Protein AF-0000000076608865 (afdb_homodimer)

Structure (mmCIF, N/CA/C/O backbone):
data_AF-0000000076608865-model_v1
#
loop_
_entity.id
_entity.type
_entity.pdbx_description
1 polymer 'Outer membrane protein TolC'
#
loop_
_atom_site.group_PDB
_atom_site.id
_atom_site.type_symbol
_atom_site.label_atom_id
_atom_site.label_alt_id
_atom_site.label_comp_id
_atom_site.label_asym_id
_atom_site.label_entity_id
_atom_site.label_seq_id
_atom_site.pdbx_PDB_ins_code
_atom_site.Cartn_x
_atom_site.Cartn_y
_atom_site.Cartn_z
_atom_site.occupancy
_atom_site.B_iso_or_equiv
_atom_site.auth_seq_id
_atom_site.auth_comp_id
_atom_site.auth_asym_id
_atom_site.auth_atom_id
_atom_site.pdbx_PDB_model_num
ATOM 1 N N . MET A 1 1 ? -36 -18.703 9.414 1 23.44 1 MET A N 1
ATOM 2 C CA . MET A 1 1 ? -34.625 -18.516 8.891 1 23.44 1 MET A CA 1
ATOM 3 C C . MET A 1 1 ? -34.688 -17.922 7.488 1 23.44 1 MET A C 1
ATOM 5 O O . MET A 1 1 ? -33.625 -17.547 6.938 1 23.44 1 MET A O 1
ATOM 9 N N . SER A 1 2 ? -35.812 -18 6.781 1 22.02 2 SER A N 1
ATOM 10 C CA . SER A 1 2 ? -36 -17.75 5.359 1 22.02 2 SER A CA 1
ATOM 11 C C . SER A 1 2 ? -36.281 -16.266 5.098 1 22.02 2 SER A C 1
ATOM 13 O O . SER A 1 2 ? -36.062 -15.781 3.984 1 22.02 2 SER A O 1
ATOM 15 N N . ALA A 1 3 ? -36.781 -15.555 6.078 1 30.47 3 ALA A N 1
ATOM 16 C CA . ALA A 1 3 ? -37.281 -14.219 5.758 1 30.47 3 ALA A CA 1
ATOM 17 C C . ALA A 1 3 ? -36.125 -13.234 5.586 1 30.47 3 ALA A C 1
ATOM 19 O O . ALA A 1 3 ? -36.281 -12.141 5.051 1 30.47 3 ALA A O 1
ATOM 20 N N . LYS A 1 4 ? -35.062 -13.531 6.41 1 27.98 4 LYS A N 1
ATOM 21 C CA . LYS A 1 4 ? -34.094 -12.484 6.691 1 27.98 4 LYS A CA 1
ATOM 22 C C . LYS A 1 4 ? -33.156 -12.281 5.512 1 27.98 4 LYS A C 1
ATOM 24 O O . LYS A 1 4 ? -32.188 -11.492 5.594 1 27.98 4 LYS A O 1
ATOM 29 N N . ARG A 1 5 ? -33.188 -13.234 4.602 1 32.5 5 ARG A N 1
ATOM 30 C CA . ARG A 1 5 ? -32.312 -13.156 3.441 1 32.5 5 ARG A CA 1
ATOM 31 C C . ARG A 1 5 ? -32.812 -12.102 2.455 1 32.5 5 ARG A C 1
ATOM 33 O O . ARG A 1 5 ? -32.094 -11.758 1.51 1 32.5 5 ARG A O 1
ATOM 40 N N . HIS A 1 6 ? -34.125 -11.703 2.582 1 32 6 HIS A N 1
ATOM 41 C CA . HIS A 1 6 ? -34.719 -10.992 1.454 1 32 6 HIS A CA 1
ATOM 42 C C . HIS A 1 6 ? -34.344 -9.516 1.481 1 32 6 HIS A C 1
ATOM 44 O O . HIS A 1 6 ? -34.406 -8.836 0.454 1 32 6 HIS A O 1
ATOM 50 N N . SER A 1 7 ? -34.094 -9.047 2.701 1 30.83 7 SER A N 1
ATOM 51 C CA . SER A 1 7 ? -34.062 -7.586 2.709 1 30.83 7 SER A CA 1
ATOM 52 C C . SER A 1 7 ? -32.719 -7.078 2.203 1 30.83 7 SER A C 1
ATOM 54 O O . SER A 1 7 ? -32.625 -5.961 1.684 1 30.83 7 SER A O 1
ATOM 56 N N . ALA A 1 8 ? -31.641 -7.883 2.416 1 35.97 8 ALA A N 1
ATOM 57 C CA . ALA A 1 8 ? -30.297 -7.453 2.027 1 35.97 8 ALA A CA 1
ATOM 58 C C . ALA A 1 8 ? -30.141 -7.469 0.51 1 35.97 8 ALA A C 1
ATOM 60 O O . ALA A 1 8 ? -29.219 -6.859 -0.028 1 35.97 8 ALA A O 1
ATOM 61 N N . GLN A 1 9 ? -31.016 -8.25 -0.214 1 34.78 9 GLN A N 1
ATOM 62 C CA . GLN A 1 9 ? -30.922 -8.398 -1.663 1 34.78 9 GLN A CA 1
ATOM 63 C C . GLN A 1 9 ? -31.375 -7.125 -2.373 1 34.78 9 GLN A C 1
ATOM 65 O O . GLN A 1 9 ? -30.906 -6.824 -3.475 1 34.78 9 GLN A O 1
ATOM 70 N N . SER A 1 10 ? -32.25 -6.348 -1.708 1 37.31 10 SER A N 1
ATOM 71 C CA . SER A 1 10 ? -32.875 -5.254 -2.441 1 37.31 10 SER A CA 1
ATOM 72 C C . SER A 1 10 ? -31.938 -4.066 -2.588 1 37.31 10 SER A C 1
ATOM 74 O O . SER A 1 10 ? -31.969 -3.355 -3.594 1 37.31 10 SER A O 1
ATOM 76 N N . PHE A 1 11 ? -31.172 -3.928 -1.561 1 34.41 11 PHE A N 1
ATOM 77 C CA . PHE A 1 11 ? -30.359 -2.717 -1.556 1 34.41 11 PHE A CA 1
ATOM 78 C C . PHE A 1 11 ? -29.203 -2.834 -2.545 1 34.41 11 PHE A C 1
ATOM 80 O O . PHE A 1 11 ? -28.781 -1.839 -3.139 1 34.41 11 PHE A O 1
ATOM 87 N N . ASP A 1 12 ? -28.672 -4.043 -2.762 1 39.84 12 ASP A N 1
ATOM 88 C CA . ASP A 1 12 ? -27.594 -4.285 -3.727 1 39.84 12 ASP A CA 1
ATOM 89 C C . ASP A 1 12 ? -28.062 -3.994 -5.148 1 39.84 12 ASP A C 1
ATOM 91 O O . ASP A 1 12 ? -27.312 -3.428 -5.949 1 39.84 12 ASP A O 1
ATOM 95 N N . VAL A 1 13 ? -29.344 -4.207 -5.406 1 36.31 13 VAL A N 1
ATOM 96 C CA . VAL A 1 13 ? -29.953 -4.023 -6.719 1 36.31 13 VAL A CA 1
ATOM 97 C C . VAL A 1 13 ? -30.188 -2.535 -6.98 1 36.31 13 VAL A C 1
ATOM 99 O O . VAL A 1 13 ? -29.953 -2.053 -8.094 1 36.31 13 VAL A O 1
ATOM 102 N N . LYS A 1 14 ? -30.484 -1.72 -5.949 1 37.81 14 LYS A N 1
ATOM 103 C CA . LYS A 1 14 ? -30.812 -0.326 -6.238 1 37.81 14 LYS A CA 1
ATOM 104 C C . LYS A 1 14 ? -29.547 0.476 -6.57 1 37.81 14 LYS A C 1
ATOM 106 O O . LYS A 1 14 ? -29.547 1.288 -7.5 1 37.81 14 LYS A O 1
ATOM 111 N N . LEU A 1 15 ? -28.531 0.295 -5.805 1 40.53 15 LEU A N 1
ATOM 112 C CA . LEU A 1 15 ? -27.297 0.981 -6.168 1 40.53 15 LEU A CA 1
ATOM 113 C C . LEU A 1 15 ? -26.734 0.442 -7.48 1 40.53 15 LEU A C 1
ATOM 115 O O . LEU A 1 15 ? -26.281 1.211 -8.328 1 40.53 15 LEU A O 1
ATOM 119 N N . LEU A 1 16 ? -26.797 -0.871 -7.742 1 38.5 16 LEU A N 1
ATOM 120 C CA . LEU A 1 16 ? -26.422 -1.47 -9.023 1 38.5 16 LEU A CA 1
ATOM 121 C C . LEU A 1 16 ? -27.422 -1.072 -10.109 1 38.5 16 LEU A C 1
ATOM 123 O O . LEU A 1 16 ? -27.016 -0.835 -11.258 1 38.5 16 LEU A O 1
ATOM 127 N N . ASN A 1 17 ? -28.688 -1.06 -9.891 1 40.31 17 ASN A N 1
ATOM 128 C CA . ASN A 1 17 ? -29.703 -0.626 -10.844 1 40.31 17 ASN A CA 1
ATOM 129 C C . ASN A 1 17 ? -29.562 0.852 -11.188 1 40.31 17 ASN A C 1
ATOM 131 O O . ASN A 1 17 ? -29.984 1.289 -12.258 1 40.31 17 ASN A O 1
ATOM 135 N N . MET A 1 18 ? -29.141 1.663 -10.289 1 37.03 18 MET A N 1
ATOM 136 C CA . MET A 1 18 ? -28.891 3.049 -10.672 1 37.03 18 MET A CA 1
ATOM 137 C C . MET A 1 18 ? -27.812 3.125 -11.758 1 37.03 18 MET A C 1
ATOM 139 O O . MET A 1 18 ? -27.906 3.957 -12.664 1 37.03 18 MET A O 1
ATOM 143 N N . ILE A 1 19 ? -26.875 2.215 -11.812 1 36.56 19 ILE A N 1
ATOM 144 C CA . ILE A 1 19 ? -25.859 2.186 -12.859 1 36.56 19 ILE A CA 1
ATOM 145 C C . ILE A 1 19 ? -26.469 1.709 -14.172 1 36.56 19 ILE A C 1
ATOM 147 O O . ILE A 1 19 ? -26.188 2.26 -15.234 1 36.56 19 ILE A O 1
ATOM 151 N N . HIS A 1 20 ? -27.359 0.694 -14.195 1 36.03 20 HIS A N 1
ATOM 152 C CA . HIS A 1 20 ? -27.859 0.118 -15.438 1 36.03 20 HIS A CA 1
ATOM 153 C C . HIS A 1 20 ? -28.766 1.101 -16.172 1 36.03 20 HIS A C 1
ATOM 155 O O . HIS A 1 20 ? -28.891 1.042 -17.391 1 36.03 20 HIS A O 1
ATOM 161 N N . ASN A 1 21 ? -29.562 1.917 -15.578 1 33.91 21 ASN A N 1
ATOM 162 C CA . ASN A 1 21 ? -30.562 2.711 -16.266 1 33.91 21 ASN A CA 1
ATOM 163 C C . ASN A 1 21 ? -29.922 3.777 -17.156 1 33.91 21 ASN A C 1
ATOM 165 O O . ASN A 1 21 ? -30.625 4.523 -17.844 1 33.91 21 ASN A O 1
ATOM 169 N N . ILE A 1 22 ? -28.734 4.133 -17.062 1 31.3 22 ILE A N 1
ATOM 170 C CA . ILE A 1 22 ? -28.234 5.293 -17.797 1 31.3 22 ILE A CA 1
ATOM 171 C C . ILE A 1 22 ? -28.016 4.914 -19.266 1 31.3 22 ILE A C 1
ATOM 173 O O . ILE A 1 22 ? -27.891 5.789 -20.125 1 31.3 22 ILE A O 1
ATOM 177 N N . THR A 1 23 ? -28.031 3.645 -19.703 1 29.27 23 THR A N 1
ATOM 178 C CA . THR A 1 23 ? -27.5 3.369 -21.031 1 29.27 23 THR A CA 1
ATOM 179 C C . THR A 1 23 ? -28.547 3.635 -22.094 1 29.27 23 THR A C 1
ATOM 181 O O . THR A 1 23 ? -28.281 3.504 -23.297 1 29.27 23 THR A O 1
ATOM 184 N N . ARG A 1 24 ? -29.875 3.637 -21.906 1 30.03 24 ARG A N 1
ATOM 185 C CA . ARG A 1 24 ? -30.766 3.342 -23.031 1 30.03 24 ARG A CA 1
ATOM 186 C C . ARG A 1 24 ? -31.016 4.59 -23.859 1 30.03 24 ARG A C 1
ATOM 188 O O . ARG A 1 24 ? -31.922 4.617 -24.688 1 30.03 24 ARG A O 1
ATOM 195 N N . ILE A 1 25 ? -30.516 5.828 -23.75 1 30.62 25 ILE A N 1
ATOM 196 C CA . ILE A 1 25 ? -31.219 6.957 -24.359 1 30.62 25 ILE A CA 1
ATOM 197 C C . ILE A 1 25 ? -30.828 7.086 -25.828 1 30.62 25 ILE A C 1
ATOM 199 O O . ILE A 1 25 ? -30.234 8.086 -26.234 1 30.62 25 ILE A O 1
ATOM 203 N N . GLU A 1 26 ? -30.5 5.996 -26.594 1 25.61 26 GLU A N 1
ATOM 204 C CA . GLU A 1 26 ? -29.781 6.297 -27.828 1 25.61 26 GLU A CA 1
ATOM 205 C C . GLU A 1 26 ? -30.703 6.914 -28.875 1 25.61 26 GLU A C 1
ATOM 207 O O . GLU A 1 26 ? -30.297 7.801 -29.625 1 25.61 26 GLU A O 1
ATOM 212 N N . SER A 1 27 ? -31.875 6.453 -29.266 1 27.23 27 SER A N 1
ATOM 213 C CA . SER A 1 27 ? -31.984 6.219 -30.703 1 27.23 27 SER A CA 1
ATOM 214 C C . SER A 1 27 ? -32.562 7.426 -31.422 1 27.23 27 SER A C 1
ATOM 216 O O . SER A 1 27 ? -32.781 7.395 -32.625 1 27.23 27 SER A O 1
ATOM 218 N N . MET A 1 28 ? -33.156 8.477 -30.781 1 29.44 28 MET A N 1
ATOM 219 C CA . MET A 1 28 ? -34.156 9.086 -31.641 1 29.44 28 MET A CA 1
ATOM 220 C C . MET A 1 28 ? -33.5 9.891 -32.75 1 29.44 28 MET A C 1
ATOM 222 O O . MET A 1 28 ? -32.375 10.328 -32.625 1 29.44 28 MET A O 1
ATOM 226 N N . SER A 1 29 ? -34.312 10.273 -33.969 1 31.48 29 SER A N 1
ATOM 227 C CA . SER A 1 29 ? -34.094 10.641 -35.344 1 31.48 29 SER A CA 1
ATOM 228 C C . SER A 1 29 ? -33.656 12.086 -35.5 1 31.48 29 SER A C 1
ATOM 230 O O . SER A 1 29 ? -34.312 13 -34.969 1 31.48 29 SER A O 1
ATOM 232 N N . ARG A 1 30 ? -32.312 12.469 -35.844 1 30.91 30 ARG A N 1
ATOM 233 C CA . ARG A 1 30 ? -31.406 13.602 -35.688 1 30.91 30 ARG A CA 1
ATOM 234 C C . ARG A 1 30 ? -31.625 14.648 -36.781 1 30.91 30 ARG A C 1
ATOM 236 O O . ARG A 1 30 ? -30.859 15.609 -36.875 1 30.91 30 ARG A O 1
ATOM 243 N N . ARG A 1 31 ? -32.438 14.43 -37.75 1 32.88 31 ARG A N 1
ATOM 244 C CA . ARG A 1 31 ? -32.031 15.188 -38.938 1 32.88 31 ARG A CA 1
ATOM 245 C C . ARG A 1 31 ? -32.281 16.688 -38.719 1 32.88 31 ARG A C 1
ATOM 247 O O . ARG A 1 31 ? -31.453 17.516 -39.094 1 32.88 31 ARG A O 1
ATOM 254 N N . SER A 1 32 ? -33.625 16.984 -38.781 1 38.12 32 SER A N 1
ATOM 255 C CA . SER A 1 32 ? -34.031 18.344 -39.156 1 38.12 32 SER A CA 1
ATOM 256 C C . SER A 1 32 ? -33.625 19.344 -38.094 1 38.12 32 SER A C 1
ATOM 258 O O . SER A 1 32 ? -33.75 20.562 -38.281 1 38.12 32 SER A O 1
ATOM 260 N N . LYS A 1 33 ? -33.719 18.844 -36.781 1 37.53 33 LYS A N 1
ATOM 261 C CA . LYS A 1 33 ? -33.594 19.75 -35.656 1 37.53 33 LYS A CA 1
ATOM 262 C C . LYS A 1 33 ? -32.188 20.297 -35.531 1 37.53 33 LYS A C 1
ATOM 264 O O . LYS A 1 33 ? -31.859 20.969 -34.531 1 37.53 33 LYS A O 1
ATOM 269 N N . MET A 1 34 ? -31.469 20.094 -36.656 1 35.22 34 MET A N 1
ATOM 270 C CA . MET A 1 34 ? -30.047 20.406 -36.594 1 35.22 34 MET A CA 1
ATOM 271 C C . MET A 1 34 ? -29.812 21.906 -36.688 1 35.22 34 MET A C 1
ATOM 273 O O . MET A 1 34 ? -28.922 22.453 -36.031 1 35.22 34 MET A O 1
ATOM 277 N N . LEU A 1 35 ? -30.562 22.531 -37.719 1 41.53 35 LEU A N 1
ATOM 278 C CA . LEU A 1 35 ? -30.078 23.844 -38.125 1 41.53 35 LEU A CA 1
ATOM 279 C C . LEU A 1 35 ? -30.375 24.891 -37.062 1 41.53 35 LEU A C 1
ATOM 281 O O . LEU A 1 35 ? -29.547 25.766 -36.781 1 41.53 35 LEU A O 1
ATOM 285 N N . SER A 1 36 ? -31.734 25 -36.719 1 40.34 36 SER A N 1
ATOM 286 C CA . SER A 1 36 ? -32.094 26 -35.719 1 40.34 36 SER A CA 1
ATOM 287 C C . SER A 1 36 ? -31.344 25.766 -34.406 1 40.34 36 SER A C 1
ATOM 289 O O . SER A 1 36 ? -31.297 26.656 -33.562 1 40.34 36 SER A O 1
ATOM 291 N N . PHE A 1 37 ? -30.938 24.438 -34.281 1 38.75 37 PHE A N 1
ATOM 292 C CA . PHE A 1 37 ? -30.25 24.078 -33.062 1 38.75 37 PHE A CA 1
ATOM 293 C C . PHE A 1 37 ? -28.844 24.688 -33 1 38.75 37 PHE A C 1
ATOM 295 O O . PHE A 1 37 ? -28.234 24.766 -31.938 1 38.75 37 PHE A O 1
ATOM 302 N N . PHE A 1 38 ? -28.344 25.062 -34.188 1 41.62 38 PHE A N 1
ATOM 303 C CA . PHE A 1 38 ? -26.984 25.578 -34.156 1 41.62 38 PHE A CA 1
ATOM 304 C C . PHE A 1 38 ? -26.969 26.984 -33.562 1 41.62 38 PHE A C 1
ATOM 306 O O . PHE A 1 38 ? -26.031 27.328 -32.812 1 41.62 38 PHE A O 1
ATOM 313 N N . PHE A 1 39 ? -27.859 27.953 -34.094 1 43.38 39 PHE A N 1
ATOM 314 C CA . PHE A 1 39 ? -27.75 29.344 -33.656 1 43.38 39 PHE A CA 1
ATOM 315 C C . PHE A 1 39 ? -28.078 29.469 -32.188 1 43.38 39 PHE A C 1
ATOM 317 O O . PHE A 1 39 ? -27.562 30.359 -31.5 1 43.38 39 PHE A O 1
ATOM 324 N N . LEU A 1 40 ? -29.219 28.828 -31.766 1 38.25 40 LEU A N 1
ATOM 325 C CA . LEU A 1 40 ? -29.547 28.922 -30.344 1 38.25 40 LEU A CA 1
ATOM 326 C C . LEU A 1 40 ? -28.469 28.266 -29.5 1 38.25 40 LEU A C 1
ATOM 328 O O . LEU A 1 40 ? -28.438 28.438 -28.281 1 38.25 40 LEU A O 1
ATOM 332 N N . SER A 1 41 ? -27.703 27.375 -30.078 1 37.5 41 SER A N 1
ATOM 333 C CA . SER A 1 41 ? -26.766 26.672 -29.234 1 37.5 41 SER A CA 1
ATOM 334 C C . SER A 1 41 ? -25.594 27.562 -28.828 1 37.5 41 SER A C 1
ATOM 336 O O . SER A 1 41 ? -24.719 27.156 -28.062 1 37.5 41 SER A O 1
ATOM 338 N N . LEU A 1 42 ? -25.375 28.562 -29.641 1 39.19 42 LEU A N 1
ATOM 339 C CA . LEU A 1 42 ? -24.188 29.312 -29.25 1 39.19 42 LEU A CA 1
ATOM 340 C C . LEU A 1 42 ? -24.438 30.094 -27.969 1 39.19 42 LEU A C 1
ATOM 342 O O . LEU A 1 42 ? -23.547 30.781 -27.469 1 39.19 42 LEU A O 1
ATOM 346 N N . PHE A 1 43 ? -25.781 30.531 -27.828 1 36.72 43 PHE A N 1
ATOM 347 C CA . PHE A 1 43 ? -25.891 31.422 -26.672 1 36.72 43 PHE A CA 1
ATOM 348 C C . PHE A 1 43 ? -25.203 30.812 -25.453 1 36.72 43 PHE A C 1
ATOM 350 O O . PHE A 1 43 ? -24 31 -25.266 1 36.72 43 PHE A O 1
ATOM 357 N N . PHE A 1 44 ? -26.125 30.672 -24.359 1 35.91 44 PHE A N 1
ATOM 358 C CA . PHE A 1 44 ? -25.922 30.797 -22.922 1 35.91 44 PHE A CA 1
ATOM 359 C C . PHE A 1 44 ? -25.156 29.609 -22.359 1 35.91 44 PHE A C 1
ATOM 361 O O . PHE A 1 44 ? -25.734 28.719 -21.734 1 35.91 44 PHE A O 1
ATOM 368 N N . SER A 1 45 ? -24.375 29.016 -23.109 1 37.72 45 SER A N 1
ATOM 369 C CA . SER A 1 45 ? -23.688 28.062 -22.25 1 37.72 45 SER A CA 1
ATOM 370 C C . SER A 1 45 ? -23.062 28.75 -21.047 1 37.72 45 SER A C 1
ATOM 372 O O . SER A 1 45 ? -21.844 28.938 -20.984 1 37.72 45 SER A O 1
ATOM 374 N N . ILE A 1 46 ? -23.531 29.953 -20.812 1 37.59 46 ILE A N 1
ATOM 375 C CA . ILE A 1 46 ? -23.078 30.234 -19.453 1 37.59 46 ILE A CA 1
ATOM 376 C C . ILE A 1 46 ? -23.375 29.031 -18.547 1 37.59 46 ILE A C 1
ATOM 378 O O . ILE A 1 46 ? -24.531 28.797 -18.203 1 37.59 46 ILE A O 1
ATOM 382 N N . GLN A 1 47 ? -22.984 27.922 -18.875 1 38 47 GLN A N 1
ATOM 383 C CA . GLN A 1 47 ? -23.141 26.844 -17.891 1 38 47 GLN A CA 1
ATOM 384 C C . GLN A 1 47 ? -23.047 27.375 -16.469 1 38 47 GLN A C 1
ATOM 386 O O . GLN A 1 47 ? -22.016 27.906 -16.062 1 38 47 GLN A O 1
ATOM 391 N N . ALA A 1 48 ? -24.047 28.094 -16.078 1 42.41 48 ALA A N 1
ATOM 392 C CA . ALA A 1 48 ? -24.188 28.172 -14.625 1 42.41 48 ALA A CA 1
ATOM 393 C C . ALA A 1 48 ? -23.391 27.047 -13.945 1 42.41 48 ALA A C 1
ATOM 395 O O . ALA A 1 48 ? -23.547 25.875 -14.305 1 42.41 48 ALA A O 1
ATOM 396 N N . GLN A 1 49 ? -22.25 27.266 -13.578 1 50.62 49 GLN A N 1
ATOM 397 C CA . GLN A 1 49 ? -21.422 26.344 -12.812 1 50.62 49 GLN A CA 1
ATOM 398 C C . GLN A 1 49 ? -22.281 25.484 -11.891 1 50.62 49 GLN A C 1
ATOM 400 O O . GLN A 1 49 ? -22.828 25.984 -10.906 1 50.62 49 GLN A O 1
ATOM 405 N N . GLU A 1 50 ? -23.125 24.609 -12.328 1 56.97 50 GLU A N 1
ATOM 406 C CA . GLU A 1 50 ? -24.094 23.734 -11.68 1 56.97 50 GLU A CA 1
ATOM 407 C C . GLU A 1 50 ? -23.547 23.156 -10.383 1 56.97 50 GLU A C 1
ATOM 409 O O . GLU A 1 50 ? -22.469 22.547 -10.375 1 56.97 50 GLU A O 1
ATOM 414 N N . LYS A 1 51 ? -23.969 23.672 -9.281 1 73.31 51 LYS A N 1
ATOM 415 C CA . LYS A 1 51 ? -23.719 23.141 -7.945 1 73.31 51 LYS A CA 1
ATOM 416 C C . LYS A 1 51 ? -24.109 21.672 -7.867 1 73.31 51 LYS A C 1
ATOM 418 O O . LYS A 1 51 ? -25.141 21.25 -8.422 1 73.31 51 LYS A O 1
ATOM 423 N N . LEU A 1 52 ? -23.203 20.891 -7.547 1 81.06 52 LEU A N 1
ATOM 424 C CA . LEU A 1 52 ? -23.438 19.453 -7.398 1 81.06 52 LEU A CA 1
ATOM 425 C C . LEU A 1 52 ? -23.812 19.109 -5.961 1 81.06 52 LEU A C 1
ATOM 427 O O . LEU A 1 52 ? -23.188 19.594 -5.016 1 81.06 52 LEU A O 1
ATOM 431 N N . SER A 1 53 ? -24.938 18.406 -5.883 1 85.75 53 SER A N 1
ATOM 432 C CA . SER A 1 53 ? -25.344 17.922 -4.566 1 85.75 53 SER A CA 1
ATOM 433 C C . SER A 1 53 ? -24.422 16.812 -4.074 1 85.75 53 SER A C 1
ATOM 435 O O . SER A 1 53 ? -23.672 16.234 -4.859 1 85.75 53 SER A O 1
ATOM 437 N N . LEU A 1 54 ? -24.469 16.656 -2.801 1 91.31 54 LEU A N 1
ATOM 438 C CA . LEU A 1 54 ? -23.672 15.586 -2.219 1 91.31 54 LEU A CA 1
ATOM 439 C C . LEU A 1 54 ? -24.016 14.242 -2.844 1 91.31 54 LEU A C 1
ATOM 441 O O . LEU A 1 54 ? -23.141 13.445 -3.145 1 91.31 54 LEU A O 1
ATOM 445 N N . VAL A 1 55 ? -25.297 13.977 -3.072 1 90.94 55 VAL A N 1
ATOM 446 C CA . VAL A 1 55 ? -25.75 12.711 -3.652 1 90.94 55 VAL A CA 1
ATOM 447 C C . VAL A 1 55 ? -25.156 12.555 -5.055 1 90.94 55 VAL A C 1
ATOM 449 O O . VAL A 1 55 ? -24.688 11.477 -5.414 1 90.94 55 VAL A O 1
ATOM 452 N N . GLU A 1 56 ? -25.219 13.609 -5.793 1 89.06 56 GLU A N 1
ATOM 453 C CA . GLU A 1 56 ? -24.656 13.57 -7.141 1 89.06 56 GLU A CA 1
ATOM 454 C C . GLU A 1 56 ? -23.156 13.328 -7.113 1 89.06 56 GLU A C 1
ATOM 456 O O . GLU A 1 56 ? -22.625 12.578 -7.938 1 89.06 56 GLU A O 1
ATOM 461 N N . LEU A 1 57 ? -22.484 13.961 -6.168 1 90.94 57 LEU A N 1
ATOM 462 C CA . LEU A 1 57 ? -21.047 13.789 -6.035 1 90.94 57 LEU A CA 1
ATOM 463 C C . LEU A 1 57 ? -20.703 12.344 -5.672 1 90.94 57 LEU A C 1
ATOM 465 O O . LEU A 1 57 ? -19.734 11.789 -6.18 1 90.94 57 LEU A O 1
ATOM 469 N N . ILE A 1 58 ? -21.469 11.812 -4.809 1 94.31 58 ILE A N 1
ATOM 470 C CA . ILE A 1 58 ? -21.266 10.422 -4.41 1 94.31 58 ILE A CA 1
ATOM 471 C C . ILE A 1 58 ? -21.453 9.508 -5.617 1 94.31 58 ILE A C 1
ATOM 473 O O . ILE A 1 58 ? -20.672 8.594 -5.844 1 94.31 58 ILE A O 1
ATOM 477 N N . GLU A 1 59 ? -22.453 9.758 -6.438 1 93.31 59 GLU A N 1
ATOM 478 C CA . GLU A 1 59 ? -22.703 8.945 -7.625 1 93.31 59 GLU A CA 1
ATOM 479 C C . GLU A 1 59 ? -21.531 9.031 -8.609 1 93.31 59 GLU A C 1
ATOM 481 O O . GLU A 1 59 ? -21.078 8.008 -9.125 1 93.31 59 GLU A O 1
ATOM 486 N N . ILE A 1 60 ? -21.109 10.188 -8.812 1 92.69 60 ILE A N 1
ATOM 487 C CA . ILE A 1 60 ? -19.984 10.406 -9.719 1 92.69 60 ILE A CA 1
ATOM 488 C C . ILE A 1 60 ? -18.734 9.695 -9.172 1 92.69 60 ILE A C 1
ATOM 490 O O . ILE A 1 60 ? -18.016 9.023 -9.922 1 92.69 60 ILE A O 1
ATOM 494 N N . GLY A 1 61 ? -18.484 9.867 -7.852 1 94.75 61 GLY A N 1
ATOM 495 C CA . GLY A 1 61 ? -17.344 9.227 -7.223 1 94.75 61 GLY A CA 1
ATOM 496 C C . GLY A 1 61 ? -17.375 7.715 -7.32 1 94.75 61 GLY A C 1
ATOM 497 O O . GLY A 1 61 ? -16.359 7.082 -7.613 1 94.75 61 GLY A O 1
ATOM 498 N N . LEU A 1 62 ? -18.5 7.152 -7.105 1 95.88 62 LEU A N 1
ATOM 499 C CA . LEU A 1 62 ? -18.641 5.699 -7.152 1 95.88 62 LEU A CA 1
ATOM 500 C C . LEU A 1 62 ? -18.391 5.172 -8.562 1 95.88 62 LEU A C 1
ATOM 502 O O . LEU A 1 62 ? -17.859 4.074 -8.727 1 95.88 62 LEU A O 1
ATOM 506 N N . GLU A 1 63 ? -18.672 5.934 -9.516 1 93.88 63 GLU A N 1
ATOM 507 C CA . GLU A 1 63 ? -18.5 5.512 -10.898 1 93.88 63 GLU A CA 1
ATOM 508 C C . GLU A 1 63 ? -17.062 5.727 -11.375 1 93.88 63 GLU A C 1
ATOM 510 O O . GLU A 1 63 ? -16.531 4.922 -12.133 1 93.88 63 GLU A O 1
ATOM 515 N N . ALA A 1 64 ? -16.469 6.73 -10.852 1 93.88 64 ALA A N 1
ATOM 516 C CA . ALA A 1 64 ? -15.227 7.168 -11.477 1 93.88 64 ALA A CA 1
ATOM 517 C C . ALA A 1 64 ? -14.023 6.863 -10.578 1 93.88 64 ALA A C 1
ATOM 519 O O . ALA A 1 64 ? -12.883 6.91 -11.031 1 93.88 64 ALA A O 1
ATOM 520 N N . ASN A 1 65 ? -14.242 6.59 -9.289 1 95.81 65 ASN A N 1
ATOM 521 C CA . ASN A 1 65 ? -13.117 6.375 -8.375 1 95.81 65 ASN A CA 1
ATOM 522 C C . ASN A 1 65 ? -12.367 5.086 -8.703 1 95.81 65 ASN A C 1
ATOM 524 O O . ASN A 1 65 ? -12.961 4.008 -8.727 1 95.81 65 ASN A O 1
ATOM 528 N N . PRO A 1 66 ? -11.062 5.199 -8.969 1 96.56 66 PRO A N 1
ATOM 529 C CA . PRO A 1 66 ? -10.305 4.02 -9.383 1 96.56 66 PRO A CA 1
ATOM 530 C C . PRO A 1 66 ? -10.305 2.916 -8.328 1 96.56 66 PRO A C 1
ATOM 532 O O . PRO A 1 66 ? -10.281 1.73 -8.664 1 96.56 66 PRO A O 1
ATOM 535 N N . SER A 1 67 ? -10.297 3.242 -7.094 1 96.44 67 SER A N 1
ATOM 536 C CA . SER A 1 67 ? -10.266 2.236 -6.039 1 96.44 67 SER A CA 1
ATOM 537 C C . SER A 1 67 ? -11.492 1.34 -6.086 1 96.44 67 SER A C 1
ATOM 539 O O . SER A 1 67 ? -11.398 0.127 -5.887 1 96.44 67 SER A O 1
ATOM 541 N N . VAL A 1 68 ? -12.609 1.946 -6.332 1 96.94 68 VAL A N 1
ATOM 542 C CA . VAL A 1 68 ? -13.852 1.185 -6.426 1 96.94 68 VAL A CA 1
ATOM 543 C C . VAL A 1 68 ? -13.812 0.28 -7.656 1 96.94 68 VAL A C 1
ATOM 545 O O . VAL A 1 68 ? -14.172 -0.898 -7.578 1 96.94 68 VAL A O 1
ATOM 548 N N . GLN A 1 69 ? -13.344 0.803 -8.719 1 97.25 69 GLN A N 1
ATOM 549 C CA . GLN A 1 69 ? -13.266 0.032 -9.953 1 97.25 69 GLN A CA 1
ATOM 550 C C . GLN A 1 69 ? -12.32 -1.153 -9.805 1 97.25 69 GLN A C 1
ATOM 552 O O . GLN A 1 69 ? -12.602 -2.246 -10.305 1 97.25 69 GLN A O 1
ATOM 557 N N . ILE A 1 70 ? -11.242 -0.925 -9.125 1 98 70 ILE A N 1
ATOM 558 C CA . ILE A 1 70 ? -10.273 -1.992 -8.898 1 98 70 ILE A CA 1
ATOM 559 C C . ILE A 1 70 ? -10.906 -3.094 -8.055 1 98 70 ILE A C 1
ATOM 561 O O . ILE A 1 70 ? -10.75 -4.281 -8.352 1 98 70 ILE A O 1
ATOM 565 N N . MET A 1 71 ? -11.648 -2.736 -7.051 1 97.69 71 MET A N 1
ATOM 566 C CA . MET A 1 71 ? -12.297 -3.725 -6.199 1 97.69 71 MET A CA 1
ATOM 567 C C . MET A 1 71 ? -13.352 -4.504 -6.98 1 97.69 71 MET A C 1
ATOM 569 O O . MET A 1 71 ? -13.516 -5.707 -6.777 1 97.69 71 MET A O 1
ATOM 573 N N . GLN A 1 72 ? -14.055 -3.828 -7.863 1 97.56 72 GLN A N 1
ATOM 574 C CA . GLN A 1 72 ? -15.023 -4.5 -8.727 1 97.56 72 GLN A CA 1
ATOM 575 C C . GLN A 1 72 ? -14.336 -5.504 -9.648 1 97.56 72 GLN A C 1
ATOM 577 O O . GLN A 1 72 ? -14.82 -6.621 -9.828 1 97.56 72 GLN A O 1
ATOM 582 N N . ASN A 1 73 ? -13.219 -5.039 -10.172 1 97.75 73 ASN A N 1
ATOM 583 C CA . ASN A 1 73 ? -12.438 -5.938 -11.016 1 97.75 73 ASN A CA 1
ATOM 584 C C . ASN A 1 73 ? -11.945 -7.148 -10.234 1 97.75 73 ASN A C 1
ATOM 586 O O . ASN A 1 73 ? -11.945 -8.273 -10.75 1 97.75 73 ASN A O 1
ATOM 590 N N . ASN A 1 74 ? -11.516 -6.98 -9.016 1 97.56 74 ASN A N 1
ATOM 591 C CA . ASN A 1 74 ? -11.094 -8.094 -8.172 1 97.56 74 ASN A CA 1
ATOM 592 C C . ASN A 1 74 ? -12.234 -9.07 -7.914 1 97.56 74 ASN A C 1
ATOM 594 O O . ASN A 1 74 ? -12.023 -10.289 -7.867 1 97.56 74 ASN A O 1
ATOM 598 N N . SER A 1 75 ? -13.422 -8.547 -7.723 1 97.56 75 SER A N 1
ATOM 599 C CA . SER A 1 75 ? -14.594 -9.398 -7.566 1 97.56 75 SER A CA 1
ATOM 600 C C . SER A 1 75 ? -14.867 -10.195 -8.836 1 97.56 75 SER A C 1
ATOM 602 O O . SER A 1 75 ? -15.281 -11.359 -8.773 1 97.56 75 SER A O 1
ATOM 604 N N . GLU A 1 76 ? -14.609 -9.602 -9.969 1 97.5 76 GLU A N 1
ATOM 605 C CA . GLU A 1 76 ? -14.766 -10.305 -11.242 1 97.5 76 GLU A CA 1
ATOM 606 C C . GLU A 1 76 ? -13.758 -11.445 -11.359 1 97.5 76 GLU A C 1
ATOM 608 O O . GLU A 1 76 ? -14.094 -12.523 -11.859 1 97.5 76 GLU A O 1
ATOM 613 N N . ILE A 1 77 ? -12.57 -11.18 -10.906 1 97.88 77 ILE A N 1
ATOM 614 C CA . ILE A 1 77 ? -11.555 -12.227 -10.906 1 97.88 77 ILE A CA 1
ATOM 615 C C . ILE A 1 77 ? -12 -13.383 -10.016 1 97.88 77 ILE A C 1
ATOM 617 O O . ILE A 1 77 ? -11.898 -14.555 -10.406 1 97.88 77 ILE A O 1
ATOM 621 N N . ALA A 1 78 ? -12.492 -13.062 -8.82 1 97.5 78 ALA A N 1
ATOM 622 C CA . ALA A 1 78 ? -12.984 -14.094 -7.91 1 97.5 78 ALA A CA 1
ATOM 623 C C . ALA A 1 78 ? -14.148 -14.867 -8.531 1 97.5 78 ALA A C 1
ATOM 625 O O . ALA A 1 78 ? -14.25 -16.078 -8.375 1 97.5 78 ALA A O 1
ATOM 626 N N . ARG A 1 79 ? -15.008 -14.18 -9.242 1 97.19 79 ARG A N 1
ATOM 627 C CA . ARG A 1 79 ? -16.109 -14.828 -9.945 1 97.19 79 ARG A CA 1
ATOM 628 C C . ARG A 1 79 ? -15.602 -15.789 -11.008 1 97.19 79 ARG A C 1
ATOM 630 O O . ARG A 1 79 ? -16.109 -16.906 -11.133 1 97.19 79 ARG A O 1
ATOM 637 N N . ASN A 1 80 ? -14.578 -15.312 -11.734 1 96.31 80 ASN A N 1
ATOM 638 C CA . ASN A 1 80 ? -13.969 -16.156 -12.758 1 96.31 80 ASN A CA 1
ATOM 639 C C . ASN A 1 80 ? -13.336 -17.406 -12.156 1 96.31 80 ASN A C 1
ATOM 641 O O . ASN A 1 80 ? -13.336 -18.469 -12.773 1 96.31 80 ASN A O 1
ATOM 645 N N . ASN A 1 81 ? -12.797 -17.312 -10.969 1 96.44 81 ASN A N 1
ATOM 646 C CA . ASN A 1 81 ? -12.117 -18.438 -10.32 1 96.44 81 ASN A CA 1
ATOM 647 C C . ASN A 1 81 ? -13.109 -19.438 -9.75 1 96.44 81 ASN A C 1
ATOM 649 O O . ASN A 1 81 ? -12.75 -20.578 -9.469 1 96.44 81 ASN A O 1
ATOM 653 N N . HIS A 1 82 ? -14.344 -18.984 -9.469 1 96.81 82 HIS A N 1
ATOM 654 C CA . HIS A 1 82 ? -15.414 -19.891 -9.07 1 96.81 82 HIS A CA 1
ATOM 655 C C . HIS A 1 82 ? -16.031 -20.578 -10.273 1 96.81 82 HIS A C 1
ATOM 657 O O . HIS A 1 82 ? -16.969 -20.062 -10.883 1 96.81 82 HIS A O 1
ATOM 663 N N . SER A 1 83 ? -15.383 -21.734 -10.609 1 95.19 83 SER A N 1
ATOM 664 C CA . SER A 1 83 ? -15.789 -22.469 -11.805 1 95.19 83 SER A CA 1
ATOM 665 C C . SER A 1 83 ? -15.938 -23.953 -11.516 1 95.19 83 SER A C 1
ATOM 667 O O . SER A 1 83 ? -15.625 -24.422 -10.414 1 95.19 83 SER A O 1
ATOM 669 N N . TYR A 1 84 ? -16.422 -24.688 -12.492 1 95.62 84 TYR A N 1
ATOM 670 C CA . TYR A 1 84 ? -16.594 -26.141 -12.375 1 95.62 84 TYR A CA 1
ATOM 671 C C . TYR A 1 84 ? -15.32 -26.875 -12.773 1 95.62 84 TYR A C 1
ATOM 673 O O . TYR A 1 84 ? -15.336 -28.094 -12.969 1 95.62 84 TYR A O 1
ATOM 681 N N . ALA A 1 85 ? -14.188 -26.203 -12.758 1 93.5 85 ALA A N 1
ATOM 682 C CA . ALA A 1 85 ? -12.914 -26.766 -13.203 1 93.5 85 ALA A CA 1
ATOM 683 C C . ALA A 1 85 ? -12.562 -28.016 -12.406 1 93.5 85 ALA A C 1
ATOM 685 O O . ALA A 1 85 ? -12.109 -29.016 -12.984 1 93.5 85 ALA A O 1
ATOM 686 N N . PRO A 1 86 ? -12.836 -28.031 -11.086 1 93.69 86 PRO A N 1
ATOM 687 C CA . PRO A 1 86 ? -12.461 -29.203 -10.305 1 93.69 86 PRO A CA 1
ATOM 688 C C . PRO A 1 86 ? -13.219 -30.469 -10.734 1 93.69 86 PRO A C 1
ATOM 690 O O . PRO A 1 86 ? -12.781 -31.578 -10.453 1 93.69 86 PRO A O 1
ATOM 693 N N . PHE A 1 87 ? -14.375 -30.328 -11.508 1 95.81 87 PHE A N 1
ATOM 694 C CA . PHE A 1 87 ? -15.211 -31.453 -11.898 1 95.81 87 PHE A CA 1
ATOM 695 C C . PHE A 1 87 ? -14.961 -31.828 -13.352 1 95.81 87 PHE A C 1
ATOM 697 O O . PHE A 1 87 ? -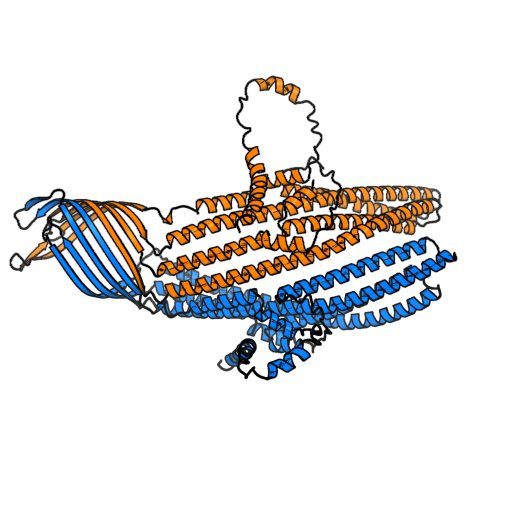15.547 -32.781 -13.859 1 95.81 87 PHE A O 1
ATOM 704 N N . MET A 1 88 ? -14.039 -31.156 -13.984 1 95.38 88 MET A N 1
ATOM 705 C CA . MET A 1 88 ? -13.852 -31.359 -15.422 1 95.38 88 MET A CA 1
ATOM 706 C C . MET A 1 88 ? -12.625 -32.219 -15.688 1 95.38 88 MET A C 1
ATOM 708 O O . MET A 1 88 ? -11.664 -32.219 -14.922 1 95.38 88 MET A O 1
ATOM 712 N N . PRO A 1 89 ? -12.664 -32.906 -16.797 1 95.75 89 PRO A N 1
ATOM 713 C CA . PRO A 1 89 ? -11.484 -33.656 -17.188 1 95.75 89 PRO A CA 1
ATOM 714 C C . PRO A 1 89 ? -10.375 -32.781 -17.766 1 95.75 89 PRO A C 1
ATOM 716 O O . PRO A 1 89 ? -10.594 -31.594 -18 1 95.75 89 PRO A O 1
ATOM 719 N N . SER A 1 90 ? -9.242 -33.375 -17.875 1 95.75 90 SER A N 1
ATOM 720 C CA . SER A 1 90 ? -8.125 -32.75 -18.562 1 95.75 90 SER A CA 1
ATOM 721 C C . SER A 1 90 ? -7.633 -33.594 -19.719 1 95.75 90 SER A C 1
ATOM 723 O O . SER A 1 90 ? -7.652 -34.812 -19.641 1 95.75 90 SER A O 1
ATOM 725 N N . MET A 1 91 ? -7.34 -32.969 -20.812 1 96.19 91 MET A N 1
ATOM 726 C CA . MET A 1 91 ? -6.852 -33.656 -22.016 1 96.19 91 MET A CA 1
ATOM 727 C C . MET A 1 91 ? -5.496 -33.094 -22.438 1 96.19 91 MET A C 1
ATOM 729 O O . MET A 1 91 ? -5.312 -31.891 -22.531 1 96.19 91 MET A O 1
ATOM 733 N N . ARG A 1 92 ? -4.621 -34 -22.703 1 95.94 92 ARG A N 1
ATOM 734 C CA . ARG A 1 92 ? -3.273 -33.656 -23.109 1 95.94 92 ARG A CA 1
ATOM 735 C C . ARG A 1 92 ? -2.852 -34.438 -24.359 1 95.94 92 ARG A C 1
ATOM 737 O O . ARG A 1 92 ? -3.178 -35.594 -24.484 1 95.94 92 ARG A O 1
ATOM 744 N N . ALA A 1 93 ? -2.127 -33.75 -25.25 1 95.88 93 ALA A N 1
ATOM 745 C CA . ALA A 1 93 ? -1.512 -34.406 -26.422 1 95.88 93 ALA A CA 1
ATOM 746 C C . ALA A 1 93 ? 0.01 -34.312 -26.344 1 95.88 93 ALA A C 1
ATOM 748 O O . ALA A 1 93 ? 0.56 -33.312 -25.859 1 95.88 93 ALA A O 1
ATOM 749 N N . SER A 1 94 ? 0.647 -35.375 -26.797 1 95.69 94 SER A N 1
ATOM 750 C CA . SER A 1 94 ? 2.105 -35.406 -26.797 1 95.69 94 SER A CA 1
ATOM 751 C C . SER A 1 94 ? 2.648 -36.156 -28 1 95.69 94 SER A C 1
ATOM 753 O O . SER A 1 94 ? 1.949 -36.969 -28.594 1 95.69 94 SER A O 1
ATOM 755 N N . GLY A 1 95 ? 3.779 -35.812 -28.469 1 95.44 95 GLY A N 1
ATOM 756 C CA . GLY A 1 95 ? 4.562 -36.438 -29.5 1 95.44 95 GLY A CA 1
ATOM 757 C C . GLY A 1 95 ? 6.051 -36.469 -29.219 1 95.44 95 GLY A C 1
ATOM 758 O O . GLY A 1 95 ? 6.578 -35.5 -28.625 1 95.44 95 GLY A O 1
ATOM 759 N N . ARG A 1 96 ? 6.699 -37.625 -29.625 1 95.44 96 ARG A N 1
ATOM 760 C CA . ARG A 1 96 ? 8.141 -37.719 -29.391 1 95.44 96 ARG A CA 1
ATOM 761 C C . ARG A 1 96 ? 8.82 -38.531 -30.5 1 95.44 96 ARG A C 1
ATOM 763 O O . ARG A 1 96 ? 8.234 -39.469 -31.047 1 95.44 96 ARG A O 1
ATOM 770 N N . THR A 1 97 ? 9.953 -38.156 -30.891 1 94.81 97 THR A N 1
ATOM 771 C CA . THR A 1 97 ? 10.852 -38.875 -31.781 1 94.81 97 THR A CA 1
ATOM 772 C C . THR A 1 97 ? 12.227 -39.031 -31.125 1 94.81 97 THR A C 1
ATOM 774 O O . THR A 1 97 ? 12.719 -38.125 -30.469 1 94.81 97 THR A O 1
ATOM 777 N N . ASN A 1 98 ? 12.727 -40.281 -31.188 1 94.19 98 ASN A N 1
ATOM 778 C CA . ASN A 1 98 ? 14.031 -40.562 -30.594 1 94.19 98 ASN A CA 1
ATOM 779 C C . ASN A 1 98 ? 14.867 -41.469 -31.516 1 94.19 98 ASN A C 1
ATOM 781 O O . ASN A 1 98 ? 14.367 -42.469 -32.031 1 94.19 98 ASN A O 1
ATOM 785 N N . VAL A 1 99 ? 16.062 -41.094 -31.719 1 93.38 99 VAL A N 1
ATOM 786 C CA . VAL A 1 99 ? 17.031 -41.906 -32.469 1 93.38 99 VAL A CA 1
ATOM 787 C C . VAL A 1 99 ? 18.234 -42.219 -31.578 1 93.38 99 VAL A C 1
ATOM 789 O O . VAL A 1 99 ? 18.703 -41.375 -30.828 1 93.38 99 VAL A O 1
ATOM 792 N N . SER A 1 100 ? 18.594 -43.5 -31.578 1 92.88 100 SER A N 1
ATOM 793 C CA . SER A 1 100 ? 19.734 -43.875 -30.766 1 92.88 100 SER A CA 1
ATOM 794 C C . SER A 1 100 ? 20.75 -44.688 -31.562 1 92.88 100 SER A C 1
ATOM 796 O O . SER A 1 100 ? 20.406 -45.312 -32.562 1 92.88 100 SER A O 1
ATOM 798 N N . ARG A 1 101 ? 21.953 -44.562 -31.219 1 92.38 101 ARG A N 1
ATOM 799 C CA . ARG A 1 101 ? 23.062 -45.375 -31.688 1 92.38 101 ARG A CA 1
ATOM 800 C C . ARG A 1 101 ? 23.75 -46.094 -30.531 1 92.38 101 ARG A C 1
ATOM 802 O O . ARG A 1 101 ? 24.391 -45.438 -29.688 1 92.38 101 ARG A O 1
ATOM 809 N N . THR A 1 102 ? 23.562 -47.438 -30.547 1 90 102 THR A N 1
ATOM 810 C CA . THR A 1 102 ? 24.016 -48.156 -29.359 1 90 102 THR A CA 1
ATOM 811 C C . THR A 1 102 ? 24.844 -49.375 -29.734 1 90 102 THR A C 1
ATOM 813 O O . THR A 1 102 ? 24.719 -49.906 -30.844 1 90 102 THR A O 1
ATOM 816 N N . ASN A 1 103 ? 25.703 -49.75 -28.781 1 90.12 103 ASN A N 1
ATOM 817 C CA . ASN A 1 103 ? 26.344 -51.062 -28.766 1 90.12 103 ASN A CA 1
ATOM 818 C C . ASN A 1 103 ? 25.641 -52.031 -27.812 1 90.12 103 ASN A C 1
ATOM 820 O O . ASN A 1 103 ? 25.344 -51.656 -26.672 1 90.12 103 ASN A O 1
ATOM 824 N N . GLU A 1 104 ? 25.297 -53.25 -28.328 1 88.56 104 GLU A N 1
ATOM 825 C CA . GLU A 1 104 ? 24.5 -54.156 -27.531 1 88.56 104 GLU A CA 1
ATOM 826 C C . GLU A 1 104 ? 25.141 -55.531 -27.469 1 88.56 104 GLU A C 1
ATOM 828 O O . GLU A 1 104 ? 25.75 -56 -28.453 1 88.56 104 GLU A O 1
ATOM 833 N N . GLU A 1 105 ? 25.031 -56.156 -26.281 1 87 105 GLU A N 1
ATOM 834 C CA . GLU A 1 105 ? 25.391 -57.562 -26.047 1 87 105 GLU A CA 1
ATOM 835 C C . GLU A 1 105 ? 24.234 -58.312 -25.391 1 87 105 GLU A C 1
ATOM 837 O O . GLU A 1 105 ? 23.656 -57.844 -24.406 1 87 105 GLU A O 1
ATOM 842 N N . ARG A 1 106 ? 23.859 -59.531 -25.984 1 85.19 106 ARG A N 1
ATOM 843 C CA . ARG A 1 106 ? 22.75 -60.312 -25.453 1 85.19 106 ARG A CA 1
ATOM 844 C C . ARG A 1 106 ? 23.078 -61.781 -25.422 1 85.19 106 ARG A C 1
ATOM 846 O O . ARG A 1 106 ? 23.781 -62.281 -26.297 1 85.19 106 ARG A O 1
ATOM 853 N N . VAL A 1 107 ? 22.547 -62.406 -24.359 1 82 107 VAL A N 1
ATOM 854 C CA . VAL A 1 107 ? 22.578 -63.875 -24.281 1 82 107 VAL A CA 1
ATOM 855 C C . VAL A 1 107 ? 21.156 -64.438 -24.219 1 82 107 VAL A C 1
ATOM 857 O O . VAL A 1 107 ? 20.375 -64.062 -23.344 1 82 107 VAL A O 1
ATOM 860 N N . LEU A 1 108 ? 20.672 -65.188 -25.141 1 78.62 108 LEU A N 1
ATOM 861 C CA . LEU A 1 108 ? 19.328 -65.75 -25.203 1 78.62 108 LEU A CA 1
ATOM 862 C C . LEU A 1 108 ? 19.281 -67.125 -24.578 1 78.62 108 LEU A C 1
ATOM 864 O O . LEU A 1 108 ? 20.219 -67.938 -24.75 1 78.62 108 LEU A O 1
ATOM 868 N N . ALA A 1 109 ? 18.234 -67.375 -23.875 1 71.94 109 ALA A N 1
ATOM 869 C CA . ALA A 1 109 ? 18.078 -68.625 -23.219 1 71.94 109 ALA A CA 1
ATOM 870 C C . ALA A 1 109 ? 17.656 -69.688 -24.234 1 71.94 109 ALA A C 1
ATOM 872 O O . ALA A 1 109 ? 18.031 -70.875 -24.094 1 71.94 109 ALA A O 1
ATOM 873 N N . ILE A 1 110 ? 16.734 -69.438 -25.172 1 63.38 110 ILE A N 1
ATOM 874 C CA . ILE A 1 110 ? 16.172 -70.5 -26.047 1 63.38 110 ILE A CA 1
ATOM 875 C C . ILE A 1 110 ? 17.266 -71 -26.969 1 63.38 110 ILE A C 1
ATOM 877 O O . ILE A 1 110 ? 17.219 -72.188 -27.375 1 63.38 110 ILE A O 1
ATOM 881 N N . GLU A 1 111 ? 18.172 -70.25 -27.516 1 54.88 111 GLU A N 1
ATOM 882 C CA . GLU A 1 111 ? 19.109 -70.75 -28.516 1 54.88 111 GLU A CA 1
ATOM 883 C C . GLU A 1 111 ? 20.406 -71.25 -27.875 1 54.88 111 GLU A C 1
ATOM 885 O O . GLU A 1 111 ? 21.484 -71.125 -28.453 1 54.88 111 GLU A O 1
ATOM 890 N N . THR A 1 112 ? 20.453 -72.062 -26.891 1 58.94 112 THR A N 1
ATOM 891 C CA . THR A 1 112 ? 21.594 -72.75 -26.281 1 58.94 112 THR A CA 1
ATOM 892 C C . THR A 1 112 ? 22.609 -71.688 -25.766 1 58.94 112 THR A C 1
ATOM 894 O O . THR A 1 112 ? 23.812 -71.812 -26.031 1 58.94 112 THR A O 1
ATOM 897 N N . GLY A 1 113 ? 22.109 -70.562 -25.219 1 64.88 113 GLY A N 1
ATOM 898 C CA . GLY A 1 113 ? 23.031 -69.625 -24.562 1 64.88 113 GLY A CA 1
ATOM 899 C C . GLY A 1 113 ? 23.844 -68.812 -25.547 1 64.88 113 GLY A C 1
ATOM 900 O O . GLY A 1 113 ? 25.016 -68.5 -25.297 1 64.88 113 GLY A O 1
ATOM 901 N N . ALA A 1 114 ? 23.453 -68.625 -26.844 1 73.56 114 ALA A N 1
ATOM 902 C CA . ALA A 1 114 ? 24.188 -67.938 -27.891 1 73.56 114 ALA A CA 1
ATOM 903 C C . ALA A 1 114 ? 24.328 -66.438 -27.578 1 73.56 114 ALA A C 1
ATOM 905 O O . ALA A 1 114 ? 23.359 -65.812 -27.203 1 73.56 114 ALA A O 1
ATOM 906 N N . GLU A 1 115 ? 25.609 -66 -27.562 1 81.81 115 GLU A N 1
ATOM 907 C CA . GLU A 1 115 ? 25.953 -64.625 -27.375 1 81.81 115 GLU A CA 1
ATOM 908 C C . GLU A 1 115 ? 25.906 -63.844 -28.688 1 81.81 115 GLU A C 1
ATOM 910 O O . GLU A 1 115 ? 26.453 -64.312 -29.703 1 81.81 115 GLU A O 1
ATOM 915 N N . ARG A 1 116 ? 25.094 -62.875 -28.75 1 83.75 116 ARG A N 1
ATOM 916 C CA . ARG A 1 116 ? 25.016 -62 -29.922 1 83.75 116 ARG A CA 1
ATOM 917 C C . ARG A 1 116 ? 25.453 -60.594 -29.594 1 83.75 116 ARG A C 1
ATOM 919 O O . ARG A 1 116 ? 25.094 -60.031 -28.547 1 83.75 116 ARG A O 1
ATOM 926 N N . GLU A 1 117 ? 26.406 -60.094 -30.422 1 86.94 117 GLU A N 1
ATOM 927 C CA . GLU A 1 117 ? 26.922 -58.719 -30.266 1 86.94 117 GLU A CA 1
ATOM 928 C C . GLU A 1 117 ? 26.531 -57.844 -31.469 1 86.94 117 GLU A C 1
ATOM 930 O O . GLU A 1 117 ? 26.625 -58.281 -32.625 1 86.94 117 GLU A O 1
ATOM 935 N N . PHE A 1 118 ? 25.984 -56.719 -31.203 1 87.06 118 PHE A N 1
ATOM 936 C CA . PHE A 1 118 ? 25.641 -55.719 -32.219 1 87.06 118 PHE A CA 1
ATOM 937 C C . PHE A 1 118 ? 26.375 -54.406 -31.953 1 87.06 118 PHE A C 1
ATOM 939 O O . PHE A 1 118 ? 26.391 -53.906 -30.828 1 87.06 118 PHE A O 1
ATOM 946 N N . ARG A 1 119 ? 27.047 -53.875 -32.969 1 88.5 119 ARG A N 1
ATOM 947 C CA . ARG A 1 119 ? 27.781 -52.625 -32.812 1 88.5 119 ARG A CA 1
ATOM 948 C C . ARG A 1 119 ? 27.125 -51.5 -33.594 1 88.5 119 ARG A C 1
ATOM 950 O O . ARG A 1 119 ? 26.703 -51.688 -34.719 1 88.5 119 ARG A O 1
ATOM 957 N N . ASN A 1 120 ? 27.078 -50.312 -32.938 1 90.75 120 ASN A N 1
ATOM 958 C CA . ASN A 1 120 ? 26.594 -49.062 -33.5 1 90.75 120 ASN A CA 1
ATOM 959 C C . ASN A 1 120 ? 25.234 -49.219 -34.156 1 90.75 120 ASN A C 1
ATOM 961 O O . ASN A 1 120 ? 25.047 -48.844 -35.312 1 90.75 120 ASN A O 1
ATOM 965 N N . VAL A 1 121 ? 24.406 -49.875 -33.5 1 89.44 121 VAL A N 1
ATOM 966 C CA . VAL A 1 121 ? 23.078 -50.156 -34.031 1 89.44 121 VAL A CA 1
ATOM 967 C C . VAL A 1 121 ? 22.219 -48.906 -33.969 1 89.44 121 VAL A C 1
ATOM 969 O O . VAL A 1 121 ? 22.109 -48.281 -32.906 1 89.44 121 VAL A O 1
ATOM 972 N N . ARG A 1 122 ? 21.656 -48.5 -35.125 1 91.25 122 ARG A N 1
ATOM 973 C CA . ARG A 1 122 ? 20.734 -47.375 -35.156 1 91.25 122 ARG A CA 1
ATOM 974 C C . ARG A 1 122 ? 19.297 -47.812 -34.906 1 91.25 122 ARG A C 1
ATOM 976 O O . ARG A 1 122 ? 18.766 -48.688 -35.594 1 91.25 122 ARG A O 1
ATOM 983 N N . SER A 1 123 ? 18.781 -47.281 -33.875 1 91.56 123 SER A N 1
ATOM 984 C CA . SER A 1 123 ? 17.391 -47.562 -33.531 1 91.56 123 SER A CA 1
ATOM 985 C C . SER A 1 123 ? 16.547 -46.312 -33.531 1 91.56 123 SER A C 1
ATOM 987 O O . SER A 1 123 ? 17.047 -45.219 -33.188 1 91.56 123 SER A O 1
ATOM 989 N N . GLU A 1 124 ? 15.312 -46.375 -34 1 93.56 124 GLU A N 1
ATOM 990 C CA . GLU A 1 124 ? 14.391 -45.25 -34.062 1 93.56 124 GLU A CA 1
ATOM 991 C C . GLU A 1 124 ? 13.078 -45.562 -33.344 1 93.56 124 GLU A C 1
ATOM 993 O O . GLU A 1 124 ? 12.547 -46.656 -33.469 1 93.56 124 GLU A O 1
ATOM 998 N N . ASN A 1 125 ? 12.695 -44.625 -32.594 1 94.12 125 ASN A N 1
ATOM 999 C CA . ASN A 1 125 ? 11.422 -44.719 -31.906 1 94.12 125 ASN A CA 1
ATOM 1000 C C . ASN A 1 125 ? 10.57 -43.469 -32.125 1 94.12 125 ASN A C 1
ATOM 1002 O O . ASN A 1 125 ? 11.047 -42.344 -31.938 1 94.12 125 ASN A O 1
ATOM 1006 N N . ILE A 1 126 ? 9.336 -43.594 -32.594 1 94.5 126 ILE A N 1
ATOM 1007 C CA . ILE A 1 126 ? 8.367 -42.531 -32.781 1 94.5 126 ILE A CA 1
ATOM 1008 C C . ILE A 1 126 ? 7.117 -42.812 -31.938 1 94.5 126 ILE A C 1
ATOM 1010 O O . ILE A 1 126 ? 6.609 -43.938 -31.953 1 94.5 126 ILE A O 1
ATOM 1014 N N . GLY A 1 127 ? 6.754 -41.875 -31.188 1 95.31 127 GLY A N 1
ATOM 1015 C CA . GLY A 1 127 ? 5.551 -42 -30.375 1 95.31 127 GLY A CA 1
ATOM 1016 C C . GLY A 1 127 ? 4.672 -40.781 -30.406 1 95.31 127 GLY A C 1
ATOM 1017 O O . GLY A 1 127 ? 5.176 -39.656 -30.453 1 95.31 127 GLY A O 1
ATOM 1018 N N . ALA A 1 128 ? 3.338 -40.906 -30.438 1 95.19 128 ALA A N 1
ATOM 1019 C CA . ALA A 1 128 ? 2.342 -39.844 -30.344 1 95.19 128 ALA A CA 1
ATOM 1020 C C . ALA A 1 128 ? 1.085 -40.344 -29.625 1 95.19 128 ALA A C 1
ATOM 1022 O O . ALA A 1 128 ? 0.798 -41.531 -29.609 1 95.19 128 ALA A O 1
ATOM 1023 N N . GLY A 1 129 ? 0.461 -39.375 -29.031 1 96.25 129 GLY A N 1
ATOM 1024 C CA . GLY A 1 129 ? -0.763 -39.812 -28.359 1 96.25 129 GLY A CA 1
ATOM 1025 C C . GLY A 1 129 ? -1.523 -38.656 -27.734 1 96.25 129 GLY A C 1
ATOM 1026 O O . GLY A 1 129 ? -1.027 -37.531 -27.703 1 96.25 129 GLY A O 1
ATOM 1027 N N . ALA A 1 130 ? -2.779 -38.875 -27.422 1 95.81 130 ALA A N 1
ATOM 1028 C CA . ALA A 1 130 ? -3.664 -38 -26.656 1 95.81 130 ALA A CA 1
ATOM 1029 C C . ALA A 1 130 ? -4.312 -38.75 -25.5 1 95.81 130 ALA A C 1
ATOM 1031 O O . ALA A 1 130 ? -4.691 -39.906 -25.625 1 95.81 130 ALA A O 1
ATOM 1032 N N . SER A 1 131 ? -4.227 -38.062 -24.391 1 96.25 131 SER A N 1
ATOM 1033 C CA . SER A 1 131 ? -4.773 -38.719 -23.203 1 96.25 131 SER A CA 1
ATOM 1034 C C . SER A 1 131 ? -5.754 -37.812 -22.469 1 96.25 131 SER A C 1
ATOM 1036 O O . SER A 1 131 ? -5.578 -36.594 -22.453 1 96.25 131 SER A O 1
ATOM 1038 N N . LEU A 1 132 ? -6.816 -38.344 -21.969 1 96.69 132 LEU A N 1
ATOM 1039 C CA . LEU A 1 132 ? -7.824 -37.688 -21.156 1 96.69 132 LEU A CA 1
ATOM 1040 C C . LEU A 1 132 ? -7.855 -38.281 -19.75 1 96.69 132 LEU A C 1
ATOM 1042 O O . LEU A 1 132 ? -7.836 -39.5 -19.578 1 96.69 132 LEU A O 1
ATOM 1046 N N . SER A 1 133 ? -7.766 -37.438 -18.797 1 96.62 133 SER A N 1
ATOM 1047 C CA . SER A 1 133 ? -7.867 -37.812 -17.406 1 96.62 133 SER A CA 1
ATOM 1048 C C . SER A 1 133 ? -9.023 -37.125 -16.703 1 96.62 133 SER A C 1
ATOM 1050 O O . SER A 1 133 ? -9.156 -35.906 -16.797 1 96.62 133 SER A O 1
ATOM 1052 N N . TRP A 1 134 ? -9.914 -37.906 -16.09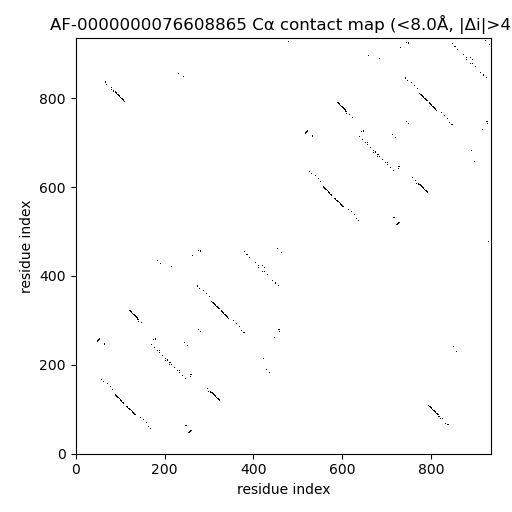4 1 96.69 134 TRP A N 1
ATOM 1053 C CA . TRP A 1 134 ? -11.078 -37.375 -15.406 1 96.69 134 TRP A CA 1
ATOM 1054 C C . TRP A 1 134 ? -11.133 -37.844 -13.953 1 96.69 134 TRP A C 1
ATOM 1056 O O . TRP A 1 134 ? -11.32 -39.031 -13.688 1 96.69 134 TRP A O 1
ATOM 1066 N N . ARG A 1 135 ? -10.977 -36.875 -13.016 1 96.44 135 ARG A N 1
ATOM 1067 C CA . ARG A 1 135 ? -11.07 -37.219 -11.602 1 96.44 135 ARG A CA 1
ATOM 1068 C C . ARG A 1 135 ? -12.516 -37.5 -11.203 1 96.44 135 ARG A C 1
ATOM 1070 O O . ARG A 1 135 ? -13.359 -36.594 -11.195 1 96.44 135 ARG A O 1
ATOM 1077 N N . ILE A 1 136 ? -12.742 -38.688 -10.828 1 96.25 136 ILE A N 1
ATOM 1078 C CA . ILE A 1 136 ? -14.094 -39.125 -10.492 1 96.25 136 ILE A CA 1
ATOM 1079 C C . ILE A 1 136 ? -14.336 -38.938 -8.992 1 96.25 136 ILE A C 1
ATOM 1081 O O . ILE A 1 136 ? -15.445 -38.594 -8.578 1 96.25 136 ILE A O 1
ATOM 1085 N N . PHE A 1 137 ? -13.336 -39.219 -8.258 1 97.31 137 PHE A N 1
ATOM 1086 C CA . PHE A 1 137 ? -13.438 -39.156 -6.809 1 97.31 137 PHE A CA 1
ATOM 1087 C C . PHE A 1 137 ? -12.109 -38.719 -6.199 1 97.31 137 PHE A C 1
ATOM 1089 O O . PHE A 1 137 ? -11.047 -39.188 -6.602 1 97.31 137 PHE A O 1
ATOM 1096 N N . ASP A 1 138 ? -12.203 -37.719 -5.238 1 96.62 138 ASP A N 1
ATOM 1097 C CA . ASP A 1 138 ? -10.984 -37.281 -4.57 1 96.62 138 ASP A CA 1
ATOM 1098 C C . ASP A 1 138 ? -11.242 -37 -3.088 1 96.62 138 ASP A C 1
ATOM 1100 O O . ASP A 1 138 ? -10.742 -36.031 -2.535 1 96.62 138 ASP A O 1
ATOM 1104 N N . GLY A 1 139 ? -12.055 -37.844 -2.498 1 96.5 139 GLY A N 1
ATOM 1105 C CA . GLY A 1 139 ? -12.391 -37.656 -1.096 1 96.5 139 GLY A CA 1
ATOM 1106 C C . GLY A 1 139 ? -13.258 -36.438 -0.841 1 96.5 139 GLY A C 1
ATOM 1107 O O . GLY A 1 139 ? -13.125 -35.781 0.194 1 96.5 139 GLY A O 1
ATOM 1108 N N . LEU A 1 140 ? -13.969 -35.938 -1.868 1 96.81 140 LEU A N 1
ATOM 1109 C CA . LEU A 1 140 ? -14.914 -34.844 -1.84 1 96.81 140 LEU A CA 1
ATOM 1110 C C . LEU A 1 140 ? -14.18 -33.5 -1.81 1 96.81 140 LEU A C 1
ATOM 1112 O O . LEU A 1 140 ? -14.766 -32.469 -1.448 1 96.81 140 LEU A O 1
ATOM 1116 N N . GLY A 1 141 ? -12.867 -33.562 -2.119 1 97.19 141 GLY A N 1
ATOM 1117 C CA . GLY A 1 141 ? -12.078 -32.344 -2.182 1 97.19 141 GLY A CA 1
ATOM 1118 C C . GLY A 1 141 ? -12.562 -31.375 -3.248 1 97.19 141 GLY A C 1
ATOM 1119 O O . GLY A 1 141 ? -12.523 -30.156 -3.057 1 97.19 141 GLY A O 1
ATOM 1120 N N . MET A 1 142 ? -13.023 -31.891 -4.355 1 96.81 142 MET A N 1
ATOM 1121 C CA . MET A 1 142 ? -13.484 -31.062 -5.457 1 96.81 142 MET A CA 1
ATOM 1122 C C . MET A 1 142 ? -14.703 -30.234 -5.043 1 96.81 142 MET A C 1
ATOM 1124 O O . MET A 1 142 ? -14.812 -29.062 -5.402 1 96.81 142 MET A O 1
ATOM 1128 N N . PHE A 1 143 ? -15.625 -30.828 -4.238 1 97.69 143 PHE A N 1
ATOM 1129 C CA . PHE A 1 143 ? -16.797 -30.109 -3.77 1 97.69 143 PHE A CA 1
ATOM 1130 C C . PHE A 1 143 ? -16.422 -29.047 -2.754 1 97.69 143 PHE A C 1
ATOM 1132 O O . PHE A 1 143 ? -16.938 -27.922 -2.791 1 97.69 143 PHE A O 1
ATOM 1139 N N . ALA A 1 144 ? -15.453 -29.422 -1.871 1 98 144 ALA A N 1
ATOM 1140 C CA . ALA A 1 144 ? -14.977 -28.469 -0.874 1 98 144 ALA A CA 1
ATOM 1141 C C . ALA A 1 144 ? -14.281 -27.281 -1.537 1 98 144 ALA A C 1
ATOM 1143 O O . ALA A 1 144 ? -14.469 -26.125 -1.129 1 98 144 ALA A O 1
ATOM 1144 N N . THR A 1 145 ? -13.523 -27.547 -2.52 1 97.75 145 THR A N 1
ATOM 1145 C CA . THR A 1 145 ? -12.828 -26.516 -3.262 1 97.75 145 THR A CA 1
ATOM 1146 C C . THR A 1 145 ? -13.82 -25.594 -3.969 1 97.75 145 THR A C 1
ATOM 1148 O O . THR A 1 145 ? -13.656 -24.375 -3.977 1 97.75 145 THR A O 1
ATOM 1151 N N . PHE A 1 146 ? -14.836 -26.203 -4.602 1 97.69 146 PHE A N 1
ATOM 1152 C CA . PHE A 1 146 ? -15.883 -25.422 -5.27 1 97.69 146 PHE A CA 1
ATOM 1153 C C . PHE A 1 146 ? -16.578 -24.5 -4.277 1 97.69 146 PHE A C 1
ATOM 1155 O O . PHE A 1 146 ? -16.781 -23.328 -4.559 1 97.69 146 PHE A O 1
ATOM 1162 N N . ASP A 1 147 ? -16.891 -25.047 -3.092 1 97.88 147 ASP A N 1
ATOM 1163 C CA . ASP A 1 147 ? -17.516 -24.25 -2.055 1 97.88 147 ASP A CA 1
ATOM 1164 C C . ASP A 1 147 ? -16.609 -23.109 -1.608 1 97.88 147 ASP A C 1
ATOM 1166 O O . ASP A 1 147 ? -17.062 -21.969 -1.44 1 97.88 147 ASP A O 1
ATOM 1170 N N . ARG A 1 148 ? -15.367 -23.391 -1.412 1 98.06 148 ARG A N 1
ATOM 1171 C CA . ARG A 1 148 ? -14.383 -22.422 -0.946 1 98.06 148 ARG A CA 1
ATOM 1172 C C . ARG A 1 148 ? -14.281 -21.234 -1.907 1 98.06 148 ARG A C 1
ATOM 1174 O O . ARG A 1 148 ? -14.281 -20.078 -1.48 1 98.06 148 ARG A O 1
ATOM 1181 N N . THR A 1 149 ? -14.227 -21.5 -3.236 1 97.81 149 THR A N 1
ATOM 1182 C CA . THR A 1 149 ? -14.094 -20.438 -4.223 1 97.81 149 THR A CA 1
ATOM 1183 C C . THR A 1 149 ? -15.367 -19.594 -4.293 1 97.81 149 THR A C 1
ATOM 1185 O O . THR A 1 149 ? -15.305 -18.391 -4.539 1 97.81 149 THR A O 1
ATOM 1188 N N . GLY A 1 150 ? -16.516 -20.234 -4.086 1 97.88 150 GLY A N 1
ATOM 1189 C CA . GLY A 1 150 ? -17.75 -19.484 -4.012 1 97.88 150 GLY A CA 1
ATOM 1190 C C . GLY A 1 150 ? -17.797 -18.516 -2.848 1 97.88 150 GLY A C 1
ATOM 1191 O O . GLY A 1 150 ? -18.234 -17.375 -2.998 1 97.88 150 GLY A O 1
ATOM 1192 N N . LEU A 1 151 ? -17.312 -19.016 -1.706 1 98.06 151 LEU A N 1
ATOM 1193 C CA . LEU A 1 151 ? -17.234 -18.156 -0.521 1 98.06 151 LEU A CA 1
ATOM 1194 C C . LEU A 1 151 ? -16.234 -17.031 -0.729 1 98.06 151 LEU A C 1
ATOM 1196 O O . LEU A 1 151 ? -16.469 -15.906 -0.283 1 98.06 151 LEU A O 1
ATOM 1200 N N . GLN A 1 152 ? -15.195 -17.312 -1.426 1 98.06 152 GLN A N 1
ATOM 1201 C CA . GLN A 1 152 ? -14.195 -16.281 -1.728 1 98.06 152 GLN A CA 1
ATOM 1202 C C . GLN A 1 152 ? -14.789 -15.195 -2.617 1 98.06 152 GLN A C 1
ATOM 1204 O O . GLN A 1 152 ? -14.453 -14.016 -2.467 1 98.06 152 GLN A O 1
ATOM 1209 N N . TYR A 1 153 ? -15.672 -15.586 -3.582 1 98 153 TYR A N 1
ATOM 1210 C CA . TYR A 1 153 ? -16.375 -14.609 -4.414 1 98 153 TYR A CA 1
ATOM 1211 C C . TYR A 1 153 ? -17.266 -13.719 -3.574 1 98 153 TYR A C 1
ATOM 1213 O O . TYR A 1 153 ? -17.266 -12.492 -3.723 1 98 153 TYR A O 1
ATOM 1221 N N . SER A 1 154 ? -17.922 -14.328 -2.621 1 97.88 154 SER A N 1
ATOM 1222 C CA . SER A 1 154 ? -18.797 -13.562 -1.73 1 97.88 154 SER A CA 1
ATOM 1223 C C . SER A 1 154 ? -18 -12.602 -0.865 1 97.88 154 SER A C 1
ATOM 1225 O O . SER A 1 154 ? -18.422 -11.461 -0.639 1 97.88 154 SER A O 1
ATOM 1227 N N . VAL A 1 155 ? -16.875 -13.031 -0.333 1 97.88 155 VAL A N 1
ATOM 1228 C CA . VAL A 1 155 ? -16 -12.18 0.468 1 97.88 155 VAL A CA 1
ATOM 1229 C C . VAL A 1 155 ? -15.547 -10.977 -0.362 1 97.88 155 VAL A C 1
ATOM 1231 O O . VAL A 1 155 ? -15.516 -9.852 0.133 1 97.88 155 VAL A O 1
ATOM 1234 N N . SER A 1 156 ? -15.195 -11.242 -1.641 1 97.75 156 SER A N 1
ATOM 1235 C CA . SER A 1 156 ? -14.734 -10.172 -2.514 1 97.75 156 SER A CA 1
ATOM 1236 C C . SER A 1 156 ? -15.82 -9.125 -2.727 1 97.75 156 SER A C 1
ATOM 1238 O O . SER A 1 156 ? -15.531 -7.926 -2.811 1 97.75 156 SER A O 1
ATOM 1240 N N . GLU A 1 157 ? -17.031 -9.586 -2.826 1 96.94 157 GLU A N 1
ATOM 1241 C CA . GLU A 1 157 ? -18.156 -8.664 -2.957 1 96.94 157 GLU A CA 1
ATOM 1242 C C . GLU A 1 157 ? -18.328 -7.809 -1.702 1 96.94 157 GLU A C 1
ATOM 1244 O O . GLU A 1 157 ? -18.547 -6.602 -1.793 1 96.94 157 GLU A O 1
ATOM 1249 N N . MET A 1 158 ? -18.156 -8.461 -0.542 1 96.75 158 MET A N 1
ATOM 1250 C CA . MET A 1 158 ? -18.281 -7.738 0.719 1 96.75 158 MET A CA 1
ATOM 1251 C C . MET A 1 158 ? -17.109 -6.766 0.904 1 96.75 158 MET A C 1
ATOM 1253 O O . MET A 1 158 ? -17.297 -5.684 1.47 1 96.75 158 MET A O 1
ATOM 1257 N N . GLN A 1 159 ? -15.992 -7.086 0.449 1 97.25 159 GLN A N 1
ATOM 1258 C CA . GLN A 1 159 ? -14.844 -6.188 0.496 1 97.25 159 GLN A CA 1
ATOM 1259 C C . GLN A 1 159 ? -15.062 -4.969 -0.393 1 97.25 159 GLN A C 1
ATOM 1261 O O . GLN A 1 159 ? -14.656 -3.855 -0.042 1 97.25 159 GLN A O 1
ATOM 1266 N N . THR A 1 160 ? -15.641 -5.211 -1.562 1 97.31 160 THR A N 1
ATOM 1267 C CA . THR A 1 160 ? -15.992 -4.102 -2.447 1 97.31 160 THR A CA 1
ATOM 1268 C C . THR A 1 160 ? -16.969 -3.156 -1.765 1 97.31 160 THR A C 1
ATOM 1270 O O . THR A 1 160 ? -16.812 -1.937 -1.821 1 97.31 160 THR A O 1
ATOM 1273 N N . ARG A 1 161 ? -17.906 -3.723 -1.072 1 96.44 161 ARG A N 1
ATOM 1274 C CA . ARG A 1 161 ? -18.891 -2.926 -0.33 1 96.44 161 ARG A CA 1
ATOM 1275 C C . ARG A 1 161 ? -18.188 -2.062 0.721 1 96.44 161 ARG A C 1
ATOM 1277 O O . ARG A 1 161 ? -18.531 -0.886 0.881 1 96.44 161 ARG A O 1
ATOM 1284 N N . ARG A 1 162 ? -17.281 -2.58 1.405 1 95.75 162 ARG A N 1
ATOM 1285 C CA . ARG A 1 162 ? -16.547 -1.85 2.439 1 95.75 162 ARG A CA 1
ATOM 1286 C C . ARG A 1 162 ? -15.812 -0.651 1.852 1 95.75 162 ARG A C 1
ATOM 1288 O O . ARG A 1 162 ? -15.82 0.435 2.434 1 95.75 162 ARG A O 1
ATOM 1295 N N . VAL A 1 163 ? -15.227 -0.86 0.683 1 96.94 163 VAL A N 1
ATOM 1296 C CA . VAL A 1 163 ? -14.5 0.222 0.028 1 96.94 163 VAL A CA 1
ATOM 1297 C C . VAL A 1 163 ? -15.477 1.311 -0.41 1 96.94 163 VAL A C 1
ATOM 1299 O O . VAL A 1 163 ? -15.188 2.502 -0.272 1 96.94 163 VAL A O 1
ATOM 1302 N N . VAL A 1 164 ? -16.594 0.905 -0.89 1 96.69 164 VAL A N 1
ATOM 1303 C CA . VAL A 1 164 ? -17.641 1.839 -1.302 1 96.69 164 VAL A CA 1
ATOM 1304 C C . VAL A 1 164 ? -18.125 2.631 -0.092 1 96.69 164 VAL A C 1
ATOM 1306 O O . VAL A 1 164 ? -18.25 3.857 -0.152 1 96.69 164 VAL A O 1
ATOM 1309 N N . GLU A 1 165 ? -18.391 1.931 1.015 1 95.75 165 GLU A N 1
ATOM 1310 C CA . GLU A 1 165 ? -18.828 2.572 2.248 1 95.75 165 GLU A CA 1
ATOM 1311 C C . GLU A 1 165 ? -17.812 3.605 2.73 1 95.75 165 GLU A C 1
ATOM 1313 O O . GLU A 1 165 ? -18.188 4.715 3.117 1 95.75 165 GLU A O 1
ATOM 1318 N N . ASN A 1 166 ? -16.578 3.305 2.713 1 95.38 166 ASN A N 1
ATOM 1319 C CA . ASN A 1 166 ? -15.531 4.234 3.135 1 95.38 166 ASN A CA 1
ATOM 1320 C C . ASN A 1 166 ? -15.461 5.445 2.209 1 95.38 166 ASN A C 1
ATOM 1322 O O . ASN A 1 166 ? -15.273 6.574 2.672 1 95.38 166 ASN A O 1
ATOM 1326 N N . LEU A 1 167 ? -15.609 5.172 0.891 1 96.62 167 LEU A N 1
ATOM 1327 C CA . LEU A 1 167 ? -15.539 6.262 -0.074 1 96.62 167 LEU A CA 1
ATOM 1328 C C . LEU A 1 167 ? -16.688 7.25 0.142 1 96.62 167 LEU A C 1
ATOM 1330 O O . LEU A 1 167 ? -16.484 8.461 0.09 1 96.62 167 LEU A O 1
ATOM 1334 N N . VAL A 1 168 ? -17.875 6.738 0.422 1 96.56 168 VAL A N 1
ATOM 1335 C CA . VAL A 1 168 ? -19.031 7.594 0.632 1 96.56 168 VAL A CA 1
ATOM 1336 C C . VAL A 1 168 ? -18.812 8.477 1.855 1 96.56 168 VAL A C 1
ATOM 1338 O O . VAL A 1 168 ? -19.141 9.672 1.834 1 96.56 168 VAL A O 1
ATOM 1341 N N . VAL A 1 169 ? -18.219 7.941 2.896 1 96 169 VAL A N 1
ATOM 1342 C CA . VAL A 1 169 ? -17.922 8.711 4.102 1 96 169 VAL A CA 1
ATOM 1343 C C . VAL A 1 169 ? -16.859 9.766 3.797 1 96 169 VAL A C 1
ATOM 1345 O O . VAL A 1 169 ? -16.984 10.914 4.207 1 96 169 VAL A O 1
ATOM 1348 N N . ASP A 1 170 ? -15.867 9.383 3.029 1 96.62 170 ASP A N 1
ATOM 1349 C CA . ASP A 1 170 ? -14.781 10.297 2.701 1 96.62 170 ASP A CA 1
ATOM 1350 C C . ASP A 1 170 ? -15.281 11.477 1.867 1 96.62 170 ASP A C 1
ATOM 1352 O O . ASP A 1 170 ? -14.906 12.625 2.115 1 96.62 170 ASP A O 1
ATOM 1356 N N . ILE A 1 171 ? -16.109 11.164 0.897 1 95.31 171 ILE A N 1
ATOM 1357 C CA . ILE A 1 171 ? -16.672 12.219 0.061 1 95.31 171 ILE A CA 1
ATOM 1358 C C . ILE A 1 171 ? -17.531 13.148 0.912 1 95.31 171 ILE A C 1
ATOM 1360 O O . ILE A 1 171 ? -17.438 14.367 0.799 1 95.31 171 ILE A O 1
ATOM 1364 N N . SER A 1 172 ? -18.344 12.594 1.804 1 95.38 172 SER A N 1
ATOM 1365 C CA . SER A 1 172 ? -19.188 13.398 2.684 1 95.38 172 SER A CA 1
ATOM 1366 C C . SER A 1 172 ? -18.344 14.281 3.604 1 95.38 172 SER A C 1
ATOM 1368 O O . SER A 1 172 ? -18.656 15.453 3.812 1 95.38 172 SER A O 1
ATOM 1370 N N . ASP A 1 173 ? -17.281 13.727 4.148 1 96.06 173 ASP A N 1
ATOM 1371 C CA . ASP A 1 173 ? -16.375 14.469 5.016 1 96.06 173 ASP A CA 1
ATOM 1372 C C . ASP A 1 173 ? -15.797 15.688 4.297 1 96.06 173 ASP A C 1
ATOM 1374 O O . ASP A 1 173 ? -15.852 16.797 4.816 1 96.06 173 ASP A O 1
ATOM 1378 N N . GLN A 1 174 ? -15.32 15.414 3.09 1 94.06 174 GLN A N 1
ATOM 1379 C CA . GLN A 1 174 ? -14.719 16.516 2.344 1 94.06 174 GLN A CA 1
ATOM 1380 C C . GLN A 1 174 ? -15.766 17.531 1.917 1 94.06 174 GLN A C 1
ATOM 1382 O O . GLN A 1 174 ? -15.492 18.734 1.9 1 94.06 174 GLN A O 1
ATOM 1387 N N . TYR A 1 175 ? -16.969 17.078 1.558 1 93.94 175 TYR A N 1
ATOM 1388 C CA . TYR A 1 175 ? -18.062 17.953 1.154 1 93.94 175 TYR A CA 1
ATOM 1389 C C . TYR A 1 175 ? -18.422 18.922 2.277 1 93.94 175 TYR A C 1
ATOM 1391 O O . TYR A 1 175 ? -18.453 20.141 2.074 1 93.94 175 TYR A O 1
ATOM 1399 N N . TYR A 1 176 ? -18.672 18.406 3.447 1 94.44 176 TYR A N 1
ATOM 1400 C CA . TYR A 1 176 ? -19.078 19.25 4.562 1 94.44 176 TYR A CA 1
ATOM 1401 C C . TYR A 1 176 ? -17.906 20.094 5.055 1 94.44 176 TYR A C 1
ATOM 1403 O O . TYR A 1 176 ? -18.109 21.203 5.559 1 94.44 176 TYR A O 1
ATOM 1411 N N . ARG A 1 177 ? -16.703 19.641 4.875 1 94.31 177 ARG A N 1
ATOM 1412 C CA . ARG A 1 177 ? -15.539 20.469 5.176 1 94.31 177 ARG A CA 1
ATOM 1413 C C . ARG A 1 177 ? -15.516 21.719 4.301 1 94.31 177 ARG A C 1
ATOM 1415 O O . ARG A 1 177 ? -15.18 22.812 4.77 1 94.31 177 ARG A O 1
ATOM 1422 N N . ILE A 1 178 ? -15.859 21.516 3.062 1 93.38 178 ILE A N 1
ATOM 1423 C CA . ILE A 1 178 ? -15.898 22.641 2.143 1 93.38 178 ILE A CA 1
ATOM 1424 C C . ILE A 1 178 ? -16.969 23.625 2.584 1 93.38 178 ILE A C 1
ATOM 1426 O O . ILE A 1 178 ? -16.75 24.844 2.59 1 93.38 178 ILE A O 1
ATOM 1430 N N . VAL A 1 179 ? -18.125 23.125 3 1 92.62 179 VAL A N 1
ATOM 1431 C CA . VAL A 1 179 ? -19.219 23.984 3.467 1 92.62 179 VAL A CA 1
ATOM 1432 C C . VAL A 1 179 ? -18.75 24.828 4.652 1 92.62 179 VAL A C 1
ATOM 1434 O O . VAL A 1 179 ? -18.938 26.047 4.668 1 92.62 179 VAL A O 1
ATOM 1437 N N . VAL A 1 180 ? -18.062 24.141 5.57 1 94.38 180 VAL A N 1
ATOM 1438 C CA . VAL A 1 180 ? -17.578 24.828 6.766 1 94.38 180 VAL A CA 1
ATOM 1439 C C . VAL A 1 180 ? -16.5 25.828 6.383 1 94.38 180 VAL A C 1
ATOM 1441 O O . VAL A 1 180 ? -16.484 26.953 6.891 1 94.38 180 VAL A O 1
ATOM 1444 N N . GLN A 1 181 ? -15.656 25.453 5.516 1 93.75 181 GLN A N 1
ATOM 1445 C CA . GLN A 1 181 ? -14.547 26.328 5.125 1 93.75 181 GLN A CA 1
ATOM 1446 C C . GLN A 1 181 ? -15.047 27.562 4.398 1 93.75 181 GLN A C 1
ATOM 1448 O O . GLN A 1 181 ? -14.461 28.641 4.527 1 93.75 181 GLN A O 1
ATOM 1453 N N . GLU A 1 182 ? -16.125 27.422 3.68 1 92.19 182 GLU A N 1
ATOM 1454 C CA . GLU A 1 182 ? -16.734 28.578 3.023 1 92.19 182 GLU A CA 1
ATOM 1455 C C . GLU A 1 182 ? -17.25 29.578 4.043 1 92.19 182 GLU A C 1
ATOM 1457 O O . GLU A 1 182 ? -17.062 30.797 3.891 1 92.19 182 GLU A O 1
ATOM 1462 N N . HIS A 1 183 ? -17.875 29.078 5.082 1 92.31 183 HIS A N 1
ATOM 1463 C CA . HIS A 1 183 ? -18.359 29.953 6.141 1 92.31 183 HIS A CA 1
ATOM 1464 C C . HIS A 1 183 ? -17.219 30.594 6.902 1 92.31 183 HIS A C 1
ATOM 1466 O O . HIS A 1 183 ? -17.297 31.766 7.301 1 92.31 183 HIS A O 1
ATOM 1472 N N . ARG A 1 184 ? -16.125 29.828 7.086 1 93.44 184 ARG A N 1
ATOM 1473 C CA . ARG A 1 184 ? -14.938 30.375 7.746 1 93.44 184 ARG A CA 1
ATOM 1474 C C . ARG A 1 184 ? -14.312 31.484 6.914 1 93.44 184 ARG A C 1
ATOM 1476 O O . ARG A 1 184 ? -13.859 32.5 7.457 1 93.44 184 ARG A O 1
ATOM 1483 N N . LEU A 1 185 ? -14.297 31.266 5.656 1 93.81 185 LEU A N 1
ATOM 1484 C CA . LEU A 1 185 ? -13.75 32.281 4.762 1 93.81 185 LEU A CA 1
ATOM 1485 C C . LEU A 1 185 ? -14.586 33.562 4.816 1 93.81 185 LEU A C 1
ATOM 1487 O O . LEU A 1 185 ? -14.031 34.656 4.855 1 93.81 185 LEU A O 1
ATOM 1491 N N . GLU A 1 186 ? -15.883 33.438 4.879 1 92.75 186 GLU A N 1
ATOM 1492 C CA . GLU A 1 186 ? -16.766 34.594 4.977 1 92.75 186 GLU A CA 1
ATOM 1493 C C . GLU A 1 186 ? -16.562 35.344 6.289 1 92.75 186 GLU A C 1
ATOM 1495 O O . GLU A 1 186 ? -16.531 36.562 6.305 1 92.75 186 GLU A O 1
ATOM 1500 N N . ALA A 1 187 ? -16.375 34.562 7.359 1 91.94 187 ALA A N 1
ATOM 1501 C CA . ALA A 1 187 ? -16.125 35.188 8.656 1 91.94 187 ALA A CA 1
ATOM 1502 C C . ALA A 1 187 ? -14.773 35.906 8.656 1 91.94 187 ALA A C 1
ATOM 1504 O O . ALA A 1 187 ? -14.656 37 9.219 1 91.94 187 ALA A O 1
ATOM 1505 N N . ALA A 1 188 ? -13.805 35.344 8.039 1 94.56 188 ALA A N 1
ATOM 1506 C CA . ALA A 1 188 ? -12.484 35.938 7.941 1 94.56 188 ALA A CA 1
ATOM 1507 C C . ALA A 1 188 ? -12.523 37.25 7.137 1 94.56 188 ALA A C 1
ATOM 1509 O O . ALA A 1 188 ? -11.844 38.219 7.473 1 94.56 188 ALA A O 1
ATOM 1510 N N . ARG A 1 189 ? -13.312 37.25 6.098 1 95.25 189 ARG A N 1
ATOM 1511 C CA . ARG A 1 189 ? -13.477 38.469 5.289 1 95.25 189 ARG A CA 1
ATOM 1512 C C . ARG A 1 189 ? -14.094 39.594 6.109 1 95.25 189 ARG A C 1
ATOM 1514 O O . ARG A 1 189 ? -13.641 40.719 6.043 1 95.25 189 ARG A O 1
ATOM 1521 N N . ARG A 1 190 ? -15.102 39.219 6.859 1 91.25 190 ARG A N 1
ATOM 1522 C CA . ARG A 1 190 ? -15.742 40.219 7.715 1 91.25 190 ARG A CA 1
ATOM 1523 C C . ARG A 1 190 ? -14.773 40.75 8.758 1 91.25 190 ARG A C 1
ATOM 1525 O O . ARG A 1 190 ? -14.75 41.938 9.031 1 91.25 190 ARG A O 1
ATOM 1532 N N . LEU A 1 191 ? -13.969 39.812 9.336 1 92.25 191 LEU A N 1
ATOM 1533 C CA . LEU A 1 191 ? -12.969 40.219 10.312 1 92.25 191 LEU A CA 1
ATOM 1534 C C . LEU A 1 191 ? -11.953 41.188 9.695 1 92.25 191 LEU A C 1
ATOM 1536 O O . LEU A 1 191 ? -11.586 42.188 10.305 1 92.25 191 LEU A O 1
ATOM 1540 N N . MET A 1 192 ? -11.523 40.906 8.531 1 92.88 192 MET A N 1
ATOM 1541 C CA . MET A 1 192 ? -10.547 41.75 7.828 1 92.88 192 MET A CA 1
ATOM 1542 C C . MET A 1 192 ? -11.125 43.125 7.516 1 92.88 192 MET A C 1
ATOM 1544 O O . MET A 1 192 ? -10.438 44.125 7.648 1 92.88 192 MET A O 1
ATOM 1548 N N . GLU A 1 193 ? -12.375 43.188 7.16 1 92.31 193 GLU A N 1
ATOM 1549 C CA . GLU A 1 193 ? -13.039 44.438 6.875 1 92.31 193 GLU A CA 1
ATOM 1550 C C . GLU A 1 193 ? -13.117 45.312 8.125 1 92.31 193 GLU A C 1
ATOM 1552 O O . GLU A 1 193 ? -12.898 46.531 8.055 1 92.31 193 GLU A O 1
ATOM 1557 N N . LEU A 1 194 ? -13.43 44.688 9.242 1 89.06 194 LEU A N 1
ATOM 1558 C CA . LEU A 1 194 ? -13.492 45.406 10.5 1 89.06 194 LEU A CA 1
ATOM 1559 C C . LEU A 1 194 ? -12.125 45.938 10.891 1 89.06 194 LEU A C 1
ATOM 1561 O O . LEU A 1 194 ? -12 47.062 11.367 1 89.06 194 LEU A O 1
ATOM 1565 N N . SER A 1 195 ? -11.102 45.125 10.734 1 90.94 195 SER A N 1
ATOM 1566 C CA . SER A 1 195 ? -9.742 45.531 11.062 1 90.94 195 SER A CA 1
ATOM 1567 C C . SER A 1 195 ? -9.266 46.656 10.141 1 90.94 195 SER A C 1
ATOM 1569 O O . SER A 1 195 ? -8.523 47.531 10.562 1 90.94 195 SER A O 1
ATOM 1571 N N . ARG A 1 196 ? -9.609 46.625 8.906 1 91 196 ARG A N 1
ATOM 1572 C CA . ARG A 1 196 ? -9.281 47.656 7.961 1 91 196 ARG A CA 1
ATOM 1573 C C . ARG A 1 196 ? -9.914 49 8.375 1 91 196 ARG A C 1
ATOM 1575 O O . ARG A 1 196 ? -9.273 50.031 8.305 1 91 196 ARG A O 1
ATOM 1582 N N . GLU A 1 197 ? -11.156 48.906 8.781 1 87.56 197 GLU A N 1
ATOM 1583 C CA . GLU A 1 197 ? -11.859 50.094 9.234 1 87.56 197 GLU A CA 1
ATOM 1584 C C . GLU A 1 197 ? -11.219 50.688 10.484 1 87.56 197 GLU A C 1
ATOM 1586 O O . GLU A 1 197 ? -11.094 51.906 10.617 1 87.56 197 GLU A O 1
ATOM 1591 N N . ARG A 1 198 ? -10.828 49.812 11.359 1 88.44 198 ARG A N 1
ATOM 1592 C CA . ARG A 1 198 ? -10.148 50.25 12.57 1 88.44 198 ARG A CA 1
ATOM 1593 C C . ARG A 1 198 ? -8.828 50.938 12.242 1 88.44 198 ARG A C 1
ATOM 1595 O O . ARG A 1 198 ? -8.5 52 12.82 1 88.44 198 ARG A O 1
ATOM 1602 N N . TYR A 1 199 ? -8.102 50.344 11.391 1 89.19 199 TYR A N 1
ATOM 1603 C CA . TYR A 1 199 ? -6.832 50.938 10.969 1 89.19 199 TYR A CA 1
ATOM 1604 C C . TYR A 1 199 ? -7.039 52.312 10.352 1 89.19 199 TYR A C 1
ATOM 1606 O O . TYR A 1 199 ? -6.289 53.25 10.641 1 89.19 199 TYR A O 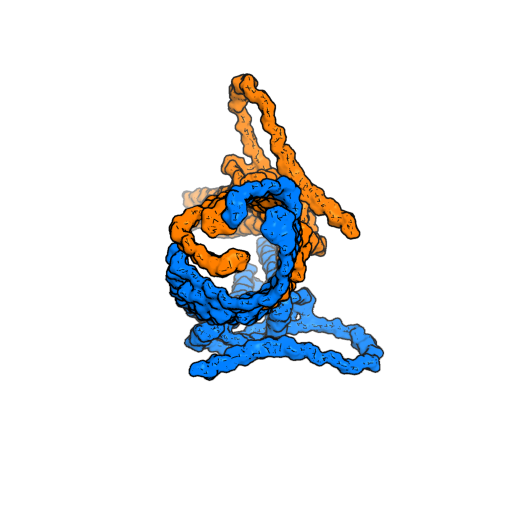1
ATOM 1614 N N . ARG A 1 200 ? -8.07 52.5 9.578 1 89.5 200 ARG A N 1
ATOM 1615 C CA . ARG A 1 200 ? -8.391 53.781 8.953 1 89.5 200 ARG A CA 1
ATOM 1616 C C . ARG A 1 200 ? -8.75 54.812 9.992 1 89.5 200 ARG A C 1
ATOM 1618 O O . ARG A 1 200 ? -8.266 55.969 9.93 1 89.5 200 ARG A O 1
ATOM 1625 N N . ILE A 1 201 ? -9.555 54.438 10.969 1 84.94 201 ILE A N 1
ATOM 1626 C CA . ILE A 1 201 ? -10 55.344 12.016 1 84.94 201 ILE A CA 1
ATOM 1627 C C . ILE A 1 201 ? -8.805 55.844 12.82 1 84.94 201 ILE A C 1
ATOM 1629 O O . ILE A 1 201 ? -8.641 57.031 13.047 1 84.94 201 ILE A O 1
ATOM 1633 N N . ILE A 1 202 ? -7.949 54.875 13.195 1 88.31 202 ILE A N 1
ATOM 1634 C CA . ILE A 1 202 ? -6.809 55.219 14.039 1 88.31 202 ILE A CA 1
ATOM 1635 C C . ILE A 1 202 ? -5.824 56.062 13.25 1 88.31 202 ILE A C 1
ATOM 1637 O O . ILE A 1 202 ? -5.188 56.969 13.805 1 88.31 202 ILE A O 1
ATOM 1641 N N . GLN A 1 203 ? -5.664 55.844 11.977 1 89.12 203 GLN A N 1
ATOM 1642 C CA . GLN A 1 203 ? -4.801 56.656 11.125 1 89.12 203 GLN A CA 1
ATOM 1643 C C . GLN A 1 203 ? -5.27 58.094 11.094 1 89.12 203 GLN A C 1
ATOM 1645 O O . GLN A 1 203 ? -4.453 59.031 11.172 1 89.12 203 GLN A O 1
ATOM 1650 N N . GLU A 1 204 ? -6.559 58.312 11.062 1 86.69 204 GLU A N 1
ATOM 1651 C CA . GLU A 1 204 ? -7.129 59.656 11.062 1 86.69 204 GLU A CA 1
ATOM 1652 C C . GLU A 1 204 ? -6.949 60.312 12.422 1 86.69 204 GLU A C 1
ATOM 1654 O O . GLU A 1 204 ? -6.699 61.531 12.5 1 86.69 204 GLU A O 1
ATOM 1659 N N . GLN A 1 205 ? -7.082 59.594 13.5 1 86.75 205 GLN A N 1
ATOM 1660 C CA . GLN A 1 205 ? -6.93 60.125 14.852 1 86.75 205 GLN A CA 1
ATOM 1661 C C . GLN A 1 205 ? -5.488 60.531 15.125 1 86.75 205 GLN A C 1
ATOM 1663 O O . GLN A 1 205 ? -5.238 61.531 15.805 1 86.75 205 GLN A O 1
ATOM 1668 N N . VAL A 1 206 ? -4.574 59.75 14.562 1 87.94 206 VAL A N 1
ATOM 1669 C CA . VAL A 1 206 ? -3.166 60.094 14.727 1 87.94 206 VAL A CA 1
ATOM 1670 C C . VAL A 1 206 ? -2.842 61.375 13.938 1 87.94 206 VAL A C 1
ATOM 1672 O O . VAL A 1 206 ? -2.082 62.219 14.406 1 87.94 206 VAL A O 1
ATOM 1675 N N . ASN A 1 207 ? -3.412 61.5 12.828 1 88.56 207 ASN A N 1
ATOM 1676 C CA . ASN A 1 207 ? -3.199 62.688 12 1 88.56 207 ASN A CA 1
ATOM 1677 C C . ASN A 1 207 ? -3.703 63.969 12.68 1 88.56 207 ASN A C 1
ATOM 1679 O O . ASN A 1 207 ? -3.127 65.062 12.508 1 88.56 207 ASN A O 1
ATOM 1683 N N . ILE A 1 208 ? -4.719 63.781 13.5 1 87.62 208 ILE A N 1
ATOM 1684 C CA . ILE A 1 208 ? -5.277 64.938 14.172 1 87.62 208 ILE A CA 1
ATOM 1685 C C . ILE A 1 208 ? -4.738 65 15.594 1 87.62 208 ILE A C 1
ATOM 1687 O O . ILE A 1 208 ? -5.125 65.938 16.359 1 87.62 208 ILE A O 1
ATOM 1691 N N . GLY A 1 209 ? -3.83 64.125 16.062 1 83.69 209 GLY A N 1
ATOM 1692 C CA . GLY A 1 209 ? -3.086 64.125 17.312 1 83.69 209 GLY A CA 1
ATOM 1693 C C . GLY A 1 209 ? -3.855 63.594 18.5 1 83.69 209 GLY A C 1
ATOM 1694 O O . GLY A 1 209 ? -3.525 63.875 19.656 1 83.69 209 GLY A O 1
ATOM 1695 N N . THR A 1 210 ? -4.938 62.844 18.266 1 81.19 210 THR A N 1
ATOM 1696 C CA . THR A 1 210 ? -5.773 62.344 19.359 1 81.19 210 THR A CA 1
ATOM 1697 C C . THR A 1 210 ? -5.426 60.906 19.688 1 81.19 210 THR A C 1
ATOM 1699 O O . THR A 1 210 ? -5.961 60.344 20.641 1 81.19 210 THR A O 1
ATOM 1702 N N . ALA A 1 211 ? -4.629 60.281 18.859 1 80.94 211 ALA A N 1
ATOM 1703 C CA . ALA A 1 211 ? -4.16 58.938 19.141 1 80.94 211 ALA A CA 1
ATOM 1704 C C . ALA A 1 211 ? -2.645 58.844 19 1 80.94 211 ALA A C 1
ATOM 1706 O O . ALA A 1 211 ? -2.012 59.719 18.406 1 80.94 211 ALA A O 1
ATOM 1707 N N . SER A 1 212 ? -2.125 57.906 19.656 1 80.81 212 SER A N 1
ATOM 1708 C CA . SER A 1 212 ? -0.674 57.75 19.672 1 80.81 212 SER A CA 1
ATOM 1709 C C . SER A 1 212 ? -0.187 56.906 18.5 1 80.81 212 SER A C 1
ATOM 1711 O O . SER A 1 212 ? -0.97 56.188 17.875 1 80.81 212 SER A O 1
ATOM 1713 N N . GLY A 1 213 ? 1.084 57.125 18.188 1 79.88 213 GLY A N 1
ATOM 1714 C CA . GLY A 1 213 ? 1.731 56.312 17.172 1 79.88 213 GLY A CA 1
ATOM 1715 C C . GLY A 1 213 ? 1.724 54.812 17.5 1 79.88 213 GLY A C 1
ATOM 1716 O O . GLY A 1 213 ? 1.668 53.969 16.594 1 79.88 213 GLY A O 1
ATOM 1717 N N . MET A 1 214 ? 1.627 54.5 18.703 1 76.44 214 MET A N 1
ATOM 1718 C CA . MET A 1 214 ? 1.587 53.125 19.156 1 76.44 214 MET A CA 1
ATOM 1719 C C . MET A 1 214 ? 0.255 52.469 18.797 1 76.44 214 MET A C 1
ATOM 1721 O O . MET A 1 214 ? 0.212 51.281 18.438 1 76.44 214 MET A O 1
ATOM 1725 N N . ASP A 1 215 ? -0.745 53.281 18.906 1 79.88 215 ASP A N 1
ATOM 1726 C CA . ASP A 1 215 ? -2.07 52.781 18.562 1 79.88 215 ASP A CA 1
ATOM 1727 C C . ASP A 1 215 ? -2.152 52.438 17.062 1 79.88 215 ASP A C 1
ATOM 1729 O O . ASP A 1 215 ? -2.775 51.438 16.688 1 79.88 215 ASP A O 1
ATOM 1733 N N . LEU A 1 216 ? -1.52 53.312 16.328 1 85.19 216 LEU A N 1
ATOM 1734 C CA . LEU A 1 216 ? -1.51 53.094 14.883 1 85.19 216 LEU A CA 1
ATOM 1735 C C . LEU A 1 216 ? -0.729 51.844 14.516 1 85.19 216 LEU A C 1
ATOM 1737 O O . LEU A 1 216 ? -1.154 51.062 13.656 1 85.19 216 LEU A O 1
ATOM 1741 N N . GLN A 1 217 ? 0.381 51.625 15.164 1 82.81 217 GLN A N 1
ATOM 1742 C CA . GLN A 1 217 ? 1.189 50.438 14.914 1 82.81 217 GLN A CA 1
ATOM 1743 C C . GLN A 1 217 ? 0.441 49.188 15.32 1 82.81 217 GLN A C 1
ATOM 1745 O O . GLN A 1 217 ? 0.524 48.156 14.633 1 82.81 217 GLN A O 1
ATOM 1750 N N . GLN A 1 218 ? -0.298 49.188 16.375 1 80.88 218 GLN A N 1
ATOM 1751 C CA . GLN A 1 218 ? -1.077 48.031 16.844 1 80.88 218 GLN A CA 1
ATOM 1752 C C . GLN A 1 218 ? -2.195 47.719 15.852 1 80.88 218 GLN A C 1
ATOM 1754 O O . GLN A 1 218 ? -2.447 46.531 15.57 1 80.88 218 GLN A O 1
ATOM 1759 N N . ALA A 1 219 ? -2.857 48.688 15.438 1 85.38 219 ALA A N 1
ATOM 1760 C CA . ALA A 1 219 ? -3.922 48.5 14.461 1 85.38 219 ALA A CA 1
ATOM 1761 C C . ALA A 1 219 ? -3.371 47.906 13.172 1 85.38 219 ALA A C 1
ATOM 1763 O O . ALA A 1 219 ? -4.031 47.062 12.531 1 85.38 219 ALA A O 1
ATOM 1764 N N . GLN A 1 220 ? -2.18 48.375 12.82 1 85 220 GLN A N 1
ATOM 1765 C CA . GLN A 1 220 ? -1.529 47.844 11.625 1 85 220 GLN A CA 1
ATOM 1766 C C . GLN A 1 220 ? -1.179 46.375 11.805 1 85 220 GLN A C 1
ATOM 1768 O O . GLN A 1 220 ? -1.354 45.562 10.883 1 85 220 GLN A O 1
ATOM 1773 N N . LEU A 1 221 ? -0.728 45.938 12.938 1 81.88 221 LEU A N 1
ATOM 1774 C CA . LEU A 1 221 ? -0.393 44.562 13.242 1 81.88 221 LEU A CA 1
ATOM 1775 C C . LEU A 1 221 ? -1.634 43.688 13.18 1 81.88 221 LEU A C 1
ATOM 1777 O O . LEU A 1 221 ? -1.585 42.562 12.641 1 81.88 221 LEU A O 1
ATOM 1781 N N . ASP A 1 222 ? -2.68 44.156 13.75 1 85.81 222 ASP A N 1
ATOM 1782 C CA . ASP A 1 222 ? -3.928 43.406 13.742 1 85.81 222 ASP A CA 1
ATOM 1783 C C . ASP A 1 222 ? -4.457 43.25 12.32 1 85.81 222 ASP A C 1
ATOM 1785 O O . ASP A 1 222 ? -4.938 42.156 11.953 1 85.81 222 ASP A O 1
ATOM 1789 N N . PHE A 1 223 ? -4.352 44.344 11.602 1 87.12 223 PHE A N 1
ATOM 1790 C CA . PHE A 1 223 ? -4.793 44.281 10.211 1 87.12 223 PHE A CA 1
ATOM 1791 C C . PHE A 1 223 ? -3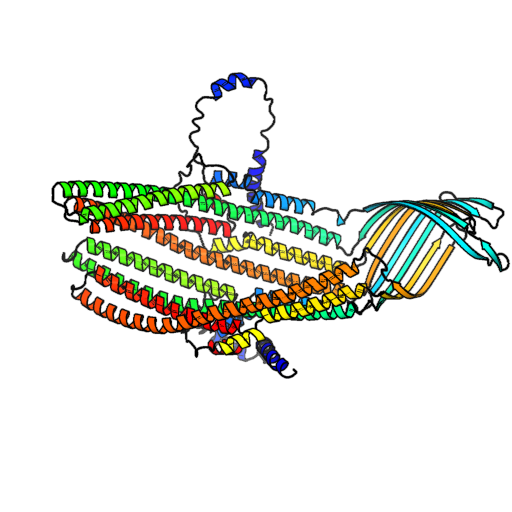.975 43.281 9.414 1 87.12 223 PHE A C 1
ATOM 1793 O O . PHE A 1 223 ? -4.531 42.5 8.641 1 87.12 223 PHE A O 1
ATOM 1800 N N . ASN A 1 224 ? -2.684 43.25 9.586 1 83.06 224 ASN A N 1
ATOM 1801 C CA . ASN A 1 224 ? -1.81 42.281 8.922 1 83.06 224 ASN A CA 1
ATOM 1802 C C . ASN A 1 224 ? -2.139 40.844 9.344 1 83.06 224 ASN A C 1
ATOM 1804 O O . ASN A 1 224 ? -2.148 39.938 8.508 1 83.06 224 ASN A O 1
ATOM 1808 N N . ALA A 1 225 ? -2.357 40.625 10.594 1 84.25 225 ALA A N 1
ATOM 1809 C CA . ALA A 1 225 ? -2.693 39.312 11.125 1 84.25 225 ALA A CA 1
ATOM 1810 C C . ALA A 1 225 ? -3.99 38.781 10.508 1 84.25 225 ALA A C 1
ATOM 1812 O O . ALA A 1 225 ? -4.09 37.594 10.164 1 84.25 225 ALA A O 1
ATOM 1813 N N . ASP A 1 226 ? -4.949 39.688 10.398 1 90.12 226 ASP A N 1
ATOM 1814 C CA . ASP A 1 226 ? -6.234 39.281 9.844 1 90.12 226 ASP A CA 1
ATOM 1815 C C . ASP A 1 226 ? -6.129 39.062 8.336 1 90.12 226 ASP A C 1
ATOM 1817 O O . ASP A 1 226 ? -6.82 38.188 7.789 1 90.12 226 ASP A O 1
ATOM 1821 N N . SER A 1 227 ? -5.246 39.875 7.703 1 88.06 227 SER A N 1
ATOM 1822 C CA . SER A 1 227 ? -4.984 39.625 6.289 1 88.06 227 SER A CA 1
ATOM 1823 C C . SER A 1 227 ? -4.355 38.25 6.07 1 88.06 227 SER A C 1
ATOM 1825 O O . SER A 1 227 ? -4.75 37.531 5.164 1 88.06 227 SER A O 1
ATOM 1827 N N . SER A 1 228 ? -3.449 37.875 6.887 1 86.62 228 SER A N 1
ATOM 1828 C CA . SER A 1 228 ? -2.824 36.562 6.828 1 86.62 228 SER A CA 1
ATOM 1829 C C . SER A 1 228 ? -3.84 35.469 7.09 1 86.62 228 SER A C 1
ATOM 1831 O O . SER A 1 228 ? -3.812 34.406 6.438 1 86.62 228 SER A O 1
ATOM 1833 N N . TYR A 1 229 ? -4.637 35.688 8.062 1 88.94 229 TYR A N 1
ATOM 1834 C CA . TYR A 1 229 ? -5.668 34.719 8.414 1 88.94 229 TYR A CA 1
ATOM 1835 C C . TYR A 1 229 ? -6.613 34.469 7.242 1 88.94 229 TYR A C 1
ATOM 1837 O O . TYR A 1 229 ? -6.973 33.312 6.953 1 88.94 229 TYR A O 1
ATOM 1845 N N . LEU A 1 230 ? -7.035 35.594 6.574 1 93.19 230 LEU A N 1
ATOM 1846 C CA . LEU A 1 230 ? -7.91 35.5 5.41 1 93.19 230 LEU A CA 1
ATOM 1847 C C . LEU A 1 230 ? -7.246 34.688 4.305 1 93.19 230 LEU A C 1
ATOM 1849 O O . LEU A 1 230 ? -7.875 33.812 3.711 1 93.19 230 LEU A O 1
ATOM 1853 N N . VAL A 1 231 ? -6.02 34.938 4.008 1 90.94 231 VAL A N 1
ATOM 1854 C CA . VAL A 1 231 ? -5.262 34.25 2.975 1 90.94 231 VAL A CA 1
ATOM 1855 C C . VAL A 1 231 ? -5.195 32.75 3.305 1 90.94 231 VAL A C 1
ATOM 1857 O O . VAL A 1 231 ? -5.363 31.906 2.422 1 90.94 231 VAL A O 1
ATOM 1860 N N . ARG A 1 232 ? -5 32.375 4.531 1 91.25 232 ARG A N 1
ATOM 1861 C CA . ARG A 1 232 ? -4.922 30.984 4.973 1 91.25 232 ARG A CA 1
ATOM 1862 C C . ARG A 1 232 ? -6.262 30.266 4.785 1 91.25 232 ARG A C 1
ATOM 1864 O O . ARG A 1 232 ? -6.301 29.109 4.363 1 91.25 232 ARG A O 1
ATOM 1871 N N . GLN A 1 233 ? -7.281 31 5.172 1 93.75 233 GLN A N 1
ATOM 1872 C CA . GLN A 1 233 ? -8.602 30.406 4.996 1 93.75 233 GLN A CA 1
ATOM 1873 C C . GLN A 1 233 ? -8.898 30.141 3.523 1 93.75 233 GLN A C 1
ATOM 1875 O O . GLN A 1 233 ? -9.508 29.125 3.18 1 93.75 233 GLN A O 1
ATOM 1880 N N . ASP A 1 234 ? -8.516 31.031 2.697 1 92.75 234 ASP A N 1
ATOM 1881 C CA . ASP A 1 234 ? -8.688 30.859 1.258 1 92.75 234 ASP A CA 1
ATOM 1882 C C . ASP A 1 234 ? -7.906 29.641 0.753 1 92.75 234 ASP A C 1
ATOM 1884 O O . ASP A 1 234 ? -8.414 28.875 -0.056 1 92.75 234 ASP A O 1
ATOM 1888 N N . GLU A 1 235 ? -6.738 29.484 1.18 1 92.56 235 GLU A N 1
ATOM 1889 C CA . GLU A 1 235 ? -5.91 28.328 0.822 1 92.56 235 GLU A CA 1
ATOM 1890 C C . GLU A 1 235 ? -6.562 27.016 1.261 1 92.56 235 GLU A C 1
ATOM 1892 O O . GLU A 1 235 ? -6.598 26.047 0.499 1 92.56 235 GLU A O 1
ATOM 1897 N N . LEU A 1 236 ? -7.008 26.969 2.479 1 94 236 LEU A N 1
ATOM 1898 C CA . LEU A 1 236 ? -7.629 25.766 3.021 1 94 236 LEU A CA 1
ATOM 1899 C C . LEU A 1 236 ? -8.859 25.375 2.209 1 94 236 LEU A C 1
ATOM 1901 O O . LEU A 1 236 ? -9.109 24.188 1.99 1 94 236 LEU A O 1
ATOM 1905 N N . LEU A 1 237 ? -9.633 26.438 1.812 1 93 237 LEU A N 1
ATOM 1906 C CA . LEU A 1 237 ? -10.797 26.156 0.981 1 93 237 LEU A CA 1
ATOM 1907 C C . LEU A 1 237 ? -10.391 25.547 -0.352 1 93 237 LEU A C 1
ATOM 1909 O O . LEU A 1 237 ? -10.938 24.516 -0.764 1 93 237 LEU A O 1
ATOM 1913 N N . LYS A 1 238 ? -9.414 26.141 -1.006 1 91.31 238 LYS A N 1
ATOM 1914 C CA . LYS A 1 238 ? -8.914 25.625 -2.279 1 91.31 238 LYS A CA 1
ATOM 1915 C C . LYS A 1 238 ? -8.422 24.188 -2.135 1 91.31 238 LYS A C 1
ATOM 1917 O O . LYS A 1 238 ? -8.719 23.344 -2.973 1 91.31 238 LYS A O 1
ATOM 1922 N N . ASN A 1 239 ? -7.707 23.938 -1.081 1 92.69 239 ASN A N 1
ATOM 1923 C CA . ASN A 1 239 ? -7.168 22.609 -0.836 1 92.69 239 ASN A CA 1
ATOM 1924 C C . ASN A 1 239 ? -8.281 21.578 -0.605 1 92.69 239 ASN A C 1
ATOM 1926 O O . ASN A 1 239 ? -8.156 20.422 -1.001 1 92.69 239 ASN A O 1
ATOM 1930 N N . SER A 1 240 ? -9.289 22 0.051 1 92.94 240 SER A N 1
ATOM 1931 C CA . SER A 1 240 ? -10.414 21.109 0.292 1 92.94 240 SER A CA 1
ATOM 1932 C C . SER A 1 240 ? -11.086 20.703 -1.016 1 92.94 240 SER A C 1
ATOM 1934 O O . SER A 1 240 ? -11.469 19.547 -1.188 1 92.94 240 SER A O 1
ATOM 1936 N N . TYR A 1 241 ? -11.211 21.672 -1.877 1 91.25 241 TYR A N 1
ATOM 1937 C CA . TYR A 1 241 ? -11.781 21.359 -3.182 1 91.25 241 TYR A CA 1
ATOM 1938 C C . TYR A 1 241 ? -10.898 20.391 -3.947 1 91.25 241 TYR A C 1
ATOM 1940 O O . TYR A 1 241 ? -11.391 19.469 -4.598 1 91.25 241 TYR A O 1
ATOM 1948 N N . ILE A 1 242 ? -9.609 20.578 -3.93 1 92.56 242 ILE A N 1
ATOM 1949 C CA . ILE A 1 242 ? -8.656 19.703 -4.605 1 92.56 242 ILE A CA 1
ATOM 1950 C C . ILE A 1 242 ? -8.797 18.281 -4.066 1 92.56 242 ILE A C 1
ATOM 1952 O O . ILE A 1 242 ? -8.82 17.328 -4.84 1 92.56 242 ILE A O 1
ATOM 1956 N N . ARG A 1 243 ? -8.945 18.141 -2.764 1 93.56 243 ARG A N 1
ATOM 1957 C CA . ARG A 1 243 ? -9.094 16.828 -2.143 1 93.56 243 ARG A CA 1
ATOM 1958 C C . ARG A 1 243 ? -10.398 16.156 -2.57 1 93.56 243 ARG A C 1
ATOM 1960 O O . ARG A 1 243 ? -10.43 14.953 -2.814 1 93.56 243 ARG A O 1
ATOM 1967 N N . LEU A 1 244 ? -11.453 16.969 -2.584 1 93.12 244 LEU A N 1
ATOM 1968 C CA . LEU A 1 244 ? -12.727 16.406 -3.031 1 93.12 244 LEU A CA 1
ATOM 1969 C C . LEU A 1 244 ? -12.641 15.953 -4.48 1 93.12 244 LEU A C 1
ATOM 1971 O O . LEU A 1 244 ? -13.125 14.867 -4.82 1 93.12 244 LEU A O 1
ATOM 1975 N N . ASN A 1 245 ? -12.008 16.766 -5.289 1 91.38 245 ASN A N 1
ATOM 1976 C CA . ASN A 1 245 ? -11.859 16.422 -6.699 1 91.38 245 ASN A CA 1
ATOM 1977 C C . ASN A 1 245 ? -11.102 15.109 -6.879 1 91.38 245 ASN A C 1
ATOM 1979 O O . ASN A 1 245 ? -11.414 14.32 -7.773 1 91.38 245 ASN A O 1
ATOM 1983 N N . ARG A 1 246 ? -10.164 14.914 -6.039 1 93.12 246 ARG A N 1
ATOM 1984 C CA . ARG A 1 246 ? -9.398 13.672 -6.102 1 93.12 246 ARG A CA 1
ATOM 1985 C C . ARG A 1 246 ? -10.281 12.469 -5.781 1 93.12 246 ARG A C 1
ATOM 1987 O O . ARG A 1 246 ? -10.195 11.438 -6.438 1 93.12 246 ARG A O 1
ATOM 1994 N N . LEU A 1 247 ? -11.125 12.625 -4.844 1 94.25 247 LEU A N 1
ATOM 1995 C CA . LEU A 1 247 ? -12 11.539 -4.426 1 94.25 247 LEU A CA 1
ATOM 1996 C C . LEU A 1 247 ? -13.008 11.203 -5.52 1 94.25 247 LEU A C 1
ATOM 1998 O O . LEU A 1 247 ? -13.289 10.023 -5.773 1 94.25 247 LEU A O 1
ATOM 2002 N N . VAL A 1 248 ? -13.531 12.258 -6.152 1 92.69 248 VAL A N 1
ATOM 2003 C CA . VAL A 1 248 ? -14.586 12.031 -7.133 1 92.69 248 VAL A CA 1
ATOM 2004 C C . VAL A 1 248 ? -13.977 11.852 -8.523 1 92.69 248 VAL A C 1
ATOM 2006 O O . VAL A 1 248 ? -14.672 11.477 -9.469 1 92.69 248 VAL A O 1
ATOM 2009 N N . ASN A 1 249 ? -12.641 12.07 -8.594 1 89.5 249 ASN A N 1
ATOM 2010 C CA . ASN A 1 249 ? -11.914 11.93 -9.852 1 89.5 249 ASN A CA 1
ATOM 2011 C C . ASN A 1 249 ? -12.531 12.766 -10.961 1 89.5 249 ASN A C 1
ATOM 2013 O O . ASN A 1 249 ? -12.789 12.266 -12.055 1 89.5 249 ASN A O 1
ATOM 2017 N N . HIS A 1 250 ? -12.875 13.938 -10.672 1 80.81 250 HIS A N 1
ATOM 2018 C CA . HIS A 1 250 ? -13.438 14.914 -11.602 1 80.81 250 HIS A CA 1
ATOM 2019 C C . HIS A 1 250 ? -12.867 16.297 -11.352 1 80.81 250 HIS A C 1
ATOM 2021 O O . HIS A 1 250 ? -12.734 16.734 -10.203 1 80.81 250 HIS A O 1
ATOM 2027 N N . ASP A 1 251 ? -12.297 16.844 -12.508 1 71.5 251 ASP A N 1
ATOM 2028 C CA . ASP A 1 251 ? -11.773 18.188 -12.352 1 71.5 251 ASP A CA 1
ATOM 2029 C C . ASP A 1 251 ? -12.898 19.203 -12.18 1 71.5 251 ASP A C 1
ATOM 2031 O O . ASP A 1 251 ? -13.516 19.625 -13.156 1 71.5 251 ASP A O 1
ATOM 2035 N N . LEU A 1 252 ? -13.25 19.422 -11.008 1 61.12 252 LEU A N 1
ATOM 2036 C CA . LEU A 1 252 ? -14.336 20.344 -10.719 1 61.12 252 LEU A CA 1
ATOM 2037 C C . LEU A 1 252 ? -13.805 21.75 -10.484 1 61.12 252 LEU A C 1
ATOM 2039 O O . LEU A 1 252 ? -14.398 22.531 -9.734 1 61.12 252 LEU A O 1
ATOM 2043 N N . SER A 1 253 ? -12.531 22.016 -10.859 1 58.62 253 SER A N 1
ATOM 2044 C CA . SER A 1 253 ? -11.938 23.328 -10.648 1 58.62 253 SER A CA 1
ATOM 2045 C C . SER A 1 253 ? -12.914 24.438 -11.008 1 58.62 253 SER A C 1
ATOM 2047 O O . SER A 1 253 ? -12.859 25.531 -10.43 1 58.62 253 SER A O 1
ATOM 2049 N N . GLY A 1 254 ? -13.766 24.172 -11.992 1 53.41 254 GLY A N 1
ATOM 2050 C CA . GLY A 1 254 ? -14.672 25.234 -12.398 1 53.41 254 GLY A CA 1
ATOM 2051 C C . GLY A 1 254 ? -15.922 25.312 -11.539 1 53.41 254 GLY A C 1
ATOM 2052 O O . GLY A 1 254 ? -16.656 26.297 -11.594 1 53.41 254 GLY A O 1
ATOM 2053 N N . SER A 1 255 ? -16.359 24.281 -10.867 1 51.97 255 SER A N 1
ATOM 2054 C CA . SER A 1 255 ? -17.672 24.25 -10.219 1 51.97 255 SER A CA 1
ATOM 2055 C C . SER A 1 255 ? -17.531 24.328 -8.703 1 51.97 255 SER A C 1
ATOM 2057 O O . SER A 1 255 ? -17.359 23.312 -8.039 1 51.97 255 SER A O 1
ATOM 2059 N N . MET A 1 256 ? -16.984 25.359 -8.164 1 56 256 MET A N 1
ATOM 2060 C CA . MET A 1 256 ? -16.656 25.672 -6.773 1 56 256 MET A CA 1
ATOM 2061 C C . MET A 1 256 ? -17.891 25.625 -5.898 1 56 256 MET A C 1
ATOM 2063 O O . MET A 1 256 ? -17.875 26.109 -4.766 1 56 256 MET A O 1
ATOM 2067 N N . TYR A 1 257 ? -19.125 25.203 -6.332 1 57.5 257 TYR A N 1
ATOM 2068 C CA . TYR A 1 257 ? -20.203 25.812 -5.566 1 57.5 257 TYR A CA 1
ATOM 2069 C C . TYR A 1 257 ? -20.953 24.766 -4.738 1 57.5 257 TYR A C 1
ATOM 2071 O O . TYR A 1 257 ? -21.531 23.828 -5.285 1 57.5 257 TYR A O 1
ATOM 2079 N N . VAL A 1 258 ? -20.219 24.438 -3.514 1 68.25 258 VAL A N 1
ATOM 2080 C CA . VAL A 1 258 ? -21.031 23.672 -2.566 1 68.25 258 VAL A CA 1
ATOM 2081 C C . VAL A 1 258 ? -22.047 24.578 -1.89 1 68.25 258 VAL A C 1
ATOM 2083 O O . VAL A 1 258 ? -21.703 25.688 -1.449 1 68.25 258 VAL A O 1
ATOM 2086 N N . THR A 1 259 ? -23.344 24.641 -2.373 1 61.44 259 THR A N 1
ATOM 2087 C CA . THR A 1 259 ? -24.312 25.578 -1.84 1 61.44 259 THR A CA 1
ATOM 2088 C C . THR A 1 259 ? -25.016 25 -0.617 1 61.44 259 THR A C 1
ATOM 2090 O O . THR A 1 259 ? -26.016 25.547 -0.148 1 61.44 259 THR A O 1
ATOM 2093 N N . ASP A 1 260 ? -24.312 24.141 0.218 1 68.25 260 ASP A N 1
ATOM 2094 C CA . ASP A 1 260 ? -25.25 23.453 1.098 1 68.25 260 ASP A CA 1
ATOM 2095 C C . ASP A 1 260 ? -25.031 23.859 2.555 1 68.25 260 ASP A C 1
ATOM 2097 O O . ASP A 1 260 ? -24 24.453 2.893 1 68.25 260 ASP A O 1
ATOM 2101 N N . THR A 1 261 ? -26.188 23.969 3.236 1 81 261 THR A N 1
ATOM 2102 C CA . THR A 1 261 ? -26.203 24.094 4.691 1 81 261 THR A CA 1
ATOM 2103 C C . THR A 1 261 ? -26.156 22.719 5.344 1 81 261 THR A C 1
ATOM 2105 O O . THR A 1 261 ? -26.531 21.719 4.727 1 81 261 THR A O 1
ATOM 2108 N N . ILE A 1 262 ? -25.469 22.734 6.465 1 89.69 262 ILE A N 1
ATOM 2109 C CA . ILE A 1 262 ? -25.406 21.484 7.219 1 89.69 262 ILE A CA 1
ATOM 2110 C C . ILE A 1 262 ? -26.656 21.359 8.094 1 89.69 262 ILE A C 1
ATOM 2112 O O . ILE A 1 262 ? -26.953 22.234 8.906 1 89.69 262 ILE A O 1
ATOM 2116 N N . THR A 1 263 ? -27.5 20.312 7.82 1 87.19 263 THR A N 1
ATOM 2117 C CA . THR A 1 263 ? -28.688 20.047 8.625 1 87.19 263 THR A CA 1
ATOM 2118 C C . THR A 1 263 ? -28.547 18.719 9.359 1 87.19 263 THR A C 1
ATOM 2120 O O . THR A 1 263 ? -28.062 17.734 8.789 1 87.19 263 THR A O 1
ATOM 2123 N N . LEU A 1 264 ? -28.875 18.781 10.617 1 89.56 264 LEU A N 1
ATOM 2124 C CA . LEU A 1 264 ? -28.828 17.578 11.422 1 89.56 264 LEU A CA 1
ATOM 2125 C C . LEU A 1 264 ? -30.188 16.891 11.477 1 89.56 264 LEU A C 1
ATOM 2127 O O . LEU A 1 264 ? -31.219 17.562 11.547 1 89.56 264 LEU A O 1
ATOM 2131 N N . GLY A 1 265 ? -30.203 15.562 11.375 1 85.25 265 GLY A N 1
ATOM 2132 C CA . GLY A 1 265 ? -31.438 14.805 11.508 1 85.25 265 GLY A CA 1
ATOM 2133 C C . GLY A 1 265 ? -31.812 14.523 12.953 1 85.25 265 GLY A C 1
ATOM 2134 O O . GLY A 1 265 ? -31.172 15.047 13.875 1 85.25 265 GLY A O 1
ATOM 2135 N N . ALA A 1 266 ? -32.938 13.664 13.023 1 88.31 266 ALA A N 1
ATOM 2136 C CA . ALA A 1 266 ? -33.344 13.227 14.352 1 88.31 266 ALA A CA 1
ATOM 2137 C C . ALA A 1 266 ? -32.25 12.414 15.023 1 88.31 266 ALA A C 1
ATOM 2139 O O . ALA A 1 266 ? -31.5 11.688 14.359 1 88.31 266 ALA A O 1
ATOM 2140 N N . PRO A 1 267 ? -32.125 12.633 16.375 1 91.38 267 PRO A N 1
ATOM 2141 C CA . PRO A 1 267 ? -31.094 11.883 17.078 1 91.38 267 PRO A CA 1
ATOM 2142 C C . PRO A 1 267 ? -31.188 10.375 16.844 1 91.38 267 PRO A C 1
ATOM 2144 O O . PRO A 1 267 ? -32.281 9.828 16.766 1 91.38 267 PRO A O 1
ATOM 2147 N N . LEU A 1 268 ? -30.078 9.781 16.672 1 94.75 268 LEU A N 1
ATOM 2148 C CA . LEU A 1 268 ? -29.984 8.344 16.438 1 94.75 268 LEU A CA 1
ATOM 2149 C C . LEU A 1 268 ? -30.172 7.562 17.734 1 94.75 268 LEU A C 1
ATOM 2151 O O . LEU A 1 268 ? -29.922 8.086 18.812 1 94.75 268 LEU A O 1
ATOM 2155 N N . ASN A 1 269 ? -30.656 6.328 17.531 1 93.69 269 ASN A N 1
ATOM 2156 C CA . ASN A 1 269 ? -30.875 5.461 18.688 1 93.69 269 ASN A CA 1
ATOM 2157 C C . ASN A 1 269 ? -29.75 4.453 18.859 1 93.69 269 ASN A C 1
ATOM 2159 O O . ASN A 1 269 ? -29.469 3.672 17.938 1 93.69 269 ASN A O 1
ATOM 2163 N N . ARG A 1 270 ? -29.203 4.43 20.062 1 93.94 270 ARG A N 1
ATOM 2164 C CA . ARG A 1 270 ? -28.031 3.609 20.328 1 93.94 270 ARG A CA 1
ATOM 2165 C C . ARG A 1 270 ? -28.328 2.133 20.094 1 93.94 270 ARG A C 1
ATOM 2167 O O . ARG A 1 270 ? -27.562 1.439 19.422 1 93.94 270 ARG A O 1
ATOM 2174 N N . ASP A 1 271 ? -29.391 1.604 20.672 1 93.56 271 ASP A N 1
ATOM 2175 C CA . ASP A 1 271 ? -29.719 0.182 20.625 1 93.56 271 ASP A CA 1
ATOM 2176 C C . ASP A 1 271 ? -29.984 -0.265 19.188 1 93.56 271 ASP A C 1
ATOM 2178 O O . ASP A 1 271 ? -29.531 -1.341 18.766 1 93.56 271 ASP A O 1
ATOM 2182 N N . ASP A 1 272 ? -30.672 0.52 18.469 1 93.25 272 ASP A N 1
ATOM 2183 C CA . ASP A 1 272 ? -30.922 0.221 17.062 1 93.25 272 ASP A CA 1
ATOM 2184 C C . ASP A 1 272 ? -29.625 0.17 16.266 1 93.25 272 ASP A C 1
ATOM 2186 O O . ASP A 1 272 ? -29.438 -0.728 15.453 1 93.25 272 ASP A O 1
ATOM 2190 N N . LEU A 1 273 ? -28.719 1.082 16.5 1 95.88 273 LEU A N 1
ATOM 2191 C CA . LEU A 1 273 ? -27.438 1.14 15.82 1 95.88 273 LEU A CA 1
ATOM 2192 C C . LEU A 1 273 ? -26.609 -0.115 16.094 1 95.88 273 LEU A C 1
ATOM 2194 O O . LEU A 1 273 ? -26.031 -0.699 15.18 1 95.88 273 LEU A O 1
ATOM 2198 N N . GLU A 1 274 ? -26.578 -0.47 17.328 1 93.81 274 GLU A N 1
ATOM 2199 C CA . GLU A 1 274 ? -25.797 -1.633 17.719 1 93.81 274 GLU A CA 1
ATOM 2200 C C . GLU A 1 274 ? -26.344 -2.91 17.094 1 93.81 274 GLU A C 1
ATOM 2202 O O . GLU A 1 274 ? -25.578 -3.736 16.578 1 93.81 274 GLU A O 1
ATOM 2207 N N . LEU A 1 275 ? -27.656 -3.086 17.125 1 93.69 275 LEU A N 1
ATOM 2208 C CA . LEU A 1 275 ? -28.281 -4.262 16.547 1 93.69 275 LEU A CA 1
ATOM 2209 C C . LEU A 1 275 ? -28.031 -4.332 15.047 1 93.69 275 LEU A C 1
ATOM 2211 O O . LEU A 1 275 ? -27.656 -5.383 14.523 1 93.69 275 LEU A O 1
ATOM 2215 N N . MET A 1 276 ? -28.172 -3.264 14.422 1 94.75 276 MET A N 1
ATOM 2216 C CA . MET A 1 276 ? -27.984 -3.211 12.977 1 94.75 276 MET A CA 1
ATOM 2217 C C . MET A 1 276 ? -26.516 -3.43 12.609 1 94.75 276 MET A C 1
ATOM 2219 O O . MET A 1 276 ? -26.219 -4.043 11.578 1 94.75 276 MET A O 1
ATOM 2223 N N . ALA A 1 277 ? -25.578 -2.924 13.398 1 95.25 277 ALA A N 1
ATOM 2224 C CA . ALA A 1 277 ? -24.141 -3.096 13.148 1 95.25 277 ALA A CA 1
ATOM 2225 C C . ALA A 1 277 ? -23.75 -4.566 13.211 1 95.25 277 ALA A C 1
ATOM 2227 O O . ALA A 1 277 ? -22.984 -5.047 12.375 1 95.25 277 ALA A O 1
ATOM 2228 N N . MET A 1 278 ? -24.344 -5.23 14.18 1 94.06 278 MET A N 1
ATOM 2229 C CA . MET A 1 278 ? -23.984 -6.637 14.344 1 94.06 278 MET A CA 1
ATOM 2230 C C . MET A 1 278 ? -24.531 -7.48 13.195 1 94.06 278 MET A C 1
ATOM 2232 O O . MET A 1 278 ? -23.938 -8.492 12.828 1 94.06 278 MET A O 1
ATOM 2236 N N . GLU A 1 279 ? -25.516 -7.012 12.555 1 93.75 279 GLU A N 1
ATOM 2237 C CA . GLU A 1 279 ? -26.172 -7.789 11.508 1 93.75 279 GLU A CA 1
ATOM 2238 C C . GLU A 1 279 ? -25.672 -7.387 10.125 1 93.75 279 GLU A C 1
ATOM 2240 O O . GLU A 1 279 ? -25.641 -8.211 9.203 1 93.75 279 GLU A O 1
ATOM 2245 N N . ASN A 1 280 ? -25.234 -6.141 10.008 1 94.12 280 ASN A N 1
ATOM 2246 C CA . ASN A 1 280 ? -25.062 -5.648 8.648 1 94.12 280 ASN A CA 1
ATOM 2247 C C . ASN A 1 280 ? -23.656 -5.098 8.414 1 94.12 280 ASN A C 1
ATOM 2249 O O . ASN A 1 280 ? -23.281 -4.777 7.285 1 94.12 280 ASN A O 1
ATOM 2253 N N . ASN A 1 281 ? -22.828 -5.02 9.461 1 96.06 281 ASN A N 1
ATOM 2254 C CA . ASN A 1 281 ? -21.484 -4.457 9.305 1 96.06 281 ASN A CA 1
ATOM 2255 C C . ASN A 1 281 ? -20.609 -5.316 8.391 1 96.06 281 ASN A C 1
ATOM 2257 O O . ASN A 1 281 ? -20.531 -6.535 8.578 1 96.06 281 ASN A O 1
ATOM 2261 N N . SER A 1 282 ? -20.016 -4.684 7.402 1 95.81 282 SER A N 1
ATOM 2262 C CA . SER A 1 282 ? -19.281 -5.41 6.379 1 95.81 282 SER A CA 1
ATOM 2263 C C . SER A 1 282 ? -18.109 -6.172 6.98 1 95.81 282 SER A C 1
ATOM 2265 O O . SER A 1 282 ? -17.797 -7.293 6.562 1 95.81 282 SER A O 1
ATOM 2267 N N . SER A 1 283 ? -17.422 -5.602 7.984 1 96.69 283 SER A N 1
ATOM 2268 C CA . SER A 1 283 ? -16.281 -6.27 8.609 1 96.69 283 SER A CA 1
ATOM 2269 C C . SER A 1 283 ? -16.719 -7.527 9.352 1 96.69 283 SER A C 1
ATOM 2271 O O . SER A 1 283 ? -16.031 -8.547 9.328 1 96.69 283 SER A O 1
ATOM 2273 N N . VAL A 1 284 ? -17.906 -7.473 10.008 1 97.44 284 VAL A N 1
ATOM 2274 C CA . VAL A 1 284 ? -18.438 -8.625 10.727 1 97.44 284 VAL A CA 1
ATOM 2275 C C . VAL A 1 284 ? -18.828 -9.719 9.734 1 97.44 284 VAL A C 1
ATOM 2277 O O . VAL A 1 284 ? -18.5 -10.883 9.922 1 97.44 284 VAL A O 1
ATOM 2280 N N . LEU A 1 285 ? -19.453 -9.32 8.648 1 97.38 285 LEU A N 1
ATOM 2281 C CA . LEU A 1 285 ? -19.906 -10.281 7.645 1 97.38 285 LEU A CA 1
ATOM 2282 C C . LEU A 1 285 ? -18.719 -10.961 6.973 1 97.38 285 LEU A C 1
ATOM 2284 O O . LEU A 1 285 ? -18.75 -12.164 6.727 1 97.38 285 LEU A O 1
ATOM 2288 N N . ILE A 1 286 ? -17.625 -10.219 6.691 1 97.88 286 ILE A N 1
ATOM 2289 C CA . ILE A 1 286 ? -16.422 -10.766 6.082 1 97.88 286 ILE A CA 1
ATOM 2290 C C . ILE A 1 286 ? -15.797 -11.805 7.016 1 97.88 286 ILE A C 1
ATOM 2292 O O . ILE A 1 286 ? -15.391 -12.883 6.574 1 97.88 286 ILE A O 1
ATOM 2296 N N . SER A 1 287 ? -15.781 -11.484 8.281 1 97.81 287 SER A N 1
ATOM 2297 C CA . SER A 1 287 ? -15.203 -12.406 9.25 1 97.81 287 SER A CA 1
ATOM 2298 C C . SER A 1 287 ? -16.047 -13.672 9.391 1 97.81 287 SER A C 1
ATOM 2300 O O . SER A 1 287 ? -15.516 -14.766 9.57 1 97.81 287 SER A O 1
ATOM 2302 N N . LEU A 1 288 ? -17.391 -13.539 9.328 1 98 288 LEU A N 1
ATOM 2303 C CA . LEU A 1 288 ? -18.297 -14.695 9.359 1 98 288 LEU A CA 1
ATOM 2304 C C . LEU A 1 288 ? -18.031 -15.609 8.164 1 98 288 LEU A C 1
ATOM 2306 O O . LEU A 1 288 ? -17.969 -16.828 8.32 1 98 288 LEU A O 1
ATOM 2310 N N . MET A 1 289 ? -17.828 -14.992 7.016 1 97.94 289 MET A N 1
ATOM 2311 C CA . MET A 1 289 ? -17.516 -15.766 5.816 1 97.94 289 MET A CA 1
ATOM 2312 C C . MET A 1 289 ? -16.141 -16.422 5.934 1 97.94 289 MET A C 1
ATOM 2314 O O . MET A 1 289 ? -15.93 -17.516 5.402 1 97.94 289 MET A O 1
ATOM 2318 N N . GLY A 1 290 ? -15.219 -15.805 6.684 1 98.06 290 GLY A N 1
ATOM 2319 C CA . GLY A 1 290 ? -13.922 -16.391 6.957 1 98.06 290 GLY A CA 1
ATOM 2320 C C . GLY A 1 290 ? -14.008 -17.703 7.715 1 98.06 290 GLY A C 1
ATOM 2321 O O . GLY A 1 290 ? -13.234 -18.625 7.465 1 98.06 290 GLY A O 1
ATOM 2322 N N . ILE A 1 291 ? -14.953 -17.797 8.602 1 98.56 291 ILE A N 1
ATOM 2323 C CA . ILE A 1 291 ? -15.188 -19.031 9.344 1 98.56 291 ILE A CA 1
ATOM 2324 C C . ILE A 1 291 ? -15.656 -20.125 8.391 1 98.56 291 ILE A C 1
ATOM 2326 O O . ILE A 1 291 ? -15.148 -21.25 8.438 1 98.56 291 ILE A O 1
ATOM 2330 N N . GLU A 1 292 ? -16.562 -19.781 7.477 1 98.44 292 GLU A N 1
ATOM 2331 C CA . GLU A 1 292 ? -17.078 -20.734 6.504 1 98.44 292 GLU A CA 1
ATOM 2332 C C . GLU A 1 292 ? -15.961 -21.219 5.574 1 98.44 292 GLU A C 1
ATOM 2334 O O . GLU A 1 292 ? -15.922 -22.406 5.219 1 98.44 292 GLU A O 1
ATOM 2339 N N . ILE A 1 293 ? -15.094 -20.328 5.188 1 98.56 293 ILE A N 1
ATOM 2340 C CA . ILE A 1 293 ? -13.969 -20.688 4.336 1 98.56 293 ILE A CA 1
ATOM 2341 C C . ILE A 1 293 ? -13.055 -21.672 5.078 1 98.56 293 ILE A C 1
ATOM 2343 O O . ILE A 1 293 ? -12.602 -22.656 4.508 1 98.56 293 ILE A O 1
ATOM 2347 N N . SER A 1 294 ? -12.82 -21.391 6.328 1 98.56 294 SER A N 1
ATOM 2348 C CA . SER A 1 294 ? -11.961 -22.266 7.125 1 98.56 294 SER A CA 1
ATOM 2349 C C . SER A 1 294 ? -12.586 -23.641 7.297 1 98.56 294 SER A C 1
ATOM 2351 O O . SER A 1 294 ? -11.875 -24.656 7.34 1 98.56 294 SER A O 1
ATOM 2353 N N . GLU A 1 295 ? -13.922 -23.719 7.41 1 98.62 295 GLU A N 1
ATOM 2354 C CA . GLU A 1 295 ? -14.617 -25 7.457 1 98.62 295 GLU A CA 1
ATOM 2355 C C . GLU A 1 295 ? -14.422 -25.781 6.156 1 98.62 295 GLU A C 1
ATOM 2357 O O . GLU A 1 295 ? -14.227 -27 6.184 1 98.62 295 GLU A O 1
ATOM 2362 N N . ALA A 1 296 ? -14.445 -25.031 5.062 1 98.44 296 ALA A N 1
ATOM 2363 C CA . ALA A 1 296 ? -14.164 -25.672 3.777 1 98.44 296 ALA A CA 1
ATOM 2364 C C . ALA A 1 296 ? -12.719 -26.156 3.707 1 98.44 296 ALA A C 1
ATOM 2366 O O . ALA A 1 296 ? -12.445 -27.219 3.148 1 98.44 296 ALA A O 1
ATOM 2367 N N . ASP A 1 297 ? -11.82 -25.453 4.324 1 98.56 297 ASP A N 1
ATOM 2368 C CA . ASP A 1 297 ? -10.414 -25.828 4.34 1 98.56 297 ASP A CA 1
ATOM 2369 C C . ASP A 1 297 ? -10.203 -27.125 5.117 1 98.56 297 ASP A C 1
ATOM 2371 O O . ASP A 1 297 ? -9.359 -27.953 4.754 1 98.56 297 ASP A O 1
ATOM 2375 N N . ILE A 1 298 ? -10.953 -27.312 6.191 1 98.56 298 ILE A N 1
ATOM 2376 C CA . ILE A 1 298 ? -10.883 -28.562 6.953 1 98.56 298 ILE A CA 1
ATOM 2377 C C . ILE A 1 298 ? -11.352 -29.734 6.082 1 98.56 298 ILE A C 1
ATOM 2379 O O . ILE A 1 298 ? -10.742 -30.797 6.086 1 98.56 298 ILE A O 1
ATOM 2383 N N . ARG A 1 299 ? -12.414 -29.484 5.32 1 98.31 299 ARG A N 1
ATOM 2384 C CA . ARG A 1 299 ? -12.914 -30.531 4.434 1 98.31 299 ARG A CA 1
ATOM 2385 C C . ARG A 1 299 ? -11.891 -30.875 3.359 1 98.31 299 ARG A C 1
ATOM 2387 O O . ARG A 1 299 ? -11.727 -32.062 3.008 1 98.31 299 ARG A O 1
ATOM 2394 N N . ILE A 1 300 ? -11.172 -29.859 2.889 1 98.12 300 ILE A N 1
ATOM 2395 C CA . ILE A 1 300 ? -10.125 -30.094 1.898 1 98.12 300 ILE A CA 1
ATOM 2396 C C . ILE A 1 300 ? -8.984 -30.891 2.521 1 98.12 300 ILE A C 1
ATOM 2398 O O . ILE A 1 300 ? -8.5 -31.859 1.926 1 98.12 300 ILE A O 1
ATOM 2402 N N . ALA A 1 301 ? -8.633 -30.547 3.738 1 97.75 301 ALA A N 1
ATOM 2403 C CA . ALA A 1 301 ? -7.57 -31.281 4.422 1 97.75 301 ALA A CA 1
ATOM 2404 C C . ALA A 1 301 ? -7.973 -32.719 4.68 1 97.75 301 ALA A C 1
ATOM 2406 O O . ALA A 1 301 ? -7.156 -33.656 4.523 1 97.75 301 ALA A O 1
ATOM 2407 N N . ARG A 1 302 ? -9.219 -33.031 5.016 1 97.12 302 ARG A N 1
ATOM 2408 C CA . ARG A 1 302 ? -9.727 -34.344 5.324 1 97.12 302 ARG A CA 1
ATOM 2409 C C . ARG A 1 302 ? -9.797 -35.219 4.07 1 97.12 302 ARG A C 1
ATOM 2411 O O . ARG A 1 302 ? -9.734 -36.438 4.148 1 97.12 302 ARG A O 1
ATOM 2418 N N . SER A 1 303 ? -9.922 -34.469 2.924 1 96.88 303 SER A N 1
ATOM 2419 C CA . SER A 1 303 ? -10.016 -35.219 1.678 1 96.88 303 SER A CA 1
ATOM 2420 C C . SER A 1 303 ? -8.75 -36 1.416 1 96.88 303 SER A C 1
ATOM 2422 O O . SER A 1 303 ? -8.789 -37.031 0.746 1 96.88 303 SER A O 1
ATOM 2424 N N . GLY A 1 304 ? -7.621 -35.625 1.997 1 95.44 304 GLY A N 1
ATOM 2425 C CA . GLY A 1 304 ? -6.352 -36.312 1.827 1 95.44 304 GLY A CA 1
ATOM 2426 C C . GLY A 1 304 ? -6.332 -37.688 2.449 1 95.44 304 GLY A C 1
ATOM 2427 O O . GLY A 1 304 ? -5.441 -38.5 2.16 1 95.44 304 GLY A O 1
ATOM 2428 N N . ARG A 1 305 ? -7.426 -38.125 3.275 1 94.75 305 ARG A N 1
ATOM 2429 C CA . ARG A 1 305 ? -7.512 -39.438 3.916 1 94.75 305 ARG A CA 1
ATOM 2430 C C . ARG A 1 305 ? -8.117 -40.469 2.973 1 94.75 305 ARG A C 1
ATOM 2432 O O . ARG A 1 305 ? -8.016 -41.656 3.219 1 94.75 305 ARG A O 1
ATOM 2439 N N . TYR A 1 306 ? -8.648 -39.969 1.88 1 96.06 306 TYR A N 1
ATOM 2440 C CA . TYR A 1 306 ? -9.367 -40.844 0.977 1 96.06 306 TYR A CA 1
ATOM 2441 C C . TYR A 1 306 ? -8.594 -41.062 -0.319 1 96.06 306 TYR A C 1
ATOM 2443 O O . TYR A 1 306 ? -7.727 -40.25 -0.667 1 96.06 306 TYR A O 1
ATOM 2451 N N . PRO A 1 307 ? -8.805 -42.062 -1.031 1 95.94 307 PRO A N 1
ATOM 2452 C CA . PRO A 1 307 ? -8.125 -42.312 -2.309 1 95.94 307 PRO A CA 1
ATOM 2453 C C . PRO A 1 307 ? -8.633 -41.375 -3.42 1 95.94 307 PRO A C 1
ATOM 2455 O O . PRO A 1 307 ? -9.75 -40.875 -3.328 1 95.94 307 PRO A O 1
ATOM 2458 N N . ASN A 1 308 ? -7.82 -41.125 -4.367 1 96.69 308 ASN A N 1
ATOM 2459 C CA . ASN A 1 308 ? -8.219 -40.531 -5.629 1 96.69 308 ASN A CA 1
ATOM 2460 C C . ASN A 1 308 ? -8.578 -41.562 -6.672 1 96.69 308 ASN A C 1
ATOM 2462 O O . ASN A 1 308 ? -7.938 -42.625 -6.75 1 96.69 308 ASN A O 1
ATOM 2466 N N . LEU A 1 309 ? -9.703 -41.375 -7.383 1 97.88 309 LEU A N 1
ATOM 2467 C CA . LEU A 1 309 ? -10.117 -42.25 -8.484 1 97.88 309 LEU A CA 1
ATOM 2468 C C . LEU A 1 309 ? -10.195 -41.438 -9.789 1 97.88 309 LEU A C 1
ATOM 2470 O O . LEU A 1 309 ? -10.969 -40.5 -9.898 1 97.88 309 LEU A O 1
ATOM 2474 N N . ASP A 1 310 ? -9.391 -41.906 -10.719 1 97.38 310 ASP A N 1
ATOM 2475 C CA . ASP A 1 310 ? -9.359 -41.219 -12.016 1 97.38 310 ASP A CA 1
ATOM 2476 C C . ASP A 1 310 ? -9.758 -42.188 -13.141 1 97.38 310 ASP A C 1
ATOM 2478 O O . ASP A 1 310 ? -9.391 -43.375 -13.125 1 97.38 310 ASP A O 1
ATOM 2482 N N . PHE A 1 311 ? -10.578 -41.688 -14.062 1 97.69 311 PHE A N 1
ATOM 2483 C CA . PHE A 1 311 ? -10.82 -42.344 -15.336 1 97.69 311 PHE A CA 1
ATOM 2484 C C . PHE A 1 311 ? -9.844 -41.844 -16.391 1 97.69 311 PHE A C 1
ATOM 2486 O O . PHE A 1 311 ? -9.695 -40.656 -16.594 1 97.69 311 PHE A O 1
ATOM 2493 N N . VAL A 1 312 ? -9.086 -42.719 -16.938 1 96.94 312 VAL A N 1
ATOM 2494 C CA . VAL A 1 312 ? -8.094 -42.344 -17.938 1 96.94 312 VAL A CA 1
ATOM 2495 C C . VAL A 1 312 ? -8.398 -43.031 -19.25 1 96.94 312 VAL A C 1
ATOM 2497 O O . VAL A 1 312 ? -8.727 -44.219 -19.281 1 96.94 312 VAL A O 1
ATOM 2500 N N . THR A 1 313 ? -8.391 -42.281 -20.281 1 96.56 313 THR A N 1
ATOM 2501 C CA . THR A 1 313 ? -8.547 -42.812 -21.641 1 96.56 313 THR A CA 1
ATOM 2502 C C . THR A 1 313 ? -7.652 -42.062 -22.625 1 96.56 313 THR A C 1
ATOM 2504 O O . THR A 1 313 ? -7.145 -40.969 -22.312 1 96.56 313 THR A O 1
ATOM 2507 N N . GLY A 1 314 ? -7.258 -42.781 -23.703 1 96.19 314 GLY A N 1
ATOM 2508 C CA . GLY A 1 314 ? -6.391 -42.125 -24.672 1 96.19 314 GLY A CA 1
ATOM 2509 C C . GLY A 1 314 ? -6.137 -42.969 -25.922 1 96.19 314 GLY A C 1
ATOM 2510 O O . GLY A 1 314 ? -6.613 -44.094 -26.016 1 96.19 314 GLY A O 1
ATOM 2511 N N . TYR A 1 315 ? -5.645 -42.312 -26.891 1 96.81 315 TYR A N 1
ATOM 2512 C CA . TYR A 1 315 ? -5.168 -42.938 -28.109 1 96.81 315 TYR A CA 1
ATOM 2513 C C . TYR A 1 315 ? -3.66 -42.781 -28.25 1 96.81 315 TYR A C 1
ATOM 2515 O O . TYR A 1 315 ? -3.131 -41.656 -28.141 1 96.81 315 TYR A O 1
ATOM 2523 N N . THR A 1 316 ? -3.004 -43.906 -28.438 1 95.25 316 THR A N 1
ATOM 2524 C CA . THR A 1 316 ? -1.549 -43.875 -28.531 1 95.25 316 THR A CA 1
ATOM 2525 C C . THR A 1 316 ? -1.064 -44.5 -29.828 1 95.25 316 THR A C 1
ATOM 2527 O O . THR A 1 316 ? -1.682 -45.438 -30.328 1 95.25 316 THR A O 1
ATOM 2530 N N . TYR A 1 317 ? -0.098 -43.938 -30.438 1 96.38 317 TYR A N 1
ATOM 2531 C CA . TYR A 1 317 ? 0.644 -44.438 -31.578 1 96.38 317 TYR A CA 1
ATOM 2532 C C . TYR A 1 317 ? 2.121 -44.625 -31.234 1 96.38 317 TYR A C 1
ATOM 2534 O O . TYR A 1 317 ? 2.754 -43.688 -30.719 1 96.38 317 TYR A O 1
ATOM 2542 N N . ASN A 1 318 ? 2.678 -45.844 -31.453 1 95.25 318 ASN A N 1
ATOM 2543 C CA . ASN A 1 318 ? 4.094 -46.125 -31.219 1 95.25 318 ASN A CA 1
ATOM 2544 C C . ASN A 1 318 ? 4.699 -46.906 -32.375 1 95.25 318 ASN A C 1
ATOM 2546 O O . ASN A 1 318 ? 4.098 -47.875 -32.875 1 95.25 318 ASN A O 1
ATOM 2550 N N . ARG A 1 319 ? 5.848 -46.469 -32.906 1 94.81 319 ARG A N 1
ATOM 2551 C CA . ARG A 1 319 ? 6.625 -47.156 -33.938 1 94.81 319 ARG A CA 1
ATOM 2552 C C . ARG A 1 319 ? 8.094 -47.25 -33.531 1 94.81 319 ARG A C 1
ATOM 2554 O O . ARG A 1 319 ? 8.711 -46.25 -33.156 1 94.81 319 ARG A O 1
ATOM 2561 N N . SER A 1 320 ? 8.617 -48.438 -33.5 1 92.56 320 SER A N 1
ATOM 2562 C CA . SER A 1 320 ? 10.023 -48.656 -33.156 1 92.56 320 SER A CA 1
ATOM 2563 C C . SER A 1 320 ? 10.727 -49.531 -34.188 1 92.56 320 SER A C 1
ATOM 2565 O O . SER A 1 320 ? 10.156 -50.5 -34.656 1 92.56 320 SER A O 1
ATOM 2567 N N . GLU A 1 321 ? 11.867 -49.188 -34.594 1 91.62 321 GLU A N 1
ATOM 2568 C CA . GLU A 1 321 ? 12.781 -49.969 -35.406 1 91.62 321 GLU A CA 1
ATOM 2569 C C . GLU A 1 321 ? 14.094 -50.25 -34.688 1 91.62 321 GLU A C 1
ATOM 2571 O O . GLU A 1 321 ? 14.797 -49.312 -34.281 1 91.62 321 GLU A O 1
ATOM 2576 N N . SER A 1 322 ? 14.32 -51.469 -34.375 1 87.31 322 SER A N 1
ATOM 2577 C CA . SER A 1 322 ? 15.516 -51.906 -33.656 1 87.31 322 SER A CA 1
ATOM 2578 C C . SER A 1 322 ? 16.172 -53.094 -34.312 1 87.31 322 SER A C 1
ATOM 2580 O O . SER A 1 322 ? 15.906 -54.25 -33.938 1 87.31 322 SER A O 1
ATOM 2582 N N . PRO A 1 323 ? 17.172 -52.906 -35.094 1 81.94 323 PRO A N 1
ATOM 2583 C CA . PRO A 1 323 ? 17.781 -54 -35.875 1 81.94 323 PRO A CA 1
ATOM 2584 C C . PRO A 1 323 ? 18.422 -55.062 -34.969 1 81.94 323 PRO A C 1
ATOM 2586 O O . PRO A 1 323 ? 18.516 -56.219 -35.344 1 81.94 323 PRO A O 1
ATOM 2589 N N . ALA A 1 324 ? 18.812 -54.594 -33.844 1 75.12 324 ALA A N 1
ATOM 2590 C CA . ALA A 1 324 ? 19.469 -55.531 -32.938 1 75.12 324 ALA A CA 1
ATOM 2591 C C . ALA A 1 324 ? 18.453 -56.219 -32.031 1 75.12 324 ALA A C 1
ATOM 2593 O O . ALA A 1 324 ? 18.812 -57.125 -31.25 1 75.12 324 ALA A O 1
ATOM 2594 N N . GLY A 1 325 ? 17.203 -55.906 -32.125 1 72.81 325 GLY A N 1
ATOM 2595 C CA . GLY A 1 325 ? 16.172 -56.469 -31.2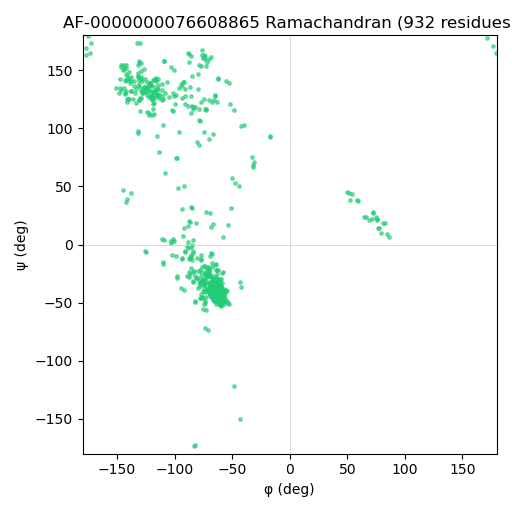66 1 72.81 325 GLY A CA 1
ATOM 2596 C C . GLY A 1 325 ? 15.633 -57.812 -31.781 1 72.81 325 GLY A C 1
ATOM 2597 O O . GLY A 1 325 ? 15.906 -58.188 -32.906 1 72.81 325 GLY A O 1
ATOM 2598 N N . ILE A 1 326 ? 15.016 -58.438 -30.812 1 70.31 326 ILE A N 1
ATOM 2599 C CA . ILE A 1 326 ? 14.32 -59.656 -31.219 1 70.31 326 ILE A CA 1
ATOM 2600 C C . ILE A 1 326 ? 13.266 -59.312 -32.281 1 70.31 326 ILE A C 1
ATOM 2602 O O . ILE A 1 326 ? 13.109 -60.062 -33.25 1 70.31 326 ILE A O 1
ATOM 2606 N N . ALA A 1 327 ? 12.617 -58.25 -31.984 1 73.94 327 ALA A N 1
ATOM 2607 C CA . ALA A 1 327 ? 11.742 -57.656 -33 1 73.94 327 ALA A CA 1
ATOM 2608 C C . ALA A 1 327 ? 12.406 -56.469 -33.656 1 73.94 327 ALA A C 1
ATOM 2610 O O . ALA A 1 327 ? 12.648 -55.438 -33 1 73.94 327 ALA A O 1
ATOM 2611 N N . THR A 1 328 ? 12.688 -56.562 -34.906 1 83.56 328 THR A N 1
ATOM 2612 C CA . THR A 1 328 ? 13.414 -55.5 -35.625 1 83.56 328 THR A CA 1
ATOM 2613 C C . THR A 1 328 ? 12.492 -54.344 -35.969 1 83.56 328 THR A C 1
ATOM 2615 O O . THR A 1 328 ? 12.961 -53.219 -36.219 1 83.56 328 THR A O 1
ATOM 2618 N N . PHE A 1 329 ? 11.188 -54.656 -36 1 88.06 329 PHE A N 1
ATOM 2619 C CA . PHE A 1 329 ? 10.18 -53.656 -36.281 1 88.06 329 PHE A CA 1
ATOM 2620 C C . PHE A 1 329 ? 8.922 -53.906 -35.438 1 88.06 329 PHE A C 1
ATOM 2622 O O . PHE A 1 329 ? 8.484 -55.031 -35.312 1 88.06 329 PHE A O 1
ATOM 2629 N N . ASN A 1 330 ? 8.484 -52.875 -34.812 1 91 330 ASN A N 1
ATOM 2630 C CA . ASN A 1 330 ? 7.234 -52.938 -34.062 1 91 330 ASN A CA 1
ATOM 2631 C C . ASN A 1 330 ? 6.406 -51.656 -34.219 1 91 330 ASN A C 1
ATOM 2633 O O . ASN A 1 330 ? 6.922 -50.531 -34.094 1 91 330 ASN A O 1
ATOM 2637 N N . GLN A 1 331 ? 5.094 -51.719 -34.656 1 92.44 331 GLN A N 1
ATOM 2638 C CA . GLN A 1 331 ? 4.172 -50.594 -34.781 1 92.44 331 GLN A CA 1
ATOM 2639 C C . GLN A 1 331 ? 2.844 -50.906 -34.094 1 92.44 331 GLN A C 1
ATOM 2641 O O . GLN A 1 331 ? 2.273 -51.969 -34.281 1 92.44 331 GLN A O 1
ATOM 2646 N N . SER A 1 332 ? 2.477 -50.062 -33.25 1 93.31 332 SER A N 1
ATOM 2647 C CA . SER A 1 332 ? 1.216 -50.25 -32.531 1 93.31 332 SER A CA 1
ATOM 2648 C C . SER A 1 332 ? 0.443 -48.938 -32.406 1 93.31 332 SER A C 1
ATOM 2650 O O . SER A 1 332 ? 1.04 -47.875 -32.25 1 93.31 332 SER A O 1
ATOM 2652 N N . HIS A 1 333 ? -0.857 -48.812 -32.688 1 92.81 333 HIS A N 1
ATOM 2653 C CA . HIS A 1 333 ? -1.751 -47.688 -32.438 1 92.81 333 HIS A CA 1
ATOM 2654 C C . HIS A 1 333 ? -3.104 -48.188 -31.922 1 92.81 333 HIS A C 1
ATOM 2656 O O . HIS A 1 333 ? -3.562 -49.281 -32.281 1 92.81 333 HIS A O 1
ATOM 2662 N N . GLY A 1 334 ? -3.793 -47.594 -30.984 1 94.19 334 GLY A N 1
ATOM 2663 C CA . GLY A 1 334 ? -5.094 -48 -30.484 1 94.19 334 GLY A CA 1
ATOM 2664 C C . GLY A 1 334 ? -5.586 -47.156 -29.328 1 94.19 334 GLY A C 1
ATOM 2665 O O . GLY A 1 334 ? -4.887 -46.25 -28.875 1 94.19 334 GLY A O 1
ATOM 2666 N N . PHE A 1 335 ? -6.84 -47.406 -29.016 1 95.31 335 PHE A N 1
ATOM 2667 C CA . PHE A 1 335 ? -7.523 -46.75 -27.906 1 95.31 335 PHE A CA 1
ATOM 2668 C C . PHE A 1 335 ? -7.293 -47.5 -26.609 1 95.31 335 PHE A C 1
ATOM 2670 O O . PHE A 1 335 ? -7.219 -48.75 -26.609 1 95.31 335 PHE A O 1
ATOM 2677 N N . ASN A 1 336 ? -7.004 -46.781 -25.594 1 94.38 336 ASN A N 1
ATOM 2678 C CA . ASN A 1 336 ? -6.922 -47.375 -24.266 1 94.38 336 ASN A CA 1
ATOM 2679 C C . ASN A 1 336 ? -7.816 -46.656 -23.266 1 94.38 336 ASN A C 1
ATOM 2681 O O . ASN A 1 336 ? -8.086 -45.469 -23.406 1 94.38 336 ASN A O 1
ATOM 2685 N N . TYR A 1 337 ? -8.469 -47.281 -22.328 1 94.88 337 TYR A N 1
ATOM 2686 C CA . TYR A 1 337 ? -9.234 -46.719 -21.219 1 94.88 337 TYR A CA 1
ATOM 2687 C C . TYR A 1 337 ? -9 -47.531 -19.938 1 94.88 337 TYR A C 1
ATOM 2689 O O . TYR A 1 337 ? -8.602 -48.688 -20 1 94.88 337 TYR A O 1
ATOM 2697 N N . GLY A 1 338 ? -9.047 -46.938 -18.859 1 96.31 338 GLY A N 1
ATOM 2698 C CA . GLY A 1 338 ? -8.867 -47.594 -17.578 1 96.31 338 GLY A CA 1
ATOM 2699 C C . GLY A 1 338 ? -9.148 -46.688 -16.391 1 96.31 338 GLY A C 1
ATOM 2700 O O . GLY A 1 338 ? -9.578 -45.562 -16.578 1 96.31 338 GLY A O 1
ATOM 2701 N N . PHE A 1 339 ? -9.125 -47.25 -15.227 1 96.56 339 PHE A N 1
ATOM 2702 C CA . PHE A 1 339 ? -9.289 -46.531 -13.961 1 96.56 339 PHE A CA 1
ATOM 2703 C C . PHE A 1 339 ? -8.008 -46.594 -13.141 1 96.56 339 PHE A C 1
ATOM 2705 O O . PHE A 1 339 ? -7.281 -47.594 -13.172 1 96.56 339 PHE A O 1
ATOM 2712 N N . GLU A 1 340 ? -7.715 -45.438 -12.594 1 96.44 340 GLU A N 1
ATOM 2713 C CA . GLU A 1 340 ? -6.555 -45.344 -11.711 1 96.44 340 GLU A CA 1
ATOM 2714 C C . GLU A 1 340 ? -6.953 -44.875 -10.312 1 96.44 340 GLU A C 1
ATOM 2716 O O . GLU A 1 340 ? -7.66 -43.875 -10.172 1 96.44 340 GLU A O 1
ATOM 2721 N N . ALA A 1 341 ? -6.531 -45.719 -9.32 1 95.69 341 ALA A N 1
ATOM 2722 C CA . ALA A 1 341 ? -6.754 -45.344 -7.926 1 95.69 341 ALA A CA 1
ATOM 2723 C C . ALA A 1 341 ? -5.43 -45.125 -7.195 1 95.69 341 ALA A C 1
ATOM 2725 O O . ALA A 1 341 ? -4.473 -45.875 -7.406 1 95.69 341 ALA A O 1
ATOM 2726 N N . SER A 1 342 ? -5.371 -44.062 -6.469 1 95.44 342 SER A N 1
ATOM 2727 C CA . SER A 1 342 ? -4.16 -43.781 -5.695 1 95.44 342 SER A CA 1
ATOM 2728 C C . SER A 1 342 ? -4.5 -43.25 -4.312 1 95.44 342 SER A C 1
ATOM 2730 O O . SER A 1 342 ? -5.477 -42.5 -4.156 1 95.44 342 SER A O 1
ATOM 2732 N N . MET A 1 343 ? -3.713 -43.75 -3.326 1 93.31 343 MET A N 1
ATOM 2733 C CA . MET A 1 343 ? -3.906 -43.25 -1.961 1 93.31 343 MET A CA 1
ATOM 2734 C C . MET A 1 343 ? -2.584 -43.25 -1.2 1 93.31 343 MET A C 1
ATOM 2736 O O . MET A 1 343 ? -1.784 -44.188 -1.308 1 93.31 343 MET A O 1
ATOM 2740 N N . ASN A 1 344 ? -2.291 -42.125 -0.593 1 91.06 344 ASN A N 1
ATOM 2741 C CA . ASN A 1 344 ? -1.151 -42.125 0.318 1 91.06 344 ASN A CA 1
ATOM 2742 C C . ASN A 1 344 ? -1.458 -42.844 1.616 1 91.06 344 ASN A C 1
ATOM 2744 O O . ASN A 1 344 ? -2.334 -42.438 2.379 1 91.06 344 ASN A O 1
ATOM 2748 N N . ILE A 1 345 ? -0.729 -43.906 1.806 1 92.19 345 ILE A N 1
ATOM 2749 C CA . ILE A 1 345 ? -0.941 -44.688 3.012 1 92.19 345 ILE A CA 1
ATOM 2750 C C . ILE A 1 345 ? -0.193 -44.062 4.184 1 92.19 345 ILE A C 1
ATOM 2752 O O . ILE A 1 345 ? -0.742 -43.906 5.281 1 92.19 345 ILE A O 1
ATOM 2756 N N . PHE A 1 346 ? 1.058 -43.75 3.971 1 93.44 346 PHE A N 1
ATOM 2757 C CA . PHE A 1 346 ? 1.876 -43.125 4.992 1 93.44 346 PHE A CA 1
ATOM 2758 C C . PHE A 1 346 ? 2.797 -42.062 4.375 1 93.44 346 PHE A C 1
ATOM 2760 O O . PHE A 1 346 ? 3.557 -42.375 3.451 1 93.44 346 PHE A O 1
ATOM 2767 N N . ASN A 1 347 ? 2.643 -40.938 4.879 1 93.5 347 ASN A N 1
ATOM 2768 C CA . ASN A 1 347 ? 3.488 -39.844 4.41 1 93.5 347 ASN A CA 1
ATOM 2769 C C . ASN A 1 347 ? 3.973 -38.969 5.57 1 93.5 347 ASN A C 1
ATOM 2771 O O . ASN A 1 347 ? 3.861 -37.75 5.52 1 93.5 347 ASN A O 1
ATOM 2775 N N . GLY A 1 348 ? 4.426 -39.594 6.676 1 95.31 348 GLY A N 1
ATOM 2776 C CA . GLY A 1 348 ? 4.957 -38.844 7.824 1 95.31 348 GLY A CA 1
ATOM 2777 C C . GLY A 1 348 ? 3.889 -38.125 8.602 1 95.31 348 GLY A C 1
ATOM 2778 O O . GLY A 1 348 ? 4.121 -37 9.078 1 95.31 348 GLY A O 1
ATOM 2779 N N . PHE A 1 349 ? 2.643 -38.594 8.594 1 95.62 349 PHE A N 1
ATOM 2780 C CA . PHE A 1 349 ? 1.507 -38.031 9.328 1 95.62 349 PHE A CA 1
ATOM 2781 C C . PHE A 1 349 ? 1.147 -36.656 8.805 1 95.62 349 PHE A C 1
ATOM 2783 O O . PHE A 1 349 ? 0.643 -35.812 9.547 1 95.62 349 PHE A O 1
ATOM 2790 N N . GLN A 1 350 ? 1.468 -36.312 7.59 1 96.25 350 GLN A N 1
ATOM 2791 C CA . GLN A 1 350 ? 1.246 -35 6.992 1 96.25 350 GLN A CA 1
ATOM 2792 C C . GLN A 1 350 ? -0.242 -34.656 6.934 1 96.25 350 GLN A C 1
ATOM 2794 O O . GLN A 1 350 ? -0.644 -33.531 7.238 1 96.25 350 GLN A O 1
ATOM 2799 N N . VAL A 1 351 ? -1.125 -35.625 6.543 1 95.62 351 VAL A N 1
ATOM 2800 C CA . VAL A 1 351 ? -2.561 -35.375 6.426 1 95.62 351 VAL A CA 1
ATOM 2801 C C . VAL A 1 351 ? -3.146 -35.062 7.801 1 95.62 351 VAL A C 1
ATOM 2803 O O . VAL A 1 351 ? -3.922 -34.125 7.949 1 95.62 351 VAL A O 1
ATOM 2806 N N . ASP A 1 352 ? -2.75 -35.844 8.789 1 95.94 352 ASP A N 1
ATOM 2807 C CA . ASP A 1 352 ? -3.205 -35.625 10.156 1 95.94 352 ASP A CA 1
ATOM 2808 C C . ASP A 1 352 ? -2.789 -34.219 10.641 1 95.94 352 ASP A C 1
ATOM 2810 O O . ASP A 1 352 ? -3.584 -33.531 11.258 1 95.94 352 ASP A O 1
ATOM 2814 N N . ARG A 1 353 ? -1.579 -33.812 10.383 1 97.38 353 ARG A N 1
ATOM 2815 C CA . ARG A 1 353 ? -1.095 -32.5 10.766 1 97.38 353 ARG A CA 1
ATOM 2816 C C . ARG A 1 353 ? -1.868 -31.406 10.047 1 97.38 353 ARG A C 1
ATOM 2818 O O . ARG A 1 353 ? -2.213 -30.391 10.648 1 97.38 353 ARG A O 1
ATOM 2825 N N . ASN A 1 354 ? -2.096 -31.594 8.758 1 97.62 354 ASN A N 1
ATOM 2826 C CA . ASN A 1 354 ? -2.855 -30.609 8 1 97.62 354 ASN A CA 1
ATOM 2827 C C . ASN A 1 354 ? -4.25 -30.406 8.586 1 97.62 354 ASN A C 1
ATOM 2829 O O . ASN A 1 354 ? -4.727 -29.266 8.688 1 97.62 354 ASN A O 1
ATOM 2833 N N . ILE A 1 355 ? -4.918 -31.516 8.953 1 97.94 355 ILE A N 1
ATOM 2834 C CA . ILE A 1 355 ? -6.258 -31.438 9.523 1 97.94 355 ILE A CA 1
ATOM 2835 C C . ILE A 1 355 ? -6.207 -30.734 10.875 1 97.94 355 ILE A C 1
ATOM 2837 O O . ILE A 1 355 ? -7.02 -29.844 11.148 1 97.94 355 ILE A O 1
ATOM 2841 N N . LYS A 1 356 ? -5.254 -31.078 11.695 1 97.94 356 LYS A N 1
ATOM 2842 C CA . LYS A 1 356 ? -5.105 -30.438 13 1 97.94 356 LYS A CA 1
ATOM 2843 C C . LYS A 1 356 ? -4.867 -28.938 12.859 1 97.94 356 LYS A C 1
ATOM 2845 O O . LYS A 1 356 ? -5.484 -28.141 13.562 1 97.94 356 LYS A O 1
ATOM 2850 N N . ASN A 1 357 ? -3.967 -28.578 11.977 1 98.19 357 ASN A N 1
ATOM 2851 C CA . ASN A 1 357 ? -3.674 -27.156 11.734 1 98.19 357 ASN A CA 1
ATOM 2852 C C . ASN A 1 357 ? -4.895 -26.422 11.203 1 98.19 357 ASN A C 1
ATOM 2854 O O . ASN A 1 357 ? -5.156 -25.281 11.602 1 98.19 357 ASN A O 1
ATOM 2858 N N . ALA A 1 358 ? -5.598 -27.062 10.273 1 98.44 358 ALA A N 1
ATOM 2859 C CA . ALA A 1 358 ? -6.801 -26.438 9.734 1 98.44 358 ALA A CA 1
ATOM 2860 C C . ALA A 1 358 ? -7.832 -26.188 10.828 1 98.44 358 ALA A C 1
ATOM 2862 O O . ALA A 1 358 ? -8.531 -25.172 10.812 1 98.44 358 ALA A O 1
ATOM 2863 N N . ARG A 1 359 ? -7.953 -27.109 11.773 1 98.44 359 ARG A N 1
ATOM 2864 C CA . ARG A 1 359 ? -8.875 -26.938 12.898 1 98.44 359 ARG A CA 1
ATOM 2865 C C . ARG A 1 359 ? -8.445 -25.766 13.781 1 98.44 359 ARG A C 1
ATOM 2867 O O . ARG A 1 359 ? -9.281 -25.016 14.273 1 98.44 359 ARG A O 1
ATOM 2874 N N . ILE A 1 360 ? -7.137 -25.625 14.016 1 98.44 360 ILE A N 1
ATOM 2875 C CA . ILE A 1 360 ? -6.621 -24.5 14.797 1 98.44 360 ILE A CA 1
ATOM 2876 C C . ILE A 1 360 ? -6.898 -23.203 14.062 1 98.44 360 ILE A C 1
ATOM 2878 O O . ILE A 1 360 ? -7.293 -22.203 14.68 1 98.44 360 ILE A O 1
ATOM 2882 N N . LEU A 1 361 ? -6.754 -23.219 12.727 1 98.31 361 LEU A N 1
ATOM 2883 C CA . LEU A 1 361 ? -7.016 -22.031 11.93 1 98.31 361 LEU A CA 1
ATOM 2884 C C . LEU A 1 361 ? -8.492 -21.641 11.992 1 98.31 361 LEU A C 1
ATOM 2886 O O . LEU A 1 361 ? -8.828 -20.453 11.977 1 98.31 361 LEU A O 1
ATOM 2890 N N . LEU A 1 362 ? -9.391 -22.688 12.055 1 98.44 362 LEU A N 1
ATOM 2891 C CA . LEU A 1 362 ? -10.812 -22.406 12.25 1 98.44 362 LEU A CA 1
ATOM 2892 C C . LEU A 1 362 ? -11.047 -21.719 13.586 1 98.44 362 LEU A C 1
ATOM 2894 O O . LEU A 1 362 ? -11.773 -20.719 13.656 1 98.44 362 LEU A O 1
ATOM 2898 N N . LYS A 1 363 ? -10.398 -22.141 14.664 1 98.5 363 LYS A N 1
ATOM 2899 C CA . LYS A 1 363 ? -10.516 -21.5 15.969 1 98.5 363 LYS A CA 1
ATOM 2900 C C . LYS A 1 363 ? -10 -20.062 15.922 1 98.5 363 LYS A C 1
ATOM 2902 O O . LYS A 1 363 ? -10.586 -19.172 16.547 1 98.5 363 LYS A O 1
ATOM 2907 N N . ASN A 1 364 ? -8.922 -19.875 15.203 1 98.12 364 ASN A N 1
ATOM 2908 C CA . ASN A 1 364 ? -8.391 -18.516 15.039 1 98.12 364 ASN A CA 1
ATOM 2909 C C . ASN A 1 364 ? -9.398 -17.609 14.336 1 98.12 364 ASN A C 1
ATOM 2911 O O . ASN A 1 364 ? -9.516 -16.438 14.688 1 98.12 364 ASN A O 1
ATOM 2915 N N . GLN A 1 365 ? -10.094 -18.156 13.297 1 98.38 365 GLN A N 1
ATOM 2916 C CA . GLN A 1 365 ? -11.078 -17.359 12.586 1 98.38 365 GLN A CA 1
ATOM 2917 C C . GLN A 1 365 ? -12.242 -16.984 13.508 1 98.38 365 GLN A C 1
ATOM 2919 O O . GLN A 1 365 ? -12.805 -15.898 13.398 1 98.38 365 GLN A O 1
ATOM 2924 N N . GLU A 1 366 ? -12.594 -17.922 14.383 1 98.44 366 GLU A N 1
ATOM 2925 C CA . GLU A 1 366 ? -13.625 -17.641 15.375 1 98.44 366 GLU A CA 1
ATOM 2926 C C . GLU A 1 366 ? -13.188 -16.531 16.328 1 98.44 366 GLU A C 1
ATOM 2928 O O . GLU A 1 366 ? -13.977 -15.641 16.656 1 98.44 366 GLU A O 1
ATOM 2933 N N . LEU A 1 367 ? -11.969 -16.547 16.766 1 98.5 367 LEU A N 1
ATOM 2934 C CA . LEU A 1 367 ? -11.414 -15.508 17.625 1 98.5 367 LEU A CA 1
ATOM 2935 C C . LEU A 1 367 ? -11.328 -14.18 16.875 1 98.5 367 LEU A C 1
ATOM 2937 O O . LEU A 1 367 ? -11.562 -13.117 17.453 1 98.5 367 LEU A O 1
ATOM 2941 N N . THR A 1 368 ? -10.977 -14.273 15.602 1 98.31 368 THR A N 1
ATOM 2942 C CA . THR A 1 368 ? -10.938 -13.062 14.781 1 98.31 368 THR A CA 1
ATOM 2943 C C . THR A 1 368 ? -12.328 -12.43 14.703 1 98.31 368 THR A C 1
ATOM 2945 O O . THR A 1 368 ? -12.453 -11.203 14.773 1 98.31 368 THR A O 1
ATOM 2948 N N . LEU A 1 369 ? -13.375 -13.25 14.516 1 97.94 369 LEU A N 1
ATOM 2949 C CA . LEU A 1 369 ? -14.742 -12.742 14.516 1 97.94 369 LEU A CA 1
ATOM 2950 C C . LEU A 1 369 ? -15.055 -12.055 15.836 1 97.94 369 LEU A C 1
ATOM 2952 O O . LEU A 1 369 ? -15.648 -10.969 15.852 1 97.94 369 LEU A O 1
ATOM 2956 N N . GLU A 1 370 ? -14.648 -12.602 16.953 1 98 370 GLU A N 1
ATOM 2957 C CA . GLU A 1 370 ? -14.859 -12 18.266 1 98 370 GLU A CA 1
ATOM 2958 C C . GLU A 1 370 ? -14.141 -10.656 18.375 1 98 370 GLU A C 1
ATOM 2960 O O . GLU A 1 370 ? -14.703 -9.688 18.891 1 98 370 GLU A O 1
ATOM 2965 N N . GLU A 1 371 ? -12.914 -10.641 17.875 1 97.81 371 GLU A N 1
ATOM 2966 C CA . GLU A 1 371 ? -12.133 -9.406 17.875 1 97.81 371 GLU A CA 1
ATOM 2967 C C . GLU A 1 371 ? -12.812 -8.32 17.047 1 97.81 371 GLU A C 1
ATOM 2969 O O . GLU A 1 371 ? -12.883 -7.164 17.484 1 97.81 371 GLU A O 1
ATOM 2974 N N . VAL A 1 372 ? -13.328 -8.68 15.898 1 97.81 372 VAL A N 1
ATOM 2975 C CA . VAL A 1 372 ? -13.977 -7.723 15.008 1 97.81 372 VAL A CA 1
ATOM 2976 C C . VAL A 1 372 ? -15.258 -7.211 15.656 1 97.81 372 VAL A C 1
ATOM 2978 O O . VAL A 1 372 ? -15.555 -6.012 15.602 1 97.81 372 VAL A O 1
ATOM 2981 N N . ARG A 1 373 ? -16 -8.102 16.312 1 97.38 373 ARG A N 1
ATOM 2982 C CA . ARG A 1 373 ? -17.219 -7.699 17 1 97.38 373 ARG A CA 1
ATOM 2983 C C . ARG A 1 373 ? -16.922 -6.73 18.141 1 97.38 373 ARG A C 1
ATOM 2985 O O . ARG A 1 373 ? -17.609 -5.73 18.312 1 97.38 373 ARG A O 1
ATOM 2992 N N . LEU A 1 374 ? -15.867 -6.996 18.859 1 96.88 374 LEU A N 1
ATOM 2993 C CA . LEU A 1 374 ? -15.453 -6.109 19.938 1 96.88 374 LEU A CA 1
ATOM 2994 C C . LEU A 1 374 ? -15.039 -4.746 19.391 1 96.88 374 LEU A C 1
ATOM 2996 O O . LEU A 1 374 ? -15.375 -3.713 19.984 1 96.88 374 LEU A O 1
ATOM 3000 N N . GLN A 1 375 ? -14.328 -4.773 18.312 1 97.44 375 GLN A N 1
ATOM 3001 C CA . GLN A 1 375 ? -13.875 -3.533 17.688 1 97.44 375 GLN A CA 1
ATOM 3002 C C . GLN A 1 375 ? -15.055 -2.697 17.203 1 97.44 375 GLN A C 1
ATOM 3004 O O . GLN A 1 375 ? -15.109 -1.489 17.438 1 97.44 375 GLN A O 1
ATOM 3009 N N . VAL A 1 376 ? -15.977 -3.342 16.5 1 96.88 376 VAL A N 1
ATOM 3010 C CA . VAL A 1 376 ? -17.141 -2.643 15.953 1 96.88 376 VAL A CA 1
ATOM 3011 C C . VAL A 1 376 ? -17.984 -2.082 17.094 1 96.88 376 VAL A C 1
ATOM 3013 O O . VAL A 1 376 ? -18.406 -0.924 17.047 1 96.88 376 VAL A O 1
ATOM 3016 N N . ARG A 1 377 ? -18.156 -2.824 18.188 1 95.69 377 ARG A N 1
ATOM 3017 C CA . ARG A 1 377 ? -18.938 -2.379 19.344 1 95.69 377 ARG A CA 1
ATOM 3018 C C . ARG A 1 377 ? -18.266 -1.198 20.031 1 95.69 377 ARG A C 1
ATOM 3020 O O . ARG A 1 377 ? -18.922 -0.209 20.359 1 95.69 377 ARG A O 1
ATOM 3027 N N . SER A 1 378 ? -17.016 -1.336 20.266 1 96.38 378 SER A N 1
ATOM 3028 C CA . SER A 1 378 ? -16.266 -0.263 20.922 1 96.38 378 SER A CA 1
ATOM 3029 C C . SER A 1 378 ? -16.297 1.016 20.094 1 96.38 378 SER A C 1
ATOM 3031 O O . SER A 1 378 ? -16.531 2.104 20.625 1 96.38 378 SER A O 1
ATOM 3033 N N . GLN A 1 379 ? -16.047 0.881 18.797 1 96.31 379 GLN A N 1
ATOM 3034 C CA . GLN A 1 379 ? -16.078 2.035 17.906 1 96.31 379 GLN A CA 1
ATOM 3035 C C . GLN A 1 379 ? -17.469 2.682 17.891 1 96.31 379 GLN A C 1
ATOM 3037 O O . GLN A 1 379 ? -17.578 3.91 17.906 1 96.31 379 GLN A O 1
ATOM 3042 N N . MET A 1 380 ? -18.484 1.886 17.875 1 95.88 380 MET A N 1
ATOM 3043 C CA . MET A 1 380 ? -19.844 2.385 17.859 1 95.88 380 MET A CA 1
ATOM 3044 C C . MET A 1 380 ? -20.156 3.16 19.141 1 95.88 380 MET A C 1
ATOM 3046 O O . MET A 1 380 ? -20.719 4.25 19.094 1 95.88 380 MET A O 1
ATOM 3050 N N . GLN A 1 381 ? -19.703 2.66 20.266 1 95.5 381 GLN A N 1
ATOM 3051 C CA . GLN A 1 381 ? -19.938 3.312 21.547 1 95.5 381 GLN A CA 1
ATOM 3052 C C . GLN A 1 381 ? -19.203 4.641 21.625 1 95.5 381 GLN A C 1
ATOM 3054 O O . GLN A 1 381 ? -19.766 5.645 22.078 1 95.5 381 GLN A O 1
ATOM 3059 N N . ILE A 1 382 ? -17.984 4.621 21.156 1 96.44 382 ILE A N 1
ATOM 3060 C CA . ILE A 1 382 ? -17.188 5.84 21.203 1 96.44 382 ILE A CA 1
ATOM 3061 C C . ILE A 1 382 ? -17.797 6.895 20.281 1 96.44 382 ILE A C 1
ATOM 3063 O O . ILE A 1 382 ? -18 8.039 20.688 1 96.44 382 ILE A O 1
ATOM 3067 N N . LEU A 1 383 ? -18.125 6.492 19.078 1 96.81 383 LEU A N 1
ATOM 3068 C CA . LEU A 1 383 ? -18.703 7.422 18.125 1 96.81 383 LEU A CA 1
ATOM 3069 C C . LEU A 1 383 ? -20.047 7.953 18.609 1 96.81 383 LEU A C 1
ATOM 3071 O O . LEU A 1 383 ? -20.328 9.141 18.469 1 96.81 383 LEU A O 1
ATOM 3075 N N . TYR A 1 384 ? -20.781 7.07 19.266 1 96.5 384 TYR A N 1
ATOM 3076 C CA . TYR A 1 384 ? -22.109 7.488 19.734 1 96.5 384 TYR A CA 1
ATOM 3077 C C . TYR A 1 384 ? -21.984 8.477 20.891 1 96.5 384 TYR A C 1
ATOM 3079 O O . TYR A 1 384 ? -22.688 9.484 20.922 1 96.5 384 TYR A O 1
ATOM 3087 N N . ASN A 1 385 ? -21.047 8.25 21.797 1 96.19 385 ASN A N 1
ATOM 3088 C CA . ASN A 1 385 ? -20.812 9.188 22.891 1 96.19 385 ASN A CA 1
ATOM 3089 C C . ASN A 1 385 ? -20.344 10.539 22.359 1 96.19 385 ASN A C 1
ATOM 3091 O O . ASN A 1 385 ? -20.812 11.586 22.828 1 96.19 385 ASN A O 1
ATOM 3095 N N . THR A 1 386 ? -19.5 10.461 21.453 1 96.56 386 THR A N 1
ATOM 3096 C CA . THR A 1 386 ? -19.016 11.703 20.859 1 96.56 386 THR A CA 1
ATOM 3097 C C . THR A 1 386 ? -20.125 12.43 20.125 1 96.56 386 THR A C 1
ATOM 3099 O O . THR A 1 386 ? -20.203 13.664 20.172 1 96.56 386 THR A O 1
ATOM 3102 N N . TYR A 1 387 ? -21 11.672 19.469 1 96.12 387 TYR A N 1
ATOM 3103 C CA . TYR A 1 387 ? -22.141 12.211 18.734 1 96.12 387 TYR A CA 1
ATOM 3104 C C . TYR A 1 387 ? -23.109 12.93 19.672 1 96.12 387 TYR A C 1
ATOM 3106 O O . TYR A 1 387 ? -23.484 14.07 19.422 1 96.12 387 TYR A O 1
ATOM 3114 N N . LEU A 1 388 ? -23.359 12.328 20.812 1 94.81 388 LEU A N 1
ATOM 3115 C CA . LEU A 1 388 ? -24.25 12.922 21.797 1 94.81 388 LEU A CA 1
ATOM 3116 C C . LEU A 1 388 ? -23.656 14.211 22.375 1 94.81 388 LEU A C 1
ATOM 3118 O O . LEU A 1 388 ? -24.359 15.219 22.5 1 94.81 388 LEU A O 1
ATOM 3122 N N . ASN A 1 389 ? -22.406 14.125 22.672 1 95.06 389 ASN A N 1
ATOM 3123 C CA . ASN A 1 389 ? -21.734 15.305 23.203 1 95.06 389 ASN A CA 1
ATOM 3124 C C . ASN A 1 389 ? -21.688 16.438 22.188 1 95.06 389 ASN A C 1
ATOM 3126 O O . ASN A 1 389 ? -21.891 17.609 22.547 1 95.06 389 ASN A O 1
ATOM 3130 N N . ASN A 1 390 ? -21.438 16.094 21 1 95.31 390 ASN A N 1
ATOM 3131 C CA . ASN A 1 390 ? -21.344 17.109 19.969 1 95.31 390 ASN A CA 1
ATOM 3132 C C . ASN A 1 390 ? -22.703 17.75 19.688 1 95.31 390 ASN A C 1
ATOM 3134 O O . ASN A 1 390 ? -22.781 18.938 19.359 1 95.31 390 ASN A O 1
ATOM 3138 N N . LEU A 1 391 ? -23.828 16.984 19.766 1 94.5 391 LEU A N 1
ATOM 3139 C CA . LEU A 1 391 ? -25.156 17.547 19.625 1 94.5 391 LEU A CA 1
ATOM 3140 C C . LEU A 1 391 ? -25.422 18.609 20.688 1 94.5 391 LEU A C 1
ATOM 3142 O O . LEU A 1 391 ? -25.984 19.672 20.391 1 94.5 391 LEU A O 1
ATOM 3146 N N . MET A 1 392 ? -24.906 18.344 21.875 1 94.38 392 MET A N 1
ATOM 3147 C CA . MET A 1 392 ? -25.031 19.328 22.953 1 94.38 392 MET A CA 1
ATOM 3148 C C . MET A 1 392 ? -24.188 20.562 22.656 1 94.38 392 MET A C 1
ATOM 3150 O O . MET A 1 392 ? -24.625 21.688 22.906 1 94.38 392 MET A O 1
ATOM 3154 N N . MET A 1 393 ? -22.984 20.297 22.125 1 95.5 393 MET A N 1
ATOM 3155 C CA . MET A 1 393 ? -22.078 21.406 21.797 1 95.5 393 MET A CA 1
ATOM 3156 C C . MET A 1 393 ? -22.688 22.312 20.734 1 95.5 393 MET A C 1
ATOM 3158 O O . MET A 1 393 ? -22.5 23.516 20.766 1 95.5 393 MET A O 1
ATOM 3162 N N . VAL A 1 394 ? -23.422 21.734 19.797 1 95 394 VAL A N 1
ATOM 3163 C CA . VAL A 1 394 ? -24.047 22.531 18.734 1 95 394 VAL A CA 1
ATOM 3164 C C . VAL A 1 394 ? -25.016 23.547 19.344 1 95 394 VAL A C 1
ATOM 3166 O O . VAL A 1 394 ? -25.016 24.719 18.984 1 95 394 VAL A O 1
ATOM 3169 N N . ASP A 1 395 ? -25.75 23.156 20.328 1 92.25 395 ASP A N 1
ATOM 3170 C CA . ASP A 1 395 ? -26.719 24.031 20.969 1 92.25 395 ASP A CA 1
ATOM 3171 C C . ASP A 1 395 ? -26.016 25.125 21.766 1 92.25 395 ASP A C 1
ATOM 3173 O O . ASP A 1 395 ? -26.375 26.297 21.672 1 92.25 395 ASP A O 1
ATOM 3177 N N . PHE A 1 396 ? -24.953 24.734 22.469 1 94.31 396 PHE A N 1
ATOM 3178 C CA . PHE A 1 396 ? -24.188 25.688 23.266 1 94.31 396 PHE A CA 1
ATOM 3179 C C . PHE A 1 396 ? -23.516 26.719 22.375 1 94.31 396 PHE A C 1
ATOM 3181 O O . PHE A 1 396 ? -23.578 27.922 22.656 1 94.31 396 PHE A O 1
ATOM 3188 N N . GLU A 1 397 ? -22.922 26.281 21.328 1 95.25 397 GLU A N 1
ATOM 3189 C CA . GLU A 1 397 ? -22.125 27.156 20.484 1 95.25 397 GLU A CA 1
ATOM 3190 C C . GLU A 1 397 ? -23 28.078 19.656 1 95.25 397 GLU A C 1
ATOM 3192 O O . GLU A 1 397 ? -22.609 29.219 19.359 1 95.25 397 GLU A O 1
ATOM 3197 N N . LYS A 1 398 ? -24.203 27.609 19.328 1 93.56 398 LYS A N 1
ATOM 3198 C CA . LYS A 1 398 ? -25.141 28.484 18.641 1 93.56 398 LYS A CA 1
ATOM 3199 C C . LYS A 1 398 ? -25.5 29.688 19.5 1 93.56 398 LYS A C 1
ATOM 3201 O O . LYS A 1 398 ? -25.562 30.812 19.016 1 93.56 398 LYS A O 1
ATOM 3206 N N . GLN A 1 399 ? -25.641 29.453 20.75 1 95.12 399 GLN A N 1
ATOM 3207 C CA . GLN A 1 399 ? -25.922 30.531 21.688 1 95.12 399 GLN A CA 1
ATOM 3208 C C . GLN A 1 399 ? -24.719 31.453 21.844 1 95.12 399 GLN A C 1
ATOM 3210 O O . GLN A 1 399 ? -24.859 32.688 21.922 1 95.12 399 GLN A O 1
ATOM 3215 N N . ASN A 1 400 ? -23.562 30.844 21.891 1 95.19 400 ASN A N 1
ATOM 3216 C CA . ASN A 1 400 ? -22.344 31.625 22.031 1 95.19 400 ASN A CA 1
ATOM 3217 C C . ASN A 1 400 ? -22.141 32.562 20.844 1 95.19 400 ASN A C 1
ATOM 3219 O O . ASN A 1 400 ? -21.656 33.688 21.016 1 95.19 400 ASN A O 1
ATOM 3223 N N . VAL A 1 401 ? -22.484 32.062 19.688 1 95.12 401 VAL A N 1
ATOM 3224 C CA . VAL A 1 401 ? -22.344 32.906 18.5 1 95.12 401 VAL A CA 1
ATOM 3225 C C . VAL A 1 401 ? -23.297 34.094 18.594 1 95.12 401 VAL A C 1
ATOM 3227 O O . VAL A 1 401 ? -22.922 35.219 18.297 1 95.12 401 VAL A O 1
ATOM 3230 N N . GLU A 1 402 ? -24.484 33.875 19.047 1 95.12 402 GLU A N 1
ATOM 3231 C CA . GLU A 1 402 ? -25.484 34.938 19.172 1 95.12 402 GLU A CA 1
ATOM 3232 C C . GLU A 1 402 ? -25.047 36 20.188 1 95.12 402 GLU A C 1
ATOM 3234 O O . GLU A 1 402 ? -25.109 37.188 19.922 1 95.12 402 GLU A O 1
ATOM 3239 N N . VAL A 1 403 ? -24.516 35.531 21.297 1 96.31 403 VAL A N 1
ATOM 3240 C CA . VAL A 1 403 ? -24.062 36.438 22.344 1 96.31 403 VAL A CA 1
ATOM 3241 C C . VAL A 1 403 ? -22.859 37.25 21.859 1 96.31 403 VAL A C 1
ATOM 3243 O O . VAL A 1 403 ? -22.797 38.469 22.062 1 96.31 403 VAL A O 1
ATOM 3246 N N . SER A 1 404 ? -21.891 36.531 21.234 1 95.25 404 SER A N 1
ATOM 3247 C CA . SER A 1 404 ? -20.688 37.219 20.781 1 95.25 404 SER A CA 1
ATOM 3248 C C . SER A 1 404 ? -20.984 38.188 19.656 1 95.25 404 SER A C 1
ATOM 3250 O O . SER A 1 404 ? -20.328 39.219 19.547 1 95.25 404 SER A O 1
ATOM 3252 N N . ARG A 1 405 ? -21.953 37.875 18.859 1 93.56 405 ARG A N 1
ATOM 3253 C CA . ARG A 1 405 ? -22.359 38.781 17.781 1 93.56 405 ARG A CA 1
ATOM 3254 C C . ARG A 1 405 ? -22.922 40.094 18.359 1 93.56 405 ARG A C 1
ATOM 3256 O O . ARG A 1 405 ? -22.562 41.188 17.891 1 93.56 405 ARG A O 1
ATOM 3263 N N . VAL A 1 406 ? -23.766 40.031 19.375 1 94.75 406 VAL A N 1
ATOM 3264 C CA . VAL A 1 406 ? -24.359 41.188 20.031 1 94.75 406 VAL A CA 1
ATOM 3265 C C . VAL A 1 406 ? -23.25 42 20.719 1 94.75 406 VAL A C 1
ATOM 3267 O O . VAL A 1 406 ? -23.219 43.219 20.594 1 94.75 406 VAL A O 1
ATOM 3270 N N . ASN A 1 407 ? -22.359 41.281 21.359 1 94.19 407 ASN A N 1
ATOM 3271 C CA . ASN A 1 407 ? -21.266 41.938 22.047 1 94.19 407 ASN A CA 1
ATOM 3272 C C . ASN A 1 407 ? -20.359 42.688 21.078 1 94.19 407 ASN A C 1
ATOM 3274 O O . ASN A 1 407 ? -19.875 43.781 21.375 1 94.19 407 ASN A O 1
ATOM 3278 N N . LEU A 1 408 ? -20.141 42.062 20 1 93.12 408 LEU A N 1
ATOM 3279 C CA . LEU A 1 408 ? -19.297 42.719 18.984 1 93.12 408 LEU A CA 1
ATOM 3280 C C . LEU A 1 408 ? -19.953 44 18.453 1 93.12 408 LEU A C 1
ATOM 3282 O O . LEU A 1 408 ? -19.297 45 18.266 1 93.12 408 LEU A O 1
ATOM 3286 N N . GLY A 1 409 ? -21.281 43.969 18.234 1 91.62 409 GLY A N 1
ATOM 3287 C CA . GLY A 1 409 ? -22 45.156 17.812 1 91.62 409 GLY A CA 1
ATOM 3288 C C . GLY A 1 409 ? -21.938 46.281 18.812 1 91.62 409 GLY A C 1
ATOM 3289 O O . GLY A 1 409 ? -21.703 47.438 18.438 1 91.62 409 GLY A O 1
ATOM 3290 N N . LEU A 1 410 ? -22.094 45.969 20.062 1 93.88 410 LEU A N 1
ATOM 3291 C CA . LEU A 1 410 ? -22 46.938 21.141 1 93.88 410 LEU A CA 1
ATOM 3292 C C . LEU A 1 410 ? -20.594 47.5 21.25 1 93.88 410 LEU A C 1
ATOM 3294 O O . LEU A 1 410 ? -20.422 48.688 21.484 1 93.88 410 LEU A O 1
ATOM 3298 N N . ALA A 1 411 ? -19.625 46.562 21.109 1 92.31 411 ALA A N 1
ATOM 3299 C CA . ALA A 1 411 ? -18.234 46.969 21.188 1 92.31 411 ALA A CA 1
ATOM 3300 C C . ALA A 1 411 ? -17.891 47.938 20.078 1 92.31 411 ALA A C 1
ATOM 3302 O O . ALA A 1 411 ? -17.125 48.875 20.281 1 92.31 411 ALA A O 1
ATOM 3303 N N . LEU A 1 412 ? -18.422 47.75 18.938 1 88.94 412 LEU A N 1
ATOM 3304 C CA . LEU A 1 412 ? -18.172 48.625 17.797 1 88.94 412 LEU A CA 1
ATOM 3305 C C . LEU A 1 412 ? -18.719 50.031 18.078 1 88.94 412 LEU A C 1
ATOM 3307 O O . LEU A 1 412 ? -18.047 51.031 17.797 1 88.94 412 LEU A O 1
ATOM 3311 N N . GLU A 1 413 ? -19.922 50.125 18.672 1 89.62 413 GLU A N 1
ATOM 3312 C CA . GLU A 1 413 ? -20.516 51.406 19.016 1 89.62 413 GLU A CA 1
ATOM 3313 C C . GLU A 1 413 ? -19.672 52.125 20.062 1 89.62 413 GLU A C 1
ATOM 3315 O O . GLU A 1 413 ? -19.438 53.344 19.938 1 89.62 413 GLU A O 1
ATOM 3320 N N . ARG A 1 414 ? -19.219 51.406 21.016 1 91.25 414 ARG A N 1
ATOM 3321 C CA . ARG A 1 414 ? -18.422 51.969 22.078 1 91.25 414 ARG A CA 1
ATOM 3322 C C . ARG A 1 414 ? -17.062 52.406 21.562 1 91.25 414 ARG A C 1
ATOM 3324 O O . ARG A 1 414 ? -16.5 53.406 22.047 1 91.25 414 ARG A O 1
ATOM 3331 N N . TYR A 1 415 ? -16.484 51.656 20.719 1 87.5 415 TYR A N 1
ATOM 3332 C CA . TYR A 1 415 ? -15.195 52 20.141 1 87.5 415 TYR A CA 1
ATOM 3333 C C . TYR A 1 415 ? -15.289 53.281 19.312 1 87.5 415 TYR A C 1
ATOM 3335 O O . TYR A 1 415 ? -14.422 54.156 19.391 1 87.5 415 TYR A O 1
ATOM 3343 N N . GLU A 1 416 ? -16.375 53.469 18.547 1 83.69 416 GLU A N 1
ATOM 3344 C CA . GLU A 1 416 ? -16.594 54.656 17.719 1 83.69 416 GLU A CA 1
ATOM 3345 C C . GLU A 1 416 ? -16.781 55.906 18.562 1 83.69 416 GLU A C 1
ATOM 3347 O O . GLU A 1 416 ? -16.375 57 18.188 1 83.69 416 GLU A O 1
ATOM 3352 N N . LEU A 1 417 ? -17.344 55.625 19.812 1 83.25 417 LEU A N 1
ATOM 3353 C CA . LEU A 1 417 ? -17.578 56.75 20.75 1 83.25 417 LEU A CA 1
ATOM 3354 C C . LEU A 1 417 ? -16.312 57.062 21.516 1 83.25 417 LEU A C 1
ATOM 3356 O O . LEU A 1 417 ? -16.266 58.094 22.234 1 83.25 417 LEU A O 1
ATOM 3360 N N . GLY A 1 418 ? -15.234 56.188 21.359 1 80.56 418 GLY A N 1
ATOM 3361 C CA . GLY A 1 418 ? -13.961 56.438 22 1 80.56 418 GLY A CA 1
ATOM 3362 C C . GLY A 1 418 ? -13.883 55.906 23.422 1 80.56 418 GLY A C 1
ATOM 3363 O O . GLY A 1 418 ? -12.914 56.188 24.141 1 80.56 418 GLY A O 1
ATOM 3364 N N . VAL A 1 419 ? -14.867 55.219 23.828 1 85.88 419 VAL A N 1
ATOM 3365 C CA . VAL A 1 419 ? -14.938 54.719 25.203 1 85.88 419 VAL A CA 1
ATOM 3366 C C . VAL A 1 419 ? -14.203 53.375 25.297 1 85.88 419 VAL A C 1
ATOM 3368 O O . VAL A 1 419 ? -13.734 53 26.391 1 85.88 419 VAL A O 1
ATOM 3371 N N . LEU A 1 420 ? -14.094 52.656 24.203 1 87 420 LEU A N 1
ATOM 3372 C CA . LEU A 1 420 ? -13.438 51.344 24.188 1 87 420 LEU A CA 1
ATOM 3373 C C . LEU A 1 420 ? -12.094 51.406 23.469 1 87 420 LEU A C 1
ATOM 3375 O O . LEU A 1 420 ? -12 51.969 22.375 1 87 420 LEU A O 1
ATOM 3379 N N . SER A 1 421 ? -11.18 50.875 24.156 1 83.25 421 SER A N 1
ATOM 3380 C CA . SER A 1 421 ? -9.844 50.906 23.562 1 83.25 421 SER A CA 1
ATOM 3381 C C . SER A 1 421 ? -9.734 49.906 22.406 1 83.25 421 SER A C 1
ATOM 3383 O O . SER A 1 421 ? -10.555 49 22.266 1 83.25 421 SER A O 1
ATOM 3385 N N . GLY A 1 422 ? -8.711 50.219 21.578 1 80.62 422 GLY A N 1
ATOM 3386 C CA . GLY A 1 422 ? -8.453 49.312 20.469 1 80.62 422 GLY A CA 1
ATOM 3387 C C . GLY A 1 422 ? -8.219 47.875 20.922 1 80.62 422 GLY A C 1
ATOM 3388 O O . GLY A 1 422 ? -8.719 46.938 20.297 1 80.62 422 GLY A O 1
ATOM 3389 N N . LEU A 1 423 ? -7.566 47.656 21.938 1 80.38 423 LEU A N 1
ATOM 3390 C CA . LEU A 1 423 ? -7.289 46.344 22.469 1 80.38 423 LEU A CA 1
ATOM 3391 C C . LEU A 1 423 ? -8.57 45.656 22.953 1 80.38 423 LEU A C 1
ATOM 3393 O O . LEU A 1 423 ? -8.75 44.469 22.766 1 80.38 423 LEU A O 1
ATOM 3397 N N . GLY A 1 424 ? -9.352 46.531 23.656 1 84.62 424 GLY A N 1
ATOM 3398 C CA . GLY A 1 424 ? -10.633 45.969 24.078 1 84.62 424 GLY A CA 1
ATOM 3399 C C . GLY A 1 424 ? -11.508 45.531 22.922 1 84.62 424 GLY A C 1
ATOM 3400 O O . GLY A 1 424 ? -12.109 44.469 22.969 1 84.62 424 GLY A O 1
ATOM 3401 N N . PHE A 1 425 ? -11.594 46.312 21.875 1 87.88 425 PHE A N 1
ATOM 3402 C CA . PHE A 1 425 ? -12.391 46 20.688 1 87.88 425 PHE A CA 1
ATOM 3403 C C . PHE A 1 425 ? -11.875 44.719 20.031 1 87.88 425 PHE A C 1
ATOM 3405 O O . PHE A 1 425 ? -12.664 43.875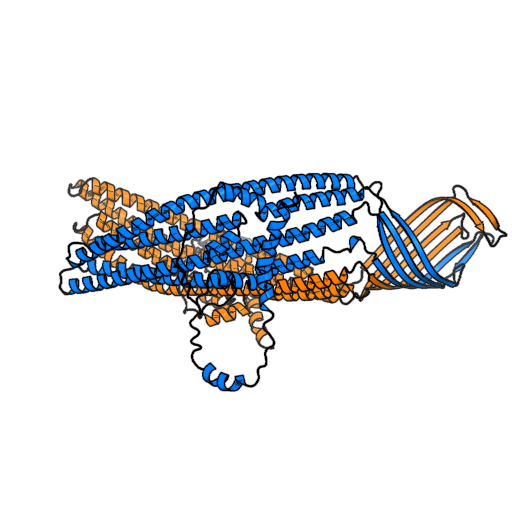 19.594 1 87.88 425 PHE A O 1
ATOM 3412 N N . ARG A 1 426 ? -10.57 44.625 20 1 88.56 426 ARG A N 1
ATOM 3413 C CA . ARG A 1 426 ? -9.938 43.438 19.406 1 88.56 426 ARG A CA 1
ATOM 3414 C C . ARG A 1 426 ? -10.352 42.188 20.125 1 88.56 426 ARG A C 1
ATOM 3416 O O . ARG A 1 426 ? -10.547 41.125 19.484 1 88.56 426 ARG A O 1
ATOM 3423 N N . GLU A 1 427 ? -10.469 42.188 21.344 1 89.75 427 GLU A N 1
ATOM 3424 C CA . GLU A 1 427 ? -10.883 41.031 22.125 1 89.75 427 GLU A CA 1
ATOM 3425 C C . GLU A 1 427 ? -12.281 40.562 21.719 1 89.75 427 GLU A C 1
ATOM 3427 O O . GLU A 1 427 ? -12.531 39.344 21.625 1 89.75 427 GLU A O 1
ATOM 3432 N N . PHE A 1 428 ? -13.094 41.531 21.531 1 91.44 428 PHE A N 1
ATOM 3433 C CA . PHE A 1 428 ? -14.445 41.188 21.109 1 91.44 428 PHE A CA 1
ATOM 3434 C C . PHE A 1 428 ? -14.453 40.625 19.703 1 91.44 428 PHE A C 1
ATOM 3436 O O . PHE A 1 428 ? -15.227 39.719 19.391 1 91.44 428 PHE A O 1
ATOM 3443 N N . GLN A 1 429 ? -13.648 41.156 18.844 1 90.81 429 GLN A N 1
ATOM 3444 C CA . GLN A 1 429 ? -13.508 40.625 17.5 1 90.81 429 GLN A CA 1
ATOM 3445 C C . GLN A 1 429 ? -13.086 39.156 17.516 1 90.81 429 GLN A C 1
ATOM 3447 O O . GLN A 1 429 ? -13.688 38.312 16.844 1 90.81 429 GLN A O 1
ATOM 3452 N N . LEU A 1 430 ? -12.086 38.875 18.266 1 91.81 430 LEU A N 1
ATOM 3453 C CA . LEU A 1 430 ? -11.539 37.531 18.359 1 91.81 430 LEU A CA 1
ATOM 3454 C C . LEU A 1 430 ? -12.555 36.562 18.984 1 91.81 430 LEU A C 1
ATOM 3456 O O . LEU A 1 430 ? -12.656 35.406 18.578 1 91.81 430 LEU A O 1
ATOM 3460 N N . SER A 1 431 ? -13.258 37.094 19.969 1 92.12 431 SER A N 1
ATOM 3461 C CA . SER A 1 431 ? -14.273 36.281 20.625 1 92.12 431 SER A CA 1
ATOM 3462 C C . SER A 1 431 ? -15.359 35.844 19.625 1 92.12 431 SER A C 1
ATOM 3464 O O . SER A 1 431 ? -15.836 34.719 19.672 1 92.12 431 SER A O 1
ATOM 3466 N N . TYR A 1 432 ? -15.758 36.75 18.812 1 92.88 432 TYR A N 1
ATOM 3467 C CA . TYR A 1 432 ? -16.781 36.469 17.828 1 92.88 432 TYR A CA 1
ATOM 3468 C C . TYR A 1 432 ? -16.297 35.406 16.828 1 92.88 432 TYR A C 1
ATOM 3470 O O . TYR A 1 432 ? -16.984 34.438 16.547 1 92.88 432 TYR A O 1
ATOM 3478 N N . ILE A 1 433 ? -15.133 35.625 16.312 1 93.56 433 ILE A N 1
ATOM 3479 C CA . ILE A 1 433 ? -14.594 34.75 15.289 1 93.56 433 ILE A CA 1
ATOM 3480 C C . ILE A 1 433 ? -14.383 33.344 15.891 1 93.56 433 ILE A C 1
ATOM 3482 O O . ILE A 1 433 ? -14.633 32.344 15.227 1 93.56 433 ILE A O 1
ATOM 3486 N N . ASN A 1 434 ? -13.914 33.281 17.062 1 94.62 434 ASN A N 1
ATOM 3487 C CA . ASN A 1 434 ? -13.719 32 17.734 1 94.62 434 ASN A CA 1
ATOM 3488 C C . ASN A 1 434 ? -15.039 31.281 17.969 1 94.62 434 ASN A C 1
ATOM 3490 O O . ASN A 1 434 ? -15.117 30.047 17.844 1 94.62 434 ASN A O 1
ATOM 3494 N N . ALA A 1 435 ? -15.992 32.094 18.406 1 94.31 435 ALA A N 1
ATOM 3495 C CA . ALA A 1 435 ? -17.312 31.484 18.625 1 94.31 435 ALA A CA 1
ATOM 3496 C C . ALA A 1 435 ? -17.875 30.922 17.328 1 94.31 435 ALA A C 1
ATOM 3498 O O . ALA A 1 435 ? -18.438 29.812 17.312 1 94.31 435 ALA A O 1
ATOM 3499 N N . VAL A 1 436 ? -17.766 31.656 16.281 1 93.19 436 VAL A N 1
ATOM 3500 C CA . VAL A 1 436 ? -18.234 31.203 14.977 1 93.19 436 VAL A CA 1
ATOM 3501 C C . VAL A 1 436 ? -17.5 29.906 14.586 1 93.19 436 VAL A C 1
ATOM 3503 O O . VAL A 1 436 ? -18.125 28.938 14.156 1 93.19 436 VAL A O 1
ATOM 3506 N N . ASP A 1 437 ? -16.25 29.828 14.742 1 94.44 437 ASP A N 1
ATOM 3507 C CA . ASP A 1 437 ? -15.438 28.656 14.398 1 94.44 437 ASP A CA 1
ATOM 3508 C C . ASP A 1 437 ? -15.875 27.438 15.188 1 94.44 437 ASP A C 1
ATOM 3510 O O . ASP A 1 437 ? -16.047 26.344 14.625 1 94.44 437 ASP A O 1
ATOM 3514 N N . ARG A 1 438 ? -16.031 27.656 16.422 1 94.88 438 ARG A N 1
ATOM 3515 C CA . ARG A 1 438 ? -16.438 26.547 17.281 1 94.88 438 ARG A CA 1
ATOM 3516 C C . ARG A 1 438 ? -17.812 26.016 16.891 1 94.88 438 ARG A C 1
ATOM 3518 O O . ARG A 1 438 ? -18.047 24.812 16.906 1 94.88 438 ARG A O 1
ATOM 3525 N N . SER A 1 439 ? -18.719 26.938 16.625 1 95.19 439 SER A N 1
ATOM 3526 C CA . SER A 1 439 ? -20.062 26.531 16.219 1 95.19 439 SER A CA 1
ATOM 3527 C C . SER A 1 439 ? -20.031 25.734 14.922 1 95.19 439 SER A C 1
ATOM 3529 O O . SER A 1 439 ? -20.672 24.688 14.82 1 95.19 439 SER A O 1
ATOM 3531 N N . LEU A 1 440 ? -19.312 26.203 13.953 1 93.56 440 LEU A N 1
ATOM 3532 C CA . LEU A 1 440 ? -19.172 25.531 12.672 1 93.56 440 LEU A CA 1
ATOM 3533 C C . LEU A 1 440 ? -18.547 24.156 12.852 1 93.56 440 LEU A C 1
ATOM 3535 O O . LEU A 1 440 ? -18.969 23.172 12.219 1 93.56 440 LEU A O 1
ATOM 3539 N N . ASP A 1 441 ? -17.547 24.031 13.695 1 95.44 441 ASP A N 1
ATOM 3540 C CA . ASP A 1 441 ? -16.859 22.766 13.961 1 95.44 441 ASP A CA 1
ATOM 3541 C C . ASP A 1 441 ? -17.812 21.766 14.609 1 95.44 441 ASP A C 1
ATOM 3543 O O . ASP A 1 441 ? -17.812 20.578 14.258 1 95.44 441 ASP A O 1
ATOM 3547 N N . ALA A 1 442 ? -18.531 22.297 15.562 1 95.19 442 ALA A N 1
ATOM 3548 C CA . ALA A 1 442 ? -19.484 21.422 16.234 1 95.19 442 ALA A CA 1
ATOM 3549 C C . ALA A 1 442 ? -20.516 20.875 15.266 1 95.19 442 ALA A C 1
ATOM 3551 O O . ALA A 1 442 ? -20.844 19.688 15.305 1 95.19 442 ALA A O 1
ATOM 3552 N N . LEU A 1 443 ? -21.016 21.734 14.422 1 94.25 443 LEU A N 1
ATOM 3553 C CA . LEU A 1 443 ? -22 21.344 13.43 1 94.25 443 LEU A CA 1
ATOM 3554 C C . LEU A 1 443 ? -21.422 20.312 12.469 1 94.25 443 LEU A C 1
ATOM 3556 O O . LEU A 1 443 ? -22.047 19.281 12.203 1 94.25 443 LEU A O 1
ATOM 3560 N N . TYR A 1 444 ? -20.297 20.531 11.969 1 95.38 444 TYR A N 1
ATOM 3561 C CA . TYR A 1 444 ? -19.578 19.656 11.047 1 95.38 444 TYR A CA 1
ATOM 3562 C C . TYR A 1 444 ? -19.328 18.297 11.68 1 95.38 444 TYR A C 1
ATOM 3564 O O . TYR A 1 444 ? -19.625 17.266 11.078 1 95.38 444 TYR A O 1
ATOM 3572 N N . GLN A 1 445 ? -18.781 18.328 12.836 1 96.31 445 GLN A N 1
ATOM 3573 C CA . GLN A 1 445 ? -18.453 17.078 13.516 1 96.31 445 GLN A CA 1
ATOM 3574 C C . GLN A 1 445 ? -19.703 16.25 13.789 1 96.31 445 GLN A C 1
ATOM 3576 O O . GLN A 1 445 ? -19.688 15.031 13.656 1 96.31 445 GLN A O 1
ATOM 3581 N N . SER A 1 446 ? -20.734 16.938 14.258 1 95.62 446 SER A N 1
ATOM 3582 C CA . SER A 1 446 ? -21.969 16.219 14.531 1 95.62 446 SER A CA 1
ATOM 3583 C C . SER A 1 446 ? -22.5 15.523 13.281 1 95.62 446 SER A C 1
ATOM 3585 O O . SER A 1 446 ? -22.938 14.375 13.344 1 95.62 446 SER A O 1
ATOM 3587 N N . LYS A 1 447 ? -22.484 16.219 12.188 1 95.56 447 LYS A N 1
ATOM 3588 C CA . LYS A 1 447 ? -22.984 15.656 10.93 1 95.56 447 LYS A CA 1
ATOM 3589 C C . LYS A 1 447 ? -22.125 14.469 10.5 1 95.56 447 LYS A C 1
ATOM 3591 O O . LYS A 1 447 ? -22.656 13.438 10.078 1 95.56 447 LYS A O 1
ATOM 3596 N N . LEU A 1 448 ? -20.844 14.594 10.555 1 96.44 448 LEU A N 1
ATOM 3597 C CA . LEU A 1 448 ? -19.938 13.516 10.164 1 96.44 448 LEU A CA 1
ATOM 3598 C C . LEU A 1 448 ? -20.141 12.289 11.047 1 96.44 448 LEU A C 1
ATOM 3600 O O . LEU A 1 448 ? -20.125 11.156 10.555 1 96.44 448 LEU A O 1
ATOM 3604 N N . LEU A 1 449 ? -20.266 12.562 12.328 1 96.94 449 LEU A N 1
ATOM 3605 C CA . LEU A 1 449 ? -20.484 11.469 13.266 1 96.94 449 LEU A CA 1
ATOM 3606 C C . LEU A 1 449 ? -21.812 10.758 12.969 1 96.94 449 LEU A C 1
ATOM 3608 O O . LEU A 1 449 ? -21.875 9.523 13.016 1 96.94 449 LEU A O 1
ATOM 3612 N N . GLU A 1 450 ? -22.844 11.5 12.695 1 96 450 GLU A N 1
ATOM 3613 C CA . GLU A 1 450 ? -24.125 10.938 12.297 1 96 450 GLU A CA 1
ATOM 3614 C C . GLU A 1 450 ? -23.969 9.992 11.109 1 96 450 GLU A C 1
ATOM 3616 O O . GLU A 1 450 ? -24.438 8.852 11.148 1 96 450 GLU A O 1
ATOM 3621 N N . LEU A 1 451 ? -23.312 10.445 10.109 1 96.06 451 LEU A N 1
ATOM 3622 C CA . LEU A 1 451 ? -23.125 9.672 8.883 1 96.06 451 LEU A CA 1
ATOM 3623 C C . LEU A 1 451 ? -22.234 8.461 9.141 1 96.06 451 LEU A C 1
ATOM 3625 O O . LEU A 1 451 ? -22.516 7.367 8.641 1 96.06 451 LEU A O 1
ATOM 3629 N N . SER A 1 452 ? -21.203 8.617 9.93 1 96.69 452 SER A N 1
ATOM 3630 C CA . SER A 1 452 ? -20.297 7.527 10.25 1 96.69 452 SER A CA 1
ATOM 3631 C C . SER A 1 452 ? -21 6.414 11.008 1 96.69 452 SER A C 1
ATOM 3633 O O . SER A 1 452 ? -20.766 5.234 10.766 1 96.69 452 SER A O 1
ATOM 3635 N N . LEU A 1 453 ? -21.859 6.824 11.93 1 97.06 453 LEU A N 1
ATOM 3636 C CA . LEU A 1 453 ? -22.625 5.852 12.703 1 97.06 453 LEU A CA 1
ATOM 3637 C C . LEU A 1 453 ? -23.547 5.047 11.805 1 97.06 453 LEU A C 1
ATOM 3639 O O . LEU A 1 453 ? -23.688 3.832 11.977 1 97.06 453 LEU A O 1
ATOM 3643 N N . LEU A 1 454 ? -24.109 5.703 10.883 1 96.31 454 LEU A N 1
ATOM 3644 C CA . LEU A 1 454 ? -25.031 5.031 9.977 1 96.31 454 LEU A CA 1
ATOM 3645 C C . LEU A 1 454 ? -24.281 4.047 9.078 1 96.31 454 LEU A C 1
ATOM 3647 O O . LEU A 1 454 ? -24.766 2.938 8.828 1 96.31 454 LEU A O 1
ATOM 3651 N N . VAL A 1 455 ? -23.109 4.426 8.617 1 95.75 455 VAL A N 1
ATOM 3652 C CA . VAL A 1 455 ? -22.312 3.545 7.773 1 95.75 455 VAL A CA 1
ATOM 3653 C C . VAL A 1 455 ? -21.812 2.355 8.594 1 95.75 455 VAL A C 1
ATOM 3655 O O . VAL A 1 455 ? -21.875 1.21 8.141 1 95.75 455 VAL A O 1
ATOM 3658 N N . LEU A 1 456 ? -21.344 2.674 9.789 1 96 456 LEU A N 1
ATOM 3659 C CA . LEU A 1 456 ? -20.844 1.624 10.672 1 96 456 LEU A CA 1
ATOM 3660 C C . LEU A 1 456 ? -21.938 0.605 10.977 1 96 456 LEU A C 1
ATOM 3662 O O . LEU A 1 456 ? -21.656 -0.583 11.141 1 96 456 LEU A O 1
ATOM 3666 N N . SER A 1 457 ? -23.172 1.065 11.094 1 95.56 457 SER A N 1
ATOM 3667 C CA . SER A 1 457 ? -24.297 0.194 11.398 1 95.56 457 SER A CA 1
ATOM 3668 C C . SER A 1 457 ? -24.875 -0.435 10.133 1 95.56 457 SER A C 1
ATOM 3670 O O . SER A 1 457 ? -25.859 -1.182 10.195 1 95.56 457 SER A O 1
ATOM 3672 N N . GLY A 1 458 ? -24.359 -0.113 9.016 1 93.38 458 GLY A N 1
ATOM 3673 C CA . GLY A 1 458 ? -24.781 -0.697 7.75 1 93.38 458 GLY A CA 1
ATOM 3674 C C . GLY A 1 458 ? -26.125 -0.163 7.273 1 93.38 458 GLY A C 1
ATOM 3675 O O . GLY A 1 458 ? -26.844 -0.848 6.547 1 93.38 458 GLY A O 1
ATOM 3676 N N . GLN A 1 459 ? -26.5 1.023 7.723 1 92.06 459 GLN A N 1
ATOM 3677 C CA . GLN A 1 459 ? -27.781 1.626 7.348 1 92.06 459 GLN A CA 1
ATOM 3678 C C . GLN A 1 459 ? -27.594 2.646 6.227 1 92.06 459 GLN A C 1
ATOM 3680 O O . GLN A 1 459 ? -27.828 3.84 6.426 1 92.06 459 GLN A O 1
ATOM 3685 N N . MET A 1 460 ? -27.375 2.191 5.078 1 90.94 460 MET A N 1
ATOM 3686 C CA . MET A 1 460 ? -27.047 3.051 3.945 1 90.94 460 MET A CA 1
ATOM 3687 C C . MET A 1 460 ? -28.281 3.781 3.436 1 90.94 460 MET A C 1
ATOM 3689 O O . MET A 1 460 ? -28.188 4.902 2.932 1 90.94 460 MET A O 1
ATOM 3693 N N . ASP A 1 461 ? -29.453 3.139 3.584 1 90.12 461 ASP A N 1
ATOM 3694 C CA . ASP A 1 461 ? -30.688 3.805 3.17 1 90.12 461 ASP A CA 1
ATOM 3695 C C . ASP A 1 461 ? -30.938 5.059 4 1 90.12 461 ASP A C 1
ATOM 3697 O O . ASP A 1 461 ? -31.25 6.117 3.455 1 90.12 461 ASP A O 1
ATOM 3701 N N . GLU A 1 462 ? -30.812 4.867 5.266 1 91.19 462 GLU A N 1
ATOM 3702 C CA . GLU A 1 462 ? -30.984 6.023 6.145 1 91.19 462 GLU A CA 1
ATOM 3703 C C . GLU A 1 462 ? -29.891 7.062 5.898 1 91.19 462 GLU A C 1
ATOM 3705 O O . GLU A 1 462 ? -30.141 8.266 5.977 1 91.19 462 GLU A O 1
ATOM 3710 N N . PHE A 1 463 ? -28.688 6.617 5.641 1 93.69 463 PHE A N 1
ATOM 3711 C CA . PHE A 1 463 ? -27.594 7.5 5.281 1 93.69 463 PHE A CA 1
ATOM 3712 C C . PHE A 1 463 ? -27.984 8.398 4.109 1 93.69 463 PHE A C 1
ATOM 3714 O O . PHE A 1 463 ? -27.828 9.617 4.184 1 93.69 463 PHE A O 1
ATOM 3721 N N . LEU A 1 464 ? -28.484 7.789 3.07 1 90.81 464 LEU A N 1
ATOM 3722 C CA . LEU A 1 464 ? -28.859 8.531 1.867 1 90.81 464 LEU A CA 1
ATOM 3723 C C . LEU A 1 464 ? -30.016 9.492 2.154 1 90.81 464 LEU A C 1
ATOM 3725 O O . LEU A 1 464 ? -30.062 10.586 1.585 1 90.81 464 LEU A O 1
ATOM 3729 N N . ASN A 1 465 ? -30.859 9.102 3.061 1 90.06 465 ASN A N 1
ATOM 3730 C CA . ASN A 1 465 ? -31.984 9.969 3.43 1 90.06 465 ASN A CA 1
ATOM 3731 C C . ASN A 1 465 ? -31.5 11.211 4.176 1 90.06 465 ASN A C 1
ATOM 3733 O O . ASN A 1 465 ? -32.094 12.281 4.066 1 90.06 465 ASN A O 1
ATOM 3737 N N . ARG A 1 466 ? -30.406 11.055 4.816 1 91.12 466 ARG A N 1
ATOM 3738 C CA . ARG A 1 466 ? -29.922 12.133 5.676 1 91.12 466 ARG A CA 1
ATOM 3739 C C . ARG A 1 466 ? -29.078 13.125 4.887 1 91.12 466 ARG A C 1
ATOM 3741 O O . ARG A 1 466 ? -28.734 14.195 5.391 1 91.12 466 ARG A O 1
ATOM 3748 N N . ILE A 1 467 ? -28.688 12.805 3.707 1 88.69 467 ILE A N 1
ATOM 3749 C CA . ILE A 1 467 ? -27.812 13.711 2.975 1 88.69 467 ILE A CA 1
ATOM 3750 C C . ILE A 1 467 ? -28.578 14.352 1.821 1 88.69 467 ILE A C 1
ATOM 3752 O O . ILE A 1 467 ? -28 15.078 1.013 1 88.69 467 ILE A O 1
ATOM 3756 N N . GLN A 1 468 ? -29.891 14.102 1.655 1 81.62 468 GLN A N 1
ATOM 3757 C CA . GLN A 1 468 ? -30.703 14.727 0.621 1 81.62 468 GLN A CA 1
ATOM 3758 C C . GLN A 1 468 ? -30.969 16.188 0.934 1 81.62 468 GLN A C 1
ATOM 3760 O O . GLN A 1 468 ? -31.031 16.578 2.102 1 81.62 468 GLN A O 1
ATOM 3765 N N . MET B 1 1 ? 10.141 11.586 -32.062 1 21.61 1 MET B N 1
ATOM 3766 C CA . MET B 1 1 ? 10.031 10.648 -30.938 1 21.61 1 MET B CA 1
ATOM 3767 C C . MET B 1 1 ? 11.398 10.398 -30.312 1 21.61 1 MET B C 1
ATOM 3769 O O . MET B 1 1 ? 11.5 9.75 -29.266 1 21.61 1 MET B O 1
ATOM 3773 N N . SER B 1 2 ? 12.484 10.688 -31 1 21.3 2 SER B N 1
ATOM 3774 C CA . SER B 1 2 ? 13.859 10.266 -30.734 1 21.3 2 SER B CA 1
ATOM 3775 C C . SER B 1 2 ? 14.562 11.219 -29.781 1 21.3 2 SER B C 1
ATOM 3777 O O . SER B 1 2 ? 15.492 10.82 -29.078 1 21.3 2 SER B O 1
ATOM 3779 N N . ALA B 1 3 ? 14.18 12.43 -29.766 1 29.03 3 ALA B N 1
ATOM 3780 C CA . ALA B 1 3 ? 15.023 13.406 -29.078 1 29.03 3 ALA B CA 1
ATOM 3781 C C . ALA B 1 3 ? 14.867 13.305 -27.562 1 29.03 3 ALA B C 1
ATOM 3783 O O . ALA B 1 3 ? 15.664 13.867 -26.812 1 29.03 3 ALA B O 1
ATOM 3784 N N . LYS B 1 4 ? 13.594 12.93 -27.188 1 26.72 4 LYS B N 1
ATOM 3785 C CA . LYS B 1 4 ? 13.172 13.203 -25.812 1 26.72 4 LYS B CA 1
ATOM 3786 C C . LYS B 1 4 ? 13.773 12.188 -24.844 1 26.72 4 LYS B C 1
ATOM 3788 O O . LYS B 1 4 ? 13.445 12.188 -23.656 1 26.72 4 LYS B O 1
ATOM 3793 N N . ARG B 1 5 ? 14.391 11.164 -25.391 1 31.31 5 ARG B N 1
ATOM 3794 C CA . ARG B 1 5 ? 15.016 10.125 -24.578 1 31.31 5 ARG B CA 1
ATOM 3795 C C . ARG B 1 5 ? 16.328 10.609 -23.984 1 31.31 5 ARG B C 1
ATOM 3797 O O . ARG B 1 5 ? 16.922 9.945 -23.125 1 31.31 5 ARG B O 1
ATOM 3804 N N . HIS B 1 6 ? 16.906 11.711 -24.609 1 30.86 6 HIS B N 1
ATOM 3805 C CA . HIS B 1 6 ? 18.328 11.938 -24.344 1 30.86 6 HIS B CA 1
ATOM 3806 C C . HIS B 1 6 ? 18.531 12.656 -23.016 1 30.86 6 HIS B C 1
ATOM 3808 O O . HIS B 1 6 ? 19.625 12.602 -22.453 1 30.86 6 HIS B O 1
ATOM 3814 N N . SER B 1 7 ? 17.516 13.453 -22.672 1 30.08 7 SER B N 1
ATOM 3815 C CA . SER B 1 7 ? 17.891 14.344 -21.578 1 30.08 7 SER B CA 1
ATOM 3816 C C . SER B 1 7 ? 17.859 13.625 -20.234 1 30.08 7 SER B C 1
ATOM 3818 O O . SER B 1 7 ? 18.562 14.008 -19.312 1 30.08 7 SER B O 1
ATOM 3820 N N . ALA B 1 8 ? 16.953 12.594 -20.094 1 35.38 8 ALA B N 1
ATOM 3821 C CA . ALA B 1 8 ? 16.812 11.859 -18.828 1 35.38 8 ALA B CA 1
ATOM 3822 C C . ALA B 1 8 ? 18.031 10.977 -18.578 1 35.38 8 ALA B C 1
ATOM 3824 O O . ALA B 1 8 ? 18.25 10.523 -17.453 1 35.38 8 ALA B O 1
ATOM 3825 N N . GLN B 1 9 ? 18.828 10.656 -19.625 1 34.53 9 GLN B N 1
ATOM 3826 C CA . GLN B 1 9 ? 19.984 9.781 -19.531 1 34.53 9 GLN B CA 1
ATOM 3827 C C . GLN B 1 9 ? 21.156 10.461 -18.828 1 34.53 9 GLN B C 1
ATOM 3829 O O . GLN B 1 9 ? 21.984 9.797 -18.203 1 34.53 9 GLN B O 1
ATOM 3834 N N . SER B 1 10 ? 21.172 11.812 -18.891 1 37.28 10 SER B N 1
ATOM 3835 C CA . SER B 1 10 ? 22.406 12.461 -18.453 1 37.28 10 SER B CA 1
ATOM 3836 C C . SER B 1 10 ? 22.469 12.531 -16.922 1 37.28 10 SER B C 1
ATOM 3838 O O . SER B 1 10 ? 23.547 12.414 -16.344 1 37.28 10 SER B O 1
ATOM 3840 N N . PHE B 1 11 ? 21.312 12.758 -16.391 1 35.16 11 PHE B N 1
ATOM 3841 C CA . PHE B 1 11 ? 21.344 13.023 -14.945 1 35.16 11 PHE B CA 1
ATOM 3842 C C . PHE B 1 11 ? 21.516 11.727 -14.164 1 35.16 11 PHE B C 1
ATOM 3844 O O . PHE B 1 11 ? 22.078 11.727 -13.07 1 35.16 11 PHE B O 1
ATOM 3851 N N . ASP B 1 12 ? 21.016 10.586 -14.641 1 40.22 12 ASP B N 1
ATOM 3852 C CA . ASP B 1 12 ? 21.266 9.281 -14.023 1 40.22 12 ASP B CA 1
ATOM 3853 C C . ASP B 1 12 ? 22.75 8.969 -14 1 40.22 12 ASP B C 1
ATOM 3855 O O . ASP B 1 12 ? 23.266 8.438 -13.016 1 40.22 12 ASP B O 1
ATOM 3859 N N . VAL B 1 13 ? 23.469 9.5 -15 1 38.78 13 VAL B N 1
ATOM 3860 C CA . VAL B 1 13 ? 24.906 9.305 -15.164 1 38.78 13 VAL B CA 1
ATOM 3861 C C . VAL B 1 13 ? 25.656 10.203 -14.195 1 38.78 13 VAL B C 1
ATOM 3863 O O . VAL B 1 13 ? 26.656 9.781 -13.586 1 38.78 13 VAL B O 1
ATOM 3866 N N . LYS B 1 14 ? 25.156 11.438 -13.914 1 38.25 14 LYS B N 1
ATOM 3867 C CA . LYS B 1 14 ? 25.953 12.312 -13.047 1 38.25 14 LYS B CA 1
ATOM 3868 C C . LYS B 1 14 ? 25.859 11.875 -11.594 1 38.25 14 LYS B C 1
ATOM 3870 O O . LYS B 1 14 ? 26.859 11.844 -10.883 1 38.25 14 LYS B O 1
ATOM 3875 N N . LEU B 1 15 ? 24.672 11.586 -11.117 1 42.09 15 LEU B N 1
ATOM 3876 C CA . LEU B 1 15 ? 24.578 11.062 -9.758 1 42.09 15 LEU B CA 1
ATOM 3877 C C . LEU B 1 15 ? 25.234 9.688 -9.664 1 42.09 15 LEU B C 1
ATOM 3879 O O . LEU B 1 15 ? 25.953 9.406 -8.695 1 42.09 15 LEU B O 1
ATOM 3883 N N . LEU B 1 16 ? 25.062 8.836 -10.68 1 40.41 16 LEU B N 1
ATOM 3884 C CA . LEU B 1 16 ? 25.781 7.566 -10.766 1 40.41 16 LEU B CA 1
ATOM 3885 C C . LEU B 1 16 ? 27.281 7.797 -11.008 1 40.41 16 LEU B C 1
ATOM 3887 O O . LEU B 1 16 ? 28.109 7.086 -10.445 1 40.41 16 LEU B O 1
ATOM 3891 N N . ASN B 1 17 ? 27.703 8.719 -11.82 1 42.22 17 ASN B N 1
ATOM 3892 C CA . ASN B 1 17 ? 29.094 9.07 -12.047 1 42.22 17 ASN B CA 1
ATOM 3893 C C . ASN B 1 17 ? 29.734 9.648 -10.781 1 42.22 17 ASN B C 1
ATOM 3895 O O . ASN B 1 17 ? 30.953 9.516 -10.578 1 42.22 17 ASN B O 1
ATOM 3899 N N . MET B 1 18 ? 29.031 10.383 -10.008 1 38.69 18 MET B N 1
ATOM 3900 C CA . MET B 1 18 ? 29.594 10.828 -8.734 1 38.69 18 MET B CA 1
ATOM 3901 C C . MET B 1 18 ? 29.906 9.641 -7.832 1 38.69 18 MET B C 1
ATOM 3903 O O . MET B 1 18 ? 30.938 9.641 -7.141 1 38.69 18 MET B O 1
ATOM 3907 N N . ILE B 1 19 ? 29.141 8.57 -7.941 1 38 19 ILE B N 1
ATOM 3908 C CA . ILE B 1 19 ? 29.406 7.375 -7.152 1 38 19 ILE B CA 1
ATOM 3909 C C . ILE B 1 19 ? 30.609 6.629 -7.734 1 38 19 ILE B C 1
ATOM 3911 O O . ILE B 1 19 ? 31.484 6.156 -6.992 1 38 19 ILE B O 1
ATOM 3915 N N . HIS B 1 20 ? 30.766 6.516 -9.055 1 38.12 20 HIS B N 1
ATOM 3916 C CA . HIS B 1 20 ? 31.828 5.719 -9.648 1 38.12 20 HIS B CA 1
ATOM 3917 C C . HIS B 1 20 ? 33.188 6.34 -9.375 1 38.12 20 HIS B C 1
ATOM 3919 O O . HIS B 1 20 ? 34.188 5.625 -9.25 1 38.12 20 HIS B O 1
ATOM 3925 N N . ASN B 1 21 ? 33.438 7.637 -9.352 1 34.97 21 ASN B N 1
ATOM 3926 C CA . ASN B 1 21 ? 34.75 8.234 -9.234 1 34.97 21 ASN B CA 1
ATOM 3927 C C . ASN B 1 21 ? 35.375 7.969 -7.867 1 34.97 21 ASN B C 1
ATOM 3929 O O . ASN B 1 21 ? 36.531 8.289 -7.633 1 34.97 21 ASN B O 1
ATOM 3933 N N . ILE B 1 22 ? 34.688 7.637 -6.875 1 32.56 22 ILE B N 1
ATOM 3934 C CA . ILE B 1 22 ? 35.281 7.602 -5.539 1 32.56 22 ILE B CA 1
ATOM 3935 C C . ILE B 1 22 ? 36.062 6.312 -5.359 1 32.56 22 ILE B C 1
ATOM 3937 O O . ILE B 1 22 ? 37 6.254 -4.543 1 32.56 22 ILE B O 1
ATOM 3941 N N . THR B 1 23 ? 35.969 5.289 -6.215 1 30.92 23 THR B N 1
ATOM 3942 C CA . THR B 1 23 ? 36.469 4 -5.773 1 30.92 23 THR B CA 1
ATOM 3943 C C . THR B 1 23 ? 37.969 3.902 -6.055 1 30.92 23 THR B C 1
ATOM 3945 O O . THR B 1 23 ? 38.625 2.895 -5.73 1 30.92 23 THR B O 1
ATOM 3948 N N . ARG B 1 24 ? 38.688 4.641 -6.934 1 31.12 24 ARG B N 1
ATOM 3949 C CA . ARG B 1 24 ? 39.938 4.129 -7.469 1 31.12 24 ARG B CA 1
ATOM 3950 C C . ARG B 1 24 ? 41.094 4.422 -6.523 1 31.12 24 ARG B C 1
ATOM 3952 O O . ARG B 1 24 ? 42.25 4.301 -6.906 1 31.12 24 ARG B O 1
ATOM 3959 N N . ILE B 1 25 ? 41.094 5.047 -5.375 1 31.64 25 ILE B N 1
ATOM 3960 C CA . ILE B 1 25 ? 42.312 5.637 -4.84 1 31.64 25 ILE B CA 1
ATOM 3961 C C . ILE B 1 25 ? 43.156 4.559 -4.156 1 31.64 25 ILE B C 1
ATOM 3963 O O . ILE B 1 25 ? 44.031 4.863 -3.338 1 31.64 25 ILE B O 1
ATOM 3967 N N . GLU B 1 26 ? 43 3.232 -4.383 1 25.88 26 GLU B N 1
ATOM 3968 C CA . GLU B 1 26 ? 43.5 2.398 -3.295 1 25.88 26 GLU B CA 1
ATOM 3969 C C . GLU B 1 26 ? 45 2.311 -3.328 1 25.88 26 GLU B C 1
ATOM 3971 O O . GLU B 1 26 ? 45.656 2.227 -2.279 1 25.88 26 GLU B O 1
ATOM 3976 N N . SER B 1 27 ? 45.781 2.088 -4.371 1 27.91 27 SER B N 1
ATOM 3977 C CA . SER B 1 27 ? 46.688 0.955 -4.168 1 27.91 27 SER B CA 1
ATOM 3978 C C . SER B 1 27 ? 48.031 1.408 -3.631 1 27.91 27 SER B C 1
ATOM 3980 O O . SER B 1 27 ? 48.938 0.599 -3.48 1 27.91 27 SER B O 1
ATOM 3982 N N . MET B 1 28 ? 48.438 2.732 -3.578 1 29.83 28 MET B N 1
ATOM 3983 C CA . MET B 1 28 ? 49.906 2.807 -3.656 1 29.83 28 MET B CA 1
ATOM 3984 C C . MET B 1 28 ? 50.531 2.369 -2.342 1 29.83 28 MET B C 1
ATOM 3986 O O . MET B 1 28 ? 49.906 2.438 -1.287 1 29.83 28 MET B O 1
ATOM 3990 N N . SER B 1 29 ? 51.969 1.996 -2.314 1 32.09 29 SER B N 1
ATOM 3991 C CA . SER B 1 29 ? 52.906 1.218 -1.513 1 32.09 29 SER B CA 1
ATOM 3992 C C . SER B 1 29 ? 53.312 1.973 -0.252 1 32.09 29 SER B C 1
ATOM 3994 O O . SER B 1 29 ? 53.75 3.123 -0.326 1 32.09 29 SER B O 1
ATOM 3996 N N . ARG B 1 30 ? 52.875 1.681 1.052 1 31.75 30 ARG B N 1
ATOM 3997 C CA . ARG B 1 30 ? 52.625 2.268 2.365 1 31.75 30 ARG B CA 1
ATOM 3998 C C . ARG B 1 30 ? 53.906 2.314 3.193 1 31.75 30 ARG B C 1
ATOM 4000 O O . ARG B 1 30 ? 53.875 2.74 4.352 1 31.75 30 ARG B O 1
ATOM 4007 N N . ARG B 1 31 ? 55 1.655 2.873 1 32.03 31 ARG B N 1
ATOM 4008 C CA . ARG B 1 31 ? 55.75 1.189 4.027 1 32.03 31 ARG B CA 1
ATOM 4009 C C . ARG B 1 31 ? 56.469 2.348 4.715 1 32.03 31 ARG B C 1
ATOM 4011 O O . ARG B 1 31 ? 56.469 2.449 5.941 1 32.03 31 ARG B O 1
ATOM 4018 N N . SER B 1 32 ? 57.469 2.801 4.043 1 37.62 32 SER B N 1
ATOM 4019 C CA . SER B 1 32 ? 58.625 3.373 4.734 1 37.62 32 SER B CA 1
ATOM 4020 C C . SER B 1 32 ? 58.312 4.738 5.324 1 37.62 32 SER B C 1
ATOM 4022 O O . SER B 1 32 ? 58.969 5.195 6.258 1 37.62 32 SER B O 1
ATOM 4024 N N . LYS B 1 33 ? 57.656 5.566 4.535 1 37.34 33 LYS B N 1
ATOM 4025 C CA . LYS B 1 33 ? 57.5 6.969 4.914 1 37.34 33 LYS B CA 1
ATOM 4026 C C . LYS B 1 33 ? 56.625 7.117 6.152 1 37.34 33 LYS B C 1
ATOM 4028 O O . LYS B 1 33 ? 56.219 8.227 6.516 1 37.34 33 LYS B O 1
ATOM 4033 N N . MET B 1 34 ? 56.469 6.016 6.867 1 35.72 34 MET B N 1
ATOM 4034 C CA . MET B 1 34 ? 55.531 6.012 7.984 1 35.72 34 MET B CA 1
ATOM 4035 C C . MET B 1 34 ? 56.094 6.777 9.172 1 35.72 34 MET B C 1
ATOM 4037 O O . MET B 1 34 ? 55.344 7.375 9.953 1 35.72 34 MET B O 1
ATOM 4041 N N . LEU B 1 35 ? 57.469 6.625 9.383 1 41.34 35 LEU B N 1
ATOM 4042 C CA . LEU B 1 35 ? 57.906 6.984 10.727 1 41.34 35 LEU B CA 1
ATOM 4043 C C . LEU B 1 35 ? 57.938 8.5 10.898 1 41.34 35 LEU B C 1
ATOM 4045 O O . LEU B 1 35 ? 57.562 9.016 11.953 1 41.34 35 LEU B O 1
ATOM 4049 N N . SER B 1 36 ? 58.719 9.164 9.953 1 41.28 36 SER B N 1
ATOM 4050 C CA . SER B 1 36 ? 58.844 10.609 10.109 1 41.28 36 SER B CA 1
ATOM 4051 C C . SER B 1 36 ? 57.5 11.297 10.07 1 41.28 36 SER B C 1
ATOM 4053 O O . SER B 1 36 ? 57.344 12.414 10.578 1 41.28 36 SER B O 1
ATOM 4055 N N . PHE B 1 37 ? 56.625 10.633 9.211 1 38.12 37 PHE B N 1
ATOM 4056 C CA . PHE B 1 37 ? 55.312 11.242 9.031 1 38.12 37 PHE B CA 1
ATOM 4057 C C . PHE B 1 37 ? 54.5 11.133 10.305 1 38.12 37 PHE B C 1
ATOM 4059 O O . PHE B 1 37 ? 53.438 11.766 10.43 1 38.12 37 PHE B O 1
ATOM 4066 N N . PHE B 1 38 ? 55 10.367 11.25 1 41.69 38 PHE B N 1
ATOM 4067 C CA . PHE B 1 38 ? 54.219 10.25 12.469 1 41.69 38 PHE B CA 1
ATOM 4068 C C . PHE B 1 38 ? 54.312 11.523 13.297 1 41.69 38 PHE B C 1
ATOM 4070 O O . PHE B 1 38 ? 53.312 11.953 13.891 1 41.69 38 PHE B O 1
ATOM 4077 N N . PHE B 1 39 ? 55.625 12.023 13.508 1 44.12 39 PHE B N 1
ATOM 4078 C CA . PHE B 1 39 ? 55.781 13.117 14.461 1 44.12 39 PHE B CA 1
ATOM 4079 C C . PHE B 1 39 ? 55.094 14.375 13.945 1 44.12 39 PHE B C 1
ATOM 4081 O O . PHE B 1 39 ? 54.594 15.188 14.742 1 44.12 39 PHE B O 1
ATOM 4088 N N . LEU B 1 40 ? 55.375 14.727 12.648 1 38.94 40 LEU B N 1
ATOM 4089 C CA . LEU B 1 40 ? 54.719 15.938 12.156 1 38.94 40 LEU B CA 1
ATOM 4090 C C . LEU B 1 40 ? 53.188 15.773 12.148 1 38.94 40 LEU B C 1
ATOM 4092 O O . LEU B 1 40 ? 52.469 16.75 12.023 1 38.94 40 LEU B O 1
ATOM 4096 N N . SER B 1 41 ? 52.75 14.547 12.062 1 37.38 41 SER B N 1
ATOM 4097 C CA . SER B 1 41 ? 51.312 14.422 11.867 1 37.38 41 SER B CA 1
ATOM 4098 C C . SER B 1 41 ? 50.562 14.742 13.156 1 37.38 41 SER B C 1
ATOM 4100 O O . SER B 1 41 ? 49.344 14.688 13.18 1 37.38 41 SER B O 1
ATOM 4102 N N . LEU B 1 42 ? 51.281 14.688 14.211 1 39.5 42 LEU B N 1
ATOM 4103 C CA . LEU B 1 42 ? 50.469 14.977 15.391 1 39.5 42 LEU B CA 1
ATOM 4104 C C . LEU B 1 42 ? 50.062 16.438 15.414 1 39.5 42 LEU B C 1
ATOM 4106 O O . LEU B 1 42 ? 49.438 16.891 16.375 1 39.5 42 LEU B O 1
ATOM 4110 N N . PHE B 1 43 ? 50.938 17.281 14.664 1 37.41 43 PHE B N 1
ATOM 4111 C CA . PHE B 1 43 ? 50.469 18.656 14.875 1 37.41 43 PHE B CA 1
ATOM 4112 C C . PHE B 1 43 ? 48.969 18.734 14.781 1 37.41 43 PHE B C 1
ATOM 4114 O O . PHE B 1 43 ? 48.312 17.781 14.359 1 37.41 43 PHE B O 1
ATOM 4121 N N . PHE B 1 44 ? 48.562 20.031 14.289 1 36.62 44 PHE B N 1
ATOM 4122 C CA . PHE B 1 44 ? 47.406 20.938 14.406 1 36.62 44 PHE B CA 1
ATOM 4123 C C . PHE B 1 44 ? 46.188 20.375 13.688 1 36.62 44 PHE B C 1
ATOM 4125 O O . PHE B 1 44 ? 45.906 20.781 12.562 1 36.62 44 PHE B O 1
ATOM 4132 N N . SER B 1 45 ? 46.062 19.125 13.555 1 37.53 45 SER B N 1
ATOM 4133 C CA . SER B 1 45 ? 44.75 18.969 12.938 1 37.53 45 SER B CA 1
ATOM 4134 C C . SER B 1 45 ? 43.688 19.75 13.719 1 37.53 45 SER B C 1
ATOM 4136 O O . SER B 1 45 ? 43.031 19.203 14.602 1 37.53 45 SER B O 1
ATOM 4138 N N . ILE B 1 46 ? 44.094 20.844 14.312 1 37.41 46 ILE B N 1
ATOM 4139 C CA . ILE B 1 46 ? 42.875 21.594 14.609 1 37.41 46 ILE B CA 1
ATOM 4140 C C . ILE B 1 46 ? 41.938 21.562 13.406 1 37.41 46 ILE B C 1
ATOM 4142 O O . ILE B 1 46 ? 42.188 22.219 12.391 1 37.41 46 ILE B O 1
ATOM 4146 N N . GLN B 1 47 ? 41.688 20.438 12.883 1 37.59 47 GLN B N 1
ATOM 4147 C CA . GLN B 1 47 ? 40.656 20.422 11.852 1 37.59 47 GLN B CA 1
ATOM 4148 C C . GLN B 1 47 ? 39.562 21.469 12.133 1 37.59 47 GLN B C 1
ATOM 4150 O O . GLN B 1 47 ? 38.938 21.438 13.18 1 37.59 47 GLN B O 1
ATOM 4155 N N . ALA B 1 48 ? 39.875 22.672 11.898 1 42.31 48 ALA B N 1
ATOM 4156 C CA . ALA B 1 48 ? 38.719 23.562 11.68 1 42.31 48 ALA B CA 1
ATOM 4157 C C . ALA B 1 48 ? 37.469 22.75 11.367 1 42.31 48 ALA B C 1
ATOM 4159 O O . ALA B 1 48 ? 37.469 21.891 10.492 1 42.31 48 ALA B O 1
ATOM 4160 N N . GLN B 1 49 ? 36.719 22.422 12.312 1 50.03 49 GLN B N 1
ATOM 4161 C CA . GLN B 1 49 ? 35.406 21.75 12.18 1 50.03 49 GLN B CA 1
ATOM 4162 C C . GLN B 1 49 ? 34.719 22.172 10.883 1 50.03 49 GLN B C 1
ATOM 4164 O O . GLN B 1 49 ? 34.25 23.312 10.758 1 50.03 49 GLN B O 1
ATOM 4169 N N . GLU B 1 50 ? 35.156 21.828 9.75 1 55.94 50 GLU B N 1
ATOM 4170 C CA . GLU B 1 50 ? 34.719 22.141 8.398 1 55.94 50 GLU B CA 1
ATOM 4171 C C . GLU B 1 50 ? 33.188 22.078 8.273 1 55.94 50 GLU B C 1
ATOM 4173 O O . GLU B 1 50 ? 32.594 21.062 8.633 1 55.94 50 GLU B O 1
ATOM 4178 N N . LYS B 1 51 ? 32.469 23.141 8.258 1 72.69 51 LYS B N 1
ATOM 4179 C CA . LYS B 1 51 ? 31.047 23.281 7.941 1 72.69 51 LYS B CA 1
ATOM 4180 C C . LYS B 1 51 ? 30.688 22.547 6.652 1 72.69 51 LYS B C 1
ATOM 4182 O O . LYS B 1 51 ? 31.438 22.609 5.668 1 72.69 51 LYS B O 1
ATOM 4187 N N . LEU B 1 52 ? 29.875 21.562 6.797 1 80.12 52 LEU B N 1
ATOM 4188 C CA . LEU B 1 52 ? 29.438 20.797 5.645 1 80.12 52 LEU B CA 1
ATOM 4189 C C . LEU B 1 52 ? 28.234 21.453 4.969 1 80.12 52 LEU B C 1
ATOM 4191 O O . LEU B 1 52 ? 27.297 21.875 5.641 1 80.12 52 LEU B O 1
ATOM 4195 N N . SER B 1 53 ? 28.438 21.625 3.695 1 85.25 53 SER B N 1
ATOM 4196 C CA . SER B 1 53 ? 27.312 22.156 2.91 1 85.25 53 SER B CA 1
ATOM 4197 C C . SER B 1 53 ? 26.219 21.109 2.742 1 85.25 53 SER B C 1
ATOM 4199 O O . SER B 1 53 ? 26.453 19.922 2.988 1 85.25 53 SER B O 1
ATOM 4201 N N . LEU B 1 54 ? 25.094 21.641 2.494 1 91 54 LEU B N 1
ATOM 4202 C CA . LEU B 1 54 ? 23.969 20.734 2.266 1 91 54 LEU B CA 1
ATOM 4203 C C . LEU B 1 54 ? 24.297 19.734 1.161 1 91 54 LEU B C 1
ATOM 4205 O O . LEU B 1 54 ? 23.984 18.547 1.278 1 91 54 LEU B O 1
ATOM 4209 N N . VAL B 1 55 ? 24.953 20.156 0.105 1 90.62 55 VAL B N 1
ATOM 4210 C CA . VAL B 1 55 ? 25.312 19.281 -1.015 1 90.62 55 VAL B CA 1
ATOM 4211 C C . VAL B 1 55 ? 26.25 18.188 -0.536 1 90.62 55 VAL B C 1
ATOM 4213 O O . VAL B 1 55 ? 26.078 17.016 -0.903 1 90.62 55 VAL B O 1
ATOM 4216 N N . GLU B 1 56 ? 27.156 18.562 0.263 1 88.19 56 GLU B N 1
ATOM 4217 C CA . GLU B 1 56 ? 28.109 17.578 0.8 1 88.19 56 GLU B CA 1
ATOM 4218 C C . GLU B 1 56 ? 27.406 16.578 1.706 1 88.19 56 GLU B C 1
ATOM 4220 O O . GLU B 1 56 ? 27.719 15.383 1.674 1 88.19 56 GLU B O 1
ATOM 4225 N N . LEU B 1 57 ? 26.5 17.078 2.502 1 89.88 57 LEU B N 1
ATOM 4226 C CA . LEU B 1 57 ? 25.75 16.203 3.395 1 89.88 57 LEU B CA 1
ATOM 4227 C C . LEU B 1 57 ? 24.922 15.211 2.602 1 89.88 57 LEU B C 1
ATOM 4229 O O . LEU B 1 57 ? 24.812 14.047 2.977 1 89.88 57 LEU B O 1
ATOM 4233 N N . ILE B 1 58 ? 24.328 15.695 1.555 1 93.81 58 ILE B N 1
ATOM 4234 C CA . ILE B 1 58 ? 23.531 14.836 0.692 1 93.81 58 ILE B CA 1
ATOM 4235 C C . ILE B 1 58 ? 24.406 13.75 0.076 1 93.81 58 ILE B C 1
ATOM 4237 O O . ILE B 1 58 ? 24.031 12.578 0.039 1 93.81 58 ILE B O 1
ATOM 4241 N N . GLU B 1 59 ? 25.594 14.086 -0.344 1 92.56 59 GLU B N 1
ATOM 4242 C CA . GLU B 1 59 ? 26.531 13.125 -0.938 1 92.56 59 GLU B CA 1
ATOM 4243 C C . GLU B 1 59 ? 26.922 12.047 0.069 1 92.56 59 GLU B C 1
ATOM 4245 O O . GLU B 1 59 ? 26.922 10.859 -0.25 1 92.56 59 GLU B O 1
ATOM 4250 N N . ILE B 1 60 ? 27.219 12.523 1.215 1 91.31 60 ILE B N 1
ATOM 4251 C CA . ILE B 1 60 ? 27.594 11.594 2.277 1 91.31 60 ILE B CA 1
ATOM 4252 C C . ILE B 1 60 ? 26.422 10.672 2.605 1 91.31 60 ILE B C 1
ATOM 4254 O O . ILE B 1 60 ? 26.609 9.461 2.762 1 91.31 60 ILE B O 1
ATOM 4258 N N . GLY B 1 61 ? 25.25 11.258 2.754 1 94 61 GLY B N 1
ATOM 4259 C CA . GLY B 1 61 ? 24.062 10.477 3.047 1 94 61 GLY B CA 1
ATOM 4260 C C . GLY B 1 61 ? 23.766 9.43 1.991 1 94 61 GLY B C 1
ATOM 4261 O O . GLY B 1 61 ? 23.438 8.289 2.316 1 94 61 GLY B O 1
ATOM 4262 N N . LEU B 1 62 ? 23.859 9.781 0.771 1 95.38 62 LEU B N 1
ATOM 4263 C CA . LEU B 1 62 ? 23.562 8.867 -0.326 1 95.38 62 LEU B CA 1
ATOM 4264 C C . LEU B 1 62 ? 24.547 7.691 -0.328 1 95.38 62 LEU B C 1
ATOM 4266 O O . LEU B 1 62 ? 24.172 6.574 -0.69 1 95.38 62 LEU B O 1
ATOM 4270 N N . GLU B 1 63 ? 25.688 7.902 0.115 1 93.19 63 GLU B N 1
ATOM 4271 C CA . GLU B 1 63 ? 26.703 6.859 0.117 1 93.19 63 GLU B CA 1
ATOM 4272 C C . GLU B 1 63 ? 26.578 5.965 1.346 1 93.19 63 GLU B C 1
ATOM 4274 O O . GLU B 1 63 ? 26.812 4.758 1.269 1 93.19 63 GLU B O 1
ATOM 4279 N N . ALA B 1 64 ? 26.125 6.578 2.387 1 93.06 64 ALA B N 1
ATOM 4280 C CA . ALA B 1 64 ? 26.281 5.859 3.65 1 93.06 64 ALA B CA 1
ATOM 4281 C C . ALA B 1 64 ? 24.922 5.391 4.18 1 93.06 64 ALA B C 1
ATOM 4283 O O . ALA B 1 64 ? 24.859 4.539 5.066 1 93.06 64 ALA B O 1
ATOM 4284 N N . ASN B 1 65 ? 23.844 5.879 3.688 1 95.5 65 ASN B N 1
ATOM 4285 C CA . ASN B 1 65 ? 22.531 5.523 4.227 1 95.5 65 ASN B CA 1
ATOM 4286 C C . ASN B 1 65 ? 22.172 4.082 3.898 1 95.5 65 ASN B C 1
ATOM 4288 O O . ASN B 1 65 ? 22.125 3.693 2.73 1 95.5 65 ASN B O 1
ATOM 4292 N N . PRO B 1 66 ? 21.859 3.295 4.949 1 96 66 PRO B N 1
ATOM 4293 C CA . PRO B 1 66 ? 21.578 1.876 4.715 1 96 66 PRO B CA 1
ATOM 4294 C C . PRO B 1 66 ? 20.344 1.65 3.834 1 96 66 PRO B C 1
ATOM 4296 O O . PRO B 1 66 ? 20.297 0.669 3.09 1 96 66 PRO B O 1
ATOM 4299 N N . SER B 1 67 ? 19.375 2.469 3.963 1 96.44 67 SER B N 1
ATOM 4300 C CA . SER B 1 67 ? 18.188 2.295 3.152 1 96.44 67 SER B CA 1
ATOM 4301 C C . SER B 1 67 ? 18.5 2.371 1.664 1 96.44 67 SER B C 1
ATOM 4303 O O . SER B 1 67 ? 17.953 1.611 0.865 1 96.44 67 SER B O 1
ATOM 4305 N N . VAL B 1 68 ? 19.312 3.326 1.287 1 96.5 68 VAL B N 1
ATOM 4306 C CA . VAL B 1 68 ? 19.719 3.473 -0.109 1 96.5 68 VAL B CA 1
ATOM 4307 C C . VAL B 1 68 ? 20.516 2.254 -0.547 1 96.5 68 VAL B C 1
ATOM 4309 O O . VAL B 1 68 ? 20.297 1.713 -1.633 1 96.5 68 VAL B O 1
ATOM 4312 N N . GLN B 1 69 ? 21.359 1.789 0.275 1 96.5 69 GLN B N 1
ATOM 4313 C CA . GLN B 1 69 ? 22.172 0.626 -0.037 1 96.5 69 GLN B CA 1
ATOM 4314 C C . GLN B 1 69 ? 21.312 -0.622 -0.225 1 96.5 69 GLN B C 1
ATOM 4316 O O . GLN B 1 69 ? 21.578 -1.435 -1.113 1 96.5 69 GLN B O 1
ATOM 4321 N N . ILE B 1 70 ? 20.406 -0.753 0.629 1 97.88 70 ILE B N 1
ATOM 4322 C CA . ILE B 1 70 ? 19.5 -1.893 0.531 1 97.88 70 ILE B CA 1
ATOM 4323 C C . ILE B 1 70 ? 18.766 -1.854 -0.808 1 97.88 70 ILE B C 1
ATOM 4325 O O . ILE B 1 70 ? 18.641 -2.875 -1.49 1 97.88 70 ILE B O 1
ATOM 4329 N N . MET B 1 71 ? 18.266 -0.718 -1.214 1 97.5 71 MET B N 1
ATOM 4330 C CA . MET B 1 71 ? 17.562 -0.591 -2.482 1 97.5 71 MET B CA 1
ATOM 4331 C C . MET B 1 71 ? 18.484 -0.886 -3.658 1 97.5 71 MET B C 1
ATOM 4333 O O . MET B 1 71 ? 18.062 -1.486 -4.648 1 97.5 71 MET B O 1
ATOM 4337 N N . GLN B 1 72 ? 19.719 -0.447 -3.555 1 97.25 72 GLN B N 1
ATOM 4338 C CA . GLN B 1 72 ? 20.688 -0.748 -4.594 1 97.25 72 GLN B CA 1
ATOM 4339 C C . GLN B 1 72 ? 20.938 -2.25 -4.691 1 97.25 72 GLN B C 1
ATOM 4341 O O . GLN B 1 72 ? 21.047 -2.795 -5.793 1 97.25 72 GLN B O 1
ATOM 4346 N 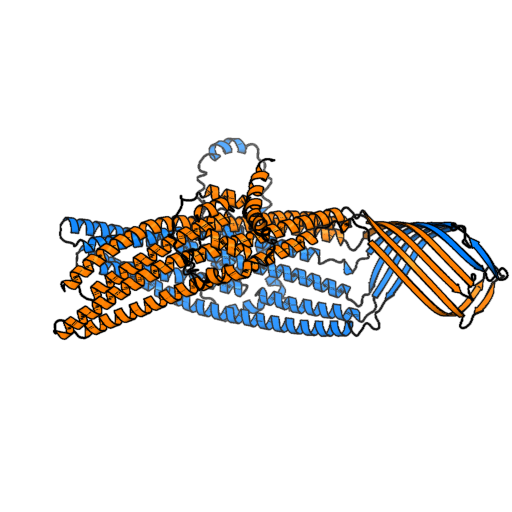N . ASN B 1 73 ? 21.031 -2.91 -3.531 1 97.56 73 ASN B N 1
ATOM 4347 C CA . ASN B 1 73 ? 21.188 -4.363 -3.512 1 97.56 73 ASN B CA 1
ATOM 4348 C C . ASN B 1 73 ? 19.969 -5.062 -4.129 1 97.56 73 ASN B C 1
ATOM 4350 O O . ASN B 1 73 ? 20.125 -6.043 -4.855 1 97.56 73 ASN B O 1
ATOM 4354 N N . ASN B 1 74 ? 18.859 -4.566 -3.832 1 97.38 74 ASN B N 1
ATOM 4355 C CA . ASN B 1 74 ? 17.656 -5.133 -4.434 1 97.38 74 ASN B CA 1
ATOM 4356 C C . ASN B 1 74 ? 17.672 -5 -5.957 1 97.38 74 ASN B C 1
ATOM 4358 O O . ASN B 1 74 ? 17.234 -5.902 -6.668 1 97.38 74 ASN B O 1
ATOM 4362 N N . SER B 1 75 ? 18.094 -3.887 -6.426 1 97.25 75 SER B N 1
ATOM 4363 C CA . SER B 1 75 ? 18.234 -3.697 -7.867 1 97.25 75 SER B CA 1
ATOM 4364 C C . SER B 1 75 ? 19.234 -4.676 -8.461 1 97.25 75 SER B C 1
ATOM 4366 O O . SER B 1 75 ? 19.047 -5.172 -9.578 1 97.25 75 SER B O 1
ATOM 4368 N N . GLU B 1 76 ? 20.25 -4.988 -7.707 1 97.44 76 GLU B N 1
ATOM 4369 C CA . GLU B 1 76 ? 21.234 -5.977 -8.148 1 97.44 76 GLU B CA 1
ATOM 4370 C C . GLU B 1 76 ? 20.609 -7.371 -8.242 1 97.44 76 GLU B C 1
ATOM 4372 O O . GLU B 1 76 ? 20.906 -8.125 -9.164 1 97.44 76 GLU B O 1
ATOM 4377 N N . ILE B 1 77 ? 19.812 -7.625 -7.289 1 98 77 ILE B N 1
ATOM 4378 C CA . ILE B 1 77 ? 19.109 -8.906 -7.32 1 98 77 ILE B CA 1
ATOM 4379 C C . ILE B 1 77 ? 18.234 -8.977 -8.57 1 98 77 ILE B C 1
ATOM 4381 O O . ILE B 1 77 ? 18.25 -9.992 -9.281 1 98 77 ILE B O 1
ATOM 4385 N N . ALA B 1 78 ? 17.484 -7.949 -8.875 1 97.5 78 ALA B N 1
ATOM 4386 C CA . ALA B 1 78 ? 16.641 -7.914 -10.062 1 97.5 78 ALA B CA 1
ATOM 4387 C C . ALA B 1 78 ? 17.484 -8.047 -11.336 1 97.5 78 ALA B C 1
ATOM 4389 O O . ALA B 1 78 ? 17.078 -8.711 -12.289 1 97.5 78 ALA B O 1
ATOM 4390 N N . ARG B 1 79 ? 18.641 -7.43 -11.297 1 97.19 79 ARG B N 1
ATOM 4391 C CA . ARG B 1 79 ? 19.547 -7.551 -12.43 1 97.19 79 ARG B CA 1
ATOM 4392 C C . ARG B 1 79 ? 20.016 -8.992 -12.617 1 97.19 79 ARG B C 1
ATOM 4394 O O . ARG B 1 79 ? 20.047 -9.5 -13.742 1 97.19 79 ARG B O 1
ATOM 4401 N N . ASN B 1 80 ? 20.297 -9.695 -11.5 1 97.12 80 ASN B N 1
ATOM 4402 C CA . ASN B 1 80 ? 20.703 -11.102 -11.539 1 97.12 80 ASN B CA 1
ATOM 4403 C C . ASN B 1 80 ? 19.578 -11.992 -12.062 1 97.12 80 ASN B C 1
ATOM 4405 O O . ASN B 1 80 ? 19.828 -12.992 -12.734 1 97.12 80 ASN B O 1
ATOM 4409 N N . ASN B 1 81 ? 18.422 -11.586 -11.773 1 97.06 81 ASN B N 1
ATOM 4410 C CA . ASN B 1 81 ? 17.266 -12.391 -12.188 1 97.06 81 ASN B CA 1
ATOM 4411 C C . ASN B 1 81 ? 16.969 -12.219 -13.672 1 97.06 81 ASN B C 1
ATOM 4413 O O . ASN B 1 81 ? 16.281 -13.047 -14.273 1 97.06 81 ASN B O 1
ATOM 4417 N N . HIS B 1 82 ? 17.344 -11.094 -14.172 1 97.44 82 HIS B N 1
ATOM 4418 C CA . HIS B 1 82 ? 17.203 -10.867 -15.609 1 97.44 82 HIS B CA 1
ATOM 4419 C C . HIS B 1 82 ? 18.328 -11.547 -16.391 1 97.44 82 HIS B C 1
ATOM 4421 O O . HIS B 1 82 ? 19.375 -10.938 -16.625 1 97.44 82 HIS B O 1
ATOM 4427 N N . SER B 1 83 ? 18.062 -12.859 -16.672 1 96.25 83 SER B N 1
ATOM 4428 C CA . SER B 1 83 ? 19.094 -13.664 -17.344 1 96.25 83 SER B CA 1
ATOM 4429 C C . SER B 1 83 ? 18.516 -14.406 -18.547 1 96.25 83 SER B C 1
ATOM 4431 O O . SER B 1 83 ? 17.297 -14.375 -18.766 1 96.25 83 SER B O 1
ATOM 4433 N N . TYR B 1 84 ? 19.375 -15.047 -19.297 1 96.06 84 TYR B N 1
ATOM 4434 C CA . TYR B 1 84 ? 18.969 -15.82 -20.469 1 96.06 84 TYR B CA 1
ATOM 4435 C C . TYR B 1 84 ? 18.594 -17.234 -20.078 1 96.06 84 TYR B C 1
ATOM 4437 O O . TYR B 1 84 ? 18.438 -18.109 -20.938 1 96.06 84 TYR B O 1
ATOM 4445 N N . ALA B 1 85 ? 18.297 -17.469 -18.828 1 93.5 85 ALA B N 1
ATOM 4446 C CA . ALA B 1 85 ? 18 -18.797 -18.281 1 93.5 85 ALA B CA 1
ATOM 4447 C C . ALA B 1 85 ? 16.828 -19.438 -19.031 1 93.5 85 ALA B C 1
ATOM 4449 O O . ALA B 1 85 ? 16.875 -20.625 -19.344 1 93.5 85 ALA B O 1
ATOM 4450 N N . PRO B 1 86 ? 15.852 -18.672 -19.391 1 93.75 86 PRO B N 1
ATOM 4451 C CA . PRO B 1 86 ? 14.711 -19.281 -20.078 1 93.75 86 PRO B CA 1
ATOM 4452 C C . PRO B 1 86 ? 15.078 -19.859 -21.438 1 93.75 86 PRO B C 1
ATOM 4454 O O . PRO B 1 86 ? 14.359 -20.719 -21.969 1 93.75 86 PRO B O 1
ATOM 4457 N N . PHE B 1 87 ? 16.234 -19.438 -22 1 95.94 87 PHE B N 1
ATOM 4458 C CA . PHE B 1 87 ? 16.641 -19.859 -23.344 1 95.94 87 PHE B CA 1
ATOM 4459 C C . PHE B 1 87 ? 17.719 -20.938 -23.266 1 95.94 87 PHE B C 1
ATOM 4461 O O . PHE B 1 87 ? 18.141 -21.469 -24.297 1 95.94 87 PHE B O 1
ATOM 4468 N N . MET B 1 88 ? 18.094 -21.344 -22.047 1 95.81 88 MET B N 1
ATOM 4469 C CA . MET B 1 88 ? 19.234 -22.25 -21.891 1 95.81 88 MET B CA 1
ATOM 4470 C C . MET B 1 88 ? 18.781 -23.688 -21.672 1 95.81 88 MET B C 1
ATOM 4472 O O . MET B 1 88 ? 17.734 -23.922 -21.047 1 95.81 88 MET B O 1
ATOM 4476 N N . PRO B 1 89 ? 19.594 -24.672 -22.109 1 96.38 89 PRO B N 1
ATOM 4477 C CA . PRO B 1 89 ? 19.281 -26.078 -21.844 1 96.38 89 PRO B CA 1
ATOM 4478 C C . PRO B 1 89 ? 19.594 -26.469 -20.406 1 96.38 89 PRO B C 1
ATOM 4480 O O . PRO B 1 89 ? 20.219 -25.703 -19.656 1 96.38 89 PRO B O 1
ATOM 4483 N N . SER B 1 90 ? 19.016 -27.609 -20.016 1 96.75 90 SER B N 1
ATOM 4484 C CA . SER B 1 90 ? 19.328 -28.219 -18.734 1 96.75 90 SER B CA 1
ATOM 4485 C C . SER B 1 90 ? 19.953 -29.594 -18.906 1 96.75 90 SER B C 1
ATOM 4487 O O . SER B 1 90 ? 19.578 -30.344 -19.812 1 96.75 90 SER B O 1
ATOM 4489 N N . MET B 1 91 ? 20.984 -29.859 -18.172 1 96.31 91 MET B N 1
ATOM 4490 C CA . MET B 1 91 ? 21.672 -31.156 -18.203 1 96.31 91 MET B CA 1
ATOM 4491 C C . MET B 1 91 ? 21.578 -31.859 -16.859 1 96.31 91 MET B C 1
ATOM 4493 O O . MET B 1 91 ? 21.75 -31.219 -15.812 1 96.31 91 MET B O 1
ATOM 4497 N N . ARG B 1 92 ? 21.219 -33.125 -16.953 1 97 92 ARG B N 1
ATOM 4498 C CA . ARG B 1 92 ? 21.109 -33.938 -15.734 1 97 92 ARG B CA 1
ATOM 4499 C C . ARG B 1 92 ? 21.828 -35.281 -15.898 1 97 92 ARG B C 1
ATOM 4501 O O . ARG B 1 92 ? 21.797 -35.875 -16.969 1 97 92 ARG B O 1
ATOM 4508 N N . ALA B 1 93 ? 22.469 -35.781 -14.789 1 95.31 93 ALA B N 1
ATOM 4509 C CA . ALA B 1 93 ? 23.047 -37.125 -14.711 1 95.31 93 ALA B CA 1
ATOM 4510 C C . ALA B 1 93 ? 22.344 -37.969 -13.656 1 95.31 93 ALA B C 1
ATOM 4512 O O . ALA B 1 93 ? 21.906 -37.438 -12.625 1 95.31 93 ALA B O 1
ATOM 4513 N N . SER B 1 94 ? 22.188 -39.312 -14.109 1 95.19 94 SER B N 1
ATOM 4514 C CA . SER B 1 94 ? 21.531 -40.188 -13.164 1 95.19 94 SER B CA 1
ATOM 4515 C C . SER B 1 94 ? 22.172 -41.594 -13.195 1 95.19 94 SER B C 1
ATOM 4517 O O . SER B 1 94 ? 22.812 -41.969 -14.18 1 95.19 94 SER B O 1
ATOM 4519 N N . GLY B 1 95 ? 22.062 -42.312 -12.102 1 94.19 95 GLY B N 1
ATOM 4520 C CA . GLY B 1 95 ? 22.453 -43.719 -11.922 1 94.19 95 GLY B CA 1
ATOM 4521 C C . GLY B 1 95 ? 21.484 -44.469 -11.031 1 94.19 95 GLY B C 1
ATOM 4522 O O . GLY B 1 95 ? 20.953 -43.938 -10.07 1 94.19 95 GLY B O 1
ATOM 4523 N N . ARG B 1 96 ? 21.281 -45.781 -11.547 1 94.81 96 ARG B N 1
ATOM 4524 C CA . ARG B 1 96 ? 20.375 -46.594 -10.766 1 94.81 96 ARG B CA 1
ATOM 4525 C C . ARG B 1 96 ? 20.828 -48.062 -10.734 1 94.81 96 ARG B C 1
ATOM 4527 O O . ARG B 1 96 ? 21.375 -48.562 -11.727 1 94.81 96 ARG B O 1
ATOM 4534 N N . THR B 1 97 ? 20.688 -48.719 -9.641 1 92.88 97 THR B N 1
ATOM 4535 C CA . THR B 1 97 ? 20.859 -50.156 -9.477 1 92.88 97 THR B CA 1
ATOM 4536 C C . THR B 1 97 ? 19.641 -50.781 -8.773 1 92.88 97 THR B C 1
ATOM 4538 O O . THR B 1 97 ? 19.078 -50.188 -7.855 1 92.88 97 THR B O 1
ATOM 4541 N N . ASN B 1 98 ? 19.172 -51.875 -9.453 1 94.19 98 ASN B N 1
ATOM 4542 C CA . ASN B 1 98 ? 18.016 -52.562 -8.891 1 94.19 98 ASN B CA 1
ATOM 4543 C C . ASN B 1 98 ? 18.219 -54.062 -8.859 1 94.19 98 ASN B C 1
ATOM 4545 O O . ASN B 1 98 ? 18.656 -54.656 -9.844 1 94.19 98 ASN B O 1
ATOM 4549 N N . VAL B 1 99 ? 17.906 -54.656 -7.77 1 92.81 99 VAL B N 1
ATOM 4550 C CA . VAL B 1 99 ? 17.922 -56.094 -7.602 1 92.81 99 VAL B CA 1
ATOM 4551 C C . VAL B 1 99 ? 16.547 -56.594 -7.141 1 92.81 99 VAL B C 1
ATOM 4553 O O . VAL B 1 99 ? 15.93 -55.969 -6.262 1 92.81 99 VAL B O 1
ATOM 4556 N N . SER B 1 100 ? 16.094 -57.594 -7.887 1 92.12 100 SER B N 1
ATOM 4557 C CA . SER B 1 100 ? 14.797 -58.156 -7.504 1 92.12 100 SER B CA 1
ATOM 4558 C C . SER B 1 100 ? 14.867 -59.656 -7.324 1 92.12 100 SER B C 1
ATOM 4560 O O . SER B 1 100 ? 15.742 -60.312 -7.891 1 92.12 100 SER B O 1
ATOM 4562 N N . ARG B 1 101 ? 14.039 -60.125 -6.484 1 92.12 101 ARG B N 1
ATOM 4563 C CA . ARG B 1 101 ? 13.773 -61.531 -6.301 1 92.12 101 ARG B CA 1
ATOM 4564 C C . ARG B 1 101 ? 12.297 -61.844 -6.508 1 92.12 101 ARG B C 1
ATOM 4566 O O . ARG B 1 101 ? 11.438 -61.344 -5.773 1 92.12 101 ARG B O 1
ATOM 4573 N N . THR B 1 102 ? 12.062 -62.562 -7.586 1 90.25 102 THR B N 1
ATOM 4574 C CA . THR B 1 102 ? 10.664 -62.781 -7.941 1 90.25 102 THR B CA 1
ATOM 4575 C C . THR B 1 102 ? 10.391 -64.25 -8.211 1 90.25 102 THR B C 1
ATOM 4577 O O . THR B 1 102 ? 11.32 -65.062 -8.461 1 90.25 102 THR B O 1
ATOM 4580 N N . ASN B 1 103 ? 9.07 -64.562 -8.078 1 89.31 103 ASN B N 1
ATOM 4581 C CA . ASN B 1 103 ? 8.531 -65.812 -8.602 1 89.31 103 ASN B CA 1
ATOM 4582 C C . ASN B 1 103 ? 7.84 -65.625 -9.945 1 89.31 103 ASN B C 1
ATOM 4584 O O . ASN B 1 103 ? 7.043 -64.688 -10.102 1 89.31 103 ASN B O 1
ATOM 4588 N N . GLU B 1 104 ? 8.297 -66.312 -10.984 1 84.5 104 GLU B N 1
ATOM 4589 C CA . GLU B 1 104 ? 7.758 -66.125 -12.32 1 84.5 104 GLU B CA 1
ATOM 4590 C C . GLU B 1 104 ? 7.191 -67.375 -12.914 1 84.5 104 GLU B C 1
ATOM 4592 O O . GLU B 1 104 ? 7.75 -68.5 -12.711 1 84.5 104 GLU B O 1
ATOM 4597 N N . GLU B 1 105 ? 6.02 -67.25 -13.555 1 83.19 105 GLU B N 1
ATOM 4598 C CA . GLU B 1 105 ? 5.434 -68.25 -14.391 1 83.19 105 GLU B CA 1
ATOM 4599 C C . GLU B 1 105 ? 5.246 -67.75 -15.828 1 83.19 105 GLU B C 1
ATOM 4601 O O . GLU B 1 105 ? 4.73 -66.688 -16.047 1 83.19 105 GLU B O 1
ATOM 4606 N N . ARG B 1 106 ? 5.836 -68.625 -16.828 1 78.25 106 ARG B N 1
ATOM 4607 C CA . ARG B 1 106 ? 5.727 -68.188 -18.219 1 78.25 106 ARG B CA 1
ATOM 4608 C C . ARG B 1 106 ? 5.242 -69.312 -19.109 1 78.25 106 ARG B C 1
ATOM 4610 O O . ARG B 1 106 ? 5.617 -70.438 -18.906 1 78.25 106 ARG B O 1
ATOM 4617 N N . VAL B 1 107 ? 4.328 -68.875 -19.938 1 77.12 107 VAL B N 1
ATOM 4618 C CA . VAL B 1 107 ? 3.902 -69.75 -21.016 1 77.12 107 VAL B CA 1
ATOM 4619 C C . VAL B 1 107 ? 4.383 -69.25 -22.359 1 77.12 107 VAL B C 1
ATOM 4621 O O . VAL B 1 107 ? 4.039 -68.125 -22.734 1 77.12 107 VAL B O 1
ATOM 4624 N N . LEU B 1 108 ? 5.367 -69.75 -22.984 1 68.94 108 LEU B N 1
ATOM 4625 C CA . LEU B 1 108 ? 5.906 -69.312 -24.25 1 68.94 108 LEU B CA 1
ATOM 4626 C C . LEU B 1 108 ? 5.094 -69.812 -25.438 1 68.94 108 LEU B C 1
ATOM 4628 O O . LEU B 1 108 ? 4.672 -71 -25.438 1 68.94 108 LEU B O 1
ATOM 4632 N N . ALA B 1 109 ? 4.836 -68.938 -26.328 1 65.88 109 ALA B N 1
ATOM 4633 C CA . ALA B 1 109 ? 4.086 -69.312 -27.516 1 65.88 109 ALA B CA 1
ATOM 4634 C C . ALA B 1 109 ? 4.957 -70.125 -28.453 1 65.88 109 ALA B C 1
ATOM 4636 O O . ALA B 1 109 ? 4.461 -71.062 -29.125 1 65.88 109 ALA B O 1
ATOM 4637 N N . ILE B 1 110 ? 6.223 -69.812 -28.641 1 61.06 110 ILE B N 1
ATOM 4638 C CA . ILE B 1 110 ? 7.023 -70.5 -29.656 1 61.06 110 ILE B CA 1
ATOM 4639 C C . ILE B 1 110 ? 7.254 -71.938 -29.266 1 61.06 110 ILE B C 1
ATOM 4641 O O . ILE B 1 110 ? 7.402 -72.812 -30.125 1 61.06 110 ILE B O 1
ATOM 4645 N N . GLU B 1 111 ? 7.414 -72.312 -28.094 1 54.12 111 GLU B N 1
ATOM 4646 C CA . GLU B 1 111 ? 7.777 -73.688 -27.75 1 54.12 111 GLU B CA 1
ATOM 4647 C C . GLU B 1 111 ? 6.547 -74.5 -27.375 1 54.12 111 GLU B C 1
ATOM 4649 O O . GLU B 1 111 ? 6.629 -75.438 -26.531 1 54.12 111 GLU B O 1
ATOM 4654 N N . THR B 1 112 ? 5.523 -74.5 -28.078 1 60.12 112 THR B N 1
ATOM 4655 C CA . THR B 1 112 ? 4.359 -75.375 -27.953 1 60.12 112 THR B CA 1
ATOM 4656 C C . THR B 1 112 ? 3.713 -75.25 -26.578 1 60.12 112 THR B C 1
ATOM 4658 O O . THR B 1 112 ? 3.402 -76.25 -25.906 1 60.12 112 THR B O 1
ATOM 4661 N N . GLY B 1 113 ? 3.715 -73.875 -26.094 1 64.94 113 GLY B N 1
ATOM 4662 C CA . GLY B 1 113 ? 2.895 -73.688 -24.922 1 64.94 113 GLY B CA 1
ATOM 4663 C C . GLY B 1 113 ? 3.545 -74.125 -23.641 1 64.94 113 GLY B C 1
ATOM 4664 O O . GLY B 1 113 ? 2.855 -74.5 -22.672 1 64.94 113 GLY B O 1
ATOM 4665 N N . ALA B 1 114 ? 4.809 -74.438 -23.656 1 68.06 114 ALA B N 1
ATOM 4666 C CA . ALA B 1 114 ? 5.465 -74.938 -22.469 1 68.06 114 ALA B CA 1
ATOM 4667 C C . ALA B 1 114 ? 5.484 -73.938 -21.328 1 68.06 114 ALA B C 1
ATOM 4669 O O . ALA B 1 114 ? 5.801 -72.75 -21.547 1 68.06 114 ALA B O 1
ATOM 4670 N N . GLU B 1 115 ? 4.902 -74.438 -20.219 1 76.5 115 GLU B N 1
ATOM 4671 C CA . GLU B 1 115 ? 4.887 -73.625 -19 1 76.5 115 GLU B CA 1
ATOM 4672 C C . GLU B 1 115 ? 6.203 -73.75 -18.234 1 76.5 115 GLU B C 1
ATOM 4674 O O . GLU B 1 115 ? 6.699 -74.812 -18.031 1 76.5 115 GLU B O 1
ATOM 4679 N N . ARG B 1 116 ? 6.891 -72.688 -18.078 1 79.62 116 ARG B N 1
ATOM 4680 C CA . ARG B 1 116 ? 8.102 -72.688 -17.266 1 79.62 116 ARG B CA 1
ATOM 4681 C C . ARG B 1 116 ? 7.898 -71.875 -15.992 1 79.62 116 ARG B C 1
ATOM 4683 O O . ARG B 1 116 ? 7.293 -70.812 -16.031 1 79.62 116 ARG B O 1
ATOM 4690 N N . GLU B 1 117 ? 8.227 -72.562 -14.836 1 84.5 117 GLU B N 1
ATOM 4691 C CA . GLU B 1 117 ? 8.133 -71.875 -13.547 1 84.5 117 GLU B CA 1
ATOM 4692 C C . GLU B 1 117 ? 9.523 -71.625 -12.961 1 84.5 117 GLU B C 1
ATOM 4694 O O . GLU B 1 117 ? 10.391 -72.5 -12.992 1 84.5 117 GLU B O 1
ATOM 4699 N N . PHE B 1 118 ? 9.789 -70.438 -12.672 1 84.75 118 PHE B N 1
ATOM 4700 C CA . PHE B 1 118 ? 11.016 -70 -12.008 1 84.75 118 PHE B CA 1
ATOM 4701 C C . PHE B 1 118 ? 10.734 -69.5 -10.594 1 84.75 118 PHE B C 1
ATOM 4703 O O . PHE B 1 118 ? 9.844 -68.688 -10.391 1 84.75 118 PHE B O 1
ATOM 4710 N N . ARG B 1 119 ? 11.438 -70.125 -9.641 1 88.19 119 ARG B N 1
ATOM 4711 C CA . ARG B 1 119 ? 11.219 -69.688 -8.258 1 88.19 119 ARG B CA 1
ATOM 4712 C C . ARG B 1 119 ? 12.398 -68.875 -7.73 1 88.19 119 ARG B C 1
ATOM 4714 O O . ARG B 1 119 ? 13.555 -69.25 -7.98 1 88.19 119 ARG B O 1
ATOM 4721 N N . ASN B 1 120 ? 12.125 -67.812 -6.988 1 91.5 120 ASN B N 1
ATOM 4722 C CA . ASN B 1 120 ? 13.102 -67 -6.301 1 91.5 120 ASN B CA 1
ATOM 4723 C C . ASN B 1 120 ? 14.219 -66.562 -7.238 1 91.5 120 ASN B C 1
ATOM 4725 O O . ASN B 1 120 ? 15.398 -66.688 -6.918 1 91.5 120 ASN B O 1
ATOM 4729 N N . VAL B 1 121 ? 13.844 -66.125 -8.43 1 89.69 121 VAL B N 1
ATOM 4730 C CA . VAL B 1 121 ? 14.805 -65.75 -9.445 1 89.69 121 VAL B CA 1
ATOM 4731 C C . VAL B 1 121 ? 15.375 -64.375 -9.102 1 89.69 121 VAL B C 1
ATOM 4733 O O . VAL B 1 121 ? 14.617 -63.406 -8.891 1 89.69 121 VAL B O 1
ATOM 4736 N N . ARG B 1 122 ? 16.75 -64.375 -8.969 1 91.56 122 ARG B N 1
ATOM 4737 C CA . ARG B 1 122 ? 17.438 -63.125 -8.75 1 91.56 122 ARG B CA 1
ATOM 4738 C C . ARG B 1 122 ? 17.703 -62.406 -10.07 1 91.56 122 ARG B C 1
ATOM 4740 O O . ARG B 1 122 ? 18.375 -62.938 -10.945 1 91.56 122 ARG B O 1
ATOM 4747 N N . SER B 1 123 ? 17.125 -61.188 -10.219 1 91.75 123 SER B N 1
ATOM 4748 C CA . SER B 1 123 ? 17.375 -60.375 -11.391 1 91.75 123 SER B CA 1
ATOM 4749 C C . SER B 1 123 ? 18.047 -59.062 -11.008 1 91.75 123 SER B C 1
ATOM 4751 O O . SER B 1 123 ? 17.781 -58.5 -9.938 1 91.75 123 SER B O 1
ATOM 4753 N N . GLU B 1 124 ? 18.984 -58.625 -11.836 1 93.62 124 GLU B N 1
ATOM 4754 C CA . GLU B 1 124 ? 19.734 -57.375 -11.586 1 93.62 124 GLU B CA 1
ATOM 4755 C C . GLU B 1 124 ? 19.641 -56.438 -12.773 1 93.62 124 GLU B C 1
ATOM 4757 O O . GLU B 1 124 ? 19.734 -56.875 -13.93 1 93.62 124 GLU B O 1
ATOM 4762 N N . ASN B 1 125 ? 19.422 -55.25 -12.469 1 94.19 125 ASN B N 1
ATOM 4763 C CA . ASN B 1 125 ? 19.406 -54.188 -13.477 1 94.19 125 ASN B CA 1
ATOM 4764 C C . ASN B 1 125 ? 20.266 -53 -13.055 1 94.19 125 ASN B C 1
ATOM 4766 O O . ASN B 1 125 ? 20.125 -52.5 -11.938 1 94.19 125 ASN B O 1
ATOM 4770 N N . ILE B 1 126 ? 21.219 -52.625 -13.883 1 94.75 126 ILE B N 1
ATOM 4771 C CA . ILE B 1 126 ? 22.062 -51.438 -13.688 1 94.75 126 ILE B CA 1
ATOM 4772 C C . ILE B 1 126 ? 21.859 -50.438 -14.836 1 94.75 126 ILE B C 1
ATOM 4774 O O . ILE B 1 126 ? 21.844 -50.844 -16 1 94.75 126 ILE B O 1
ATOM 4778 N N . GLY B 1 127 ? 21.656 -49.281 -14.453 1 94.5 127 GLY B N 1
ATOM 4779 C CA . GLY B 1 127 ? 21.5 -48.25 -15.453 1 94.5 127 GLY B CA 1
ATOM 4780 C C . GLY B 1 127 ? 22.188 -46.938 -15.07 1 94.5 127 GLY B C 1
ATOM 4781 O O . GLY B 1 127 ? 22.25 -46.594 -13.898 1 94.5 127 GLY B O 1
ATOM 4782 N N . ALA B 1 128 ? 22.797 -46.188 -16 1 95.12 128 ALA B N 1
ATOM 4783 C CA . ALA B 1 128 ? 23.406 -44.875 -15.852 1 95.12 128 ALA B CA 1
ATOM 4784 C C . ALA B 1 128 ? 23.25 -44.062 -17.125 1 95.12 128 ALA B C 1
ATOM 4786 O O . ALA B 1 128 ? 23.094 -44.594 -18.219 1 95.12 128 ALA B O 1
ATOM 4787 N N . GLY B 1 129 ? 23.281 -42.75 -16.922 1 95.56 129 GLY B N 1
ATOM 4788 C CA . GLY B 1 129 ? 23.188 -41.906 -18.125 1 95.56 129 GLY B CA 1
ATOM 4789 C C . GLY B 1 129 ? 23.219 -40.438 -17.812 1 95.56 129 GLY B C 1
ATOM 4790 O O . GLY B 1 129 ? 23.203 -40.031 -16.656 1 95.56 129 GLY B O 1
ATOM 4791 N N . ALA B 1 130 ? 23.453 -39.656 -18.844 1 96.19 130 ALA B N 1
ATOM 4792 C CA . ALA B 1 130 ? 23.375 -38.188 -18.844 1 96.19 130 ALA B CA 1
ATOM 4793 C C . ALA B 1 130 ? 22.453 -37.688 -19.953 1 96.19 130 ALA B C 1
ATOM 4795 O O . ALA B 1 130 ? 22.453 -38.25 -21.062 1 96.19 130 ALA B O 1
ATOM 4796 N N . SER B 1 131 ? 21.672 -36.781 -19.547 1 95.94 131 SER B N 1
ATOM 4797 C CA . SER B 1 131 ? 20.703 -36.281 -20.531 1 95.94 131 SER B CA 1
ATOM 4798 C C . SER B 1 131 ? 20.688 -34.75 -20.562 1 95.94 131 SER B C 1
ATOM 4800 O O . SER B 1 131 ? 20.938 -34.125 -19.547 1 95.94 131 SER B O 1
ATOM 4802 N N . LEU B 1 132 ? 20.484 -34.156 -21.75 1 96.69 132 LEU B N 1
ATOM 4803 C CA . LEU B 1 132 ? 20.328 -32.719 -22 1 96.69 132 LEU B CA 1
ATOM 4804 C C . LEU B 1 132 ? 18.953 -32.406 -22.594 1 96.69 132 LEU B C 1
ATOM 4806 O O . LEU B 1 132 ? 18.5 -33.125 -23.516 1 96.69 132 LEU B O 1
ATOM 4810 N N . SER B 1 133 ? 18.281 -31.531 -21.984 1 96.81 133 SER B N 1
ATOM 4811 C CA . SER B 1 133 ? 17 -31.062 -22.484 1 96.81 133 SER B CA 1
ATOM 4812 C C . SER B 1 133 ? 17.031 -29.578 -22.812 1 96.81 133 SER B C 1
ATOM 4814 O O . SER B 1 133 ? 17.469 -28.766 -22 1 96.81 133 SER B O 1
ATOM 4816 N N . TRP B 1 134 ? 16.578 -29.219 -24 1 96.88 134 TRP B N 1
ATOM 4817 C CA . TRP B 1 134 ? 16.594 -27.828 -24.469 1 96.88 134 TRP B CA 1
ATOM 4818 C C . TRP B 1 134 ? 15.219 -27.438 -25 1 96.88 134 TRP B C 1
ATOM 4820 O O . TRP B 1 134 ? 14.773 -27.938 -26.031 1 96.88 134 TRP B O 1
ATOM 4830 N N . ARG B 1 135 ? 14.586 -26.453 -24.266 1 96.62 135 ARG B N 1
ATOM 4831 C CA . ARG B 1 135 ? 13.305 -25.938 -24.734 1 96.62 135 ARG B CA 1
ATOM 4832 C C . ARG B 1 135 ? 13.492 -25.047 -25.953 1 96.62 135 ARG B C 1
ATOM 4834 O O . ARG B 1 135 ? 14.062 -23.953 -25.844 1 96.62 135 ARG B O 1
ATOM 4841 N N . ILE B 1 136 ? 12.938 -25.469 -27.031 1 96.19 136 ILE B N 1
ATOM 4842 C CA . ILE B 1 136 ? 13.109 -24.75 -28.297 1 96.19 136 ILE B CA 1
ATOM 4843 C C . ILE B 1 136 ? 11.945 -23.781 -28.5 1 96.19 136 ILE B C 1
ATOM 4845 O O . ILE B 1 136 ? 12.117 -22.703 -29.062 1 96.19 136 ILE B O 1
ATOM 4849 N N . PHE B 1 137 ? 10.828 -24.219 -28.109 1 97.19 137 PHE B N 1
ATOM 4850 C CA . PHE B 1 137 ? 9.617 -23.422 -28.281 1 97.19 137 PHE B CA 1
ATOM 4851 C C . PHE B 1 137 ? 8.633 -23.672 -27.141 1 97.19 137 PHE B C 1
ATOM 4853 O O . PHE B 1 137 ? 8.422 -24.812 -26.734 1 97.19 137 PHE B O 1
ATOM 4860 N N . ASP B 1 138 ? 8.07 -22.578 -26.594 1 96.69 138 ASP B N 1
ATOM 4861 C CA . ASP B 1 138 ? 7.094 -22.703 -25.516 1 96.69 138 ASP B CA 1
ATOM 4862 C C . ASP B 1 138 ? 5.977 -21.672 -25.656 1 96.69 138 ASP B C 1
ATOM 4864 O O . ASP B 1 138 ? 5.547 -21.062 -24.672 1 96.69 138 ASP B O 1
ATOM 4868 N N . GLY B 1 139 ? 5.602 -21.422 -26.938 1 96.62 139 GLY B N 1
ATOM 4869 C CA . GLY B 1 139 ? 4.562 -20.453 -27.203 1 96.62 139 GLY B CA 1
ATOM 4870 C C . GLY B 1 139 ? 5.012 -19.016 -26.953 1 96.62 139 GLY B C 1
ATOM 4871 O O . GLY B 1 139 ? 4.223 -18.172 -26.531 1 96.62 139 GLY B O 1
ATOM 4872 N N . LEU B 1 140 ? 6.285 -18.766 -26.984 1 96.88 140 LEU B N 1
ATOM 4873 C CA . LEU B 1 140 ? 6.934 -17.469 -26.844 1 96.88 140 LEU B CA 1
ATOM 4874 C C . LEU B 1 140 ? 6.941 -17.031 -25.375 1 96.88 140 LEU B C 1
ATOM 4876 O O . LEU B 1 140 ? 7.117 -15.844 -25.094 1 96.88 140 LEU B O 1
ATOM 4880 N N . GLY B 1 141 ? 6.648 -18 -24.422 1 97.06 141 GLY B N 1
ATOM 4881 C CA . GLY B 1 141 ? 6.68 -17.688 -23 1 97.06 141 GLY B CA 1
ATOM 4882 C C . GLY B 1 141 ? 8.055 -17.281 -22.516 1 97.06 141 GLY B C 1
ATOM 4883 O O . GLY B 1 141 ? 8.18 -16.422 -21.641 1 97.06 141 GLY B O 1
ATOM 4884 N N . MET B 1 142 ? 9.031 -17.891 -23.062 1 97 142 MET B N 1
ATOM 4885 C CA . MET B 1 142 ? 10.398 -17.594 -22.641 1 97 142 MET B CA 1
ATOM 4886 C C . MET B 1 142 ? 10.766 -16.156 -22.953 1 97 142 MET B C 1
ATOM 4888 O O . MET B 1 142 ? 11.43 -15.492 -22.141 1 97 142 MET B O 1
ATOM 4892 N N . PHE B 1 143 ? 10.32 -15.609 -24.156 1 97.75 143 PHE B N 1
ATOM 4893 C CA . PHE B 1 143 ? 10.594 -14.227 -24.516 1 97.75 143 PHE B CA 1
ATOM 4894 C C . PHE B 1 143 ? 9.828 -13.266 -23.625 1 97.75 143 PHE B C 1
ATOM 4896 O O . PHE B 1 143 ? 10.367 -12.25 -23.188 1 97.75 143 PHE B O 1
ATOM 4903 N N . ALA B 1 144 ? 8.539 -13.648 -23.359 1 97.88 144 ALA B N 1
ATOM 4904 C CA . ALA B 1 144 ? 7.719 -12.82 -22.484 1 97.88 144 ALA B CA 1
ATOM 4905 C C . ALA B 1 144 ? 8.305 -12.773 -21.078 1 97.88 144 ALA B C 1
ATOM 4907 O O . ALA B 1 144 ? 8.328 -11.711 -20.438 1 97.88 144 ALA B O 1
ATOM 4908 N N . THR B 1 145 ? 8.789 -13.867 -20.578 1 97.94 145 THR B N 1
ATOM 4909 C CA . THR B 1 145 ? 9.414 -13.938 -19.266 1 97.94 145 THR B CA 1
ATOM 4910 C C . THR B 1 145 ? 10.68 -13.094 -19.219 1 97.94 145 THR B C 1
ATOM 4912 O O . THR B 1 145 ? 10.93 -12.391 -18.234 1 97.94 145 THR B O 1
ATOM 4915 N N . PHE B 1 146 ? 11.445 -13.211 -20.297 1 98 146 PHE B N 1
ATOM 4916 C CA . PHE B 1 146 ? 12.656 -12.406 -20.375 1 98 146 PHE B CA 1
ATOM 4917 C C . PHE B 1 146 ? 12.32 -10.922 -20.344 1 98 146 PHE B C 1
ATOM 4919 O O . PHE B 1 146 ? 12.945 -10.156 -19.594 1 98 146 PHE B O 1
ATOM 4926 N N . ASP B 1 147 ? 11.344 -10.508 -21.109 1 97.94 147 ASP B N 1
ATOM 4927 C CA . ASP B 1 147 ? 10.906 -9.117 -21.109 1 97.94 147 ASP B CA 1
ATOM 4928 C C . ASP B 1 147 ? 10.438 -8.688 -19.719 1 97.94 147 ASP B C 1
ATOM 4930 O O . ASP B 1 147 ? 10.773 -7.594 -19.266 1 97.94 147 ASP B O 1
ATOM 4934 N N . ARG B 1 148 ? 9.641 -9.531 -19.047 1 98.06 148 ARG B N 1
ATOM 4935 C CA . ARG B 1 148 ? 9.086 -9.242 -17.734 1 98.06 148 ARG B CA 1
ATOM 4936 C C . ARG B 1 148 ? 10.188 -8.977 -16.719 1 98.06 148 ARG B C 1
ATOM 4938 O O . ARG B 1 148 ? 10.117 -8.016 -15.953 1 98.06 148 ARG B O 1
ATOM 4945 N N . THR B 1 149 ? 11.195 -9.797 -16.719 1 98.06 149 THR B N 1
ATOM 4946 C CA . THR B 1 149 ? 12.273 -9.641 -15.75 1 98.06 149 THR B CA 1
ATOM 4947 C C . THR B 1 149 ? 13.086 -8.383 -16.031 1 98.06 149 THR B C 1
ATOM 4949 O O . THR B 1 149 ? 13.586 -7.738 -15.109 1 98.06 149 THR B O 1
ATOM 4952 N N . GLY B 1 150 ? 13.25 -8.023 -17.312 1 98.06 150 GLY B N 1
ATOM 4953 C CA . GLY B 1 150 ? 13.898 -6.762 -17.656 1 98.06 150 GLY B CA 1
ATOM 4954 C C . GLY B 1 150 ? 13.141 -5.551 -17.141 1 98.06 150 GLY B C 1
ATOM 4955 O O . GLY B 1 150 ? 13.75 -4.605 -16.625 1 98.06 150 GLY B O 1
ATOM 4956 N N . LEU B 1 151 ? 11.859 -5.613 -17.312 1 98 151 LEU B N 1
ATOM 4957 C CA . LEU B 1 151 ? 11.008 -4.539 -16.812 1 98 151 LEU B CA 1
ATOM 4958 C C . LEU B 1 151 ? 11.07 -4.473 -15.289 1 98 151 LEU B C 1
ATOM 4960 O O . LEU B 1 151 ? 11.07 -3.385 -14.703 1 98 151 LEU B O 1
ATOM 4964 N N . GLN B 1 152 ? 11.117 -5.625 -14.625 1 98.12 152 GLN B N 1
ATOM 4965 C CA . GLN B 1 152 ? 11.234 -5.672 -13.172 1 98.12 152 GLN B CA 1
ATOM 4966 C C . GLN B 1 152 ? 12.539 -5.035 -12.703 1 98.12 152 GLN B C 1
ATOM 4968 O O . GLN B 1 152 ? 12.578 -4.391 -11.648 1 98.12 152 GLN B O 1
ATOM 4973 N N . TYR B 1 153 ? 13.578 -5.254 -13.5 1 98.12 153 TYR B N 1
ATOM 4974 C CA . TYR B 1 153 ? 14.844 -4.598 -13.195 1 98.12 153 TYR B CA 1
ATOM 4975 C C . TYR B 1 153 ? 14.711 -3.08 -13.297 1 98.12 153 TYR B C 1
ATOM 4977 O O . TYR B 1 153 ? 15.141 -2.354 -12.398 1 98.12 153 TYR B O 1
ATOM 4985 N N . SER B 1 154 ? 14.07 -2.598 -14.312 1 98 154 SER B N 1
ATOM 4986 C CA . SER B 1 154 ? 13.852 -1.167 -14.5 1 98 154 SER B CA 1
ATOM 4987 C C . SER B 1 154 ? 13.016 -0.585 -13.359 1 98 154 SER B C 1
ATOM 4989 O O . SER B 1 154 ? 13.281 0.525 -12.898 1 98 154 SER B O 1
ATOM 4991 N N . VAL B 1 155 ? 11.969 -1.297 -12.93 1 98 155 VAL B N 1
ATOM 4992 C CA . VAL B 1 155 ? 11.133 -0.861 -11.82 1 98 155 VAL B CA 1
ATOM 4993 C C . VAL B 1 155 ? 11.984 -0.719 -10.562 1 98 155 VAL B C 1
ATOM 4995 O O . VAL B 1 155 ? 11.836 0.246 -9.805 1 98 155 VAL B O 1
ATOM 4998 N N . SER B 1 156 ? 12.852 -1.69 -10.336 1 97.94 156 SER B N 1
ATOM 4999 C CA . SER B 1 156 ? 13.695 -1.662 -9.148 1 97.94 156 SER B CA 1
ATOM 5000 C C . SER B 1 156 ? 14.609 -0.439 -9.148 1 97.94 156 SER B C 1
ATOM 5002 O O . SER B 1 156 ? 14.867 0.147 -8.094 1 97.94 156 SER B O 1
ATOM 5004 N N . GLU B 1 157 ? 15.102 -0.085 -10.32 1 97.12 157 GLU B N 1
ATOM 5005 C CA . GLU B 1 157 ? 15.914 1.121 -10.445 1 97.12 157 GLU B CA 1
ATOM 5006 C C . GLU B 1 157 ? 15.109 2.371 -10.109 1 97.12 157 GLU B C 1
ATOM 5008 O O . GLU B 1 157 ? 15.594 3.264 -9.414 1 97.12 157 GLU B O 1
ATOM 5013 N N . MET B 1 158 ? 13.875 2.381 -10.602 1 96.81 158 MET B N 1
ATOM 5014 C CA . MET B 1 158 ? 13.016 3.533 -10.336 1 96.81 158 MET B CA 1
ATOM 5015 C C . MET B 1 158 ? 12.625 3.598 -8.859 1 96.81 158 MET B C 1
ATOM 5017 O O . MET B 1 158 ? 12.477 4.684 -8.305 1 96.81 158 MET B O 1
ATOM 5021 N N . GLN B 1 159 ? 12.453 2.504 -8.219 1 97.44 159 GLN B N 1
ATOM 5022 C CA . GLN B 1 159 ? 12.172 2.459 -6.785 1 97.44 159 GLN B CA 1
ATOM 5023 C C . GLN B 1 159 ? 13.359 2.979 -5.977 1 97.44 159 GLN B C 1
ATOM 5025 O O . GLN B 1 159 ? 13.18 3.652 -4.961 1 97.44 159 GLN B O 1
ATOM 5030 N N . THR B 1 160 ? 14.523 2.6 -6.426 1 97.25 160 THR B N 1
ATOM 5031 C CA . THR B 1 160 ? 15.727 3.123 -5.789 1 97.25 160 THR B CA 1
ATOM 5032 C C . THR B 1 160 ? 15.781 4.645 -5.906 1 97.25 160 THR B C 1
ATOM 5034 O O . THR B 1 160 ? 16.078 5.336 -4.93 1 97.25 160 THR B O 1
ATOM 5037 N N . ARG B 1 161 ? 15.477 5.133 -7.043 1 96.44 161 ARG B N 1
ATOM 5038 C CA . ARG B 1 161 ? 15.438 6.574 -7.27 1 96.44 161 ARG B CA 1
ATOM 5039 C C . ARG B 1 161 ? 14.461 7.254 -6.309 1 96.44 161 ARG B C 1
ATOM 5041 O O . ARG B 1 161 ? 14.758 8.312 -5.758 1 96.44 161 ARG B O 1
ATOM 5048 N N . ARG B 1 162 ? 13.305 6.688 -6.117 1 95.81 162 ARG B N 1
ATOM 5049 C CA . ARG B 1 162 ? 12.297 7.254 -5.223 1 95.81 162 ARG B CA 1
ATOM 5050 C C . ARG B 1 162 ? 12.836 7.352 -3.797 1 95.81 162 ARG B C 1
ATOM 5052 O O . ARG B 1 162 ? 12.625 8.359 -3.119 1 95.81 162 ARG B O 1
ATOM 5059 N N . VAL B 1 163 ? 13.547 6.367 -3.395 1 97.06 163 VAL B N 1
ATOM 5060 C CA . VAL B 1 163 ? 14.109 6.359 -2.049 1 97.06 163 VAL B CA 1
ATOM 5061 C C . VAL B 1 163 ? 15.18 7.434 -1.929 1 97.06 163 VAL B C 1
ATOM 5063 O O . VAL B 1 163 ? 15.25 8.141 -0.919 1 97.06 163 VAL B O 1
ATOM 5066 N N . VAL B 1 164 ? 15.969 7.555 -2.949 1 96.69 164 VAL B N 1
ATOM 5067 C CA . VAL B 1 164 ? 17 8.578 -2.988 1 96.69 164 VAL B CA 1
ATOM 5068 C C . VAL B 1 164 ? 16.359 9.969 -2.93 1 96.69 164 VAL B C 1
ATOM 5070 O O . VAL B 1 164 ? 16.797 10.828 -2.156 1 96.69 164 VAL B O 1
ATOM 5073 N N . GLU B 1 165 ? 15.344 10.141 -3.738 1 95.81 165 GLU B N 1
ATOM 5074 C CA . GLU B 1 165 ? 14.633 11.414 -3.766 1 95.81 165 GLU B CA 1
ATOM 5075 C C . GLU B 1 165 ? 14.062 11.758 -2.391 1 95.81 165 GLU B C 1
ATOM 5077 O O . GLU B 1 165 ? 14.172 12.898 -1.937 1 95.81 165 GLU B O 1
ATOM 5082 N N . ASN B 1 166 ? 13.484 10.812 -1.705 1 95.56 166 ASN B N 1
ATOM 5083 C CA . ASN B 1 166 ? 12.93 11.039 -0.373 1 95.56 166 ASN B CA 1
ATOM 5084 C C . ASN B 1 166 ? 14.031 11.367 0.637 1 95.56 166 ASN B C 1
ATOM 5086 O O . ASN B 1 166 ? 13.852 12.242 1.492 1 95.56 166 ASN B O 1
ATOM 5090 N N . LEU B 1 167 ? 15.133 10.672 0.494 1 96.75 167 LEU B N 1
ATOM 5091 C CA . LEU B 1 167 ? 16.234 10.906 1.415 1 96.75 167 LEU B CA 1
ATOM 5092 C C . LEU B 1 167 ? 16.781 12.32 1.256 1 96.75 167 LEU B C 1
ATOM 5094 O O . LEU B 1 167 ? 17.062 12.992 2.246 1 96.75 167 LEU B O 1
ATOM 5098 N N . VAL B 1 168 ? 16.938 12.766 0.045 1 96.5 168 VAL B N 1
ATOM 5099 C CA . VAL B 1 168 ? 17.453 14.102 -0.226 1 96.5 168 VAL B CA 1
ATOM 5100 C C . VAL B 1 168 ? 16.531 15.148 0.395 1 96.5 168 VAL B C 1
ATOM 5102 O O . VAL B 1 168 ? 17 16.125 0.974 1 96.5 168 VAL B O 1
ATOM 5105 N N . VAL B 1 169 ? 15.234 14.938 0.306 1 96 169 VAL B N 1
ATOM 5106 C CA . VAL B 1 169 ? 14.266 15.859 0.895 1 96 169 VAL B CA 1
ATOM 5107 C C . VAL B 1 169 ? 14.383 15.82 2.418 1 96 169 VAL B C 1
ATOM 5109 O O . VAL B 1 169 ? 14.383 16.875 3.07 1 96 169 VAL B O 1
ATOM 5112 N N . ASP B 1 170 ? 14.547 14.625 2.965 1 96.88 170 ASP B N 1
ATOM 5113 C CA . ASP B 1 170 ? 14.625 14.469 4.414 1 96.88 170 ASP B CA 1
ATOM 5114 C C . ASP B 1 170 ? 15.875 15.148 4.969 1 96.88 170 ASP B C 1
ATOM 5116 O O . ASP B 1 170 ? 15.812 15.836 5.992 1 96.88 170 ASP B O 1
ATOM 5120 N N . ILE B 1 171 ? 16.953 14.984 4.27 1 95.5 171 ILE B N 1
ATOM 5121 C CA . ILE B 1 171 ? 18.203 15.617 4.699 1 95.5 171 ILE B CA 1
ATOM 5122 C C . ILE B 1 171 ? 18.078 17.141 4.617 1 95.5 171 ILE B C 1
ATOM 5124 O O . ILE B 1 171 ? 18.453 17.844 5.547 1 95.5 171 ILE B O 1
ATOM 5128 N N . SER B 1 172 ? 17.516 17.609 3.551 1 95.44 172 SER B N 1
ATOM 5129 C CA . SER B 1 172 ? 17.312 19.047 3.387 1 95.44 172 SER B CA 1
ATOM 5130 C C . SER B 1 172 ? 16.406 19.609 4.469 1 95.44 172 SER B C 1
ATOM 5132 O O . SER B 1 172 ? 16.656 20.688 5 1 95.44 172 SER B O 1
ATOM 5134 N N . ASP B 1 173 ? 15.32 18.891 4.773 1 96.44 173 ASP B N 1
ATOM 5135 C CA . ASP B 1 173 ? 14.391 19.297 5.824 1 96.44 173 ASP B CA 1
ATOM 5136 C C . ASP B 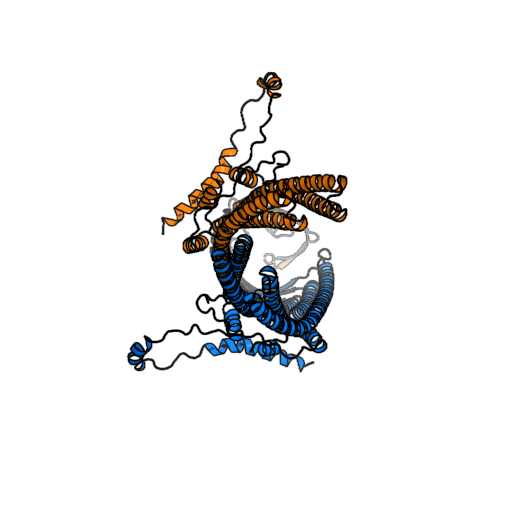1 173 ? 15.109 19.453 7.164 1 96.44 173 ASP B C 1
ATOM 5138 O O . ASP B 1 173 ? 14.977 20.484 7.832 1 96.44 173 ASP B O 1
ATOM 5142 N N . GLN B 1 174 ? 15.891 18.469 7.445 1 93.69 174 GLN B N 1
ATOM 5143 C CA . GLN B 1 174 ? 16.578 18.5 8.727 1 93.69 174 GLN B CA 1
ATOM 5144 C C . GLN B 1 174 ? 17.672 19.578 8.742 1 93.69 174 GLN B C 1
ATOM 5146 O O . GLN B 1 174 ? 17.891 20.234 9.758 1 93.69 174 GLN B O 1
ATOM 5151 N N . TYR B 1 175 ? 18.391 19.75 7.652 1 93.38 175 TYR B N 1
ATOM 5152 C CA . TYR B 1 175 ? 19.438 20.781 7.535 1 93.38 175 TYR B CA 1
ATOM 5153 C C . TYR B 1 175 ? 18.859 22.156 7.809 1 93.38 175 TYR B C 1
ATOM 5155 O O . TYR B 1 175 ? 19.375 22.891 8.664 1 93.38 175 TYR B O 1
ATOM 5163 N N . TYR B 1 176 ? 17.797 22.469 7.137 1 94.38 176 TYR B N 1
ATOM 5164 C CA . TYR B 1 176 ? 17.219 23.797 7.293 1 94.38 176 TYR B CA 1
ATOM 5165 C C . TYR B 1 176 ? 16.547 23.953 8.648 1 94.38 176 TYR B C 1
ATOM 5167 O O . TYR B 1 176 ? 16.469 25.047 9.195 1 94.38 176 TYR B O 1
ATOM 5175 N N . ARG B 1 177 ? 16.078 22.875 9.195 1 94.12 177 ARG B N 1
ATOM 5176 C CA . ARG B 1 177 ? 15.562 22.922 10.562 1 94.12 177 ARG B CA 1
ATOM 5177 C C . ARG B 1 177 ? 16.656 23.328 11.547 1 94.12 177 ARG B C 1
ATOM 5179 O O . ARG B 1 177 ? 16.406 24.078 12.492 1 94.12 177 ARG B O 1
ATOM 5186 N N . ILE B 1 178 ? 17.812 22.828 11.312 1 92.75 178 ILE B N 1
ATOM 5187 C CA . ILE B 1 178 ? 18.938 23.172 12.172 1 92.75 178 ILE B CA 1
ATOM 5188 C C . ILE B 1 178 ? 19.266 24.656 12.023 1 92.75 178 ILE B C 1
ATOM 5190 O O . ILE B 1 178 ? 19.5 25.344 13.008 1 92.75 178 ILE B O 1
ATOM 5194 N N . VAL B 1 179 ? 19.266 25.125 10.805 1 92.38 179 VAL B N 1
ATOM 5195 C CA . VAL B 1 179 ? 19.531 26.531 10.547 1 92.38 179 VAL B CA 1
ATOM 5196 C C . VAL B 1 179 ? 18.547 27.406 11.328 1 92.38 179 VAL B C 1
ATOM 5198 O O . VAL B 1 179 ? 18.953 28.344 12.016 1 92.38 179 VAL B O 1
ATOM 5201 N N . VAL B 1 180 ? 17.281 27 11.242 1 94.31 180 VAL B N 1
ATOM 5202 C CA . VAL B 1 180 ? 16.25 27.766 11.922 1 94.31 180 VAL B CA 1
ATOM 5203 C C . VAL B 1 180 ? 16.422 27.641 13.438 1 94.31 180 VAL B C 1
ATOM 5205 O O . VAL B 1 180 ? 16.281 28.625 14.164 1 94.31 180 VAL B O 1
ATOM 5208 N N . GLN B 1 181 ? 16.719 26.5 13.867 1 92.94 181 GLN B N 1
ATOM 5209 C CA . GLN B 1 181 ? 16.859 26.266 15.305 1 92.94 181 GLN B CA 1
ATOM 5210 C C . GLN B 1 181 ? 18.031 27.031 15.875 1 92.94 181 GLN B C 1
ATOM 5212 O O . GLN B 1 181 ? 18 27.484 17.016 1 92.94 181 GLN B O 1
ATOM 5217 N N . GLU B 1 182 ? 19.094 27.219 15.109 1 91.81 182 GLU B N 1
ATOM 5218 C CA . GLU B 1 182 ? 20.234 28.031 15.539 1 91.81 182 GLU B CA 1
ATOM 5219 C C . GLU B 1 182 ? 19.828 29.484 15.727 1 91.81 182 GLU B C 1
ATOM 5221 O O . GLU B 1 182 ? 20.234 30.125 16.703 1 91.81 182 GLU B O 1
ATOM 5226 N N . HIS B 1 183 ? 19.047 29.922 14.812 1 91.94 183 HIS B N 1
ATOM 5227 C CA . HIS B 1 183 ? 18.562 31.297 14.922 1 91.94 183 HIS B CA 1
ATOM 5228 C C . HIS B 1 183 ? 17.625 31.453 16.109 1 91.94 183 HIS B C 1
ATOM 5230 O O . HIS B 1 183 ? 17.641 32.5 16.781 1 91.94 183 HIS B O 1
ATOM 5236 N N . ARG B 1 184 ? 16.812 30.422 16.359 1 93.31 184 ARG B N 1
ATOM 5237 C CA . ARG B 1 184 ? 15.914 30.453 17.5 1 93.31 184 ARG B CA 1
ATOM 5238 C C . ARG B 1 184 ? 16.703 30.453 18.812 1 93.31 184 ARG B C 1
ATOM 5240 O O . ARG B 1 184 ? 16.328 31.141 19.766 1 93.31 184 ARG B O 1
ATOM 5247 N N . LEU B 1 185 ? 17.75 29.719 18.812 1 93.5 185 LEU B N 1
ATOM 5248 C CA . LEU B 1 185 ? 18.594 29.672 20 1 93.5 185 LEU B CA 1
ATOM 5249 C C . LEU B 1 185 ? 19.25 31.031 20.266 1 93.5 185 LEU B C 1
ATOM 5251 O O . LEU B 1 185 ? 19.297 31.484 21.406 1 93.5 185 LEU B O 1
ATOM 5255 N N . GLU B 1 186 ? 19.688 31.641 19.219 1 92.5 186 GLU B N 1
ATOM 5256 C CA . GLU B 1 186 ? 20.297 32.969 19.359 1 92.5 186 GLU B CA 1
ATOM 5257 C C . GLU B 1 186 ? 19.281 33.969 19.859 1 92.5 186 GLU B C 1
ATOM 5259 O O . GLU B 1 186 ? 19.609 34.812 20.719 1 92.5 186 GLU B O 1
ATOM 5264 N N . ALA B 1 187 ? 18.062 33.875 19.312 1 91.5 187 ALA B N 1
ATOM 5265 C CA . ALA B 1 187 ? 17.016 34.75 19.781 1 91.5 187 ALA B CA 1
ATOM 5266 C C . ALA B 1 187 ? 16.672 34.5 21.234 1 91.5 187 ALA B C 1
ATOM 5268 O O . ALA B 1 187 ? 16.438 35.438 22 1 91.5 187 ALA B O 1
ATOM 5269 N N . ALA B 1 188 ? 16.672 33.312 21.625 1 94.81 188 ALA B N 1
ATOM 5270 C CA . ALA B 1 188 ? 16.391 32.938 23.016 1 94.81 188 ALA B CA 1
ATOM 5271 C C . ALA B 1 188 ? 17.469 33.438 23.953 1 94.81 188 ALA B C 1
ATOM 5273 O O . ALA B 1 188 ? 17.188 33.875 25.078 1 94.81 188 ALA B O 1
ATOM 5274 N N . ARG B 1 189 ? 18.703 33.406 23.516 1 95.25 189 ARG B N 1
ATOM 5275 C CA . ARG B 1 189 ? 19.812 33.938 24.312 1 95.25 189 ARG B CA 1
ATOM 5276 C C . ARG B 1 189 ? 19.672 35.438 24.531 1 95.25 189 ARG B C 1
ATOM 5278 O O . ARG B 1 189 ? 19.875 35.906 25.656 1 95.25 189 ARG B O 1
ATOM 5285 N N . ARG B 1 190 ? 19.312 36.031 23.453 1 91.19 190 ARG B N 1
ATOM 5286 C CA . ARG B 1 190 ? 19.125 37.469 23.562 1 91.19 190 ARG B CA 1
ATOM 5287 C C . ARG B 1 190 ? 17.969 37.812 24.516 1 91.19 190 ARG B C 1
ATOM 5289 O O . ARG B 1 190 ? 18.062 38.75 25.297 1 91.19 190 ARG B O 1
ATOM 5296 N N . LEU B 1 191 ? 16.906 37.031 24.406 1 92.62 191 LEU B N 1
ATOM 5297 C CA . LEU B 1 191 ? 15.758 37.219 25.297 1 92.62 191 LEU B CA 1
ATOM 5298 C C . LEU B 1 191 ? 16.141 37 26.75 1 92.62 191 LEU B C 1
ATOM 5300 O O . LEU B 1 191 ? 15.758 37.781 27.625 1 92.62 191 LEU B O 1
ATOM 5304 N N . MET B 1 192 ? 16.922 36 27.016 1 93.81 192 MET B N 1
ATOM 5305 C CA . MET B 1 192 ? 17.359 35.688 28.375 1 93.81 192 MET B CA 1
ATOM 5306 C C . MET B 1 192 ? 18.266 36.781 28.922 1 93.81 192 MET B C 1
ATOM 5308 O O . MET B 1 192 ? 18.172 37.156 30.078 1 93.81 192 MET B O 1
ATOM 5312 N N . GLU B 1 193 ? 19.094 37.344 28.094 1 92.31 193 GLU B N 1
ATOM 5313 C CA . GLU B 1 193 ? 19.984 38.406 28.5 1 92.31 193 GLU B CA 1
ATOM 5314 C C . GLU B 1 193 ? 19.188 39.656 28.891 1 92.31 193 GLU B C 1
ATOM 5316 O O . GLU B 1 193 ? 19.516 40.312 29.891 1 92.31 193 GLU B O 1
ATOM 5321 N N . LEU B 1 194 ? 18.188 39.906 28.109 1 88.81 194 LEU B N 1
ATOM 5322 C CA . LEU B 1 194 ? 17.344 41.062 28.406 1 88.81 194 LEU B CA 1
ATOM 5323 C C . LEU B 1 194 ? 16.594 40.844 29.719 1 88.81 194 LEU B C 1
ATOM 5325 O O . LEU B 1 194 ? 16.453 41.781 30.516 1 88.81 194 LEU B O 1
ATOM 5329 N N . SER B 1 195 ? 16.094 39.688 29.906 1 92.19 195 SER B N 1
ATOM 5330 C CA . SER B 1 195 ? 15.375 39.375 31.141 1 92.19 195 SER B CA 1
ATOM 5331 C C . SER B 1 195 ? 16.312 39.406 32.344 1 92.19 195 SER B C 1
ATOM 5333 O O . SER B 1 195 ? 15.898 39.812 33.438 1 92.19 195 SER B O 1
ATOM 5335 N N . ARG B 1 196 ? 17.484 39.031 32.219 1 91.5 196 ARG B N 1
ATOM 5336 C CA . ARG B 1 196 ? 18.469 39.094 33.281 1 91.5 196 ARG B CA 1
ATOM 5337 C C . ARG B 1 196 ? 18.766 40.531 33.656 1 91.5 196 ARG B C 1
ATOM 5339 O O . ARG B 1 196 ? 18.859 40.844 34.844 1 91.5 196 ARG B O 1
ATOM 5346 N N . GLU B 1 197 ? 18.891 41.281 32.625 1 87.88 197 GLU B N 1
ATOM 5347 C CA . GLU B 1 197 ? 19.141 42.688 32.875 1 87.88 197 GLU B CA 1
ATOM 5348 C C . GLU B 1 197 ? 17.969 43.344 33.594 1 87.88 197 GLU B C 1
ATOM 5350 O O . GLU B 1 197 ? 18.156 44.156 34.5 1 87.88 197 GLU B O 1
ATOM 5355 N N . ARG B 1 198 ? 16.812 43 33.219 1 89.31 198 ARG B N 1
ATOM 5356 C CA . ARG B 1 198 ? 15.609 43.5 33.875 1 89.31 198 ARG B CA 1
ATOM 5357 C C . ARG B 1 198 ? 15.555 43.094 35.344 1 89.31 198 ARG B C 1
ATOM 5359 O O . ARG B 1 198 ? 15.219 43.875 36.219 1 89.31 198 ARG B O 1
ATOM 5366 N N . TYR B 1 199 ? 15.82 41.875 35.562 1 91.06 199 TYR B N 1
ATOM 5367 C CA . TYR B 1 199 ? 15.844 41.344 36.938 1 91.06 199 TYR B CA 1
ATOM 5368 C C . TYR B 1 199 ? 16.844 42.094 37.781 1 91.06 199 TYR B C 1
ATOM 5370 O O . TYR B 1 199 ? 16.562 42.469 38.906 1 91.06 199 TYR B O 1
ATOM 5378 N N . ARG B 1 200 ? 17.969 42.406 37.25 1 89.94 200 ARG B N 1
ATOM 5379 C CA . ARG B 1 200 ? 19.016 43.125 37.969 1 89.94 200 ARG B CA 1
ATOM 5380 C C . ARG B 1 200 ? 18.562 44.562 38.281 1 89.94 200 ARG B C 1
ATOM 5382 O O . ARG B 1 200 ? 18.766 45.031 39.406 1 89.94 200 ARG B O 1
ATOM 5389 N N . ILE B 1 201 ? 17.953 45.188 37.312 1 85 201 ILE B N 1
ATOM 5390 C CA . ILE B 1 201 ? 17.516 46.562 37.469 1 85 201 ILE B CA 1
ATOM 5391 C C . ILE B 1 201 ? 16.453 46.625 38.594 1 85 201 ILE B C 1
ATOM 5393 O O . ILE B 1 201 ? 16.547 47.469 39.469 1 85 201 ILE B O 1
ATOM 5397 N N . ILE B 1 202 ? 15.5 45.719 38.531 1 89.44 202 ILE B N 1
ATOM 5398 C CA . ILE B 1 202 ? 14.406 45.75 39.5 1 89.44 202 ILE B CA 1
ATOM 5399 C C . ILE B 1 202 ? 14.938 45.375 40.875 1 89.44 202 ILE B C 1
ATOM 5401 O O . ILE B 1 202 ? 14.461 45.906 41.906 1 89.44 202 ILE B O 1
ATOM 5405 N N . GLN B 1 203 ? 15.906 44.531 40.938 1 90.06 203 GLN B N 1
ATOM 5406 C CA . GLN B 1 203 ? 16.531 44.188 42.219 1 90.06 203 GLN B CA 1
ATOM 5407 C C . GLN B 1 203 ? 17.172 45.406 42.875 1 90.06 203 GLN B C 1
ATOM 5409 O O . GLN B 1 203 ? 17.031 45.625 44.062 1 90.06 203 GLN B O 1
ATOM 5414 N N . GLU B 1 204 ? 17.766 46.188 42.062 1 87.69 204 GLU B N 1
ATOM 5415 C CA . GLU B 1 204 ? 18.391 47.406 42.562 1 87.69 204 GLU B CA 1
ATOM 5416 C C . GLU B 1 204 ? 17.344 48.438 43 1 87.69 204 GLU B C 1
ATOM 5418 O O . GLU B 1 204 ? 17.531 49.125 43.969 1 87.69 204 GLU B O 1
ATOM 5423 N N . GLN B 1 205 ? 16.281 48.531 42.281 1 87.19 205 GLN B N 1
ATOM 5424 C CA . GLN B 1 205 ? 15.203 49.469 42.594 1 87.19 205 GLN B CA 1
ATOM 5425 C C . GLN B 1 205 ? 14.492 49.094 43.875 1 87.19 205 GLN B C 1
ATOM 5427 O O . GLN B 1 205 ? 14.094 49.938 44.656 1 87.19 205 GLN B O 1
ATOM 5432 N N . VAL B 1 206 ? 14.336 47.781 44.094 1 89.44 206 VAL B N 1
ATOM 5433 C CA . VAL B 1 206 ? 13.719 47.312 45.312 1 89.44 206 VAL B CA 1
ATOM 5434 C C . VAL B 1 206 ? 14.633 47.625 46.5 1 89.44 206 VAL B C 1
ATOM 5436 O O . VAL B 1 206 ? 14.164 48 47.562 1 89.44 206 VAL B O 1
ATOM 5439 N N . ASN B 1 207 ? 15.883 47.469 46.281 1 89.69 207 ASN B N 1
ATOM 5440 C CA . ASN B 1 207 ? 16.859 47.75 47.312 1 89.69 207 ASN B CA 1
ATOM 5441 C C . ASN B 1 207 ? 16.859 49.219 47.75 1 89.69 207 ASN B C 1
ATOM 5443 O O . ASN B 1 207 ? 17.094 49.531 48.906 1 89.69 207 ASN B O 1
ATOM 5447 N N . ILE B 1 208 ? 16.484 50.031 46.75 1 89 208 ILE B N 1
ATOM 5448 C CA . ILE B 1 208 ? 16.484 51.438 47.062 1 89 208 ILE B CA 1
ATOM 5449 C C . ILE B 1 208 ? 15.055 51.906 47.344 1 89 208 ILE B C 1
ATOM 5451 O O . ILE B 1 208 ? 14.805 53.094 47.531 1 89 208 ILE B O 1
ATOM 5455 N N . GLY B 1 209 ? 13.992 51.031 47.375 1 84.81 209 GLY B N 1
ATOM 5456 C CA . GLY B 1 209 ? 12.625 51.25 47.812 1 84.81 209 GLY B CA 1
ATOM 5457 C C . GLY B 1 209 ? 11.758 51.875 46.75 1 84.81 209 GLY B C 1
ATOM 5458 O O . GLY B 1 209 ? 10.711 52.469 47.031 1 84.81 209 GLY B O 1
ATOM 5459 N N . THR B 1 210 ? 12.18 51.812 45.438 1 83 210 THR B N 1
ATOM 5460 C CA . THR B 1 210 ? 11.438 52.469 44.375 1 83 210 THR B CA 1
ATOM 5461 C C . THR B 1 210 ? 10.602 51.469 43.594 1 83 210 THR B C 1
ATOM 5463 O O . THR B 1 210 ? 9.844 51.844 42.719 1 83 210 THR B O 1
ATOM 5466 N N . ALA B 1 211 ? 10.859 50.219 43.906 1 84.56 211 ALA B N 1
ATOM 5467 C CA . ALA B 1 211 ? 10.039 49.188 43.25 1 84.56 211 ALA B CA 1
ATOM 5468 C C . ALA B 1 211 ? 9.5 48.219 44.312 1 84.56 211 ALA B C 1
ATOM 5470 O O . ALA B 1 211 ? 10 48.156 45.438 1 84.56 211 ALA B O 1
ATOM 5471 N N . SER B 1 212 ? 8.414 47.594 43.969 1 86.94 212 SER B N 1
ATOM 5472 C CA . SER B 1 212 ? 7.77 46.688 44.938 1 86.94 212 SER B CA 1
ATOM 5473 C C . SER B 1 212 ? 8.344 45.281 44.812 1 86.94 212 SER B C 1
ATOM 5475 O O . SER B 1 212 ? 9 44.938 43.844 1 86.94 212 SER B O 1
ATOM 5477 N N . GLY B 1 213 ? 8.055 44.469 45.875 1 86.5 213 GLY B N 1
ATOM 5478 C CA . GLY B 1 213 ? 8.414 43.062 45.875 1 86.5 213 GLY B CA 1
ATOM 5479 C C . GLY B 1 213 ? 7.711 42.281 44.812 1 86.5 213 GLY B C 1
ATOM 5480 O O . GLY B 1 213 ? 8.25 41.281 44.312 1 86.5 213 GLY B O 1
ATOM 5481 N N . MET B 1 214 ? 6.582 42.75 44.5 1 86.56 214 MET B N 1
ATOM 5482 C CA . MET B 1 214 ? 5.812 42.062 43.438 1 86.56 214 MET B CA 1
ATOM 5483 C C . MET B 1 214 ? 6.496 42.219 42.094 1 86.56 214 MET B C 1
ATOM 5485 O O . MET B 1 214 ? 6.488 41.281 41.281 1 86.56 214 MET B O 1
ATOM 5489 N N . ASP B 1 215 ? 7.082 43.344 41.906 1 88.25 215 ASP B N 1
ATOM 5490 C CA . ASP B 1 215 ? 7.809 43.594 40.656 1 88.25 215 ASP B CA 1
ATOM 5491 C C . ASP B 1 215 ? 9.031 42.688 40.562 1 88.25 215 ASP B C 1
ATOM 5493 O O . ASP B 1 215 ? 9.344 42.188 39.469 1 88.25 215 ASP B O 1
ATOM 5497 N N . LEU B 1 216 ? 9.609 42.531 41.656 1 90.56 216 LEU B N 1
ATOM 5498 C CA . LEU B 1 216 ? 10.797 41.688 41.688 1 90.56 216 LEU B CA 1
ATOM 5499 C C . LEU B 1 216 ? 10.43 40.25 41.438 1 90.56 216 LEU B C 1
ATOM 5501 O O . LEU B 1 216 ? 11.125 39.531 40.719 1 90.56 216 LEU B O 1
ATOM 5505 N N . GLN B 1 217 ? 9.359 39.781 42.031 1 91.94 217 GLN B N 1
ATOM 5506 C CA . GLN B 1 217 ? 8.906 38.406 41.812 1 91.94 217 GLN B CA 1
ATOM 5507 C C . GLN B 1 217 ? 8.516 38.188 40.344 1 91.94 217 GLN B C 1
ATOM 5509 O O . GLN B 1 217 ? 8.789 37.125 39.781 1 91.94 217 GLN B O 1
ATOM 5514 N N . GLN B 1 218 ? 7.918 39.125 39.75 1 91.31 218 GLN B N 1
ATOM 5515 C CA . GLN B 1 218 ? 7.52 39.031 38.344 1 91.31 218 GLN B CA 1
ATOM 5516 C C . GLN B 1 218 ? 8.742 38.969 37.406 1 91.31 218 GLN B C 1
ATOM 5518 O O . GLN B 1 218 ? 8.758 38.188 36.469 1 91.31 218 GLN B O 1
ATOM 5523 N N . ALA B 1 219 ? 9.648 39.812 37.688 1 91.12 219 ALA B N 1
ATOM 5524 C CA . ALA B 1 219 ? 10.875 39.781 36.906 1 91.12 219 ALA B CA 1
ATOM 5525 C C . ALA B 1 219 ? 11.594 38.438 37.031 1 91.12 219 ALA B C 1
ATOM 5527 O O . ALA B 1 219 ? 12.172 37.938 36.094 1 91.12 219 ALA B O 1
ATOM 5528 N N . GLN B 1 220 ? 11.5 37.906 38.219 1 92.62 220 GLN B N 1
ATOM 5529 C CA . GLN B 1 220 ? 12.117 36.625 38.469 1 92.62 220 GLN B CA 1
ATOM 5530 C C . GLN B 1 220 ? 11.391 35.531 37.688 1 92.62 220 GLN B C 1
ATOM 5532 O O . GLN B 1 220 ? 12.031 34.625 37.125 1 92.62 220 GLN B O 1
ATOM 5537 N N . LEU B 1 221 ? 10.102 35.531 37.688 1 93 221 LEU B N 1
ATOM 5538 C CA . LEU B 1 221 ? 9.305 34.562 36.969 1 93 221 LEU B CA 1
ATOM 5539 C C . LEU B 1 221 ? 9.633 34.625 35.469 1 93 221 LEU B C 1
ATOM 5541 O O . LEU B 1 221 ? 9.773 33.562 34.812 1 93 221 LEU B O 1
ATOM 5545 N N . ASP B 1 222 ? 9.742 35.812 34.906 1 93.12 222 ASP B N 1
ATOM 5546 C CA . ASP B 1 222 ? 10.055 35.969 33.5 1 93.12 222 ASP B CA 1
ATOM 5547 C C . ASP B 1 222 ? 11.461 35.469 33.188 1 93.12 222 ASP B C 1
ATOM 5549 O O . ASP B 1 222 ? 11.68 34.844 32.156 1 93.12 222 ASP B O 1
ATOM 5553 N N . PHE B 1 223 ? 12.328 35.812 34.094 1 93.38 223 PHE B N 1
ATOM 5554 C CA . PHE B 1 223 ? 13.703 35.375 33.906 1 93.38 223 PHE B CA 1
ATOM 5555 C C . PHE B 1 223 ? 13.766 33.844 33.938 1 93.38 223 PHE B C 1
ATOM 5557 O O . PHE B 1 223 ? 14.438 33.25 33.094 1 93.38 223 PHE B O 1
ATOM 5564 N N . ASN B 1 224 ? 13.055 33.188 34.812 1 94 224 ASN B N 1
ATOM 5565 C CA . ASN B 1 224 ? 13 31.75 34.875 1 94 224 ASN B CA 1
ATOM 5566 C C . ASN B 1 224 ? 12.367 31.156 33.625 1 94 224 ASN B C 1
ATOM 5568 O O . ASN B 1 224 ? 12.836 30.156 33.094 1 94 224 ASN B O 1
ATOM 5572 N N . ALA B 1 225 ? 11.266 31.719 33.156 1 94.06 225 ALA B N 1
ATOM 5573 C CA . ALA B 1 225 ? 10.57 31.266 31.953 1 94.06 225 ALA B CA 1
ATOM 5574 C C . ALA B 1 225 ? 11.484 31.344 30.734 1 94.06 225 ALA B C 1
ATOM 5576 O O . ALA B 1 225 ? 11.492 30.438 29.891 1 94.06 225 ALA B O 1
ATOM 5577 N N . ASP B 1 226 ? 12.258 32.406 30.641 1 94.81 226 ASP B N 1
ATOM 5578 C CA . ASP B 1 226 ? 13.148 32.594 29.5 1 94.81 226 ASP B CA 1
ATOM 5579 C C . ASP B 1 226 ? 14.344 31.656 29.594 1 94.81 226 ASP B C 1
ATOM 5581 O O . ASP B 1 226 ? 14.867 31.203 28.562 1 94.81 226 ASP B O 1
ATOM 5585 N N . SER B 1 227 ? 14.75 31.422 30.859 1 94.5 227 SER B N 1
ATOM 5586 C CA . SER B 1 227 ? 15.812 30.438 31.047 1 94.5 227 SER B CA 1
ATOM 5587 C C . SER B 1 227 ? 15.359 29.047 30.594 1 94.5 227 SER B C 1
ATOM 5589 O O . SER B 1 227 ? 16.109 28.328 29.938 1 94.5 227 SER B O 1
ATOM 5591 N N . SER B 1 228 ? 14.195 28.688 31 1 95.44 228 SER B N 1
ATOM 5592 C CA . SER B 1 228 ? 13.625 27.422 30.562 1 95.44 228 SER B CA 1
ATOM 5593 C C . SER B 1 228 ? 13.5 27.359 29.047 1 95.44 228 SER B C 1
ATOM 5595 O O . SER B 1 228 ? 13.758 26.328 28.438 1 95.44 228 SER B O 1
ATOM 5597 N N . TYR B 1 229 ? 13 28.406 28.438 1 94.94 229 TYR B N 1
ATOM 5598 C CA . TYR B 1 229 ? 12.852 28.484 26.984 1 94.94 229 TYR B CA 1
ATOM 5599 C C . TYR B 1 229 ? 14.188 28.297 26.297 1 94.94 229 TYR B C 1
ATOM 5601 O O . TYR B 1 229 ? 14.273 27.578 25.281 1 94.94 229 TYR B O 1
ATOM 5609 N N . LEU B 1 230 ? 15.273 28.969 26.812 1 96.19 230 LEU B N 1
ATOM 5610 C CA . LEU B 1 230 ? 16.609 28.828 26.25 1 96.19 230 LEU B CA 1
ATOM 5611 C C . LEU B 1 230 ? 17.078 27.375 26.312 1 96.19 230 LEU B C 1
ATOM 5613 O O . LEU B 1 230 ? 17.609 26.859 25.328 1 96.19 230 LEU B O 1
ATOM 5617 N N . VAL B 1 231 ? 16.859 26.703 27.438 1 96.31 231 VAL B N 1
ATOM 5618 C CA . VAL B 1 231 ? 17.25 25.312 27.609 1 96.31 231 VAL B CA 1
ATOM 5619 C C . VAL B 1 231 ? 16.516 24.422 26.609 1 96.31 231 VAL B C 1
ATOM 5621 O O . VAL B 1 231 ? 17.109 23.516 26.016 1 96.31 231 VAL B O 1
ATOM 5624 N N . ARG B 1 232 ? 15.234 24.688 26.422 1 96.44 232 ARG B N 1
ATOM 5625 C CA . ARG B 1 232 ? 14.422 23.922 25.469 1 96.44 232 ARG B CA 1
ATOM 5626 C C . ARG B 1 232 ? 14.938 24.094 24.047 1 96.44 232 ARG B C 1
ATOM 5628 O O . ARG B 1 232 ? 14.984 23.125 23.281 1 96.44 232 ARG B O 1
ATOM 5635 N N . GLN B 1 233 ? 15.25 25.328 23.672 1 95.38 233 GLN B N 1
ATOM 5636 C CA . GLN B 1 233 ? 15.766 25.578 22.328 1 95.38 233 GLN B CA 1
ATOM 5637 C C . GLN B 1 233 ? 17.094 24.844 22.109 1 95.38 233 GLN B C 1
ATOM 5639 O O . GLN B 1 233 ? 17.375 24.344 21.016 1 95.38 233 GLN B O 1
ATOM 5644 N N . ASP B 1 234 ? 17.891 24.844 23.141 1 93.94 234 ASP B N 1
ATOM 5645 C CA . ASP B 1 234 ? 19.156 24.125 23.078 1 93.94 234 ASP B CA 1
ATOM 5646 C C . ASP B 1 234 ? 18.938 22.625 22.875 1 93.94 234 ASP B C 1
ATOM 5648 O O . ASP B 1 234 ? 19.625 22 22.078 1 93.94 234 ASP B O 1
ATOM 5652 N N . GLU B 1 235 ? 18 22.094 23.578 1 94.81 235 GLU B N 1
ATOM 5653 C CA . GLU B 1 235 ? 17.641 20.688 23.438 1 94.81 235 GLU B CA 1
ATOM 5654 C C . GLU B 1 235 ? 17.156 20.391 22.016 1 94.81 235 GLU B C 1
ATOM 5656 O O . GLU B 1 235 ? 17.562 19.391 21.422 1 94.81 235 GLU B O 1
ATOM 5661 N N . LEU B 1 236 ? 16.297 21.219 21.5 1 95 236 LEU B N 1
ATOM 5662 C CA . LEU B 1 236 ? 15.742 21.031 20.156 1 95 236 LEU B CA 1
ATOM 5663 C C . LEU B 1 236 ? 16.844 21.062 19.109 1 95 236 LEU B C 1
ATOM 5665 O O . LEU B 1 236 ? 16.797 20.297 18.141 1 95 236 LEU B O 1
ATOM 5669 N N . LEU B 1 237 ? 17.844 21.984 19.281 1 92.56 237 LEU B N 1
ATOM 5670 C CA . LEU B 1 237 ? 18.953 22.047 18.344 1 92.56 237 LEU B CA 1
ATOM 5671 C C . LEU B 1 237 ? 19.766 20.766 18.359 1 92.56 237 LEU B C 1
ATOM 5673 O O . LEU B 1 237 ? 20.078 20.203 17.312 1 92.56 237 LEU B O 1
ATOM 5677 N N . LYS B 1 238 ? 20.078 20.281 19.578 1 90.88 238 LYS B N 1
ATOM 5678 C CA . LYS B 1 238 ? 20.828 19.047 19.719 1 90.88 238 LYS B CA 1
ATOM 5679 C C . LYS B 1 238 ? 20.094 17.875 19.094 1 90.88 238 LYS B C 1
ATOM 5681 O O . LYS B 1 238 ? 20.703 17.062 18.391 1 90.88 238 LYS B O 1
ATOM 5686 N N . ASN B 1 239 ? 18.828 17.797 19.344 1 92.62 239 ASN B N 1
ATOM 5687 C CA . ASN B 1 239 ? 18 16.719 18.781 1 92.62 239 ASN B CA 1
ATOM 5688 C C . ASN B 1 239 ? 17.984 16.766 17.266 1 92.62 239 ASN B C 1
ATOM 5690 O O . ASN B 1 239 ? 17.953 15.734 16.609 1 92.62 239 ASN B O 1
ATOM 5694 N N . SER B 1 240 ? 17.906 17.969 16.703 1 92.38 240 SER B N 1
ATOM 5695 C CA . SER B 1 240 ? 17.906 18.109 15.25 1 92.38 240 SER B CA 1
ATOM 5696 C C . SER B 1 240 ? 19.203 17.594 14.641 1 92.38 240 SER B C 1
ATOM 5698 O O . SER B 1 240 ? 19.188 16.969 13.578 1 92.38 240 SER B O 1
ATOM 5700 N N . TYR B 1 241 ? 20.266 17.906 15.336 1 89.44 241 TYR B N 1
ATOM 5701 C CA . TYR B 1 241 ? 21.547 17.391 14.859 1 89.44 241 TYR B CA 1
ATOM 5702 C C . TYR B 1 241 ? 21.578 15.867 14.914 1 89.44 241 TYR B C 1
ATOM 5704 O O . TYR B 1 241 ? 22.109 15.219 14.008 1 89.44 241 TYR B O 1
ATOM 5712 N N . ILE B 1 242 ? 21.062 15.266 15.953 1 91.06 242 ILE B N 1
ATOM 5713 C CA . ILE B 1 242 ? 21.016 13.82 16.094 1 91.06 242 ILE B CA 1
ATOM 5714 C C . ILE B 1 242 ? 20.219 13.211 14.953 1 91.06 242 ILE B C 1
ATOM 5716 O O . ILE B 1 242 ? 20.625 12.211 14.359 1 91.06 242 ILE B O 1
ATOM 5720 N N . ARG B 1 243 ? 19.125 13.836 14.633 1 93 243 ARG B N 1
ATOM 5721 C CA . ARG B 1 243 ? 18.281 13.344 13.547 1 93 243 ARG B CA 1
ATOM 5722 C C . ARG B 1 243 ? 19.016 13.414 12.211 1 93 243 ARG B C 1
ATOM 5724 O O . ARG B 1 243 ? 18.906 12.5 11.391 1 93 243 ARG B O 1
ATOM 5731 N N . LEU B 1 244 ? 19.688 14.531 12.008 1 92.44 244 LEU B N 1
ATOM 5732 C CA . LEU B 1 244 ? 20.438 14.664 10.766 1 92.44 244 LEU B CA 1
ATOM 5733 C C . LEU B 1 244 ? 21.531 13.602 10.68 1 92.44 244 LEU B C 1
ATOM 5735 O O . LEU B 1 244 ? 21.734 13 9.625 1 92.44 244 LEU B O 1
ATOM 5739 N N . ASN B 1 245 ? 22.156 13.367 11.805 1 90.31 245 ASN B N 1
ATOM 5740 C CA . ASN B 1 245 ? 23.219 12.359 11.844 1 90.31 245 ASN B CA 1
ATOM 5741 C C . ASN B 1 245 ? 22.688 10.977 11.5 1 90.31 245 ASN B C 1
ATOM 5743 O O . ASN B 1 245 ? 23.359 10.195 10.82 1 90.31 245 ASN B O 1
ATOM 5747 N N . ARG B 1 246 ? 21.562 10.719 11.969 1 92.5 246 ARG B N 1
ATOM 5748 C CA . ARG B 1 246 ? 20.953 9.43 11.656 1 92.5 246 ARG B CA 1
ATOM 5749 C C . ARG B 1 246 ? 20.703 9.289 10.156 1 92.5 246 ARG B C 1
ATOM 5751 O O . ARG B 1 246 ? 20.906 8.219 9.586 1 92.5 246 ARG B O 1
ATOM 5758 N N . LEU B 1 247 ? 20.297 10.336 9.484 1 93.88 247 LEU B N 1
ATOM 5759 C CA . LEU B 1 247 ? 20 10.312 8.055 1 93.88 247 LEU B CA 1
ATOM 5760 C C . LEU B 1 247 ? 21.281 10.117 7.242 1 93.88 247 LEU B C 1
ATOM 5762 O O . LEU B 1 247 ? 21.281 9.398 6.246 1 93.88 247 LEU B O 1
ATOM 5766 N N . VAL B 1 248 ? 22.328 10.812 7.703 1 91.62 248 VAL B N 1
ATOM 5767 C CA . VAL B 1 248 ? 23.547 10.789 6.918 1 91.62 248 VAL B CA 1
ATOM 5768 C C . VAL B 1 248 ? 24.438 9.648 7.391 1 91.62 248 VAL B C 1
ATOM 5770 O O . VAL B 1 248 ? 25.422 9.297 6.727 1 91.62 248 VAL B O 1
ATOM 5773 N N . ASN B 1 249 ? 24.016 8.977 8.477 1 87.44 249 ASN B N 1
ATOM 5774 C CA . ASN B 1 249 ? 24.75 7.852 9.031 1 87.44 249 ASN B CA 1
ATOM 5775 C C . ASN B 1 249 ? 26.203 8.211 9.289 1 87.44 249 ASN B C 1
ATOM 5777 O O . ASN B 1 249 ? 27.109 7.484 8.875 1 87.44 249 ASN B O 1
ATOM 5781 N N . HIS B 1 250 ? 26.391 9.422 9.734 1 79.31 250 HIS B N 1
ATOM 5782 C CA . HIS B 1 250 ? 27.703 9.945 10.102 1 79.31 250 HIS B CA 1
ATOM 5783 C C . HIS B 1 250 ? 27.656 10.68 11.445 1 79.31 250 HIS B C 1
ATOM 5785 O O . HIS B 1 250 ? 26.719 11.453 11.695 1 79.31 250 HIS B O 1
ATOM 5791 N N . ASP B 1 251 ? 28.469 10.195 12.352 1 73.19 251 ASP B N 1
ATOM 5792 C CA . ASP B 1 251 ? 28.5 10.867 13.641 1 73.19 251 ASP B CA 1
ATOM 5793 C C . ASP B 1 251 ? 29.078 12.273 13.508 1 73.19 251 ASP B C 1
ATOM 5795 O O . ASP B 1 251 ? 30.297 12.445 13.438 1 73.19 251 ASP B O 1
ATOM 5799 N N . LEU B 1 252 ? 28.188 13.18 13.367 1 64.81 252 LEU B N 1
ATOM 5800 C CA . LEU B 1 252 ? 28.609 14.562 13.219 1 64.81 252 LEU B CA 1
ATOM 5801 C C . LEU B 1 252 ? 28.656 15.266 14.57 1 64.81 252 LEU B C 1
ATOM 5803 O O . LEU B 1 252 ? 28.594 16.5 14.641 1 64.81 252 LEU B O 1
ATOM 5807 N N . SER B 1 253 ? 28.484 14.57 15.688 1 59.78 253 SER B N 1
ATOM 5808 C CA . SER B 1 253 ? 28.438 15.156 17.016 1 59.78 253 SER B CA 1
ATOM 5809 C C . SER B 1 253 ? 29.516 16.234 17.188 1 59.78 253 SER B C 1
ATOM 5811 O O . SER B 1 253 ? 29.344 17.172 17.984 1 59.78 253 SER B O 1
ATOM 5813 N N . GLY B 1 254 ? 30.625 16.094 16.656 1 53.88 254 GLY B N 1
ATOM 5814 C CA . GLY B 1 254 ? 31.641 17.078 16.969 1 53.88 254 GLY B CA 1
ATOM 5815 C C . GLY B 1 254 ? 31.422 18.406 16.281 1 53.88 254 GLY B C 1
ATOM 5816 O O . GLY B 1 254 ? 32.062 19.406 16.625 1 53.88 254 GLY B O 1
ATOM 5817 N N . SER B 1 255 ? 30.891 18.531 15.039 1 51.66 255 SER B N 1
ATOM 5818 C CA . SER B 1 255 ? 30.984 19.781 14.281 1 51.66 255 SER B CA 1
ATOM 5819 C C . SER B 1 255 ? 29.594 20.375 14.055 1 51.66 255 SER B C 1
ATOM 5821 O O . SER B 1 255 ? 28.688 19.688 13.57 1 51.66 255 SER B O 1
ATOM 5823 N N . MET B 1 256 ? 29.094 21.25 14.852 1 56.91 256 MET B N 1
ATOM 5824 C CA . MET B 1 256 ? 27.938 22.125 14.742 1 56.91 256 MET B CA 1
ATOM 5825 C C . MET B 1 256 ? 27.953 22.891 13.422 1 56.91 256 MET B C 1
ATOM 5827 O O . MET B 1 256 ? 28.453 24.016 13.359 1 56.91 256 MET B O 1
ATOM 5831 N N . TYR B 1 257 ? 28 22.141 12.352 1 56.91 257 TYR B N 1
ATOM 5832 C CA . TYR B 1 257 ? 28.578 22.625 11.109 1 56.91 257 TYR B CA 1
ATOM 5833 C C . TYR B 1 257 ? 27.547 23.328 10.242 1 56.91 257 TYR B C 1
ATOM 5835 O O . TYR B 1 257 ? 27.797 23.625 9.078 1 56.91 257 TYR B O 1
ATOM 5843 N N . VAL B 1 258 ? 26.234 23.781 10.812 1 67.25 258 VAL B N 1
ATOM 5844 C CA . VAL B 1 258 ? 25.375 24.25 9.727 1 67.25 258 VAL B CA 1
ATOM 5845 C C . VAL B 1 258 ? 25.484 25.766 9.609 1 67.25 258 VAL B C 1
ATOM 5847 O O . VAL B 1 258 ? 25.406 26.484 10.617 1 67.25 258 VAL B O 1
ATOM 5850 N N . THR B 1 259 ? 26.375 26.438 8.641 1 61.59 259 THR B N 1
ATOM 5851 C CA . THR B 1 259 ? 26.562 27.875 8.594 1 61.59 259 THR B CA 1
ATOM 5852 C C . THR B 1 259 ? 25.609 28.516 7.59 1 61.59 259 THR B C 1
ATOM 5854 O O . THR B 1 259 ? 25.719 29.703 7.273 1 61.59 259 THR B O 1
ATOM 5857 N N . ASP B 1 260 ? 24.328 27.922 7.348 1 66.56 260 ASP B N 1
ATOM 5858 C CA . ASP B 1 260 ? 23.797 28.5 6.121 1 66.56 260 ASP B CA 1
ATOM 5859 C C . ASP B 1 260 ? 22.516 29.281 6.402 1 66.56 260 ASP B C 1
ATOM 5861 O O . ASP B 1 260 ? 21.906 29.141 7.469 1 66.56 260 ASP B O 1
ATOM 5865 N N . THR B 1 261 ? 22.453 30.406 5.645 1 81.31 261 THR B N 1
ATOM 5866 C CA . THR B 1 261 ? 21.234 31.188 5.551 1 81.31 261 THR B CA 1
ATOM 5867 C C . THR B 1 261 ? 20.25 30.547 4.566 1 81.31 261 THR B C 1
ATOM 5869 O O . THR B 1 261 ? 20.656 29.797 3.682 1 81.31 261 THR B O 1
ATOM 5872 N N . ILE B 1 262 ? 19 30.719 4.902 1 89.25 262 ILE B N 1
ATOM 5873 C CA . ILE B 1 262 ? 17.969 30.203 4.004 1 89.25 262 ILE B CA 1
ATOM 5874 C C . ILE B 1 262 ? 17.672 31.234 2.92 1 89.25 262 ILE B C 1
ATOM 5876 O O . ILE B 1 262 ? 17.312 32.375 3.223 1 89.25 262 ILE B O 1
ATOM 5880 N N . THR B 1 263 ? 18.016 30.906 1.656 1 86.94 263 THR B N 1
ATOM 5881 C CA . THR B 1 263 ? 17.719 31.781 0.527 1 86.94 263 THR B CA 1
ATOM 5882 C C . THR B 1 263 ? 16.656 31.156 -0.368 1 86.94 263 THR B C 1
ATOM 5884 O O . THR B 1 263 ? 16.688 29.953 -0.646 1 86.94 263 THR B O 1
ATOM 5887 N N . LEU B 1 264 ? 15.688 32 -0.699 1 89.38 264 LEU B N 1
ATOM 5888 C CA . LEU B 1 264 ? 14.625 31.547 -1.585 1 89.38 264 LEU B CA 1
ATOM 5889 C C . LEU B 1 264 ? 14.938 31.891 -3.037 1 89.38 264 LEU B C 1
ATOM 5891 O O . LEU B 1 264 ? 15.484 32.969 -3.318 1 89.38 264 LEU B O 1
ATOM 5895 N N . GLY B 1 265 ? 14.711 30.969 -3.932 1 84.69 265 GLY B N 1
ATOM 5896 C CA . GLY B 1 265 ? 14.891 31.25 -5.352 1 84.69 265 GLY B CA 1
ATOM 5897 C C . GLY B 1 265 ? 13.695 31.953 -5.973 1 84.69 265 GLY B C 1
ATOM 5898 O O . GLY B 1 265 ? 12.781 32.375 -5.266 1 84.69 265 GLY B O 1
ATOM 5899 N N . ALA B 1 266 ? 13.812 32.062 -7.336 1 87.88 266 ALA B N 1
ATOM 5900 C CA . ALA B 1 266 ? 12.695 32.625 -8.086 1 87.88 266 ALA B CA 1
ATOM 5901 C C . ALA B 1 266 ? 11.445 31.766 -7.941 1 87.88 266 ALA B C 1
ATOM 5903 O O . ALA B 1 266 ? 11.539 30.547 -7.844 1 87.88 266 ALA B O 1
ATOM 5904 N N . PRO B 1 267 ? 10.328 32.469 -7.887 1 91.38 267 PRO B N 1
ATOM 5905 C CA . PRO B 1 267 ? 9.086 31.688 -7.742 1 91.38 267 PRO B CA 1
ATOM 5906 C C . PRO B 1 267 ? 8.922 30.641 -8.836 1 91.38 267 PRO B C 1
ATOM 5908 O O . PRO B 1 267 ? 9.273 30.875 -9.992 1 91.38 267 PRO B O 1
ATOM 5911 N N . LEU B 1 268 ? 8.438 29.516 -8.438 1 94.31 268 LEU B N 1
ATOM 5912 C CA . LEU B 1 268 ? 8.234 28.391 -9.352 1 94.31 268 LEU B CA 1
ATOM 5913 C C . LEU B 1 268 ? 6.961 28.594 -10.172 1 94.31 268 LEU B C 1
ATOM 5915 O O . LEU B 1 268 ? 6.047 29.297 -9.742 1 94.31 268 LEU B O 1
ATOM 5919 N N . ASN B 1 269 ? 7.004 27.938 -11.344 1 93.56 269 ASN B N 1
ATOM 5920 C CA . ASN B 1 269 ? 5.852 28.031 -12.227 1 93.56 269 ASN B CA 1
ATOM 5921 C C . ASN B 1 269 ? 4.977 26.781 -12.141 1 93.56 269 ASN B C 1
ATOM 5923 O O . ASN B 1 269 ? 5.457 25.672 -12.352 1 93.56 269 ASN B O 1
ATOM 5927 N N . ARG B 1 270 ? 3.699 26.984 -11.969 1 92.88 270 ARG B N 1
ATOM 5928 C CA . ARG B 1 270 ? 2.762 25.891 -11.727 1 92.88 270 ARG B CA 1
ATOM 5929 C C . ARG B 1 270 ? 2.695 24.969 -12.93 1 92.88 270 ARG B C 1
ATOM 5931 O O . ARG B 1 270 ? 2.799 23.734 -12.781 1 92.88 270 ARG B O 1
ATOM 5938 N N . ASP B 1 271 ? 2.488 25.484 -14.094 1 92.38 271 ASP B N 1
ATOM 5939 C CA . ASP B 1 271 ? 2.283 24.688 -15.297 1 92.38 271 ASP B CA 1
ATOM 5940 C C . ASP B 1 271 ? 3.52 23.859 -15.625 1 92.38 271 ASP B C 1
ATOM 5942 O O . ASP B 1 271 ? 3.404 22.688 -16 1 92.38 271 ASP B O 1
ATOM 5946 N N . ASP B 1 272 ? 4.613 24.469 -15.438 1 93 272 ASP B N 1
ATOM 5947 C CA . ASP B 1 272 ? 5.863 23.75 -15.664 1 93 272 ASP B CA 1
ATOM 5948 C C . ASP B 1 272 ? 6.02 22.594 -14.688 1 93 272 ASP B C 1
ATOM 5950 O O . ASP B 1 272 ? 6.41 21.5 -15.07 1 93 272 ASP B O 1
ATOM 5954 N N . LEU B 1 273 ? 5.715 22.828 -13.453 1 95.56 273 LEU B N 1
ATOM 5955 C CA . LEU B 1 273 ? 5.812 21.797 -12.422 1 95.56 273 LEU B CA 1
ATOM 5956 C C . LEU B 1 273 ? 4.902 20.609 -12.742 1 95.56 273 LEU B C 1
ATOM 5958 O O . LEU B 1 273 ? 5.312 19.453 -12.625 1 95.56 273 LEU B O 1
ATOM 5962 N N . GLU B 1 274 ? 3.736 20.922 -13.148 1 92.81 274 GLU B N 1
ATOM 5963 C CA . GLU B 1 274 ? 2.762 19.875 -13.438 1 92.81 274 GLU B CA 1
ATOM 5964 C C . GLU B 1 274 ? 3.188 19.031 -14.641 1 92.81 274 GLU B C 1
ATOM 5966 O O . GLU B 1 274 ? 3.102 17.812 -14.609 1 92.81 274 GLU B O 1
ATOM 5971 N N . LEU B 1 275 ? 3.633 19.688 -15.672 1 93.25 275 LEU B N 1
ATOM 5972 C CA . LEU B 1 275 ? 4.09 19 -16.875 1 93.25 275 LEU B CA 1
ATOM 5973 C C . LEU B 1 275 ? 5.277 18.094 -16.562 1 93.25 275 LEU B C 1
ATOM 5975 O O . LEU B 1 275 ? 5.301 16.922 -16.953 1 93.25 275 LEU B O 1
ATOM 5979 N N . MET B 1 276 ? 6.152 18.609 -15.82 1 94.62 276 MET B N 1
ATOM 5980 C CA . MET B 1 276 ? 7.359 17.859 -15.484 1 94.62 276 MET B CA 1
ATOM 5981 C C . MET B 1 276 ? 7.031 16.688 -14.562 1 94.62 276 MET B C 1
ATOM 5983 O O . MET B 1 276 ? 7.648 15.633 -14.648 1 94.62 276 MET B O 1
ATOM 5987 N N . ALA B 1 277 ? 6.117 16.891 -13.664 1 95 277 ALA B N 1
ATOM 5988 C CA . ALA B 1 277 ? 5.715 15.828 -12.742 1 95 277 ALA B CA 1
ATOM 5989 C C . ALA B 1 277 ? 5.113 14.648 -13.492 1 95 277 ALA B C 1
ATOM 5991 O O . ALA B 1 277 ? 5.406 13.492 -13.18 1 95 277 ALA B O 1
ATOM 5992 N N . MET B 1 278 ? 4.332 14.969 -14.477 1 94 278 MET B N 1
ATOM 5993 C CA . MET B 1 278 ? 3.668 13.898 -15.219 1 94 278 MET B CA 1
ATOM 5994 C C . MET B 1 278 ? 4.672 13.109 -16.047 1 94 278 MET B C 1
ATOM 5996 O O . MET B 1 278 ? 4.48 11.922 -16.297 1 94 278 MET B O 1
ATOM 6000 N N . GLU B 1 279 ? 5.738 13.711 -16.328 1 93.5 279 GLU B N 1
ATOM 6001 C CA . GLU B 1 279 ? 6.719 13.078 -17.203 1 93.5 279 GLU B CA 1
ATOM 6002 C C . GLU B 1 279 ? 7.828 12.406 -16.406 1 93.5 279 GLU B C 1
ATOM 6004 O O . GLU B 1 279 ? 8.383 11.391 -16.828 1 93.5 279 GLU B O 1
ATOM 6009 N N . ASN B 1 280 ? 8.086 12.961 -15.219 1 94.06 280 ASN B N 1
ATOM 6010 C CA . ASN B 1 280 ? 9.344 12.562 -14.594 1 94.06 280 ASN B CA 1
ATOM 6011 C C . ASN B 1 280 ? 9.109 12.008 -13.188 1 94.06 280 ASN B C 1
ATOM 6013 O O . ASN B 1 280 ? 10.031 11.477 -12.562 1 94.06 280 ASN B O 1
ATOM 6017 N N . ASN B 1 281 ? 7.91 12.07 -12.664 1 96.12 281 ASN B N 1
ATOM 6018 C CA . ASN B 1 281 ? 7.656 11.602 -11.312 1 96.12 281 ASN B CA 1
ATOM 6019 C C . ASN B 1 281 ? 7.871 10.094 -11.195 1 96.12 281 ASN B C 1
ATOM 6021 O O . ASN B 1 281 ? 7.359 9.32 -12.008 1 96.12 281 ASN B O 1
ATOM 6025 N N . SER B 1 282 ? 8.664 9.695 -10.203 1 95.81 282 SER B N 1
ATOM 6026 C CA . SER B 1 282 ? 9.07 8.297 -10.062 1 95.81 282 SER B CA 1
ATOM 6027 C C . SER B 1 282 ? 7.867 7.395 -9.844 1 95.81 282 SER B C 1
ATOM 6029 O O . SER B 1 282 ? 7.816 6.277 -10.367 1 95.81 282 SER B O 1
ATOM 6031 N N . SER B 1 283 ? 6.875 7.863 -9.07 1 96.69 283 SER B N 1
ATOM 6032 C CA . SER B 1 283 ? 5.688 7.055 -8.812 1 96.69 283 SER B CA 1
ATOM 6033 C C . SER B 1 283 ? 4.895 6.816 -10.094 1 96.69 283 SER B C 1
ATOM 6035 O O . SER B 1 283 ? 4.371 5.723 -10.312 1 96.69 283 SER B O 1
ATOM 6037 N N . VAL B 1 284 ? 4.793 7.848 -10.953 1 97.31 284 VAL B N 1
ATOM 6038 C CA . VAL B 1 284 ? 4.086 7.738 -12.227 1 97.31 284 VAL B CA 1
ATOM 6039 C C . VAL B 1 284 ? 4.832 6.773 -13.148 1 97.31 284 VAL B C 1
ATOM 6041 O O . VAL B 1 284 ? 4.223 5.887 -13.75 1 97.31 284 VAL B O 1
ATOM 6044 N N . LEU B 1 285 ? 6.141 6.895 -13.18 1 97.31 285 LEU B N 1
ATOM 6045 C CA . LEU B 1 285 ? 6.953 6.051 -14.047 1 97.31 285 LEU B CA 1
ATOM 6046 C C . LEU B 1 285 ? 6.879 4.59 -13.609 1 97.31 285 LEU B C 1
ATOM 6048 O O . LEU B 1 285 ? 6.777 3.691 -14.445 1 97.31 285 LEU B O 1
ATOM 6052 N N . ILE B 1 286 ? 6.895 4.348 -12.297 1 97.75 286 ILE B N 1
ATOM 6053 C CA . ILE B 1 286 ? 6.789 2.998 -11.758 1 97.75 286 ILE B CA 1
ATOM 6054 C C . ILE B 1 286 ? 5.449 2.385 -12.164 1 97.75 286 ILE B C 1
ATOM 6056 O O . ILE B 1 286 ? 5.391 1.225 -12.578 1 97.75 286 ILE B O 1
ATOM 6060 N N . SER B 1 287 ? 4.395 3.156 -12.078 1 97.69 287 SER B N 1
ATOM 6061 C CA . SER B 1 287 ? 3.068 2.666 -12.438 1 97.69 287 SER B CA 1
ATOM 6062 C C . SER B 1 287 ? 2.969 2.385 -13.938 1 97.69 287 SER B C 1
ATOM 6064 O O . SER B 1 287 ? 2.299 1.438 -14.352 1 97.69 287 SER B O 1
ATOM 6066 N N . LEU B 1 288 ? 3.633 3.23 -14.766 1 97.88 288 LEU B N 1
ATOM 6067 C CA . LEU B 1 288 ? 3.674 3 -16.203 1 97.88 288 LEU B CA 1
ATOM 6068 C C . LEU B 1 288 ? 4.367 1.681 -16.531 1 97.88 288 LEU B C 1
ATOM 6070 O O . LEU B 1 288 ? 3.887 0.908 -17.359 1 97.88 288 LEU B O 1
ATOM 6074 N N . MET B 1 289 ? 5.457 1.427 -15.828 1 97.81 289 MET B N 1
ATOM 6075 C CA . MET B 1 289 ? 6.176 0.169 -16.016 1 97.81 289 MET B CA 1
ATOM 6076 C C . MET B 1 289 ? 5.34 -1.011 -15.531 1 97.81 289 MET B C 1
ATOM 6078 O O . MET B 1 289 ? 5.43 -2.109 -16.078 1 97.81 289 MET B O 1
ATOM 6082 N N . GLY B 1 290 ? 4.492 -0.808 -14.523 1 97.81 290 GLY B N 1
ATOM 6083 C CA . GLY B 1 290 ? 3.568 -1.833 -14.062 1 97.81 290 GLY B CA 1
ATOM 6084 C C . GLY B 1 290 ? 2.598 -2.287 -15.141 1 97.81 290 GLY B C 1
ATOM 6085 O O . GLY B 1 290 ? 2.256 -3.469 -15.211 1 97.81 290 GLY B O 1
ATOM 6086 N N . ILE B 1 291 ? 2.168 -1.376 -15.977 1 98.38 291 ILE B N 1
ATOM 6087 C CA . ILE B 1 291 ? 1.286 -1.701 -17.094 1 98.38 291 ILE B CA 1
ATOM 6088 C C . ILE B 1 291 ? 2.02 -2.602 -18.078 1 98.38 291 ILE B C 1
ATOM 6090 O O . ILE B 1 291 ? 1.478 -3.615 -18.531 1 98.38 291 ILE B O 1
ATOM 6094 N N . GLU B 1 292 ? 3.277 -2.268 -18.359 1 98.31 292 GLU B N 1
ATOM 6095 C CA . GLU B 1 292 ? 4.082 -3.061 -19.281 1 98.31 292 GLU B CA 1
ATOM 6096 C C . GLU B 1 292 ? 4.316 -4.469 -18.75 1 98.31 292 GLU B C 1
ATOM 6098 O O . GLU B 1 292 ? 4.289 -5.441 -19.5 1 98.31 292 GLU B O 1
ATOM 6103 N N . ILE B 1 293 ? 4.531 -4.555 -17.484 1 98.44 293 ILE B N 1
ATOM 6104 C CA . ILE B 1 293 ? 4.715 -5.855 -16.844 1 98.44 293 ILE B CA 1
ATOM 6105 C C . ILE B 1 293 ? 3.438 -6.684 -16.984 1 98.44 293 ILE B C 1
ATOM 6107 O O . ILE B 1 293 ? 3.492 -7.871 -17.312 1 98.44 293 ILE B O 1
ATOM 6111 N N . SER B 1 294 ? 2.307 -6.074 -16.75 1 98.38 294 SER B N 1
ATOM 6112 C CA . SER B 1 294 ? 1.031 -6.773 -16.875 1 98.38 294 SER B CA 1
ATOM 6113 C C . SER B 1 294 ? 0.779 -7.23 -18.297 1 98.38 294 SER B C 1
ATOM 6115 O O . SER B 1 294 ? 0.183 -8.281 -18.531 1 98.38 294 SER B O 1
ATOM 6117 N N . GLU B 1 295 ? 1.25 -6.426 -19.266 1 98.44 295 GLU B N 1
ATOM 6118 C CA . GLU B 1 295 ? 1.158 -6.836 -20.672 1 98.44 295 GLU B CA 1
ATOM 6119 C C . GLU B 1 295 ? 2.006 -8.078 -20.938 1 98.44 295 GLU B C 1
ATOM 6121 O O . GLU B 1 295 ? 1.586 -8.977 -21.656 1 98.44 295 GLU B O 1
ATOM 6126 N N . ALA B 1 296 ? 3.172 -8.102 -20.312 1 98.31 296 ALA B N 1
ATOM 6127 C CA . ALA B 1 296 ? 4.008 -9.297 -20.422 1 98.31 296 ALA B CA 1
ATOM 6128 C C . ALA B 1 296 ? 3.336 -10.492 -19.75 1 98.31 296 ALA B C 1
ATOM 6130 O O . ALA B 1 296 ? 3.424 -11.617 -20.25 1 98.31 296 ALA B O 1
ATOM 6131 N N . ASP B 1 297 ? 2.635 -10.281 -18.719 1 98.25 297 ASP B N 1
ATOM 6132 C CA . ASP B 1 297 ? 1.925 -11.344 -18.016 1 98.25 297 ASP B CA 1
ATOM 6133 C C . ASP B 1 297 ? 0.825 -11.938 -18.891 1 98.25 297 ASP B C 1
ATOM 6135 O O . ASP B 1 297 ? 0.565 -13.141 -18.844 1 98.25 297 ASP B O 1
ATOM 6139 N N . ILE B 1 298 ? 0.156 -11.109 -19.656 1 98.44 298 ILE B N 1
ATOM 6140 C CA . ILE B 1 298 ? -0.859 -11.609 -20.578 1 98.44 298 ILE B CA 1
ATOM 6141 C C . ILE B 1 298 ? -0.206 -12.508 -21.625 1 98.44 298 ILE B C 1
ATOM 6143 O O . ILE B 1 298 ? -0.742 -13.562 -21.969 1 98.44 298 ILE B O 1
ATOM 6147 N N . ARG B 1 299 ? 0.982 -12.062 -22.109 1 98.12 299 ARG B N 1
ATOM 6148 C CA . ARG B 1 299 ? 1.693 -12.875 -23.078 1 98.12 299 ARG B CA 1
ATOM 6149 C C . ARG B 1 299 ? 2.115 -14.219 -22.484 1 98.12 299 ARG B C 1
ATOM 6151 O O . ARG B 1 299 ? 2.037 -15.25 -23.141 1 98.12 299 ARG B O 1
ATOM 6158 N N . ILE B 1 300 ? 2.51 -14.203 -21.234 1 97.88 300 ILE B N 1
ATOM 6159 C CA . ILE B 1 300 ? 2.873 -15.43 -20.531 1 97.88 300 ILE B CA 1
ATOM 6160 C C . ILE B 1 300 ? 1.645 -16.328 -20.406 1 97.88 300 ILE B C 1
ATOM 6162 O O . ILE B 1 300 ? 1.708 -17.531 -20.672 1 97.88 300 ILE B O 1
ATOM 6166 N N . ALA B 1 301 ? 0.51 -15.75 -20.078 1 97.06 301 ALA B N 1
ATOM 6167 C CA . ALA B 1 301 ? -0.722 -16.516 -19.938 1 97.06 301 ALA B CA 1
ATOM 6168 C C . ALA B 1 301 ? -1.152 -17.094 -21.281 1 97.06 301 ALA B C 1
ATOM 6170 O O . ALA B 1 301 ? -1.607 -18.25 -21.359 1 97.06 301 ALA B O 1
ATOM 6171 N N . ARG B 1 302 ? -0.95 -16.422 -22.359 1 97 302 ARG B N 1
ATOM 6172 C CA . ARG B 1 302 ? -1.345 -16.828 -23.703 1 97 302 ARG B CA 1
ATOM 6173 C C . ARG B 1 302 ? -0.44 -17.953 -24.219 1 97 302 ARG B C 1
ATOM 6175 O O . ARG B 1 302 ? -0.846 -18.734 -25.062 1 97 302 ARG B O 1
ATOM 6182 N N . SER B 1 303 ? 0.801 -17.938 -23.625 1 96.94 303 SER B N 1
ATOM 6183 C CA . SER B 1 303 ? 1.736 -18.953 -24.078 1 96.94 303 SER B CA 1
ATOM 6184 C C . SER B 1 303 ? 1.214 -20.359 -23.766 1 96.94 303 SER B C 1
ATOM 6186 O O . SER B 1 303 ? 1.556 -21.328 -24.469 1 96.94 303 SER B O 1
ATOM 6188 N N . GLY B 1 304 ? 0.316 -20.5 -22.812 1 94.75 304 GLY B N 1
ATOM 6189 C CA . GLY B 1 304 ? -0.254 -21.781 -22.438 1 94.75 304 GLY B CA 1
ATOM 6190 C C . GLY B 1 304 ? -1.157 -22.375 -23.5 1 94.75 304 GLY B C 1
ATOM 6191 O O . GLY B 1 304 ? -1.496 -23.562 -23.453 1 94.75 304 GLY B O 1
ATOM 6192 N N . ARG B 1 305 ? -1.463 -21.594 -24.625 1 94.5 305 ARG B N 1
ATOM 6193 C CA . ARG B 1 305 ? -2.309 -22.078 -25.719 1 94.5 305 ARG B CA 1
ATOM 6194 C C . ARG B 1 305 ? -1.489 -22.828 -26.75 1 94.5 305 ARG B C 1
ATOM 6196 O O . ARG B 1 305 ? -2.047 -23.547 -27.594 1 94.5 305 ARG B O 1
ATOM 6203 N N . TYR B 1 306 ? -0.199 -22.703 -26.625 1 95.81 306 TYR B N 1
ATOM 6204 C CA . TYR B 1 306 ? 0.681 -23.297 -27.625 1 95.81 306 TYR B CA 1
ATOM 6205 C C . TYR B 1 306 ? 1.428 -24.5 -27.062 1 95.81 306 TYR B C 1
ATOM 6207 O O . TYR B 1 306 ? 1.573 -24.641 -25.844 1 95.81 306 TYR B O 1
ATOM 6215 N N . PRO B 1 307 ? 1.889 -25.375 -27.891 1 95.69 307 PRO B N 1
ATOM 6216 C CA . PRO B 1 307 ? 2.652 -26.531 -27.406 1 95.69 307 PRO B CA 1
ATOM 6217 C C . PRO B 1 307 ? 4.07 -26.156 -26.984 1 95.69 307 PRO B C 1
ATOM 6219 O O . PRO B 1 307 ? 4.578 -25.094 -27.359 1 95.69 307 PRO B O 1
ATOM 6222 N N . ASN B 1 308 ? 4.609 -27.016 -26.203 1 96.62 308 ASN B N 1
ATOM 6223 C CA . ASN B 1 308 ? 6.031 -26.969 -25.875 1 96.62 308 ASN B CA 1
ATOM 6224 C C . ASN B 1 308 ? 6.836 -27.906 -26.766 1 96.62 308 ASN B C 1
ATOM 6226 O O . ASN B 1 308 ? 6.383 -29.016 -27.094 1 96.62 308 ASN B O 1
ATOM 6230 N N . LEU B 1 309 ? 7.949 -27.453 -27.297 1 97.44 309 LEU B N 1
ATOM 6231 C CA . LEU B 1 309 ? 8.875 -28.266 -28.078 1 97.44 309 LEU B CA 1
ATOM 6232 C C . LEU B 1 309 ? 10.242 -28.328 -27.391 1 97.44 309 LEU B C 1
ATOM 6234 O O . LEU B 1 309 ? 10.875 -27.297 -27.172 1 97.44 309 LEU B O 1
ATOM 6238 N N . ASP B 1 310 ? 10.641 -29.516 -27.109 1 97.25 310 ASP B N 1
ATOM 6239 C CA . ASP B 1 310 ? 11.93 -29.719 -26.438 1 97.25 310 ASP B CA 1
ATOM 6240 C C . ASP B 1 310 ? 12.852 -30.594 -27.281 1 97.25 310 ASP B C 1
ATOM 6242 O O . ASP B 1 310 ? 12.398 -31.562 -27.891 1 97.25 310 ASP B O 1
ATOM 6246 N N . PHE B 1 311 ? 14.109 -30.25 -27.344 1 97.56 311 PHE B N 1
ATOM 6247 C CA . PHE B 1 311 ? 15.172 -31.125 -27.859 1 97.56 311 PHE B CA 1
ATOM 6248 C C . PHE B 1 311 ? 15.828 -31.891 -26.719 1 97.56 311 PHE B C 1
ATOM 6250 O O . PHE B 1 311 ? 16.219 -31.312 -25.703 1 97.56 311 PHE B O 1
ATOM 6257 N N . VAL B 1 312 ? 15.852 -33.125 -26.859 1 96.38 312 VAL B N 1
ATOM 6258 C CA . VAL B 1 312 ? 16.422 -33.938 -25.812 1 96.38 312 VAL B CA 1
ATOM 6259 C C . VAL B 1 312 ? 17.547 -34.812 -26.391 1 96.38 312 VAL B C 1
ATOM 6261 O O . VAL B 1 312 ? 17.406 -35.375 -27.469 1 96.38 312 VAL B O 1
ATOM 6264 N N . THR B 1 313 ? 18.625 -34.875 -25.734 1 96.06 313 THR B N 1
ATOM 6265 C CA . THR B 1 313 ? 19.766 -35.719 -26.094 1 96.06 313 THR B CA 1
ATOM 6266 C C . THR B 1 313 ? 20.438 -36.25 -24.844 1 96.06 313 THR B C 1
ATOM 6268 O O . THR B 1 313 ? 20.219 -35.75 -23.734 1 96.06 313 THR B O 1
ATOM 6271 N N . GLY B 1 314 ? 21.109 -37.438 -25.062 1 95.88 314 GLY B N 1
ATOM 6272 C CA . GLY B 1 314 ? 21.781 -38 -23.906 1 95.88 314 GLY B CA 1
ATOM 6273 C C . GLY B 1 314 ? 22.562 -39.25 -24.219 1 95.88 314 GLY B C 1
ATOM 6274 O O . GLY B 1 314 ? 22.578 -39.719 -25.375 1 95.88 314 GLY B O 1
ATOM 6275 N N . TYR B 1 315 ? 23.344 -39.625 -23.25 1 95.75 315 TYR B N 1
ATOM 6276 C CA . TYR B 1 315 ? 24.062 -40.906 -23.266 1 95.75 315 TYR B CA 1
ATOM 6277 C C . TYR B 1 315 ? 23.578 -41.812 -22.156 1 95.75 315 TYR B C 1
ATOM 6279 O O . TYR B 1 315 ? 23.484 -41.406 -21 1 95.75 315 TYR B O 1
ATOM 6287 N N . THR B 1 316 ? 23.25 -43.062 -22.547 1 94.12 316 THR B N 1
ATOM 6288 C CA . THR B 1 316 ? 22.688 -43.969 -21.547 1 94.12 316 THR B CA 1
ATOM 6289 C C . THR B 1 316 ? 23.453 -45.312 -21.547 1 94.12 316 THR B C 1
ATOM 6291 O O . THR B 1 316 ? 23.953 -45.75 -22.578 1 94.12 316 THR B O 1
ATOM 6294 N N . TYR B 1 317 ? 23.609 -45.875 -20.406 1 94.56 317 TYR B N 1
ATOM 6295 C CA . TYR B 1 317 ? 24.141 -47.219 -20.156 1 94.56 317 TYR B CA 1
ATOM 6296 C C . TYR B 1 317 ? 23.125 -48.062 -19.391 1 94.56 317 TYR B C 1
ATOM 6298 O O . TYR B 1 317 ? 22.609 -47.656 -18.359 1 94.56 317 TYR B O 1
ATOM 6306 N N . ASN B 1 318 ? 22.828 -49.281 -19.969 1 94.25 318 ASN B N 1
ATOM 6307 C CA . ASN B 1 318 ? 21.938 -50.219 -19.297 1 94.25 318 ASN B CA 1
ATOM 6308 C C . ASN B 1 318 ? 22.484 -51.625 -19.344 1 94.25 318 ASN B C 1
ATOM 6310 O O . ASN B 1 318 ? 22.953 -52.094 -20.391 1 94.25 318 ASN B O 1
ATOM 6314 N N . ARG B 1 319 ? 22.391 -52.312 -18.203 1 92.94 319 ARG B N 1
ATOM 6315 C CA . ARG B 1 319 ? 22.766 -53.719 -18.062 1 92.94 319 ARG B CA 1
ATOM 6316 C C . ARG B 1 319 ? 21.734 -54.5 -17.25 1 92.94 319 ARG B C 1
ATOM 6318 O O . ARG B 1 319 ? 21.328 -54.062 -16.172 1 92.94 319 ARG B O 1
ATOM 6325 N N . SER B 1 320 ? 21.266 -55.531 -17.828 1 92.19 320 SER B N 1
ATOM 6326 C CA . SER B 1 320 ? 20.281 -56.344 -17.125 1 92.19 320 SER B CA 1
ATOM 6327 C C . SER B 1 320 ? 20.641 -57.812 -17.172 1 92.19 320 SER B C 1
ATOM 6329 O O . SER B 1 320 ? 21.078 -58.312 -18.203 1 92.19 320 SER B O 1
ATOM 6331 N N . GLU B 1 321 ? 20.469 -58.469 -16.094 1 90.12 321 GLU B N 1
ATOM 6332 C CA . GLU B 1 321 ? 20.594 -59.906 -15.945 1 90.12 321 GLU B CA 1
ATOM 6333 C C . GLU B 1 321 ? 19.312 -60.531 -15.422 1 90.12 321 GLU B C 1
ATOM 6335 O O . GLU B 1 321 ? 18.828 -60.156 -14.344 1 90.12 321 GLU B O 1
ATOM 6340 N N . SER B 1 322 ? 18.703 -61.312 -16.266 1 87.12 322 SER B N 1
ATOM 6341 C CA . SER B 1 322 ? 17.453 -62 -15.891 1 87.12 322 SER B CA 1
ATOM 6342 C C . SER B 1 322 ? 17.484 -63.469 -16.25 1 87.12 322 SER B C 1
ATOM 6344 O O . SER B 1 322 ? 17.016 -63.875 -17.312 1 87.12 322 SER B O 1
ATOM 6346 N N . PRO B 1 323 ? 17.812 -64.312 -15.367 1 79.94 323 PRO B N 1
ATOM 6347 C CA . PRO B 1 323 ? 17.969 -65.75 -15.664 1 79.94 323 PRO B CA 1
ATOM 6348 C C . PRO B 1 323 ? 16.688 -66.375 -16.141 1 79.94 323 PRO B C 1
ATOM 6350 O O . PRO B 1 323 ? 16.719 -67.375 -16.875 1 79.94 323 PRO B O 1
ATOM 6353 N N . ALA B 1 324 ? 15.586 -65.812 -15.625 1 75.31 324 ALA B N 1
ATOM 6354 C CA . ALA B 1 324 ? 14.305 -66.438 -16.016 1 75.31 324 ALA B CA 1
ATOM 6355 C C . ALA B 1 324 ? 13.781 -65.812 -17.297 1 75.31 324 ALA B C 1
ATOM 6357 O O . ALA B 1 324 ? 12.727 -66.188 -17.812 1 75.31 324 ALA B O 1
ATOM 6358 N N . GLY B 1 325 ? 14.5 -64.875 -17.906 1 75.25 325 GLY B N 1
ATOM 6359 C CA . GLY B 1 325 ? 14.031 -64.188 -19.094 1 75.25 325 GLY B CA 1
ATOM 6360 C C . GLY B 1 325 ? 14.406 -64.938 -20.375 1 75.25 325 GLY B C 1
ATOM 6361 O O . GLY B 1 325 ? 15.18 -65.875 -20.359 1 75.25 325 GLY B O 1
ATOM 6362 N N . ILE B 1 326 ? 13.703 -64.5 -21.406 1 74.62 326 ILE B N 1
ATOM 6363 C CA . ILE B 1 326 ? 14.078 -65 -22.719 1 74.62 326 ILE B CA 1
ATOM 6364 C C . ILE B 1 326 ? 15.523 -64.625 -23.031 1 74.62 326 ILE B C 1
ATOM 6366 O O . ILE B 1 326 ? 16.297 -65.438 -23.547 1 74.62 326 ILE B O 1
ATOM 6370 N N . ALA B 1 327 ? 15.789 -63.375 -22.672 1 76.62 327 ALA B N 1
ATOM 6371 C CA . ALA B 1 327 ? 17.188 -62.938 -22.656 1 76.62 327 ALA B CA 1
ATOM 6372 C C . ALA B 1 327 ? 17.734 -62.906 -21.219 1 76.62 327 ALA B C 1
ATOM 6374 O O . ALA B 1 327 ? 17.266 -62.125 -20.391 1 76.62 327 ALA B O 1
ATOM 6375 N N . THR B 1 328 ? 18.703 -63.75 -21 1 83.5 328 THR B N 1
ATOM 6376 C CA . THR B 1 328 ? 19.219 -63.844 -19.641 1 83.5 328 THR B CA 1
ATOM 6377 C C . THR B 1 328 ? 20.188 -62.719 -19.328 1 83.5 328 THR B C 1
ATOM 6379 O O . THR B 1 328 ? 20.469 -62.438 -18.172 1 83.5 328 THR B O 1
ATOM 6382 N N . PHE B 1 329 ? 20.781 -62.125 -20.344 1 86.69 329 PHE B N 1
ATOM 6383 C CA . PHE B 1 329 ? 21.703 -61.031 -20.203 1 86.69 329 PHE B CA 1
ATOM 6384 C C . PHE B 1 329 ? 21.516 -60 -21.328 1 86.69 329 PHE B C 1
ATOM 6386 O O . PHE B 1 329 ? 21.328 -60.406 -22.484 1 86.69 329 PHE B O 1
ATOM 6393 N N . ASN B 1 330 ? 21.438 -58.781 -20.953 1 88.25 330 ASN B N 1
ATOM 6394 C CA . ASN B 1 330 ? 21.344 -57.688 -21.906 1 88.25 330 ASN B CA 1
ATOM 6395 C C . ASN B 1 330 ? 22.156 -56.469 -21.469 1 88.25 330 ASN B C 1
ATOM 6397 O O . ASN B 1 330 ? 22.047 -56 -20.328 1 88.25 330 ASN B O 1
ATOM 6401 N N . GLN B 1 331 ? 23.047 -56 -22.312 1 90.06 331 GLN B N 1
ATOM 6402 C CA . GLN B 1 331 ? 23.812 -54.781 -22.062 1 90.06 331 GLN B CA 1
ATOM 6403 C C . GLN B 1 331 ? 23.75 -53.812 -23.266 1 90.06 331 GLN B C 1
ATOM 6405 O O . GLN B 1 331 ? 23.906 -54.25 -24.406 1 90.06 331 GLN B O 1
ATOM 6410 N N . SER B 1 332 ? 23.484 -52.625 -22.969 1 90.44 332 SER B N 1
ATOM 6411 C CA . SER B 1 332 ? 23.391 -51.625 -24.031 1 90.44 332 SER B CA 1
ATOM 6412 C C . SER B 1 332 ? 23.938 -50.281 -23.578 1 90.44 332 SER B C 1
ATOM 6414 O O . SER B 1 332 ? 23.734 -49.906 -22.438 1 90.44 332 SER B O 1
ATOM 6416 N N . HIS B 1 333 ? 24.734 -49.562 -24.312 1 92.38 333 HIS B N 1
ATOM 6417 C CA . HIS B 1 333 ? 25.156 -48.188 -24.078 1 92.38 333 HIS B CA 1
ATOM 6418 C C . HIS B 1 333 ? 25.234 -47.406 -25.391 1 92.38 333 HIS B C 1
ATOM 6420 O O . HIS B 1 333 ? 25.578 -47.969 -26.422 1 92.38 333 HIS B O 1
ATOM 6426 N N . GLY B 1 334 ? 24.906 -46.125 -25.375 1 92.69 334 GLY B N 1
ATOM 6427 C CA . GLY B 1 334 ? 24.938 -45.312 -26.594 1 92.69 334 GLY B CA 1
ATOM 6428 C C . GLY B 1 334 ? 24.328 -43.938 -26.422 1 92.69 334 GLY B C 1
ATOM 6429 O O . GLY B 1 334 ? 23.922 -43.562 -25.328 1 92.69 334 GLY B O 1
ATOM 6430 N N . PHE B 1 335 ? 24.438 -43.219 -27.594 1 94.5 335 PHE B N 1
ATOM 6431 C CA . PHE B 1 335 ? 23.906 -41.875 -27.688 1 94.5 335 PHE B CA 1
ATOM 6432 C C . PHE B 1 335 ? 22.484 -41.875 -28.234 1 94.5 335 PHE B C 1
ATOM 6434 O O . PHE B 1 335 ? 22.141 -42.719 -29.078 1 94.5 335 PHE B O 1
ATOM 6441 N N . ASN B 1 336 ? 21.734 -41.031 -27.625 1 94.19 336 ASN B N 1
ATOM 6442 C CA . ASN B 1 336 ? 20.391 -40.844 -28.172 1 94.19 336 ASN B CA 1
ATOM 6443 C C . ASN B 1 336 ? 20.047 -39.375 -28.328 1 94.19 336 ASN B C 1
ATOM 6445 O O . ASN B 1 336 ? 20.562 -38.531 -27.578 1 94.19 336 ASN B O 1
ATOM 6449 N N . TYR B 1 337 ? 19.25 -38.906 -29.312 1 94.75 337 TYR B N 1
ATOM 6450 C CA . TYR B 1 337 ? 18.719 -37.562 -29.516 1 94.75 337 TYR B CA 1
ATOM 6451 C C . TYR B 1 337 ? 17.312 -37.625 -30.094 1 94.75 337 TYR B C 1
ATOM 6453 O O . TYR B 1 337 ? 16.922 -38.594 -30.719 1 94.75 337 TYR B O 1
ATOM 6461 N N . GLY B 1 338 ? 16.594 -36.656 -29.781 1 96.06 338 GLY B N 1
ATOM 6462 C CA . GLY B 1 338 ? 15.219 -36.594 -30.266 1 96.06 338 GLY B CA 1
ATOM 6463 C C . GLY B 1 338 ? 14.508 -35.312 -29.906 1 96.06 338 GLY B C 1
ATOM 6464 O O . GLY B 1 338 ? 15.125 -34.375 -29.391 1 96.06 338 GLY B O 1
ATOM 6465 N N . PHE B 1 339 ? 13.203 -35.219 -30.375 1 96.88 339 PHE B N 1
ATOM 6466 C CA . PHE B 1 339 ? 12.336 -34.094 -30.109 1 96.88 339 PHE B CA 1
ATOM 6467 C C . PHE B 1 339 ? 11.07 -34.531 -29.391 1 96.88 339 PHE B C 1
ATOM 6469 O O . PHE B 1 339 ? 10.57 -35.625 -29.609 1 96.88 339 PHE B O 1
ATOM 6476 N N . GLU B 1 340 ? 10.727 -33.688 -28.438 1 96.62 340 GLU B N 1
ATOM 6477 C CA . GLU B 1 340 ? 9.484 -33.938 -27.703 1 96.62 340 GLU B CA 1
ATOM 6478 C C . GLU B 1 340 ? 8.562 -32.719 -27.781 1 96.62 340 GLU B C 1
ATOM 6480 O O . GLU B 1 340 ? 9 -31.578 -27.594 1 96.62 340 GLU B O 1
ATOM 6485 N N . ALA B 1 341 ? 7.258 -33 -28.141 1 96.19 341 ALA B N 1
ATOM 6486 C CA . ALA B 1 341 ? 6.23 -31.953 -28.172 1 96.19 341 ALA B CA 1
ATOM 6487 C C . ALA B 1 341 ? 5.059 -32.312 -27.266 1 96.19 341 ALA B C 1
ATOM 6489 O O . ALA B 1 341 ? 4.668 -33.469 -27.188 1 96.19 341 ALA B O 1
ATOM 6490 N N . SER B 1 342 ? 4.617 -31.312 -26.516 1 96.06 342 SER B N 1
ATOM 6491 C CA . SER B 1 342 ? 3.461 -31.531 -25.656 1 96.06 342 SER B CA 1
ATOM 6492 C C . SER B 1 342 ? 2.553 -30.312 -25.609 1 96.06 342 SER B C 1
ATOM 6494 O O . SER B 1 342 ? 3.023 -29.172 -25.75 1 96.06 342 SER B O 1
ATOM 6496 N N . MET B 1 343 ? 1.243 -30.594 -25.484 1 94.38 343 MET B N 1
ATOM 6497 C CA . MET B 1 343 ? 0.264 -29.516 -25.422 1 94.38 343 MET B CA 1
ATOM 6498 C C . MET B 1 343 ? -0.954 -29.922 -24.609 1 94.38 343 MET B C 1
ATOM 6500 O O . MET B 1 343 ? -1.438 -31.047 -24.719 1 94.38 343 MET B O 1
ATOM 6504 N N . ASN B 1 344 ? -1.385 -29.016 -23.719 1 92 344 ASN B N 1
ATOM 6505 C CA . ASN B 1 344 ? -2.662 -29.219 -23.031 1 92 344 ASN B CA 1
ATOM 6506 C C . ASN B 1 344 ? -3.838 -28.844 -23.938 1 92 344 ASN B C 1
ATOM 6508 O O . ASN B 1 344 ? -3.986 -27.672 -24.297 1 92 344 ASN B O 1
ATOM 6512 N N . ILE B 1 345 ? -4.613 -29.797 -24.234 1 93.06 345 ILE B N 1
ATOM 6513 C CA . ILE B 1 345 ? -5.75 -29.562 -25.109 1 93.06 345 ILE B CA 1
ATOM 6514 C C . ILE B 1 345 ? -6.918 -28.984 -24.312 1 93.06 345 ILE B C 1
ATOM 6516 O O . ILE B 1 345 ? -7.574 -28.031 -24.766 1 93.06 345 ILE B O 1
ATOM 6520 N N . PHE B 1 346 ? -7.195 -29.609 -23.266 1 94.19 346 PHE B N 1
ATOM 6521 C CA . PHE B 1 346 ? -8.273 -29.172 -22.375 1 94.19 346 PHE B CA 1
ATOM 6522 C C . PHE B 1 346 ? -7.914 -29.406 -20.922 1 94.19 346 PHE B C 1
ATOM 6524 O O . PHE B 1 346 ? -7.492 -30.5 -20.547 1 94.19 346 PHE B O 1
ATOM 6531 N N . ASN B 1 347 ? -8.078 -28.375 -20.125 1 92.25 347 ASN B N 1
ATOM 6532 C CA . ASN B 1 347 ? -7.777 -28.484 -18.703 1 92.25 347 ASN B CA 1
ATOM 6533 C C . ASN B 1 347 ? -8.734 -27.656 -17.859 1 92.25 347 ASN B C 1
ATOM 6535 O O . ASN B 1 347 ? -8.305 -26.859 -17.016 1 92.25 347 ASN B O 1
ATOM 6539 N N . GLY B 1 348 ? -10.047 -27.781 -18.156 1 92.62 348 GLY B N 1
ATOM 6540 C CA . GLY B 1 348 ? -11.062 -27.062 -17.391 1 92.62 348 GLY B CA 1
ATOM 6541 C C . GLY B 1 348 ? -11.07 -25.578 -17.672 1 92.62 348 GLY B C 1
ATOM 6542 O O . GLY B 1 348 ? -11.281 -24.766 -16.766 1 92.62 348 GLY B O 1
ATOM 6543 N N . PHE B 1 349 ? -10.68 -25.141 -18.812 1 93.69 349 PHE B N 1
ATOM 6544 C CA . PHE B 1 349 ? -10.656 -23.766 -19.281 1 93.69 349 PHE B CA 1
ATOM 6545 C C . PHE B 1 349 ? -9.672 -22.938 -18.453 1 93.69 349 PHE B C 1
ATOM 6547 O O . PHE B 1 349 ? -9.867 -21.734 -18.281 1 93.69 349 PHE B O 1
ATOM 6554 N N . GLN B 1 350 ? -8.703 -23.578 -17.844 1 94.19 350 GLN B N 1
ATOM 6555 C CA . GLN B 1 350 ? -7.742 -22.906 -16.984 1 94.19 350 GLN B CA 1
ATOM 6556 C C . GLN B 1 350 ? -6.965 -21.828 -17.734 1 94.19 350 GLN B C 1
ATOM 6558 O O . GLN B 1 350 ? -6.773 -20.719 -17.219 1 94.19 350 GLN B O 1
ATOM 6563 N N . VAL B 1 351 ? -6.5 -22.125 -18.984 1 94.69 351 VAL B N 1
ATOM 6564 C CA . VAL B 1 351 ? -5.715 -21.172 -19.766 1 94.69 351 VAL B CA 1
ATOM 6565 C C . VAL B 1 351 ? -6.566 -19.953 -20.109 1 94.69 351 VAL B C 1
ATOM 6567 O O . VAL B 1 351 ? -6.117 -18.812 -19.969 1 94.69 351 VAL B O 1
ATOM 6570 N N . ASP B 1 352 ? -7.828 -20.219 -20.5 1 95.44 352 ASP B N 1
ATOM 6571 C CA . ASP B 1 352 ? -8.742 -19.125 -20.812 1 95.44 352 ASP B CA 1
ATOM 6572 C C . ASP B 1 352 ? -8.984 -18.234 -19.594 1 95.44 352 ASP B C 1
ATOM 6574 O O . ASP B 1 352 ? -8.984 -17.016 -19.688 1 95.44 352 ASP B O 1
ATOM 6578 N N . ARG B 1 353 ? -9.164 -18.859 -18.453 1 96.38 353 ARG B N 1
ATOM 6579 C CA . ARG B 1 353 ? -9.375 -18.109 -17.219 1 96.38 353 ARG B CA 1
ATOM 6580 C C . ARG B 1 353 ? -8.141 -17.297 -16.844 1 96.38 353 ARG B C 1
ATOM 6582 O O . ARG B 1 353 ? -8.25 -16.156 -16.422 1 96.38 353 ARG B O 1
ATOM 6589 N N . ASN B 1 354 ? -6.969 -17.906 -17 1 96.25 354 ASN B N 1
ATOM 6590 C CA . ASN B 1 354 ? -5.727 -17.188 -16.719 1 96.25 354 ASN B CA 1
ATOM 6591 C C . ASN B 1 354 ? -5.578 -15.953 -17.594 1 96.25 354 ASN B C 1
ATOM 6593 O O . ASN B 1 354 ? -5.172 -14.891 -17.109 1 96.25 354 ASN B O 1
ATOM 6597 N N . ILE B 1 355 ? -5.891 -16.109 -18.875 1 97.56 355 ILE B N 1
ATOM 6598 C CA . ILE B 1 355 ? -5.789 -14.992 -19.812 1 97.56 355 ILE B CA 1
ATOM 6599 C C . ILE B 1 355 ? -6.797 -13.906 -19.438 1 97.56 355 ILE B C 1
ATOM 6601 O O . ILE B 1 355 ? -6.461 -12.727 -19.391 1 97.56 355 ILE B O 1
ATOM 6605 N N . LYS B 1 356 ? -8.023 -14.352 -19.125 1 97.31 356 LYS B N 1
ATOM 6606 C CA . LYS B 1 356 ? -9.062 -13.406 -18.734 1 97.31 356 LYS B CA 1
ATOM 6607 C C . LYS B 1 356 ? -8.664 -12.641 -17.469 1 97.31 356 LYS B C 1
ATOM 6609 O O . LYS B 1 356 ? -8.789 -11.414 -17.422 1 97.31 356 LYS B O 1
ATOM 6614 N N . ASN B 1 357 ? -8.188 -13.344 -16.469 1 97.62 357 ASN B N 1
ATOM 6615 C CA . ASN B 1 357 ? -7.746 -12.719 -15.227 1 97.62 357 ASN B CA 1
ATOM 6616 C C . ASN B 1 357 ? -6.57 -11.781 -15.461 1 97.62 357 ASN B C 1
ATOM 6618 O O . ASN B 1 357 ? -6.508 -10.695 -14.875 1 97.62 357 ASN B O 1
ATOM 6622 N N . ALA B 1 358 ? -5.656 -12.188 -16.312 1 97.94 358 ALA B N 1
ATOM 6623 C CA . ALA B 1 358 ? -4.512 -11.336 -16.625 1 97.94 358 ALA B CA 1
ATOM 6624 C C . ALA B 1 358 ? -4.961 -10.031 -17.281 1 97.94 358 ALA B C 1
ATOM 6626 O O . ALA B 1 358 ? -4.387 -8.969 -17.031 1 97.94 358 ALA B O 1
ATOM 6627 N N . ARG B 1 359 ? -5.965 -10.094 -18.109 1 98.31 359 ARG B N 1
ATOM 6628 C CA . ARG B 1 359 ? -6.5 -8.906 -18.766 1 98.31 359 ARG B CA 1
ATOM 6629 C C . ARG B 1 359 ? -7.145 -7.969 -17.75 1 98.31 359 ARG B C 1
ATOM 6631 O O . ARG B 1 359 ? -7.012 -6.746 -17.859 1 98.31 359 ARG B O 1
ATOM 6638 N N . ILE B 1 360 ? -7.895 -8.539 -16.828 1 98.38 360 ILE B N 1
ATOM 6639 C CA . ILE B 1 360 ? -8.508 -7.738 -15.773 1 98.38 360 ILE B CA 1
ATOM 6640 C C . ILE B 1 360 ? -7.418 -7.078 -14.922 1 98.38 360 ILE B C 1
ATOM 6642 O O . ILE B 1 360 ? -7.539 -5.91 -14.547 1 98.38 360 ILE B O 1
ATOM 6646 N N . LEU B 1 361 ? -6.352 -7.789 -14.656 1 98 361 LEU B N 1
ATOM 6647 C CA . LEU B 1 361 ? -5.242 -7.246 -13.883 1 98 361 LEU B CA 1
ATOM 6648 C C . LEU B 1 361 ? -4.562 -6.105 -14.641 1 98 361 LEU B C 1
ATOM 6650 O O . LEU B 1 361 ? -4.09 -5.148 -14.023 1 98 361 LEU B O 1
ATOM 6654 N N . LEU B 1 362 ? -4.473 -6.234 -16.016 1 98.31 362 LEU B N 1
ATOM 6655 C CA . LEU B 1 362 ? -3.973 -5.121 -16.812 1 98.31 362 LEU B CA 1
ATOM 6656 C C . LEU B 1 362 ? -4.852 -3.887 -16.641 1 98.31 362 LEU B C 1
ATOM 6658 O O . LEU B 1 362 ? -4.34 -2.783 -16.422 1 98.31 362 LEU B O 1
ATOM 6662 N N . LYS B 1 363 ? -6.152 -4.062 -16.641 1 98.38 363 LYS B N 1
ATOM 6663 C CA . LYS B 1 363 ? -7.074 -2.955 -16.406 1 98.38 363 LYS B CA 1
ATOM 6664 C C . LYS B 1 363 ? -6.867 -2.346 -15.023 1 98.38 363 LYS B C 1
ATOM 6666 O O . LYS B 1 363 ? -6.906 -1.123 -14.867 1 98.38 363 LYS B O 1
ATOM 6671 N N . ASN B 1 364 ? -6.645 -3.18 -14.047 1 97.94 364 ASN B N 1
ATOM 6672 C CA . ASN B 1 364 ? -6.367 -2.697 -12.695 1 97.94 364 ASN B CA 1
ATOM 6673 C C . ASN B 1 364 ? -5.102 -1.844 -12.656 1 97.94 364 ASN B C 1
ATOM 6675 O O . ASN B 1 364 ? -5.039 -0.849 -11.93 1 97.94 364 ASN B O 1
ATOM 6679 N N . GLN B 1 365 ? -4.105 -2.238 -13.43 1 98.12 365 GLN B N 1
ATOM 6680 C CA . GLN B 1 365 ? -2.875 -1.455 -13.469 1 98.12 365 GLN B CA 1
ATOM 6681 C C . GLN B 1 365 ? -3.107 -0.096 -14.117 1 98.12 365 GLN B C 1
ATOM 6683 O O . GLN B 1 365 ? -2.514 0.904 -13.711 1 98.12 365 GLN B O 1
ATOM 6688 N N . GLU B 1 366 ? -3.904 -0.098 -15.109 1 98.19 366 GLU B N 1
ATOM 6689 C CA . GLU B 1 366 ? -4.27 1.166 -15.742 1 98.19 366 GLU B CA 1
ATOM 6690 C C . GLU B 1 366 ? -5 2.082 -14.766 1 98.19 366 GLU B C 1
ATOM 6692 O O . GLU B 1 366 ? -4.738 3.285 -14.719 1 98.19 366 GLU B O 1
ATOM 6697 N N . LEU B 1 367 ? -5.902 1.507 -14.023 1 97.69 367 LEU B N 1
ATOM 6698 C CA . LEU B 1 367 ? -6.621 2.262 -13.008 1 97.69 367 LEU B CA 1
ATOM 6699 C C . LEU B 1 367 ? -5.676 2.738 -11.914 1 97.69 367 LEU B C 1
ATOM 6701 O O . LEU B 1 367 ? -5.828 3.848 -11.391 1 97.69 367 LEU B O 1
ATOM 6705 N N . THR B 1 368 ? -4.727 1.981 -11.555 1 97.69 368 THR B N 1
ATOM 6706 C CA . THR B 1 368 ? -3.719 2.369 -10.578 1 97.69 368 THR B CA 1
ATOM 6707 C C . THR B 1 368 ? -2.906 3.561 -11.078 1 97.69 368 THR B C 1
ATOM 6709 O O . THR B 1 368 ? -2.605 4.48 -10.312 1 97.69 368 THR B O 1
ATOM 6712 N N . LEU B 1 369 ? -2.514 3.514 -12.359 1 97.19 369 LEU B N 1
ATOM 6713 C CA . LEU B 1 369 ? -1.827 4.66 -12.945 1 97.19 369 LEU B CA 1
ATOM 6714 C C . LEU B 1 369 ? -2.68 5.918 -12.836 1 97.19 369 LEU B C 1
ATOM 6716 O O . LEU B 1 369 ? -2.174 6.984 -12.484 1 97.19 369 LEU B O 1
ATOM 6720 N N . GLU B 1 370 ? -3.916 5.785 -13.109 1 96.06 370 GLU B N 1
ATOM 6721 C CA . GLU B 1 370 ? -4.828 6.918 -12.992 1 96.06 370 GLU B CA 1
ATOM 6722 C C . GLU B 1 370 ? -4.867 7.445 -11.562 1 96.06 370 GLU B C 1
ATOM 6724 O O . GLU B 1 370 ? -4.832 8.656 -11.336 1 96.06 370 GLU B O 1
ATOM 6729 N N . GLU B 1 371 ? -4.973 6.574 -10.617 1 95.81 371 GLU B N 1
ATOM 6730 C CA . GLU B 1 371 ? -4.977 6.949 -9.211 1 95.81 371 GLU B CA 1
ATOM 6731 C C . GLU B 1 371 ? -3.691 7.676 -8.828 1 95.81 371 GLU B C 1
ATOM 6733 O O . GLU B 1 371 ? -3.727 8.68 -8.109 1 95.81 371 GLU B O 1
ATOM 6738 N N . VAL B 1 372 ? -2.596 7.184 -9.297 1 96.56 372 VAL B N 1
ATOM 6739 C CA . VAL B 1 372 ? -1.3 7.777 -8.984 1 96.56 372 VAL B CA 1
ATOM 6740 C C . VAL B 1 372 ? -1.207 9.172 -9.602 1 96.56 372 VAL B C 1
ATOM 6742 O O . VAL B 1 372 ? -0.737 10.109 -8.961 1 96.56 372 VAL B O 1
ATOM 6745 N N . ARG B 1 373 ? -1.646 9.281 -10.805 1 95.06 373 ARG B N 1
ATOM 6746 C CA . ARG B 1 373 ? -1.636 10.586 -11.469 1 95.06 373 ARG B CA 1
ATOM 6747 C C . ARG B 1 373 ? -2.502 11.586 -10.719 1 95.06 373 ARG B C 1
ATOM 6749 O O . ARG B 1 373 ? -2.102 12.742 -10.531 1 95.06 373 ARG B O 1
ATOM 6756 N N . LEU B 1 374 ? -3.65 11.102 -10.32 1 93.44 374 LEU B N 1
ATOM 6757 C CA . LEU B 1 374 ? -4.539 11.961 -9.547 1 93.44 374 LEU B CA 1
ATOM 6758 C C . LEU B 1 374 ? -3.885 12.375 -8.234 1 93.44 374 LEU B C 1
ATOM 6760 O O . LEU B 1 374 ? -3.986 13.539 -7.828 1 93.44 374 LEU B O 1
ATOM 6764 N N . GLN B 1 375 ? -3.264 11.508 -7.586 1 95.44 375 GLN B N 1
ATOM 6765 C CA . GLN B 1 375 ? -2.594 11.781 -6.316 1 95.44 375 GLN B CA 1
ATOM 6766 C C . GLN B 1 375 ? -1.457 12.789 -6.5 1 95.44 375 GLN B C 1
ATOM 6768 O O . GLN B 1 375 ? -1.328 13.734 -5.727 1 95.44 375 GLN B O 1
ATOM 6773 N N . VAL B 1 376 ? -0.646 12.555 -7.516 1 95.56 376 VAL B N 1
ATOM 6774 C CA . VAL B 1 376 ? 0.493 13.43 -7.77 1 95.56 376 VAL B CA 1
ATOM 6775 C C . VAL B 1 376 ? -0.001 14.828 -8.125 1 95.56 376 VAL B C 1
ATOM 6777 O O . VAL B 1 376 ? 0.516 15.828 -7.609 1 95.56 376 VAL B O 1
ATOM 6780 N N . ARG B 1 377 ? -0.999 14.914 -8.906 1 93.12 377 ARG B N 1
ATOM 6781 C CA . ARG B 1 377 ? -1.553 16.203 -9.305 1 93.12 377 ARG B CA 1
ATOM 6782 C C . ARG B 1 377 ? -2.131 16.938 -8.094 1 93.12 377 ARG B C 1
ATOM 6784 O O . ARG B 1 377 ? -1.877 18.141 -7.914 1 93.12 377 ARG B O 1
ATOM 6791 N N . SER B 1 378 ? -2.914 16.234 -7.328 1 93.38 378 SER B N 1
ATOM 6792 C CA . SER B 1 378 ? -3.512 16.844 -6.145 1 93.38 378 SER B CA 1
ATOM 6793 C C . SER B 1 378 ? -2.443 17.312 -5.164 1 93.38 378 SER B C 1
ATOM 6795 O O . SER B 1 378 ? -2.525 18.422 -4.637 1 93.38 378 SER B O 1
ATOM 6797 N N . GLN B 1 379 ? -1.482 16.5 -4.938 1 94.94 379 GLN B N 1
ATOM 6798 C CA . GLN B 1 379 ? -0.393 16.859 -4.039 1 94.94 379 GLN B CA 1
ATOM 6799 C C . GLN B 1 379 ? 0.37 18.078 -4.555 1 94.94 379 GLN B C 1
ATOM 6801 O O . GLN B 1 379 ? 0.715 18.969 -3.781 1 94.94 379 GLN B O 1
ATOM 6806 N N . MET B 1 380 ? 0.589 18.109 -5.816 1 94.81 380 MET B N 1
ATOM 6807 C CA . MET B 1 380 ? 1.288 19.234 -6.434 1 94.81 380 MET B CA 1
ATOM 6808 C C . MET B 1 380 ? 0.496 20.531 -6.266 1 94.81 380 MET B C 1
ATOM 6810 O O . MET B 1 380 ? 1.057 21.562 -5.895 1 94.81 380 MET B O 1
ATOM 6814 N N . GLN B 1 381 ? -0.783 20.438 -6.48 1 92.88 381 GLN B N 1
ATOM 6815 C CA . GLN B 1 381 ? -1.63 21.625 -6.367 1 92.88 381 GLN B CA 1
ATOM 6816 C C . GLN B 1 381 ? -1.666 22.141 -4.93 1 92.88 381 GLN B C 1
ATOM 6818 O O . GLN B 1 381 ? -1.539 23.344 -4.695 1 92.88 381 GLN B O 1
ATOM 6823 N N . ILE B 1 382 ? -1.752 21.203 -4.02 1 94.75 382 ILE B N 1
ATOM 6824 C CA . ILE B 1 382 ? -1.817 21.578 -2.611 1 94.75 382 ILE B CA 1
ATOM 6825 C C . ILE B 1 382 ? -0.488 22.203 -2.18 1 94.75 382 ILE B C 1
ATOM 6827 O O . ILE B 1 382 ? -0.461 23.266 -1.566 1 94.75 382 ILE B O 1
ATOM 6831 N N . LEU B 1 383 ? 0.576 21.578 -2.555 1 95.75 383 LEU B N 1
ATOM 6832 C CA . LEU B 1 383 ? 1.897 22.078 -2.191 1 95.75 383 LEU B CA 1
ATOM 6833 C C . LEU B 1 383 ? 2.158 23.438 -2.828 1 95.75 383 LEU B C 1
ATOM 6835 O O . LEU B 1 383 ? 2.73 24.328 -2.191 1 95.75 383 LEU B O 1
ATOM 6839 N N . TYR B 1 384 ? 1.732 23.609 -4.027 1 95.25 384 TYR B N 1
ATOM 6840 C CA . TYR B 1 384 ? 1.967 24.859 -4.727 1 95.25 384 TYR B CA 1
ATOM 6841 C C . TYR B 1 384 ? 1.165 26 -4.094 1 95.25 384 TYR B C 1
ATOM 6843 O O . TYR B 1 384 ? 1.684 27.094 -3.896 1 95.25 384 TYR B O 1
ATOM 6851 N N . ASN B 1 385 ? -0.089 25.688 -3.812 1 93.25 385 ASN B N 1
ATOM 6852 C CA . ASN B 1 385 ? -0.895 26.688 -3.119 1 93.25 385 ASN B CA 1
ATOM 6853 C C . ASN B 1 385 ? -0.264 27.094 -1.791 1 93.25 385 ASN B C 1
ATOM 6855 O O . ASN B 1 385 ? -0.203 28.281 -1.465 1 93.25 385 ASN B O 1
ATOM 6859 N N . THR B 1 386 ? 0.192 26.141 -1.074 1 94.06 386 THR B N 1
ATOM 6860 C CA . THR B 1 386 ? 0.833 26.406 0.209 1 94.06 386 THR B CA 1
ATOM 6861 C C . THR B 1 386 ? 2.129 27.188 0.014 1 94.06 386 THR B C 1
ATOM 6863 O O . THR B 1 386 ? 2.449 28.078 0.805 1 94.06 386 THR B O 1
ATOM 6866 N N . TYR B 1 387 ? 2.801 26.875 -1.001 1 95.06 387 TYR B N 1
ATOM 6867 C CA . TYR B 1 387 ? 4.043 27.562 -1.348 1 95.06 387 TYR B CA 1
ATOM 6868 C C . TYR B 1 387 ? 3.801 29.031 -1.636 1 95.06 387 TYR B C 1
ATOM 6870 O O . TYR B 1 387 ? 4.48 29.906 -1.081 1 95.06 387 TYR B O 1
ATOM 6878 N N . LEU B 1 388 ? 2.836 29.312 -2.459 1 93.12 388 LEU B N 1
ATOM 6879 C CA . LEU B 1 388 ? 2.504 30.688 -2.801 1 93.12 388 LEU B CA 1
ATOM 6880 C C . LEU B 1 388 ? 2.109 31.484 -1.558 1 93.12 388 LEU B C 1
ATOM 6882 O O . LEU B 1 388 ? 2.551 32.625 -1.371 1 93.12 388 LEU B O 1
ATOM 6886 N N . ASN B 1 389 ? 1.354 30.812 -0.77 1 92.56 389 ASN B N 1
ATOM 6887 C CA . ASN B 1 389 ? 0.923 31.469 0.46 1 92.56 389 ASN B CA 1
ATOM 6888 C C . ASN B 1 389 ? 2.096 31.719 1.403 1 92.56 389 ASN B C 1
ATOM 6890 O O . ASN B 1 389 ? 2.174 32.781 2.037 1 92.56 389 ASN B O 1
ATOM 6894 N N . ASN B 1 390 ? 2.924 30.797 1.507 1 93.12 390 ASN B N 1
ATOM 6895 C CA . ASN B 1 390 ? 4.066 30.938 2.404 1 93.12 390 ASN B CA 1
ATOM 6896 C C . ASN B 1 390 ? 5.02 32.031 1.924 1 93.12 390 ASN B C 1
ATOM 6898 O O . ASN B 1 390 ? 5.645 32.719 2.734 1 93.12 390 ASN B O 1
ATOM 6902 N N . LEU B 1 391 ? 5.188 32.219 0.611 1 92.56 391 LEU B N 1
ATOM 6903 C CA . LEU B 1 391 ? 6 33.312 0.083 1 92.56 391 LEU B CA 1
ATOM 6904 C C . LEU B 1 391 ? 5.445 34.656 0.512 1 92.56 391 LEU B C 1
ATOM 6906 O O . LEU B 1 391 ? 6.203 35.562 0.882 1 92.56 391 LEU B O 1
ATOM 6910 N N . MET B 1 392 ? 4.125 34.719 0.487 1 90.56 392 MET B N 1
ATOM 6911 C CA . MET B 1 392 ? 3.482 35.938 0.944 1 90.56 392 MET B CA 1
ATOM 6912 C C . MET B 1 392 ? 3.715 36.156 2.436 1 90.56 392 MET B C 1
ATOM 6914 O O . MET B 1 392 ? 3.967 37.281 2.875 1 90.56 392 MET B O 1
ATOM 6918 N N . MET B 1 393 ? 3.68 35.031 3.172 1 90.5 393 MET B N 1
ATOM 6919 C CA . MET B 1 393 ? 3.875 35.125 4.617 1 90.5 393 MET B CA 1
ATOM 6920 C C . MET B 1 393 ? 5.293 35.562 4.949 1 90.5 393 MET B C 1
ATOM 6922 O O . MET B 1 393 ? 5.508 36.281 5.926 1 90.5 393 MET B O 1
ATOM 6926 N N . VAL B 1 394 ? 6.273 35.188 4.18 1 92.06 394 VAL B N 1
ATOM 6927 C CA . VAL B 1 394 ? 7.66 35.594 4.406 1 92.06 394 VAL B CA 1
ATOM 6928 C C . VAL B 1 394 ? 7.781 37.125 4.355 1 92.06 394 VAL B C 1
ATOM 6930 O O . VAL B 1 394 ? 8.398 37.719 5.227 1 92.06 394 VAL B O 1
ATOM 6933 N N . ASP B 1 395 ? 7.129 37.719 3.426 1 87.81 395 ASP B N 1
ATOM 6934 C CA . ASP B 1 395 ? 7.188 39.156 3.268 1 87.81 395 ASP B CA 1
ATOM 6935 C C . ASP B 1 395 ? 6.492 39.875 4.43 1 87.81 395 ASP B C 1
ATOM 6937 O O . ASP B 1 395 ? 7.031 40.812 4.996 1 87.81 395 ASP B O 1
ATOM 6941 N N . PHE B 1 396 ? 5.336 39.312 4.805 1 85.5 396 PHE B N 1
ATOM 6942 C CA . PHE B 1 396 ? 4.57 39.875 5.906 1 85.5 396 PHE B CA 1
ATOM 6943 C C . PHE B 1 396 ? 5.352 39.781 7.211 1 85.5 396 PHE B C 1
ATOM 6945 O O . PHE B 1 396 ? 5.418 40.75 7.969 1 85.5 396 PHE B O 1
ATOM 6952 N N . GLU B 1 397 ? 5.961 38.656 7.441 1 90.25 397 GLU B N 1
ATOM 6953 C CA . GLU B 1 397 ? 6.613 38.406 8.719 1 90.25 397 GLU B CA 1
ATOM 6954 C C . GLU B 1 397 ? 7.934 39.188 8.828 1 90.25 397 GLU B C 1
ATOM 6956 O O . GLU B 1 397 ? 8.328 39.594 9.922 1 90.25 397 GLU B O 1
ATOM 6961 N N . LYS B 1 398 ? 8.609 39.375 7.727 1 89.06 398 LYS B N 1
ATOM 6962 C CA . LYS B 1 398 ? 9.805 40.219 7.742 1 89.06 398 LYS B CA 1
ATOM 6963 C C . LYS B 1 398 ? 9.484 41.625 8.227 1 89.06 398 LYS B C 1
ATOM 6965 O O . LYS B 1 398 ? 10.227 42.188 9.023 1 89.06 398 LYS B O 1
ATOM 6970 N N . GLN B 1 399 ? 8.383 42.125 7.734 1 87.69 399 GLN B N 1
ATOM 6971 C CA . GLN B 1 399 ? 7.941 43.438 8.164 1 87.69 399 GLN B CA 1
ATOM 6972 C C . GLN B 1 399 ? 7.562 43.438 9.641 1 87.69 399 GLN B C 1
ATOM 6974 O O . GLN B 1 399 ? 7.875 44.375 10.367 1 87.69 399 GLN B O 1
ATOM 6979 N N . ASN B 1 400 ? 6.965 42.375 10.039 1 87.19 400 ASN B N 1
ATOM 6980 C CA . ASN B 1 400 ? 6.559 42.25 11.438 1 87.19 400 ASN B CA 1
ATOM 6981 C C . ASN B 1 400 ? 7.766 42.25 12.367 1 87.19 400 ASN B C 1
ATOM 6983 O O . ASN B 1 400 ? 7.715 42.781 13.469 1 87.19 400 ASN B O 1
ATOM 6987 N N . VAL B 1 401 ? 8.812 41.594 11.93 1 90.25 401 VAL B N 1
ATOM 6988 C CA . VAL B 1 401 ? 10.023 41.531 12.734 1 90.25 401 VAL B CA 1
ATOM 6989 C C . VAL B 1 401 ? 10.633 42.906 12.867 1 90.25 401 VAL B C 1
ATOM 6991 O O . VAL B 1 401 ? 11.039 43.344 13.961 1 90.25 401 VAL B O 1
ATOM 6994 N N . GLU B 1 402 ? 10.664 43.656 11.836 1 89.94 402 GLU B N 1
ATOM 6995 C CA . GLU B 1 402 ? 11.242 45 11.852 1 89.94 402 GLU B CA 1
ATOM 6996 C C . GLU B 1 402 ? 10.453 45.938 12.766 1 89.94 402 GLU B C 1
ATOM 6998 O O . GLU B 1 402 ? 11.031 46.656 13.578 1 89.94 402 GLU B O 1
ATOM 7003 N N . VAL B 1 403 ? 9.156 45.812 12.625 1 86.06 403 VAL B N 1
ATOM 7004 C CA . VAL B 1 403 ? 8.289 46.656 13.438 1 86.06 403 VAL B CA 1
ATOM 7005 C C . VAL B 1 403 ? 8.445 46.281 14.914 1 86.06 403 VAL B C 1
ATOM 7007 O O . VAL B 1 403 ? 8.562 47.156 15.773 1 86.06 403 VAL B O 1
ATOM 7010 N N . SER B 1 404 ? 8.422 45 15.227 1 88 404 SER B N 1
ATOM 7011 C CA . SER B 1 404 ? 8.523 44.531 16.609 1 88 404 SER B CA 1
ATOM 7012 C C . SER B 1 404 ? 9.891 44.875 17.203 1 88 404 SER B C 1
ATOM 7014 O O . SER B 1 404 ? 10.008 45.156 18.391 1 88 404 SER B O 1
ATOM 7016 N N . ARG B 1 405 ? 10.914 44.844 16.406 1 88.75 405 ARG B N 1
ATOM 7017 C CA . ARG B 1 405 ? 12.258 45.219 16.844 1 88.75 405 ARG B CA 1
ATOM 7018 C C . ARG B 1 405 ? 12.328 46.688 17.266 1 88.75 405 ARG B C 1
ATOM 7020 O O . ARG B 1 405 ? 12.883 47 18.328 1 88.75 405 ARG B O 1
ATOM 7027 N N . VAL B 1 406 ? 11.781 47.562 16.484 1 86.56 406 VAL B N 1
ATOM 7028 C CA . VAL B 1 406 ? 11.758 48.969 16.781 1 86.56 406 VAL B CA 1
ATOM 7029 C C . VAL B 1 406 ? 10.945 49.219 18.062 1 86.56 406 VAL B C 1
ATOM 7031 O O . VAL B 1 406 ? 11.359 49.969 18.938 1 86.56 406 VAL B O 1
ATOM 7034 N N . ASN B 1 407 ? 9.844 48.5 18.109 1 83.38 407 ASN B N 1
ATOM 7035 C CA . ASN B 1 407 ? 8.984 48.656 19.281 1 83.38 407 ASN B CA 1
ATOM 7036 C C . ASN B 1 407 ? 9.688 48.188 20.562 1 83.38 407 ASN B C 1
ATOM 7038 O O . ASN B 1 407 ? 9.523 48.781 21.625 1 83.38 407 ASN B O 1
ATOM 7042 N N . LEU B 1 408 ? 10.422 47.188 20.406 1 87.44 408 LEU B N 1
ATOM 7043 C CA . LEU B 1 408 ? 11.156 46.688 21.562 1 87.44 408 LEU B CA 1
ATOM 7044 C C . LEU B 1 408 ? 12.219 47.656 22 1 87.44 408 LEU B C 1
ATOM 7046 O O . LEU B 1 408 ? 12.414 47.875 23.203 1 87.44 408 LEU B O 1
ATOM 7050 N N . GLY B 1 409 ? 12.953 48.281 21.094 1 87.06 409 GLY B N 1
ATOM 7051 C CA . GLY B 1 409 ? 13.938 49.312 21.406 1 87.06 409 GLY B CA 1
ATOM 7052 C C . GLY B 1 409 ? 13.336 50.5 22.125 1 87.06 409 GLY B C 1
ATOM 7053 O O . GLY B 1 409 ? 13.883 50.969 23.125 1 87.06 409 GLY B O 1
ATOM 7054 N N . LEU B 1 410 ? 12.203 50.906 21.641 1 85.69 410 LEU B N 1
ATOM 7055 C CA . LEU B 1 410 ? 11.5 52.031 22.25 1 85.69 410 LEU B CA 1
ATOM 7056 C C . LEU B 1 410 ? 11.008 51.656 23.641 1 85.69 410 LEU B C 1
ATOM 7058 O O . LEU B 1 410 ? 11.055 52.469 24.562 1 85.69 410 LEU B O 1
ATOM 7062 N N . ALA B 1 411 ? 10.492 50.438 23.719 1 84.81 411 ALA B N 1
ATOM 7063 C CA . ALA B 1 411 ? 10.008 49.969 25.016 1 84.81 411 ALA B CA 1
ATOM 7064 C C . ALA B 1 411 ? 11.133 49.906 26.047 1 84.81 411 ALA B C 1
ATOM 7066 O O . ALA B 1 411 ? 10.922 50.219 27.219 1 84.81 411 ALA B O 1
ATOM 7067 N N . LEU B 1 412 ? 12.266 49.531 25.641 1 86.38 412 LEU B N 1
ATOM 7068 C CA . LEU B 1 412 ? 13.414 49.469 26.531 1 86.38 412 LEU B CA 1
ATOM 7069 C C . LEU B 1 412 ? 13.766 50.844 27.062 1 86.38 412 LEU B C 1
ATOM 7071 O O . LEU B 1 412 ? 14.031 51.031 28.25 1 86.38 412 LEU B O 1
ATOM 7075 N N . GLU B 1 413 ? 13.734 51.812 26.219 1 86 413 GLU B N 1
ATOM 7076 C CA . GLU B 1 413 ? 14.023 53.188 26.625 1 86 413 GLU B CA 1
ATOM 7077 C C . GLU B 1 413 ? 12.984 53.688 27.625 1 86 413 GLU B C 1
ATOM 7079 O O . GLU B 1 413 ? 13.336 54.312 28.625 1 86 413 GLU B O 1
ATOM 7084 N N . ARG B 1 414 ? 11.797 53.406 27.359 1 85.69 414 ARG B N 1
ATOM 7085 C CA . ARG B 1 414 ? 10.711 53.844 28.219 1 85.69 414 ARG B CA 1
ATOM 7086 C C . ARG B 1 414 ? 10.758 53.125 29.562 1 85.69 414 ARG B C 1
ATOM 7088 O O . ARG B 1 414 ? 10.414 53.719 30.594 1 85.69 414 ARG B O 1
ATOM 7095 N N . TYR B 1 415 ? 11.094 51.906 29.531 1 84.81 415 TYR B N 1
ATOM 7096 C CA . TYR B 1 415 ? 11.203 51.125 30.766 1 84.81 415 TYR B CA 1
ATOM 7097 C C . TYR B 1 415 ? 12.328 51.656 31.641 1 84.81 415 TYR B C 1
ATOM 7099 O O . TYR B 1 415 ? 12.164 51.781 32.844 1 84.81 415 TYR B O 1
ATOM 7107 N N . GLU B 1 416 ? 13.422 52.031 31.047 1 82.25 416 GLU B N 1
ATOM 7108 C CA . GLU B 1 416 ? 14.57 52.562 31.766 1 82.25 416 GLU B CA 1
ATOM 7109 C C . GLU B 1 416 ? 14.242 53.938 32.375 1 82.25 416 GLU B C 1
ATOM 7111 O O . GLU B 1 416 ? 14.742 54.25 33.469 1 82.25 416 GLU B O 1
ATOM 7116 N N . LEU B 1 417 ? 13.258 54.625 31.719 1 82.5 417 LEU B N 1
ATOM 7117 C CA . LEU B 1 417 ? 12.836 55.938 32.188 1 82.5 417 LEU B CA 1
ATOM 7118 C C . LEU B 1 417 ? 11.766 55.781 33.281 1 82.5 417 LEU B C 1
ATOM 7120 O O . LEU B 1 417 ? 11.391 56.781 33.906 1 82.5 417 LEU B O 1
ATOM 7124 N N . GLY B 1 418 ? 11.266 54.531 33.5 1 78.94 418 GLY B N 1
ATOM 7125 C CA . GLY B 1 418 ? 10.281 54.25 34.531 1 78.94 418 GLY B CA 1
ATOM 7126 C C . GLY B 1 418 ? 8.852 54.531 34.062 1 78.94 418 GLY B C 1
ATOM 7127 O O . GLY B 1 418 ? 7.922 54.469 34.875 1 78.94 418 GLY B O 1
ATOM 7128 N N . VAL B 1 419 ? 8.688 54.781 32.844 1 82.19 419 VAL B N 1
ATOM 7129 C CA . VAL B 1 419 ? 7.375 55.125 32.312 1 82.19 419 VAL B CA 1
ATOM 7130 C C . VAL B 1 419 ? 6.625 53.875 31.891 1 82.19 419 VAL B C 1
ATOM 7132 O O . VAL B 1 419 ? 5.395 53.875 31.844 1 82.19 419 VAL B O 1
ATOM 7135 N N . LEU B 1 420 ? 7.402 52.844 31.531 1 82.25 420 LEU B N 1
ATOM 7136 C CA . LEU B 1 420 ? 6.797 51.562 31.109 1 82.25 420 LEU B CA 1
ATOM 7137 C C . LEU B 1 420 ? 6.926 50.531 32.188 1 82.25 420 LEU B C 1
ATOM 7139 O O . LEU B 1 420 ? 8 50.344 32.781 1 82.25 420 LEU B O 1
ATOM 7143 N N . SER B 1 421 ? 5.73 49.938 32.531 1 83.19 421 SER B N 1
ATOM 7144 C CA . SER B 1 421 ? 5.754 48.906 33.562 1 83.19 421 SER B CA 1
ATOM 7145 C C . SER B 1 421 ? 6.465 47.656 33.062 1 83.19 421 SER B C 1
ATOM 7147 O O . SER B 1 421 ? 6.645 47.438 31.875 1 83.19 421 SER B O 1
ATOM 7149 N N . GLY B 1 422 ? 6.871 46.844 34.031 1 80.5 422 GLY B N 1
ATOM 7150 C CA . GLY B 1 422 ? 7.5 45.562 33.688 1 80.5 422 GLY B CA 1
ATOM 7151 C C . GLY B 1 422 ? 6.621 44.688 32.844 1 80.5 422 GLY B C 1
ATOM 7152 O O . GLY B 1 422 ? 7.102 44.031 31.906 1 80.5 422 GLY B O 1
ATOM 7153 N N . LEU B 1 423 ? 5.387 44.656 33.125 1 83.19 423 LEU B N 1
ATOM 7154 C CA . LEU B 1 423 ? 4.434 43.844 32.375 1 83.19 423 LEU B CA 1
ATOM 7155 C C . LEU B 1 423 ? 4.312 44.375 30.938 1 83.19 423 LEU B C 1
ATOM 7157 O O . LEU B 1 423 ? 4.195 43.562 30 1 83.19 423 LEU B O 1
ATOM 7161 N N . GLY B 1 424 ? 4.309 45.656 30.859 1 82.75 424 GLY B N 1
ATOM 7162 C CA . GLY B 1 424 ? 4.285 46.25 29.531 1 82.75 424 GLY B CA 1
ATOM 7163 C C . GLY B 1 424 ? 5.512 45.906 28.703 1 82.75 424 GLY B C 1
ATOM 7164 O O . GLY B 1 424 ? 5.398 45.562 27.531 1 82.75 424 GLY B O 1
ATOM 7165 N N . PHE B 1 425 ? 6.637 46.031 29.312 1 85.06 425 PHE B N 1
ATOM 7166 C CA . PHE B 1 425 ? 7.883 45.688 28.641 1 85.06 425 PHE B CA 1
ATOM 7167 C C . PHE B 1 425 ? 7.898 44.219 28.203 1 85.06 425 PHE B C 1
ATOM 7169 O O . PHE B 1 425 ? 8.336 43.906 27.109 1 85.06 425 PHE B O 1
ATOM 7176 N N . ARG B 1 426 ? 7.422 43.406 29.047 1 87.88 426 ARG B N 1
ATOM 7177 C CA . ARG B 1 426 ? 7.371 42 28.766 1 87.88 426 ARG B CA 1
ATOM 7178 C C . ARG B 1 426 ? 6.547 41.688 27.516 1 87.88 426 ARG B C 1
ATOM 7180 O O . ARG B 1 426 ? 6.887 40.812 26.734 1 87.88 426 ARG B O 1
ATOM 7187 N N . GLU B 1 427 ? 5.5 42.344 27.312 1 85.75 427 GLU B N 1
ATOM 7188 C CA . GLU B 1 427 ? 4.645 42.156 26.141 1 85.75 427 GLU B CA 1
ATOM 7189 C C . GLU B 1 427 ? 5.406 42.469 24.859 1 85.75 427 GLU B C 1
ATOM 7191 O O . GLU B 1 427 ? 5.23 41.75 23.859 1 85.75 427 GLU B O 1
ATOM 7196 N N . PHE B 1 428 ? 6.199 43.469 24.906 1 84.56 428 PHE B N 1
ATOM 7197 C CA . PHE B 1 428 ? 6.996 43.812 23.734 1 84.56 428 PHE B CA 1
ATOM 7198 C C . PHE B 1 428 ? 8.078 42.75 23.484 1 84.56 428 PHE B C 1
ATOM 7200 O O . PHE B 1 428 ? 8.391 42.438 22.344 1 84.56 428 PHE B O 1
ATOM 7207 N N . GLN B 1 429 ? 8.633 42.281 24.562 1 87.94 429 GLN B N 1
ATOM 7208 C CA . GLN B 1 429 ? 9.609 41.188 24.438 1 87.94 429 GLN B CA 1
ATOM 7209 C C . GLN B 1 429 ? 9.008 39.969 23.75 1 87.94 429 GLN B C 1
ATOM 7211 O O . GLN B 1 429 ? 9.602 39.438 22.812 1 87.94 429 GLN B O 1
ATOM 7216 N N . LEU B 1 430 ? 7.859 39.562 24.219 1 89 430 LEU B N 1
ATOM 7217 C CA . LEU B 1 430 ? 7.195 38.406 23.688 1 89 430 LEU B CA 1
ATOM 7218 C C . LEU B 1 430 ? 6.773 38.625 22.234 1 89 430 LEU B C 1
ATOM 7220 O O . LEU B 1 430 ? 6.859 37.719 21.406 1 89 430 LEU B O 1
ATOM 7224 N N . SER B 1 431 ? 6.324 39.812 21.938 1 85.62 431 SER B N 1
ATOM 7225 C CA . SER B 1 431 ? 5.926 40.156 20.578 1 85.62 431 SER B CA 1
ATOM 7226 C C . SER B 1 431 ? 7.094 40 19.609 1 85.62 431 SER B C 1
ATOM 7228 O O . SER B 1 431 ? 6.926 39.531 18.484 1 85.62 431 SER B O 1
ATOM 7230 N N . TYR B 1 432 ? 8.227 40.469 20.078 1 87.31 432 TYR B N 1
ATOM 7231 C CA . TYR B 1 432 ? 9.414 40.406 19.234 1 87.31 432 TYR B CA 1
ATOM 7232 C C . TYR B 1 432 ? 9.828 38.969 18.984 1 87.31 432 TYR B C 1
ATOM 7234 O O . TYR B 1 432 ? 10.047 38.562 17.844 1 87.31 432 TYR B O 1
ATOM 7242 N N . ILE B 1 433 ? 9.859 38.188 19.984 1 90.94 433 ILE B N 1
ATOM 7243 C CA . ILE B 1 433 ? 10.305 36.812 19.875 1 90.94 433 ILE B CA 1
ATOM 7244 C C . ILE B 1 433 ? 9.32 36.031 19 1 90.94 433 ILE B C 1
ATOM 7246 O O . ILE B 1 433 ? 9.734 35.156 18.203 1 90.94 433 ILE B O 1
ATOM 7250 N N . ASN B 1 434 ? 8.062 36.25 19.188 1 91.06 434 ASN B N 1
ATOM 7251 C CA . ASN B 1 434 ? 7.039 35.562 18.391 1 91.06 434 ASN B CA 1
ATOM 7252 C C . ASN B 1 434 ? 7.145 35.938 16.906 1 91.06 434 ASN B C 1
ATOM 7254 O O . ASN B 1 434 ? 6.945 35.094 16.031 1 91.06 434 ASN B O 1
ATOM 7258 N N . ALA B 1 435 ? 7.395 37.219 16.672 1 88.94 435 ALA B N 1
ATOM 7259 C CA . ALA B 1 435 ? 7.559 37.656 15.297 1 88.94 435 ALA B CA 1
ATOM 7260 C C . ALA B 1 435 ? 8.766 37 14.641 1 88.94 435 ALA B C 1
ATOM 7262 O O . ALA B 1 435 ? 8.703 36.594 13.484 1 88.94 435 ALA B O 1
ATOM 7263 N N . VAL B 1 436 ? 9.82 36.938 15.414 1 90.44 436 VAL B N 1
ATOM 7264 C CA . VAL B 1 436 ? 11.031 36.281 14.906 1 90.44 436 VAL B CA 1
ATOM 7265 C C . VAL B 1 436 ? 10.734 34.844 14.602 1 90.44 436 VAL B C 1
ATOM 7267 O O . VAL B 1 436 ? 11.086 34.344 13.523 1 90.44 436 VAL B O 1
ATOM 7270 N N . ASP B 1 437 ? 10.07 34.156 15.414 1 92.19 437 ASP B N 1
ATOM 7271 C CA . ASP B 1 437 ? 9.734 32.75 15.25 1 92.19 437 ASP B CA 1
ATOM 7272 C C . ASP B 1 437 ? 8.883 32.531 14 1 92.19 437 ASP B C 1
ATOM 7274 O O . ASP B 1 437 ? 9.156 31.625 13.203 1 92.19 437 ASP B O 1
ATOM 7278 N N . ARG B 1 438 ? 7.922 33.312 13.836 1 90.81 438 ARG B N 1
ATOM 7279 C CA . ARG B 1 438 ? 7.027 33.188 12.695 1 90.81 438 ARG B CA 1
ATOM 7280 C C . ARG B 1 438 ? 7.77 33.469 11.383 1 90.81 438 ARG B C 1
ATOM 7282 O O . ARG B 1 438 ? 7.516 32.781 10.375 1 90.81 438 ARG B O 1
ATOM 7289 N N . SER B 1 439 ? 8.617 34.469 11.445 1 92.06 439 SER B N 1
ATOM 7290 C CA . SER B 1 439 ? 9.406 34.812 10.258 1 92.06 439 SER B CA 1
ATOM 7291 C C . SER B 1 439 ? 10.312 33.625 9.875 1 92.06 439 SER B C 1
ATOM 7293 O O . SER B 1 439 ? 10.375 33.25 8.703 1 92.06 439 SER B O 1
ATOM 7295 N N . LEU B 1 440 ? 10.961 33.062 10.852 1 92.5 440 LEU B N 1
ATOM 7296 C CA . LEU B 1 440 ? 11.844 31.922 10.617 1 92.5 440 LEU B CA 1
ATOM 7297 C C . LEU B 1 440 ? 11.055 30.734 10.102 1 92.5 440 LEU B C 1
ATOM 7299 O O . LEU B 1 440 ? 11.508 30.016 9.195 1 92.5 440 LEU B O 1
ATOM 7303 N N . ASP B 1 441 ? 9.898 30.469 10.641 1 93.81 441 ASP B N 1
ATOM 7304 C CA . ASP B 1 441 ? 9.039 29.359 10.227 1 93.81 441 ASP B CA 1
ATOM 7305 C C . ASP B 1 441 ? 8.578 29.531 8.781 1 93.81 441 ASP B C 1
ATOM 7307 O O . ASP B 1 441 ? 8.547 28.562 8.016 1 93.81 441 ASP B O 1
ATOM 7311 N N . ALA B 1 442 ? 8.188 30.734 8.477 1 92.56 442 ALA B N 1
ATOM 7312 C CA . ALA B 1 442 ? 7.738 31.016 7.113 1 92.56 442 ALA B CA 1
ATOM 7313 C C . ALA B 1 442 ? 8.859 30.781 6.105 1 92.56 442 ALA B C 1
ATOM 7315 O O . ALA B 1 442 ? 8.633 30.203 5.039 1 92.56 442 ALA B O 1
ATOM 7316 N N . LEU B 1 443 ? 10.039 31.266 6.52 1 93.44 443 LEU B N 1
ATOM 7317 C CA . LEU B 1 443 ? 11.195 31.078 5.645 1 93.44 443 LEU B CA 1
ATOM 7318 C C . LEU B 1 443 ? 11.523 29.609 5.465 1 93.44 443 LEU B C 1
ATOM 7320 O O . LEU B 1 443 ? 11.719 29.141 4.34 1 93.44 443 LEU B O 1
ATOM 7324 N N . TYR B 1 444 ? 11.531 28.875 6.484 1 95.12 444 TYR B N 1
ATOM 7325 C CA . TYR B 1 444 ? 11.812 27.453 6.496 1 95.12 444 TYR B CA 1
ATOM 7326 C C . TYR B 1 444 ? 10.797 26.688 5.652 1 95.12 444 TYR B C 1
ATOM 7328 O O . TYR B 1 444 ? 11.172 25.891 4.789 1 95.12 444 TYR B O 1
ATOM 7336 N N . GLN B 1 445 ? 9.57 26.938 5.93 1 95.62 445 GLN B N 1
ATOM 7337 C CA . GLN B 1 445 ? 8.5 26.234 5.23 1 95.62 445 GLN B CA 1
ATOM 7338 C C . GLN B 1 445 ? 8.539 26.531 3.732 1 95.62 445 GLN B C 1
ATOM 7340 O O . GLN B 1 445 ? 8.305 25.625 2.916 1 95.62 445 GLN B O 1
ATOM 7345 N N . SER B 1 446 ? 8.758 27.797 3.438 1 95.12 446 SER B N 1
ATOM 7346 C CA . SER B 1 446 ? 8.828 28.156 2.025 1 95.12 446 SER B CA 1
ATOM 7347 C C . SER B 1 446 ? 9.938 27.391 1.312 1 95.12 446 SER B C 1
ATOM 7349 O O . SER B 1 446 ? 9.742 26.906 0.2 1 95.12 446 SER B O 1
ATOM 7351 N N . LYS B 1 447 ? 11.062 27.328 1.954 1 95.56 447 LYS B N 1
ATOM 7352 C CA . LYS B 1 447 ? 12.203 26.625 1.357 1 95.56 447 LYS B CA 1
ATOM 7353 C C . LYS B 1 447 ? 11.906 25.141 1.199 1 95.56 447 LYS B C 1
ATOM 7355 O O . LYS B 1 447 ? 12.203 24.547 0.157 1 95.56 447 LYS B O 1
ATOM 7360 N N . LEU B 1 448 ? 11.352 24.531 2.172 1 96.31 448 LEU B N 1
ATOM 7361 C CA . LEU B 1 448 ? 11.023 23.109 2.123 1 96.31 448 LEU B CA 1
ATOM 7362 C C . LEU B 1 448 ? 10.008 22.828 1.025 1 96.31 448 LEU B C 1
ATOM 7364 O O . LEU B 1 448 ? 10.117 21.812 0.323 1 96.31 448 LEU B O 1
ATOM 7368 N N . LEU B 1 449 ? 9.016 23.703 0.933 1 96.75 449 LEU B N 1
ATOM 7369 C CA . LEU B 1 449 ? 7.996 23.531 -0.094 1 96.75 449 LEU B CA 1
ATOM 7370 C C . LEU B 1 449 ? 8.602 23.656 -1.488 1 96.75 449 LEU B C 1
ATOM 7372 O O . LEU B 1 449 ? 8.242 22.906 -2.395 1 96.75 449 LEU B O 1
ATOM 7376 N N . GLU B 1 450 ? 9.492 24.609 -1.61 1 95.81 450 GLU B N 1
ATOM 7377 C CA . GLU B 1 450 ? 10.211 24.766 -2.869 1 95.81 450 GLU B CA 1
ATOM 7378 C C . GLU B 1 450 ? 10.93 23.484 -3.275 1 95.81 450 GLU B C 1
ATOM 7380 O O . GLU B 1 450 ? 10.773 23.016 -4.402 1 95.81 450 GLU B O 1
ATOM 7385 N N . LEU B 1 451 ? 11.617 22.938 -2.375 1 96 451 LEU B N 1
ATOM 7386 C CA . LEU B 1 451 ? 12.406 21.734 -2.633 1 96 451 LEU B CA 1
ATOM 7387 C C . LEU B 1 451 ? 11.492 20.547 -2.867 1 96 451 LEU B C 1
ATOM 7389 O O . LEU B 1 451 ? 11.75 19.734 -3.76 1 96 451 LEU B O 1
ATOM 7393 N N . SER B 1 452 ? 10.453 20.438 -2.115 1 96.56 452 SER B N 1
ATOM 7394 C CA . SER B 1 452 ? 9.508 19.328 -2.258 1 96.56 452 SER B CA 1
ATOM 7395 C C . SER B 1 452 ? 8.836 19.344 -3.625 1 96.56 452 SER B C 1
ATOM 7397 O O . SER B 1 452 ? 8.625 18.297 -4.238 1 96.56 452 SER B O 1
ATOM 7399 N N . LEU B 1 453 ? 8.469 20.578 -4.074 1 96.94 453 LEU B N 1
ATOM 7400 C CA . LEU B 1 453 ? 7.844 20.734 -5.383 1 96.94 453 LEU B CA 1
ATOM 7401 C C . LEU B 1 453 ? 8.789 20.281 -6.496 1 96.94 453 LEU B C 1
ATOM 7403 O O . LEU B 1 453 ? 8.367 19.641 -7.457 1 96.94 453 LEU B O 1
ATOM 7407 N N . LEU B 1 454 ? 10.023 20.625 -6.316 1 96.12 454 LEU B N 1
ATOM 7408 C CA . LEU B 1 454 ? 11.008 20.266 -7.328 1 96.12 454 LEU B CA 1
ATOM 7409 C C . LEU B 1 454 ? 11.227 18.766 -7.375 1 96.12 454 LEU B C 1
ATOM 7411 O O . LEU B 1 454 ? 11.336 18.172 -8.453 1 96.12 454 LEU B O 1
ATOM 7415 N N . VAL B 1 455 ? 11.234 18.125 -6.215 1 95.75 455 VAL B N 1
ATOM 7416 C CA . VAL B 1 455 ? 11.414 16.672 -6.152 1 95.75 455 VAL B CA 1
ATOM 7417 C C . VAL B 1 455 ? 10.18 15.984 -6.715 1 95.75 455 VAL B C 1
ATOM 7419 O O . VAL B 1 455 ? 10.297 15.031 -7.496 1 95.75 455 VAL B O 1
ATOM 7422 N N . LEU B 1 456 ? 8.992 16.469 -6.34 1 95.94 456 LEU B N 1
ATOM 7423 C CA . LEU B 1 456 ? 7.738 15.898 -6.816 1 95.94 456 LEU B CA 1
ATOM 7424 C C . LEU B 1 456 ? 7.645 15.984 -8.336 1 95.94 456 LEU B C 1
ATOM 7426 O O . LEU B 1 456 ? 7.066 15.102 -8.977 1 95.94 456 LEU B O 1
ATOM 7430 N N . SER B 1 457 ? 8.227 17.062 -8.906 1 95.5 457 SER B N 1
ATOM 7431 C CA . SER B 1 457 ? 8.18 17.266 -10.352 1 95.5 457 SER B CA 1
ATOM 7432 C C . SER B 1 457 ? 9.344 16.578 -11.047 1 95.5 457 SER B C 1
ATOM 7434 O O . SER B 1 457 ? 9.484 16.656 -12.266 1 95.5 457 SER B O 1
ATOM 7436 N N . GLY B 1 458 ? 10.227 15.984 -10.305 1 93.12 458 GLY B N 1
ATOM 7437 C CA . GLY B 1 458 ? 11.352 15.25 -10.867 1 93.12 458 GLY B CA 1
ATOM 7438 C C . GLY B 1 458 ? 12.445 16.141 -11.398 1 93.12 458 GLY B C 1
ATOM 7439 O O . GLY B 1 458 ? 13.188 15.758 -12.305 1 93.12 458 GLY B O 1
ATOM 7440 N N . GLN B 1 459 ? 12.477 17.359 -10.898 1 92.25 459 GLN B N 1
ATOM 7441 C CA . GLN B 1 459 ? 13.484 18.312 -11.344 1 92.25 459 GLN B CA 1
ATOM 7442 C C . GLN B 1 459 ? 14.664 18.375 -10.375 1 92.25 459 GLN B C 1
ATOM 7444 O O . GLN B 1 459 ? 14.906 19.391 -9.742 1 92.25 459 GLN B O 1
ATOM 7449 N N . MET B 1 460 ? 15.43 17.406 -10.414 1 90.69 460 MET B N 1
ATOM 7450 C CA . MET B 1 460 ? 16.516 17.266 -9.453 1 90.69 460 MET B CA 1
ATOM 7451 C C . MET B 1 460 ? 17.656 18.219 -9.773 1 90.69 460 MET B C 1
ATOM 7453 O O . MET B 1 460 ? 18.375 18.672 -8.875 1 90.69 460 MET B O 1
ATOM 7457 N N . ASP B 1 461 ? 17.828 18.547 -11.055 1 89.56 461 ASP B N 1
ATOM 7458 C CA . ASP B 1 461 ? 18.875 19.5 -11.422 1 89.56 461 ASP B CA 1
ATOM 7459 C C . ASP B 1 461 ? 18.578 20.875 -10.828 1 89.56 461 ASP B C 1
ATOM 7461 O O . ASP B 1 461 ? 19.484 21.516 -10.266 1 89.56 461 ASP B O 1
ATOM 7465 N N . GLU B 1 462 ? 17.391 21.234 -11.023 1 90.94 462 GLU B N 1
ATOM 7466 C CA . GLU B 1 462 ? 17.016 22.516 -10.445 1 90.94 462 GLU B CA 1
ATOM 7467 C C . GLU B 1 462 ? 17.062 22.469 -8.922 1 90.94 462 GLU B C 1
ATOM 7469 O O . GLU B 1 462 ? 17.422 23.453 -8.281 1 90.94 462 GLU B O 1
ATOM 7474 N N . PHE B 1 463 ? 16.688 21.344 -8.359 1 93.56 463 PHE B N 1
ATOM 7475 C CA . PHE B 1 463 ? 16.797 21.141 -6.918 1 93.56 463 PHE B CA 1
ATOM 7476 C C . PHE B 1 463 ? 18.219 21.406 -6.434 1 93.56 463 PHE B C 1
ATOM 7478 O O . PHE B 1 463 ? 18.422 22.172 -5.488 1 93.56 463 PHE B O 1
ATOM 7485 N N . LEU B 1 464 ? 19.172 20.828 -7.117 1 90.5 464 LEU B N 1
ATOM 7486 C CA . LEU B 1 464 ? 20.578 20.969 -6.734 1 90.5 464 LEU B CA 1
ATOM 7487 C C . LEU B 1 464 ? 21.047 22.406 -6.922 1 90.5 464 LEU B C 1
ATOM 7489 O O . LEU B 1 464 ? 21.875 22.891 -6.145 1 90.5 464 LEU B O 1
ATOM 7493 N N . ASN B 1 465 ? 20.531 23.062 -7.891 1 89.56 465 ASN B N 1
ATOM 7494 C CA . ASN B 1 465 ? 20.891 24.453 -8.125 1 89.56 465 ASN B CA 1
ATOM 7495 C C . ASN B 1 465 ? 20.391 25.359 -7.012 1 89.56 465 ASN B C 1
ATOM 7497 O O . ASN B 1 465 ? 21 26.375 -6.707 1 89.56 465 ASN B O 1
ATOM 7501 N N . ARG B 1 466 ? 19.297 24.922 -6.422 1 90.75 466 ARG B N 1
ATOM 7502 C CA . ARG B 1 466 ? 18.656 25.781 -5.438 1 90.75 466 ARG B CA 1
ATOM 7503 C C . ARG B 1 466 ? 19.266 25.578 -4.051 1 90.75 466 ARG B C 1
ATOM 7505 O O . ARG B 1 466 ? 18.969 26.328 -3.123 1 90.75 466 ARG B O 1
ATOM 7512 N N . ILE B 1 467 ? 20.078 24.578 -3.877 1 88.94 467 ILE B N 1
ATOM 7513 C CA . ILE B 1 467 ? 20.594 24.328 -2.537 1 88.94 467 ILE B CA 1
ATOM 7514 C C . ILE B 1 467 ? 22.094 24.641 -2.492 1 88.94 467 ILE B C 1
ATOM 7516 O O . ILE B 1 467 ? 22.75 24.406 -1.481 1 88.94 467 ILE B O 1
ATOM 7520 N N . GLN B 1 468 ? 22.703 25.172 -3.562 1 81.5 468 GLN B N 1
ATOM 7521 C CA . GLN B 1 468 ? 24.109 25.562 -3.584 1 81.5 468 GLN B CA 1
ATOM 7522 C C . GLN B 1 468 ? 24.328 26.828 -2.77 1 81.5 468 GLN B C 1
ATOM 7524 O O . GLN B 1 468 ? 23.453 27.672 -2.664 1 81.5 468 GLN B O 1
#

Organism: NCBI:txid889453

pLDDT: mean 85.69, std 18.88, range [21.3, 98.62]

Foldseek 3Di:
DPPVVPPVVVVVCVLVVVVPPPPDPDDDDPPDVPPVCVVVVVPPCVVPLDADFLVRLLNLLCVPPVVLVVLVVVLVVLVVVLDLVLQDKDKDKDWDKDKDFDWDWDFDDPPPRDIDTDHRWIKIKIKIKMKMKGWPAQLCLSVLVSQLSVLVSVLSVLVSVVVSLVLSLVLLLLLLVLVLLVVLLVLLVVLLVVLVVLLVVQVVCVVVPNHDPVQNVVSVVSNVVSVVVNVVSVVSNVVSVVSSCNSSVHPSVPNSDSPDDQDDDDQDDLVLLLVLLCVAASLLVSLVSVLVSLVSQLSNLSSLQDKIKMKMKMWMWMWMATCVDPDRTDTDIDIDIDMDIDHDPDDPCVSVVSNVVSVVVSVVSVVVSVVSSVVLSVVLVVLSVVLVVLVVQLVVLVVQLVVLVVVLVVLVVCVVVVNDGPVRNVVSSVSNSVSSSSNSVSSSSNSSSVLVSCSSSNNVVVSVVNSD/DPPVVPPVVVVVCVLVVVVVVPPDPDDDDPPDVPPVCVVVVPPDCVVPLAFDFLVRLLNLLCVQPVVLVVLVVVLVVLVVVLDLVLQDKDKDWDWDKDKDFDWDWDQDPVPPRDIDTDHRWIKIKIKIKMKIKGWPAQLCLSVLVNVLSVLVSVLSVLVSVVVSLVLSLVLLLLLLVLVLLVVLLVLLVVLLVVLVVLLVVQVVCVVVPNHDPVQNVVSVVSNVVSVVVNVVSVVSNLVSVVSSCNSSVHPSVPRSNRPDDQDDDDQDDLVLLLVLLCVAASLLVSLVSVLVSLVSQLSNLLSLQDKIKMKMKMKMWMWMATCVDPDRIDTDIDIDIDMDIDHDPDDPCVSVVSNVVSVVVSVVSVVVSVVSSVVLSVVLVVLSVVLVVLVVQLVVLVVQLVVLVVVLVVLVVCVVVVNARPVRSVVSSVSNSVSSSSNSVSSSSNSSSVLVSCSSSNNVVVSVVSSD

Radius of gyration: 41.81 Å; Cα contacts (8 Å, |Δi|>4): 1247; chains: 2; bounding box: 96×140×87 Å

InterPro domains:
  IPR003423 Outer membrane efflux protein [PF02321] (64-249)
  IPR003423 Outer membrane efflux protein [PF02321] (277-458)
  IPR051906 Outer membrane protein TolC-like [PTHR30026] (34-462)

Nearest PDB structures (foldseek):
  7ng9-assembly1_A  TM=8.876E-01  e=1.995E-22  Klebsiella quasipneumoniae
  5azs-assembly1_C  TM=8.395E-01  e=7.412E-20  Pseudomonas aeruginosa PAO1
  5azs-assembly1_A  TM=8.303E-01  e=1.892E-19  Pseudomonas aeruginosa PAO1
  5azs-assembly1_B  TM=8.437E-01  e=2.712E-18  Pseudomonas aeruginosa PAO1
  5iuy-assembly1_A  TM=8.244E-01  e=3.471E-18  Pseudomonas aeruginosa PAO1

Secondary structure (DSSP, 8-state):
--GGGSHHHHHHHHHHHHHHGGGG------SGGGSHHHHGGGS-------PPPHHHHHHHHHHH-HHHHHHHHHHHHHHHHSSSGGGS-EEEEEEEEEEEEEEEEEEETTTTS-EEEEEEEEEEEEEEEEEEEEEEESTTHHHHHHHHHHHHHHHHHHHHHHHHHHHHHHHHHHHHHHHHHHHHHHHHHHHHHHHHHHHHHHHHHHHTTSS-HHHHHHHHHHHHHHHHHHHHHHHHHHHHHHHHHHHHT---TT-----------SPPPHHHHHHHHHHH-HHHHHHHHHHHHHHHHHHHHHHTTS-EEEEEEEEEEEEEE-TTSSSSEEEEEEEEEEEEEE--S-STTHHHHHHHHHHHHHHHHHHHHHHHHHHHHHHHHHHHHHHHHHHHHHHHHHHHHHHHHHHHHHHHHHHHTT-S-HHHHHHHHHHHHHHHHHHHHHHHHHHHHHHHHHHHTT-HHHHHHHT-/--GGGSHHHHHHHHHHHHHHTTTT------SGGGTHHHHHTTS----------HHHHHHHHHHH-HHHHHHHHHHHHHHHHSSSGGGS-EEEEEEEEEEEEEEEEEE-TTTTS-EEEEEEEEEEEEEEEEEEEEEEESTTHHHHHHHHHHHHHHHHHHHHHHHHHHHHHHHHHHHHHHHHHHHHHHHHHHHHHHHHHHHHHHHHHHHTTSS-HHHHHHHHHHHHHHHHHHHHHHHHHHHHHHHHHHHHTS--TT-----------SPPPHHHHHHHHHHH-HHHHHHHHHHHHHHHHHHHHHHTTS-EEEEEEEEEEEEEE-TTSSEEEEEEEEEEEEEEEEEEEEETTHHHHHHHHHHHHHHHHHHHHHHHHHHHHHHHHHHHHHHHHHHHHHHHHHHHHHHHHHHHHHHHHHHHTT-S-HHHHHHHHHHHHHHHHHHHHHHHHHHHHHHHHHHHTT-HHHHHHHT-

Solvent-accessible surface area (backbone atoms only — not comparable to full-atom values): 47846 Å² total; per-residue (Å²): 131,76,72,76,64,57,65,69,56,53,58,60,44,50,65,52,47,62,63,63,66,68,72,75,82,67,81,79,89,72,69,78,72,46,64,73,46,49,68,65,59,62,60,75,69,63,63,66,61,65,58,62,50,66,61,56,46,46,54,47,16,64,72,51,19,42,68,51,52,40,34,50,48,51,25,49,43,32,46,64,66,42,52,68,38,70,72,39,46,32,27,38,37,41,37,38,39,40,41,33,40,27,37,38,41,36,28,31,52,84,68,78,59,45,76,46,76,43,73,69,39,65,28,40,39,39,39,36,36,37,38,35,42,30,65,74,40,43,44,58,24,48,60,25,49,44,51,32,32,47,48,49,23,52,43,34,48,41,51,34,48,46,51,49,53,52,48,52,51,51,51,49,50,37,52,51,47,41,39,44,33,52,53,49,37,52,51,32,49,52,50,31,52,54,33,49,50,50,33,52,52,42,50,52,31,36,75,73,66,78,40,53,72,64,58,40,52,50,33,48,51,50,31,51,53,33,48,51,50,35,53,48,36,50,48,53,36,54,41,35,51,44,52,41,25,53,55,29,58,42,90,45,85,76,42,77,42,69,84,61,79,92,71,78,76,80,84,81,56,69,69,61,40,53,56,35,23,72,72,47,16,51,71,50,52,44,30,54,51,44,34,54,38,30,53,26,47,31,44,39,33,54,11,58,80,38,48,35,33,29,42,36,35,33,40,42,37,40,39,37,37,26,74,82,41,96,59,42,63,49,75,50,69,50,78,48,72,50,77,46,77,49,64,80,86,78,68,86,59,47,51,63,48,46,31,53,51,32,51,52,51,30,53,49,31,52,50,48,37,52,50,46,50,50,49,53,50,51,51,49,52,52,48,47,52,50,31,55,52,25,53,52,43,30,57,53,25,52,51,45,30,54,52,28,49,53,48,34,55,52,39,51,56,35,36,75,72,64,78,38,49,70,67,60,44,48,50,37,51,52,49,28,54,50,28,45,50,51,23,47,48,26,47,48,50,30,47,50,38,51,48,48,52,26,55,55,17,46,35,58,68,60,41,55,63,63,58,106,134,74,71,77,64,57,67,69,54,53,58,59,44,49,64,49,46,60,59,61,69,68,70,76,79,69,81,77,92,75,68,75,74,48,63,75,52,48,68,67,58,65,52,78,70,66,62,67,66,69,58,56,48,65,63,55,46,47,53,46,16,64,73,49,19,63,70,54,50,50,36,50,51,50,26,49,51,32,47,66,64,44,53,68,64,68,72,48,65,48,76,51,76,53,76,48,77,46,76,48,72,41,75,46,78,44,68,40,76,88,66,78,57,44,75,45,78,40,75,70,40,67,29,41,38,38,37,36,35,38,38,36,40,30,64,74,40,43,45,58,24,48,59,25,50,43,51,34,32,46,50,49,23,52,42,33,50,40,51,34,48,45,52,50,54,52,47,50,52,50,50,51,50,37,53,50,48,37,38,47,33,52,54,50,35,52,51,30,50,52,49,32,51,51,31,48,50,49,34,53,52,41,51,51,30,36,73,71,68,76,40,54,72,66,56,40,51,49,32,47,52,50,31,50,52,32,47,50,50,34,53,49,35,50,49,52,36,53,52,38,51,52,53,42,24,62,55,28,58,42,90,50,84,84,44,87,24,73,85,64,78,92,72,78,76,80,85,80,56,68,68,60,42,52,55,36,21,74,74,48,16,49,72,51,53,43,32,54,51,47,34,55,40,31,53,26,46,31,44,39,33,52,10,59,77,38,46,35,34,32,40,37,36,34,40,42,36,40,37,37,37,27,74,85,37,66,50,28,31,39,35,39,38,35,44,35,40,33,43,38,37,39,33,70,75,38,58,44,58,46,53,59,47,46,31,52,43,29,50,51,51,30,51,38,32,50,33,48,35,50,48,47,48,42,50,52,51,43,51,49,52,44,48,47,54,50,32,56,50,26,55,53,43,29,58,53,25,51,51,44,32,54,53,29,48,53,50,33,54,53,39,51,54,35,35,76,71,65,75,38,51,71,68,56,42,47,51,36,53,52,48,29,52,52,27,45,50,50,25,46,49,25,48,49,51,30,47,47,38,53,48,50,50,26,54,56,17,46,36,56,68,60,42,56,63,63,59,108

Sequence (936 aa):
MSAKRHSAQSFDVKLLNMIHNITRIESMSRRSKMLSFFFLSLFFSIQAQEKLSLVELIEIGLEANPSVQIMQNNSEIARNNHSYAPFMPSMRASGRTNVSRTNEERVLAIETGAEREFRNVRSENIGAGASLSWRIFDGLGMFATFDRTGLQYSVSEMQTRRVVENLVVDISDQYYRIVVQEHRLEAARRLMELSRERYRIIQEQVNIGTASGMDLQQAQLDFNADSSYLVRQDELLKNSYIRLNRLVNHDLSGSMYVTDTITLGAPLNRDDLELMAMENNSSVLISLMGIEISEADIRIARSGRYPNLDFVTGYTYNRSESPAGIATFNQSHGFNYGFEASMNIFNGFQVDRNIKNARILLKNQELTLEEVRLQVRSQMQILYNTYLNNLMMVDFEKQNVEVSRVNLGLALERYELGVLSGLGFREFQLSYINAVDRSLDALYQSKLLELSLLVLSGQMDEFLNRIQMSAKRHSAQSFDVKLLNMIHNITRIESMSRRSKMLSFFFLSLFFSIQAQEKLSLVELIEIGLEANPSVQIMQNNSEIARNNHSYAPFMPSMRASGRTNVSRTNEERVLAIETGAEREFRNVRSENIGAGASLSWRIFDGLGMFATFDRTGLQYSVSEMQTRRVVENLVVDISDQYYRIVVQEHRLEAARRLMELSRERYRIIQEQVNIGTASGMDLQQAQLDFNADSSYLVRQDELLKNSYIRLNRLVNHDLSGSMYVTDTITLGAPLNRDDLELMAMENNSSVLISLMGIEISEADIRIARSGRYPNLDFVTGYTYNRSESPAGIATFNQSHGFNYGFEASMNIFNGFQVDRNIKNARILLKNQELTLEEVRLQVRSQMQILYNTYLNNLMMVDFEKQNVEVSRVNLGLALERYELGVLSGLGFREFQLSYINAVDRSLDALYQSKLLELSLLVLSGQMDEFLNRIQ